Protein AF-A0A1W9R9X4-F1 (afdb_monomer_lite)

pLDDT: mean 89.32, std 13.64, range [24.25, 98.81]

Secondary structure (DSSP, 8-state):
-------------------------------------EEEEEE-SHHHHTTSEEESEEEETTEEEEPEEEEEE---EE-PPPSS--BS-EEEEETTEEEEE--B-SSSB---EEEEEEETTEE---EEEPPPSS--BS-EEEE-SSEEEEEEEEETTEEEEEEEEEEB-TTS-B---EE-S---SS--BS-EEEEETTEEEEE--BSSSSTT-----EEEEEB-BTT-PBPPPEEEPPPSS--BS-EEEEETTEEEEE--B-TTS-B---EEEEEBPTTS-BPPPEE-SPPSS--BS-EEEEETTEEEEE--EETTEE---EEEEEGGGTTS---EE-SS--SS-EESPEEEEETTEEEEE--EETTS-B---EEEEEEEEEEEEPS-EEEEPPP-TT--S-EEEEEEEEEEES--TTSEEEEEEEE-TT-BB---EE-TT-SSEEEEEEESEEEEEEEE--SS-TT-EEEEEEEEEES-EEEEEE-TT--EE-GGGPSEEEEEEEEE-SSEEEEETT-EEEE-TT--EEESSSEEEEE--SSS-EEEEESSS-TTSB--EEE-TTTTSS---EEESEEEESB--GGG-EEEEEES----EEES-EEES-SSEEEEEES---EEES-EEES-SS-SEEEES---EEES-EEES-SSEEEEE-SSS---EEESEEEESSSEEEEES-TTS------SEEEESSTEEEEEE--EEE-S-EEE---SSPEEE-S-EEE-EETB--EEEEPTT-EEEE-TT-EEEE-EEEETTEEEE-EEEEE-BTTB-EEEEETT--TTSB-EEEE-TTTTGGG---EEESEEEE-BSSEEEEE-S----EEES-EEE--SSEEEEESSGGG--EEES-B-EEEE--EEE---EEE---TT-EEEE-S-EEE-EETS--EEEE-TT-EEEE-TT-EEEESEEEETTEEEE-EEEEE--SSS-EEEEETT--TTSS-EEEE-TTTTGGG---EEEEEE---

Sequence (987 aa):
MKNYQLPRFVFKGKYLSVFTLVSVLFFGLIFSTDILSQVVFTHTTTADFIQGYTDNVAVSGNQVYLNFRGTQINNWVSATDLPQTLTGHQVTRWRSYVYLSGGYNGTNYSDAVYRATMQTTGNSTWTSYDPMPDSLCDHAMVANNEFMYIIGGRKDNYISDKIYFCKINSDGTLGEWTESAVTLPQPLWGHTAVFLNGYIYVAGGTNSSDENTANSDVCFAKIVDIDGNLSNFTAISSLPQSRNGHSMICYGNRLIVMGGYDNSGTKHNTVYYADLNLDGTCSAWSTATALPADVSNHGSTCRNGFISVIGGEDAGGVSDKVYYANIDDFPSLTWVTSPDLLNVARKDGAAYASDGQIMYSGGVNISGEPIVNTRYAALDMTYDKVLLGSYLSIPFYQLGEERDMVSLTYDLFSNPLNEYTIYYRVAGSDGQWEGWTDSGEDNPVVIGQHKQYLQYLIKYNGTGDPNIVLHDISLNISGYTQLSGTLNGIDTLKLIDSPFWATGNISFTSGTHVIEAGVEILFSANTGLEIGQANILFDGSVTDSIKLTSYTGDTGIWNGVYFNAYSDNGVTSTLNYVIIEKAGNGDRNANLYSYNSNEPQINHSVFRQADGYGIKMKNAGLSVSNCKMSDNTESGCYIEDSSPSFSGTDFLSNDYAGIYLFDLISNPNYYNCVIEGNYFGIFYPSPNFSFPVITGITSYNNTISGIAVAGGEITSDQTWPFNTLKYAVVGDITIAKQNDNPRLTIAPGNTIYFDTAVQIQVGKYIAANHHYGGELFAEGKADSLITFTSLNGLSGGWDGIYFHYDSDHAGSVSELEYCTIENGKDYNIKCEGTLQPTIANCTVTNSTGMDIYVQDPNSVPHITSSTTTVYVDGGTQSIDKIWYNFGGGDYIILNDIIVALQNSHVRLTIEPGVTIKADTSVMLQIGNYIAASHNYGGELYAAGTTDSIIHFTSLNGLSGGWDGLYFHYNSDAFGSTSLLKVKVLYY

Foldseek 3Di:
DDDDDDDDDDDDDDDDDDDDDDDDDDDDDDPPPCPFAKDKDKQFALLQQLLWFWWQWDRDPSWIAGAFAFDAWFAKDFDDWAPAFFFQWEWDDARQKIKIAWGDRQDFIFQWIWMFGQDPFGTDDIDTADGHPDRFGQWEWEDGSFKIKTAWGDDDFDTFQWMKMFTQDSVRHTDDIDTAPEGHPAGFGQWYWYDDLQKIKIAWGDRGPDRLAIFQWIWMWGQFFPRRHTDHIDTAAGHPFGFGQWYWDDDQQKIKIAWGAHSRRDIFQWIWMWGADLVGYTDHIDTADGHPFRFGQWEWEDYSQKTKTAWGAGPVGFAQWMWMFRNLCPSHTDIDIHPHTNVFGFGRWYWYDDRQKIKTAWGAGPVRGITRIIIMIGTHGDPFGDFKIKIKGDKPQQQAAWFFFFWKAWDKPDDDPPFKWKWKWFAAPVRTIDGIDTQHPDGGRGDRDGHRIMIMMMIGRGDRDSRTMTSMMMTITGNEHEDEDEPCVAAEDDPSRPPYEDPAEYEYAEEHHEYDFQHEYEYAFAYEYEYAQYEYEDPYDPVGAYEYYHRNNAAARYAAYEYELRRAVVYAYEHERYEQERHQYDPQGENYEYENEQDYAYELYEQEHHRHESYEYANYAYEYELYEQEHYQEEPYEDHVYAYEYANYEQEQHAHEPYEYEAAHYHYHAAQYEYANYQYHYEYAAPLHADDADDRYDFDHHVQRAYEYEEDENAAAYEDEDYPGAYEYEAEYEFWDFLDEHEYAYYFQHEYAYAQAYEYEAWDDDDPNGTIEYEYEDAYDPVTEYEYEHPVRAQQRYAAYEYELSHCGNNYEYEHERYEFERHEQENYEFENDADDEAELYEFDRHPHASYEYQAQNRDYNYAQYEGEYEHEADDDADADEADDHNQYAYEYEAEHEHWDWPAEHEYEYDFQYEYAYAAAYEHEAWDDDDPNTGIEYEYEYDYDPVGAYEYAHPVNDANRYPYYHYDPSNCPRNYDYDDRHDYRHD

Radius of gyration: 43.15 Å; chains: 1; bounding box: 92×66×154 Å

Structure (mmCIF, N/CA/C/O backbone):
data_AF-A0A1W9R9X4-F1
#
_entry.id   AF-A0A1W9R9X4-F1
#
loop_
_atom_site.group_PDB
_atom_site.id
_atom_site.type_symbol
_atom_site.label_atom_id
_atom_site.label_alt_id
_atom_site.label_comp_id
_atom_site.label_asym_id
_atom_site.label_entity_id
_atom_site.label_seq_id
_atom_site.pdbx_PDB_ins_code
_atom_site.Cartn_x
_atom_site.Cartn_y
_atom_site.Cartn_z
_atom_site.occupancy
_atom_site.B_iso_or_equiv
_atom_site.auth_seq_id
_atom_site.auth_comp_id
_atom_site.auth_asym_id
_atom_site.auth_atom_id
_atom_site.pdbx_PDB_model_num
ATOM 1 N N . MET A 1 1 ? -43.765 -0.990 -57.619 1.00 32.50 1 MET A N 1
ATOM 2 C CA . MET A 1 1 ? -44.106 -1.022 -59.059 1.00 32.50 1 MET A CA 1
ATOM 3 C C . MET A 1 1 ? -43.461 0.176 -59.743 1.00 32.50 1 MET A C 1
ATOM 5 O O . MET A 1 1 ? -43.689 1.283 -59.289 1.00 32.50 1 MET A O 1
ATOM 9 N N . LYS A 1 2 ? -42.736 -0.095 -60.836 1.00 29.45 2 LYS A N 1
ATOM 10 C CA . LYS A 1 2 ? -42.311 0.815 -61.919 1.00 29.45 2 LYS A CA 1
ATOM 11 C C . LYS A 1 2 ? -41.227 1.876 -61.643 1.00 29.45 2 LYS A C 1
ATOM 13 O O . LYS A 1 2 ? -41.502 2.988 -61.218 1.00 29.45 2 LYS A O 1
ATOM 18 N N . ASN A 1 3 ? -40.020 1.511 -62.088 1.00 42.53 3 ASN A N 1
ATOM 19 C CA . ASN A 1 3 ? -39.082 2.366 -62.831 1.00 42.53 3 ASN A CA 1
ATOM 20 C C . ASN A 1 3 ? -39.763 3.103 -63.997 1.00 42.53 3 ASN A C 1
ATOM 22 O O . ASN A 1 3 ? -40.687 2.536 -64.569 1.00 42.53 3 ASN A O 1
ATOM 26 N N . TYR A 1 4 ? -39.225 4.262 -64.399 1.00 30.75 4 TYR A N 1
ATOM 27 C CA . TYR A 1 4 ? -38.886 4.679 -65.784 1.00 30.75 4 TYR A CA 1
ATOM 28 C C . TYR A 1 4 ? -38.269 6.099 -65.692 1.00 30.75 4 TYR A C 1
ATOM 30 O O . TYR A 1 4 ? -38.949 7.018 -65.258 1.00 30.75 4 TYR A O 1
ATOM 38 N N . GLN A 1 5 ? -36.943 6.288 -65.774 1.00 43.03 5 GLN A N 1
ATOM 39 C CA . GLN A 1 5 ? -36.084 6.443 -66.972 1.00 43.03 5 GLN A CA 1
ATOM 40 C C . GLN A 1 5 ? -36.533 7.529 -67.960 1.00 43.03 5 GLN A C 1
ATOM 42 O O . GLN A 1 5 ? -37.654 7.454 -68.451 1.00 43.03 5 GLN A O 1
ATOM 47 N N . LEU A 1 6 ? -35.606 8.452 -68.280 1.00 27.69 6 LEU A N 1
ATOM 48 C CA . LEU A 1 6 ? -35.264 9.061 -69.591 1.00 27.69 6 LEU A CA 1
ATOM 49 C C . LEU A 1 6 ? -34.398 10.337 -69.354 1.00 27.69 6 LEU A C 1
ATOM 51 O O . LEU A 1 6 ? -34.485 10.919 -68.277 1.00 27.69 6 LEU A O 1
ATOM 55 N N . PRO A 1 7 ? -33.648 10.879 -70.338 1.00 38.41 7 PRO A N 1
ATOM 56 C CA . PRO A 1 7 ? -32.572 10.271 -71.126 1.00 38.41 7 PRO A CA 1
ATOM 57 C C . PRO A 1 7 ? -31.297 11.158 -71.215 1.00 38.41 7 PRO A C 1
ATOM 59 O O . PRO A 1 7 ? -31.287 12.342 -70.890 1.00 38.41 7 PRO A O 1
ATOM 62 N N . ARG A 1 8 ? -30.213 10.564 -71.738 1.00 34.25 8 ARG A N 1
ATOM 63 C CA . ARG A 1 8 ? -28.941 11.205 -72.137 1.00 34.25 8 ARG A CA 1
ATOM 64 C C . ARG A 1 8 ? -29.082 12.099 -73.379 1.00 34.25 8 ARG A C 1
ATOM 66 O O . ARG A 1 8 ? -29.708 11.675 -74.344 1.00 34.25 8 ARG A O 1
ATOM 73 N N . PHE A 1 9 ? -28.308 13.188 -73.429 1.00 27.52 9 PHE A N 1
ATOM 74 C CA . PHE A 1 9 ? -27.666 13.682 -74.658 1.00 27.52 9 PHE A CA 1
ATOM 75 C C . PHE A 1 9 ? -26.244 14.204 -74.378 1.00 27.52 9 PHE A C 1
ATOM 77 O O . PHE A 1 9 ? -25.916 14.634 -73.278 1.00 27.52 9 PHE A O 1
ATOM 84 N N . VAL A 1 10 ? -25.401 14.061 -75.399 1.00 30.92 10 VAL A N 1
ATOM 85 C CA . VAL A 1 10 ? -23.930 14.135 -75.452 1.00 30.92 10 VAL A CA 1
ATOM 86 C C . VAL A 1 10 ? -23.484 15.496 -76.005 1.00 30.92 10 VAL A C 1
ATOM 88 O O . VAL A 1 10 ? -24.149 15.964 -76.917 1.00 30.92 10 VAL A O 1
ATOM 91 N N . PHE A 1 11 ? -22.346 16.070 -75.569 1.00 24.25 11 PHE A N 1
ATOM 92 C CA . PHE A 1 11 ? -21.261 16.540 -76.465 1.00 24.25 11 PHE A CA 1
ATOM 93 C C . PHE A 1 11 ? -19.952 16.922 -75.737 1.00 24.25 11 PHE A C 1
ATOM 95 O O . PHE A 1 11 ? -19.941 17.378 -74.600 1.00 24.25 11 PHE A O 1
ATOM 102 N N . LYS A 1 12 ? -18.852 16.661 -76.458 1.00 28.86 12 LYS A N 1
ATOM 103 C CA . LYS A 1 12 ? -17.413 16.840 -76.182 1.00 28.86 12 LYS A CA 1
ATOM 104 C C . LYS A 1 12 ? -16.952 18.312 -76.180 1.00 28.86 12 LYS A C 1
ATOM 106 O O . LYS A 1 12 ? -17.458 19.090 -76.979 1.00 28.86 12 LYS A O 1
ATOM 111 N N . GLY A 1 13 ? -15.846 18.609 -75.480 1.00 28.09 13 GLY A N 1
ATOM 112 C CA . GLY A 1 13 ? -14.937 19.732 -75.799 1.00 28.09 13 GLY A CA 1
ATOM 113 C C . GLY A 1 13 ? -14.148 20.267 -74.595 1.00 28.09 13 GLY A C 1
ATOM 114 O O . GLY A 1 13 ? -14.752 20.590 -73.587 1.00 28.09 13 GLY A O 1
ATOM 115 N N . LYS A 1 14 ? -12.810 20.317 -74.683 1.00 31.09 14 LYS A N 1
ATOM 116 C CA . LYS A 1 14 ? -11.835 20.518 -73.584 1.00 31.09 14 LYS A CA 1
ATOM 117 C C . LYS A 1 14 ? -11.431 21.987 -73.289 1.00 31.09 14 LYS A C 1
ATOM 119 O O . LYS A 1 14 ? -11.424 22.799 -74.207 1.00 31.09 14 LYS A O 1
ATOM 124 N N . TYR A 1 15 ? -10.865 22.149 -72.074 1.00 32.03 15 TYR A N 1
ATOM 125 C CA . TYR A 1 15 ? -9.975 23.199 -71.501 1.00 32.03 15 TYR A CA 1
ATOM 126 C C . TYR A 1 15 ? -10.653 24.467 -70.941 1.00 32.03 15 TYR A C 1
ATOM 128 O O . TYR A 1 15 ? -11.544 25.000 -71.579 1.00 32.03 15 TYR A O 1
ATOM 136 N N . LEU A 1 16 ? -10.234 25.092 -69.829 1.00 28.73 16 LEU A N 1
ATOM 137 C CA . LEU A 1 16 ? -9.517 24.715 -68.599 1.00 28.73 16 LEU A CA 1
ATOM 138 C C . LEU A 1 16 ? -9.723 25.907 -67.623 1.00 28.73 16 LEU A C 1
ATOM 140 O O . LEU A 1 16 ? -9.539 27.047 -68.026 1.00 28.73 16 LEU A O 1
ATOM 144 N N . SER A 1 17 ? -10.079 25.594 -66.373 1.00 30.19 17 SER A N 1
ATOM 145 C CA . SER A 1 17 ? -9.888 26.330 -65.101 1.00 30.19 17 SER A CA 1
ATOM 146 C C . SER A 1 17 ? -10.575 27.689 -64.774 1.00 30.19 17 SER A C 1
ATOM 148 O O . SER A 1 17 ? -10.285 28.726 -65.360 1.00 30.19 17 SER A O 1
ATOM 150 N N . VAL A 1 18 ? -11.266 27.622 -63.622 1.00 29.83 18 VAL A N 1
ATOM 151 C CA . VAL A 1 18 ? -11.470 28.570 -62.494 1.00 29.83 18 VAL A CA 1
ATOM 152 C C . VAL A 1 18 ? -12.677 29.545 -62.468 1.00 29.83 18 VAL A C 1
ATOM 154 O O . VAL A 1 18 ? -12.826 30.414 -63.317 1.00 29.83 18 VAL A O 1
ATOM 157 N N . PHE A 1 19 ? -13.422 29.429 -61.348 1.00 28.78 19 PHE A N 1
ATOM 158 C CA . PHE A 1 19 ? -14.351 30.352 -60.648 1.00 28.78 19 PHE A CA 1
ATOM 159 C C . PHE A 1 19 ? -15.843 30.443 -61.032 1.00 28.78 19 PHE A C 1
ATOM 161 O O . PHE A 1 19 ? -16.200 31.026 -62.050 1.00 28.78 19 PHE A O 1
ATOM 168 N N . THR A 1 20 ? -16.722 29.980 -60.119 1.00 28.62 20 THR A N 1
ATOM 169 C CA . THR A 1 20 ? -18.101 30.465 -59.793 1.00 28.62 20 THR A CA 1
ATOM 170 C C . THR A 1 20 ? -18.736 29.506 -58.755 1.00 28.62 20 THR A C 1
ATOM 172 O O . THR A 1 20 ? -18.464 28.317 -58.819 1.00 28.62 20 THR A O 1
ATOM 175 N N . LEU A 1 21 ? -19.597 29.853 -57.790 1.00 28.66 21 LEU A N 1
ATOM 176 C CA . LEU A 1 21 ? -20.073 31.103 -57.188 1.00 28.66 21 LEU A CA 1
ATOM 177 C C . LEU A 1 21 ? -20.818 30.710 -55.882 1.00 28.66 21 LEU A C 1
ATOM 179 O O . LEU A 1 21 ? -21.510 29.696 -55.845 1.00 28.66 21 LEU A O 1
ATOM 183 N N . VAL A 1 22 ? -20.685 31.524 -54.836 1.00 27.28 22 VAL A N 1
ATOM 184 C CA . VAL A 1 22 ? -21.352 31.443 -53.521 1.00 27.28 22 VAL A CA 1
ATOM 185 C C . VAL A 1 22 ? -22.766 32.051 -53.607 1.00 27.28 22 VAL A C 1
ATOM 187 O O . VAL A 1 22 ? -22.888 33.082 -54.267 1.00 27.28 22 VAL A O 1
ATOM 190 N N . SER A 1 23 ? -23.785 31.474 -52.928 1.00 27.23 23 SER A N 1
ATOM 191 C CA . SER A 1 23 ? -24.857 32.169 -52.144 1.00 27.23 23 SER A CA 1
ATOM 192 C C . SER A 1 23 ? -26.251 31.478 -52.085 1.00 27.23 23 SER A C 1
ATOM 194 O O . SER A 1 23 ? -27.085 31.680 -52.957 1.00 27.23 23 SER A O 1
ATOM 196 N N . VAL A 1 24 ? -26.493 30.783 -50.959 1.00 30.22 24 VAL A N 1
ATOM 197 C CA . VAL A 1 24 ? -27.650 30.822 -50.012 1.00 30.22 24 VAL A CA 1
ATOM 198 C C . VAL A 1 24 ? -29.073 30.269 -50.337 1.00 30.22 24 VAL A C 1
ATOM 200 O O . VAL A 1 24 ? -29.817 30.856 -51.114 1.00 30.22 24 VAL A O 1
ATOM 203 N N . LEU A 1 25 ? -29.470 29.220 -49.574 1.00 28.66 25 LEU A N 1
ATOM 204 C CA . LEU A 1 25 ? -30.598 29.061 -48.591 1.00 28.66 25 LEU A CA 1
ATOM 205 C C . LEU A 1 25 ? -31.251 27.657 -48.721 1.00 28.66 25 LEU A C 1
ATOM 207 O O . LEU A 1 25 ? -31.837 27.367 -49.754 1.00 28.66 25 LEU A O 1
ATOM 211 N N . PHE A 1 26 ? -31.075 26.672 -47.826 1.00 28.16 26 PHE A N 1
ATOM 212 C CA . PHE A 1 26 ? -31.411 26.488 -46.388 1.00 28.16 26 PHE A CA 1
ATOM 213 C C . PHE A 1 26 ? -32.556 25.464 -46.222 1.00 28.16 26 PHE A C 1
ATOM 215 O O . PHE A 1 26 ? -33.676 25.751 -46.619 1.00 28.16 26 PHE A O 1
ATOM 222 N N . PHE A 1 27 ? -32.225 24.292 -45.661 1.00 27.50 27 PHE A N 1
ATOM 223 C CA . PHE A 1 27 ? -33.015 23.250 -44.960 1.00 27.50 27 PHE A CA 1
ATOM 224 C C . PHE A 1 27 ? -32.236 21.940 -45.186 1.00 27.50 27 PHE A C 1
ATOM 226 O O . PHE A 1 27 ? -32.065 21.528 -46.323 1.00 27.50 27 PHE A O 1
ATOM 233 N N . GLY A 1 28 ? -31.686 21.219 -44.222 1.00 27.11 28 GLY A N 1
ATOM 234 C CA . GLY A 1 28 ? -31.712 21.276 -42.773 1.00 27.11 28 GLY A CA 1
ATOM 235 C C . GLY A 1 28 ? -31.140 19.930 -42.338 1.00 27.11 28 GLY A C 1
ATOM 236 O O . GLY A 1 28 ? -31.826 18.924 -42.438 1.00 27.11 28 GLY A O 1
ATOM 237 N N . LEU A 1 29 ? -29.868 19.906 -41.958 1.00 28.00 29 LEU A N 1
ATOM 238 C CA . LEU A 1 29 ? -29.257 18.841 -41.173 1.00 28.00 29 LEU A CA 1
ATOM 239 C C . LEU A 1 29 ? -28.169 19.530 -40.365 1.00 28.00 29 LEU A C 1
ATOM 241 O O . LEU A 1 29 ? -27.178 20.034 -40.889 1.00 28.00 29 LEU A O 1
ATOM 245 N N . ILE A 1 30 ? -28.505 19.663 -39.094 1.00 29.64 30 ILE A N 1
ATOM 246 C CA . ILE A 1 30 ? -27.670 20.081 -37.989 1.00 29.64 30 ILE A CA 1
ATOM 247 C C . ILE A 1 30 ? -26.429 19.186 -38.034 1.00 29.64 30 ILE A C 1
ATOM 249 O O . ILE A 1 30 ? -26.502 18.020 -37.669 1.00 29.64 30 ILE A O 1
ATOM 253 N N . PHE A 1 31 ? -25.307 19.702 -38.528 1.00 29.91 31 PHE A N 1
ATOM 254 C CA . PHE A 1 31 ? -24.035 19.290 -37.961 1.00 29.91 31 PHE A CA 1
ATOM 255 C C . PHE A 1 31 ? -23.949 20.091 -36.671 1.00 29.91 31 PHE A C 1
ATOM 257 O O . PHE A 1 31 ? -23.603 21.274 -36.696 1.00 29.91 31 PHE A O 1
ATOM 264 N N . SER A 1 32 ? -24.369 19.484 -35.560 1.00 29.47 32 SER A N 1
ATOM 265 C CA . SER A 1 32 ? -23.785 19.877 -34.292 1.00 29.47 32 SER A CA 1
ATOM 266 C C . SER A 1 32 ? -22.288 19.720 -34.512 1.00 29.47 32 SER A C 1
ATOM 268 O O . SER A 1 32 ? -21.791 18.654 -34.876 1.00 29.47 32 SER A O 1
ATOM 270 N N . THR A 1 33 ? -21.550 20.812 -34.391 1.00 35.34 33 THR A N 1
ATOM 271 C CA . THR A 1 33 ? -20.163 20.702 -33.974 1.00 35.34 33 THR A CA 1
ATOM 272 C C . THR A 1 33 ? -20.213 20.246 -32.523 1.00 35.34 33 THR A C 1
ATOM 274 O O . THR A 1 33 ? -19.970 21.041 -31.618 1.00 35.34 33 THR A O 1
ATOM 277 N N . ASP A 1 34 ? -20.580 18.985 -32.304 1.00 35.94 34 ASP A N 1
ATOM 278 C CA . ASP A 1 34 ? -20.143 18.271 -31.122 1.00 35.94 34 ASP A CA 1
ATOM 279 C C . ASP A 1 34 ? -18.650 18.070 -31.370 1.00 35.94 34 ASP A C 1
ATOM 281 O O . ASP A 1 34 ? -18.199 17.060 -31.910 1.00 35.94 34 ASP A O 1
ATOM 285 N N . ILE A 1 35 ? -17.866 19.106 -31.060 1.00 38.75 35 ILE A N 1
ATOM 286 C CA . ILE A 1 35 ? -16.504 18.867 -30.613 1.00 38.75 35 ILE A CA 1
ATOM 287 C C . ILE A 1 35 ? -16.735 18.074 -29.333 1.00 38.75 35 ILE A C 1
ATOM 289 O O . ILE A 1 35 ? -16.956 18.662 -28.279 1.00 38.75 35 ILE A O 1
ATOM 293 N N . LEU A 1 36 ? -16.836 16.748 -29.460 1.00 45.25 36 LEU A N 1
ATOM 294 C CA . LEU A 1 36 ? -16.817 15.863 -28.311 1.00 45.25 36 LEU A CA 1
ATOM 295 C C . LEU A 1 36 ? -15.607 16.309 -27.503 1.00 45.25 36 LEU A C 1
ATOM 297 O O . LEU A 1 36 ? -14.509 16.419 -28.055 1.00 45.25 36 LEU A O 1
ATOM 301 N N . SER A 1 37 ? -15.827 16.655 -26.243 1.00 57.50 37 SER A N 1
ATOM 302 C CA . SER A 1 37 ? -14.749 16.937 -25.314 1.00 57.50 37 SER A CA 1
ATOM 303 C C . SER A 1 37 ? -13.763 15.765 -25.390 1.00 57.50 37 SER A C 1
ATOM 305 O O . SER A 1 37 ? -14.134 14.599 -25.208 1.00 57.50 37 SER A O 1
ATOM 307 N N . GLN A 1 38 ? -12.536 16.067 -25.805 1.00 65.62 38 GLN A N 1
ATOM 308 C CA . GLN A 1 38 ? -11.456 15.098 -25.907 1.00 65.62 38 GLN A CA 1
ATOM 309 C C . GLN A 1 38 ? -10.497 15.357 -24.762 1.00 65.62 38 GLN A C 1
ATOM 311 O O . GLN A 1 38 ? -10.159 16.511 -24.489 1.00 65.62 38 GLN A O 1
ATOM 316 N N . VAL A 1 39 ? -10.043 14.287 -24.117 1.00 72.81 39 VAL A N 1
ATOM 317 C CA . VAL A 1 39 ? -8.909 14.390 -23.202 1.00 72.81 39 VAL A CA 1
ATOM 318 C C . VAL A 1 39 ? -7.653 13.995 -23.954 1.00 72.81 39 VAL A C 1
ATOM 320 O O . VAL A 1 39 ? -7.651 13.048 -24.740 1.00 72.81 39 VAL A O 1
ATOM 323 N N . VAL A 1 40 ? -6.603 14.778 -23.738 1.00 77.19 40 VAL A N 1
ATOM 324 C CA . VAL A 1 40 ? -5.329 14.645 -24.430 1.00 77.19 40 VAL A CA 1
ATOM 325 C C . VAL A 1 40 ? -4.267 14.270 -23.408 1.00 77.19 40 VAL A C 1
ATOM 327 O O . VAL A 1 40 ? -4.006 15.029 -22.474 1.00 77.19 40 VAL A O 1
ATOM 330 N N . PHE A 1 41 ? -3.648 13.108 -23.585 1.00 77.94 41 PHE A N 1
ATOM 331 C CA . PHE A 1 41 ? -2.447 12.731 -22.847 1.00 77.94 41 PHE A CA 1
ATOM 332 C C . PHE A 1 41 ? -1.249 13.147 -23.652 1.00 77.94 41 PHE A C 1
ATOM 334 O O . PHE A 1 41 ? -1.111 12.677 -24.772 1.00 77.94 41 PHE A O 1
ATOM 341 N N . THR A 1 42 ? -0.361 13.950 -23.090 1.00 84.19 42 THR A N 1
ATOM 342 C CA . THR A 1 42 ? 0.814 14.402 -23.827 1.00 84.19 42 THR A CA 1
ATOM 343 C C . THR A 1 42 ? 2.074 14.021 -23.081 1.00 84.19 42 THR A C 1
ATOM 345 O O . THR A 1 42 ? 2.239 14.385 -21.921 1.00 84.19 42 THR A O 1
ATOM 348 N N . HIS A 1 43 ? 2.990 13.347 -23.767 1.00 86.94 43 HIS A N 1
ATOM 349 C CA . HIS A 1 43 ? 4.391 13.342 -23.371 1.00 86.94 43 HIS A CA 1
ATOM 350 C C . HIS A 1 43 ? 5.052 14.544 -24.039 1.00 86.94 43 HIS A C 1
ATOM 352 O O . HIS A 1 43 ? 5.183 14.576 -25.260 1.00 86.94 43 HIS A O 1
ATOM 358 N N . THR A 1 44 ? 5.411 15.556 -23.251 1.00 88.44 44 THR A N 1
ATOM 359 C CA . THR A 1 44 ? 6.048 16.791 -23.753 1.00 88.44 44 THR A CA 1
ATOM 360 C C . THR A 1 44 ? 7.278 17.168 -22.941 1.00 88.44 44 THR A C 1
ATOM 362 O O . THR A 1 44 ? 8.089 17.981 -23.369 1.00 88.44 44 THR A O 1
ATOM 365 N N . THR A 1 45 ? 7.455 16.601 -21.749 1.00 89.00 45 THR A N 1
ATOM 366 C CA . THR A 1 45 ? 8.566 16.953 -20.872 1.00 89.00 45 THR A CA 1
ATOM 367 C C . THR A 1 45 ? 9.679 15.915 -20.922 1.00 89.00 45 THR A C 1
ATOM 369 O O . THR A 1 45 ? 9.480 14.738 -21.217 1.00 89.00 45 THR A O 1
ATOM 372 N N . THR A 1 46 ? 10.884 16.342 -20.545 1.00 88.19 46 THR A N 1
ATOM 373 C CA . THR A 1 46 ? 12.020 15.433 -20.317 1.00 88.19 46 THR A CA 1
ATOM 374 C C . THR A 1 46 ? 11.653 14.322 -19.323 1.00 88.19 46 THR A C 1
ATOM 376 O O . THR A 1 46 ? 12.104 13.192 -19.488 1.00 88.19 46 THR A O 1
ATOM 379 N N . ALA A 1 47 ? 10.824 14.626 -18.316 1.00 85.75 47 ALA A N 1
ATOM 380 C CA . ALA A 1 47 ? 10.370 13.658 -17.322 1.00 85.75 47 ALA A CA 1
ATOM 381 C C . ALA A 1 47 ? 9.414 12.610 -17.913 1.00 85.75 47 ALA A C 1
ATOM 383 O O . ALA A 1 47 ? 9.474 11.453 -17.506 1.00 85.75 47 ALA A O 1
ATOM 384 N N . ASP A 1 48 ? 8.592 12.980 -18.895 1.00 85.62 48 ASP A N 1
ATOM 385 C CA . ASP A 1 48 ? 7.737 12.029 -19.612 1.00 85.62 48 ASP A CA 1
ATOM 386 C C . ASP A 1 48 ? 8.600 11.117 -20.490 1.00 85.62 48 ASP A C 1
ATOM 388 O O . ASP A 1 48 ? 8.537 9.892 -20.408 1.00 85.62 48 ASP A O 1
ATOM 392 N N . PHE A 1 49 ? 9.493 11.712 -21.285 1.00 88.25 49 PHE A N 1
ATOM 393 C CA . PHE A 1 49 ? 10.268 10.961 -22.265 1.00 88.25 49 PHE A CA 1
ATOM 394 C C . PHE A 1 49 ? 11.344 10.068 -21.658 1.00 88.25 49 PHE A C 1
ATOM 396 O O . PHE A 1 49 ? 11.564 8.964 -22.159 1.00 88.25 49 PHE A O 1
ATOM 403 N N . ILE A 1 50 ? 12.009 10.486 -20.577 1.00 87.69 50 ILE A N 1
ATOM 404 C CA . ILE A 1 50 ? 13.075 9.679 -19.962 1.00 87.69 50 ILE A CA 1
ATOM 405 C C . ILE A 1 50 ? 12.545 8.341 -19.437 1.00 87.69 50 ILE A C 1
ATOM 407 O O . ILE A 1 50 ? 13.335 7.442 -19.150 1.00 87.69 50 ILE A O 1
ATOM 411 N N . GLN A 1 51 ? 11.217 8.195 -19.334 1.00 83.94 51 GLN A N 1
ATOM 412 C CA . GLN A 1 51 ? 10.594 6.960 -18.897 1.00 83.94 51 GLN A CA 1
ATOM 413 C C . GLN A 1 51 ? 10.701 5.821 -19.922 1.00 83.94 51 GLN A C 1
ATOM 415 O O . GLN A 1 51 ? 10.733 4.652 -19.531 1.00 83.94 51 GLN A O 1
ATOM 420 N N . GLY A 1 52 ? 10.811 6.149 -21.209 1.00 85.25 52 GLY A N 1
ATOM 421 C CA . GLY A 1 52 ? 10.943 5.178 -22.293 1.00 85.25 52 GLY A CA 1
ATOM 422 C C . GLY A 1 52 ? 12.325 4.521 -22.397 1.00 85.25 52 GLY A C 1
ATOM 423 O O . GLY A 1 52 ? 13.312 4.958 -21.801 1.00 85.25 52 GLY A O 1
ATOM 424 N N . TYR A 1 53 ? 12.399 3.459 -23.198 1.00 86.75 53 TYR A N 1
ATOM 425 C CA . TYR A 1 53 ? 13.648 2.795 -23.565 1.00 86.75 53 TYR A CA 1
ATOM 426 C C . TYR A 1 53 ? 14.307 3.524 -24.744 1.00 86.75 53 TYR A C 1
ATOM 428 O O . TYR A 1 53 ? 13.639 3.886 -25.714 1.00 86.75 53 TYR A O 1
ATOM 436 N N . THR A 1 54 ? 15.625 3.730 -24.657 1.00 85.94 54 THR A N 1
ATOM 437 C CA . THR A 1 54 ? 16.420 4.485 -25.636 1.00 85.94 54 THR A CA 1
ATOM 438 C C . THR A 1 54 ? 17.512 3.618 -26.261 1.00 85.94 54 THR A C 1
ATOM 440 O O . THR A 1 54 ? 18.387 3.116 -25.554 1.00 85.94 54 THR A O 1
ATOM 443 N N . ASP A 1 55 ? 17.510 3.513 -27.590 1.00 84.44 55 ASP A N 1
ATOM 444 C CA . ASP A 1 55 ? 18.619 2.976 -28.386 1.00 84.44 55 ASP A CA 1
ATOM 445 C C . ASP A 1 55 ? 19.153 4.073 -29.311 1.00 84.44 55 ASP A C 1
ATOM 447 O O . ASP A 1 55 ? 18.444 4.559 -30.190 1.00 84.44 55 ASP A O 1
ATOM 451 N N . ASN A 1 56 ? 20.404 4.489 -29.093 1.00 84.31 56 ASN A N 1
ATOM 452 C CA . ASN A 1 56 ? 21.084 5.529 -29.877 1.00 84.31 56 ASN A CA 1
ATOM 453 C C . ASN A 1 56 ? 20.322 6.866 -30.017 1.00 84.31 56 ASN A C 1
ATOM 455 O O . ASN A 1 56 ? 20.582 7.659 -30.922 1.00 84.31 56 ASN A O 1
ATOM 459 N N . VAL A 1 57 ? 19.456 7.166 -29.051 1.00 86.44 57 VAL A N 1
ATOM 460 C CA . VAL A 1 57 ? 18.784 8.458 -28.883 1.00 86.44 57 VAL A CA 1
ATOM 461 C C . VAL A 1 57 ? 19.071 9.031 -27.494 1.00 86.44 57 VAL A C 1
ATOM 463 O O . VAL A 1 57 ? 19.274 8.288 -26.529 1.00 86.44 57 VAL A O 1
ATOM 466 N N . ALA A 1 58 ? 19.063 10.355 -27.399 1.00 87.69 58 ALA A N 1
ATOM 467 C CA . ALA A 1 58 ? 19.134 11.126 -26.170 1.00 87.69 58 ALA A CA 1
ATOM 468 C C . ALA A 1 58 ? 17.777 11.762 -25.856 1.00 87.69 58 ALA A C 1
ATOM 470 O O . ALA A 1 58 ? 17.016 12.132 -26.751 1.00 87.69 58 ALA A O 1
ATOM 471 N N . VAL A 1 59 ? 17.516 11.930 -24.559 1.00 89.50 59 VAL A N 1
ATOM 472 C CA . VAL A 1 59 ? 16.372 12.679 -24.036 1.00 89.50 59 VAL A CA 1
ATOM 473 C C . VAL A 1 59 ? 16.906 13.866 -23.246 1.00 89.50 59 VAL A C 1
ATOM 475 O O . VAL A 1 59 ? 17.599 13.688 -22.244 1.00 89.50 59 VAL A O 1
ATOM 478 N N . SER A 1 60 ? 16.628 15.084 -23.703 1.00 89.19 60 SER A N 1
ATOM 479 C CA . SER A 1 60 ? 17.047 16.312 -23.019 1.00 89.19 60 SER A CA 1
ATOM 480 C C . SER A 1 60 ? 16.262 17.509 -23.537 1.00 89.19 60 SER A C 1
ATOM 482 O O . SER A 1 60 ? 15.851 17.506 -24.688 1.00 89.19 60 SER A O 1
ATOM 484 N N . GLY A 1 61 ? 16.063 18.542 -22.714 1.00 89.44 61 GLY A N 1
ATOM 485 C CA . GLY A 1 61 ? 15.453 19.796 -23.168 1.00 89.44 61 GLY A CA 1
ATOM 486 C C . GLY A 1 61 ? 14.029 19.640 -23.705 1.00 89.44 61 GLY A C 1
ATOM 487 O O . GLY A 1 61 ? 13.649 20.390 -24.596 1.00 89.44 61 GLY A O 1
ATOM 488 N N . ASN A 1 62 ? 13.264 18.681 -23.167 1.00 89.94 62 ASN A N 1
ATOM 489 C CA . ASN A 1 62 ? 11.913 18.321 -23.620 1.00 89.94 62 ASN A CA 1
ATOM 490 C C . ASN A 1 62 ? 11.883 17.758 -25.047 1.00 89.94 62 ASN A C 1
ATOM 492 O O . ASN A 1 62 ? 10.923 17.946 -25.782 1.00 89.94 62 ASN A O 1
ATOM 496 N N . GLN A 1 63 ? 12.968 17.094 -25.441 1.00 89.75 63 GLN A N 1
ATOM 497 C CA . GLN A 1 63 ? 13.159 16.576 -26.784 1.00 89.75 63 GLN A CA 1
ATOM 498 C C . GLN A 1 63 ? 13.717 15.151 -26.755 1.00 89.75 63 GLN A C 1
ATOM 500 O O . GLN A 1 63 ? 14.546 14.822 -25.899 1.00 89.75 63 GLN A O 1
ATOM 505 N N . VAL A 1 64 ? 13.320 14.341 -27.740 1.00 89.81 64 VAL A N 1
ATOM 506 C CA . VAL A 1 64 ? 13.962 13.059 -28.079 1.00 89.81 64 VAL A CA 1
ATOM 507 C C . VAL A 1 64 ? 14.656 13.195 -29.430 1.00 89.81 64 VAL A C 1
ATOM 509 O O . VAL A 1 64 ? 14.029 13.566 -30.424 1.00 89.81 64 VAL A O 1
ATOM 512 N N . TYR A 1 65 ? 15.959 12.920 -29.474 1.00 87.44 65 TYR A N 1
ATOM 513 C CA . TYR A 1 65 ? 16.779 13.128 -30.669 1.00 87.44 65 TYR A CA 1
ATOM 514 C C . TYR A 1 65 ? 17.919 12.116 -30.778 1.00 87.44 65 TYR A C 1
ATOM 516 O O . TYR A 1 65 ? 18.346 11.538 -29.785 1.00 87.44 65 TYR A O 1
ATOM 524 N N . LEU A 1 66 ? 18.439 11.906 -31.988 1.00 87.62 66 LEU A N 1
ATOM 525 C CA . LEU A 1 66 ? 19.558 10.989 -32.230 1.00 87.62 66 LEU A CA 1
ATOM 526 C C . LEU A 1 66 ? 20.821 11.393 -31.454 1.00 87.62 66 LEU A C 1
ATOM 528 O O . LEU A 1 66 ? 21.148 12.571 -31.326 1.00 87.62 66 LEU A O 1
ATOM 532 N N . ASN A 1 67 ? 21.558 10.412 -30.944 1.00 88.00 67 ASN A N 1
ATOM 533 C CA . ASN A 1 67 ? 22.794 10.673 -30.216 1.00 88.00 67 ASN A CA 1
ATOM 534 C C . ASN A 1 67 ? 23.870 11.313 -31.104 1.00 88.00 67 ASN A C 1
ATOM 536 O O . ASN A 1 67 ? 23.999 10.987 -32.282 1.00 88.00 67 ASN A O 1
ATOM 540 N N . PHE A 1 68 ? 24.712 12.163 -30.513 1.00 87.62 68 PHE A N 1
ATOM 541 C CA . PHE A 1 68 ? 25.946 12.604 -31.166 1.00 87.62 68 PHE A CA 1
ATOM 542 C C . PHE A 1 68 ? 26.887 11.417 -31.403 1.00 87.62 68 PHE A C 1
ATOM 544 O O . PHE A 1 68 ? 26.918 10.476 -30.598 1.00 87.62 68 PHE A O 1
ATOM 551 N N . ARG A 1 69 ? 27.649 11.468 -32.500 1.00 88.00 69 ARG A N 1
ATOM 552 C CA . ARG A 1 69 ? 28.649 10.462 -32.866 1.00 88.00 69 ARG A CA 1
ATOM 553 C C . ARG A 1 69 ? 29.949 10.704 -32.129 1.00 88.00 69 ARG A C 1
ATOM 555 O O . ARG A 1 69 ? 30.418 11.843 -32.061 1.00 88.00 69 ARG A O 1
ATOM 562 N N . GLY A 1 70 ? 30.557 9.631 -31.650 1.00 89.62 70 GLY A N 1
ATOM 563 C CA . GLY A 1 70 ? 31.935 9.651 -31.201 1.00 89.62 70 GLY A CA 1
ATOM 564 C C . GLY A 1 70 ? 32.928 9.424 -32.354 1.00 89.62 70 GLY A C 1
ATOM 565 O O . GLY A 1 70 ? 32.597 8.799 -33.359 1.00 89.62 70 GLY A O 1
ATOM 566 N N . THR A 1 71 ? 34.160 9.913 -32.198 1.00 88.62 71 THR A N 1
ATOM 567 C CA . THR A 1 71 ? 35.263 9.781 -33.176 1.00 88.62 71 THR A CA 1
ATOM 568 C C . THR A 1 71 ? 36.521 9.120 -32.643 1.00 88.62 71 THR A C 1
ATOM 570 O O . THR A 1 71 ? 37.291 8.576 -33.432 1.00 88.62 71 THR A O 1
ATOM 573 N N . GLN A 1 72 ? 36.714 9.086 -31.324 1.00 89.94 72 GLN A N 1
ATOM 574 C CA . GLN A 1 72 ? 37.853 8.407 -30.716 1.00 89.94 72 GLN A CA 1
ATOM 575 C C . GLN A 1 72 ? 37.526 7.906 -29.302 1.00 89.94 72 GLN A C 1
ATOM 577 O O . GLN A 1 72 ? 36.722 8.514 -28.600 1.00 89.94 72 GLN A O 1
ATOM 582 N N . ILE A 1 73 ? 38.171 6.809 -28.887 1.00 91.62 73 ILE A N 1
ATOM 583 C CA . ILE A 1 73 ? 38.219 6.341 -27.493 1.00 91.62 73 ILE A CA 1
ATOM 584 C C . ILE A 1 73 ? 39.462 6.945 -26.826 1.00 91.62 73 ILE A C 1
ATOM 586 O O . ILE A 1 73 ? 40.568 6.792 -27.348 1.00 91.62 73 ILE A O 1
ATOM 590 N N . ASN A 1 74 ? 39.282 7.624 -25.693 1.00 91.81 74 ASN A N 1
ATOM 591 C CA . ASN A 1 74 ? 40.373 8.187 -24.896 1.00 91.81 74 ASN A CA 1
ATOM 592 C C . ASN A 1 74 ? 41.006 7.158 -23.944 1.00 91.81 74 ASN A C 1
ATOM 594 O O . ASN A 1 74 ? 40.556 6.020 -23.813 1.00 91.81 74 ASN A O 1
ATOM 598 N N . ASN A 1 75 ? 42.026 7.603 -23.210 1.00 92.81 75 ASN A N 1
ATOM 599 C CA . ASN A 1 75 ? 42.689 6.824 -22.171 1.00 92.81 75 ASN A CA 1
ATOM 600 C C . ASN A 1 75 ? 41.710 6.166 -21.186 1.00 92.81 75 ASN A C 1
ATOM 602 O O . ASN A 1 75 ? 40.834 6.823 -20.620 1.00 92.81 75 ASN A O 1
ATOM 606 N N . TRP A 1 76 ? 41.937 4.880 -20.909 1.00 94.31 76 TRP A N 1
ATOM 607 C CA . TRP A 1 76 ? 41.188 4.125 -19.908 1.00 94.31 76 TRP A CA 1
ATOM 608 C C . TRP A 1 76 ? 41.573 4.533 -18.485 1.00 94.31 76 TRP A C 1
ATOM 610 O O . TRP A 1 76 ? 42.683 4.251 -18.019 1.00 94.31 76 TRP A O 1
ATOM 620 N N . VAL A 1 77 ? 40.618 5.106 -17.760 1.00 94.62 77 VAL A N 1
ATOM 621 C CA . VAL A 1 77 ? 40.756 5.559 -16.371 1.00 94.62 77 VAL A CA 1
ATOM 622 C C . VAL A 1 77 ? 40.009 4.607 -15.436 1.00 94.62 77 VAL A C 1
ATOM 624 O O . VAL A 1 77 ? 38.999 4.010 -15.810 1.00 94.62 77 VAL A O 1
ATOM 627 N N . SER A 1 78 ? 40.511 4.433 -14.212 1.00 93.94 78 SER A N 1
ATOM 628 C CA . SER A 1 78 ? 39.801 3.673 -13.178 1.00 93.94 78 SER A CA 1
ATOM 629 C C . SER A 1 78 ? 38.477 4.351 -12.813 1.00 93.94 78 SER A C 1
ATOM 631 O O . SER A 1 78 ? 38.435 5.563 -12.605 1.00 93.94 78 SER A O 1
ATOM 633 N N . ALA A 1 79 ? 37.417 3.554 -12.718 1.00 94.12 79 ALA A N 1
ATOM 634 C CA . ALA A 1 79 ? 36.126 3.940 -12.157 1.00 94.12 79 ALA A CA 1
ATOM 635 C C . ALA A 1 79 ? 35.945 3.284 -10.779 1.00 94.12 79 ALA A C 1
ATOM 637 O O . ALA A 1 79 ? 36.872 2.675 -10.244 1.00 94.12 79 ALA A O 1
ATOM 638 N N . THR A 1 80 ? 34.747 3.386 -10.207 1.00 96.38 80 THR A N 1
ATOM 639 C CA . THR A 1 80 ? 34.430 2.684 -8.962 1.00 96.38 80 THR A CA 1
ATOM 640 C C . THR A 1 80 ? 34.424 1.170 -9.184 1.00 96.38 80 THR A C 1
ATOM 642 O O . THR A 1 80 ? 33.666 0.650 -10.010 1.00 96.38 80 THR A O 1
ATOM 645 N N . ASP A 1 81 ? 35.272 0.470 -8.436 1.00 96.44 81 ASP A N 1
ATOM 646 C CA . ASP A 1 81 ? 35.430 -0.981 -8.501 1.00 96.44 81 ASP A CA 1
ATOM 647 C C . ASP A 1 81 ? 34.151 -1.731 -8.093 1.00 96.44 81 ASP A C 1
ATOM 649 O O . ASP A 1 81 ? 33.268 -1.195 -7.414 1.00 96.44 81 ASP A O 1
ATOM 653 N N . LEU A 1 82 ? 34.049 -2.982 -8.538 1.00 97.31 82 LEU A N 1
ATOM 654 C CA . LEU A 1 82 ? 32.971 -3.892 -8.168 1.00 97.31 82 LEU A CA 1
ATOM 655 C C . LEU A 1 82 ? 32.980 -4.190 -6.655 1.00 97.31 82 LEU A C 1
ATOM 657 O O . LEU A 1 82 ? 34.050 -4.219 -6.045 1.00 97.31 82 LEU A O 1
ATOM 661 N N . PRO A 1 83 ? 31.816 -4.481 -6.040 1.00 96.94 83 PRO A N 1
ATOM 662 C CA . PRO A 1 83 ? 31.719 -4.784 -4.604 1.00 96.94 83 PRO A CA 1
ATOM 663 C C . PRO A 1 83 ? 32.477 -6.040 -4.164 1.00 96.94 83 PRO A C 1
ATOM 665 O O . PRO A 1 83 ? 32.803 -6.192 -2.989 1.00 96.94 83 PRO A O 1
ATOM 668 N N . GLN A 1 84 ? 32.725 -6.948 -5.104 1.00 96.25 84 GLN A N 1
ATOM 669 C CA . GLN A 1 84 ? 33.471 -8.187 -4.927 1.00 96.25 84 GLN A CA 1
ATOM 670 C C . GLN A 1 84 ? 34.148 -8.562 -6.249 1.00 96.25 84 GLN A C 1
ATOM 672 O O . GLN A 1 84 ? 33.802 -8.035 -7.310 1.00 96.25 84 GLN A O 1
ATOM 677 N N . THR A 1 85 ? 35.151 -9.436 -6.186 1.00 97.31 85 THR A N 1
ATOM 678 C CA . THR A 1 85 ? 35.793 -10.006 -7.374 1.00 97.31 85 THR A CA 1
ATOM 679 C C . THR A 1 85 ? 34.749 -10.775 -8.170 1.00 97.31 85 THR A C 1
ATOM 681 O O . THR A 1 85 ? 34.004 -11.539 -7.573 1.00 97.31 85 THR A O 1
ATOM 684 N N . LEU A 1 86 ? 34.645 -10.576 -9.486 1.00 97.31 86 LEU A N 1
ATOM 685 C CA . LEU A 1 86 ? 33.628 -11.264 -10.292 1.00 97.31 86 LEU A CA 1
ATOM 686 C C . LEU A 1 86 ? 34.105 -11.547 -11.714 1.00 97.31 86 LEU A C 1
ATOM 688 O O . LEU A 1 86 ? 34.612 -10.661 -12.401 1.00 97.31 86 LEU A O 1
ATOM 692 N N . THR A 1 87 ? 33.836 -12.759 -12.191 1.00 97.25 87 THR A N 1
ATOM 693 C CA . THR A 1 87 ? 33.943 -13.172 -13.598 1.00 97.25 87 THR A CA 1
ATOM 694 C C . THR A 1 87 ? 32.660 -13.855 -14.063 1.00 97.25 87 THR A C 1
ATOM 696 O O . THR A 1 87 ? 31.946 -14.427 -13.241 1.00 97.25 87 THR A O 1
ATOM 699 N N . GLY A 1 88 ? 32.318 -13.731 -15.349 1.00 96.62 88 GLY A N 1
ATOM 700 C CA . GLY A 1 88 ? 31.061 -14.265 -15.884 1.00 96.62 88 GLY A CA 1
ATOM 701 C C . GLY A 1 88 ? 29.821 -13.593 -15.281 1.00 96.62 88 GLY A C 1
ATOM 702 O O . GLY A 1 88 ? 28.735 -14.161 -15.306 1.00 96.62 88 GLY A O 1
ATOM 703 N N . HIS A 1 89 ? 29.986 -12.413 -14.675 1.00 98.19 89 HIS A N 1
ATOM 704 C CA . HIS A 1 89 ? 28.886 -11.568 -14.216 1.00 98.19 89 HIS A CA 1
ATOM 705 C C . HIS A 1 89 ? 28.324 -10.790 -15.402 1.00 98.19 89 HIS A C 1
ATOM 707 O O . HIS A 1 89 ? 29.036 -10.533 -16.375 1.00 98.19 89 HIS A O 1
ATOM 713 N N . GLN A 1 90 ? 27.074 -10.354 -15.294 1.00 97.50 90 GLN A N 1
ATOM 714 C CA . GLN A 1 90 ? 26.454 -9.522 -16.319 1.00 97.50 90 GLN A CA 1
ATOM 715 C C . GLN A 1 90 ? 26.228 -8.103 -15.830 1.00 97.50 90 GLN A C 1
ATOM 717 O O . GLN A 1 90 ? 25.995 -7.869 -14.643 1.00 97.50 90 GLN A O 1
ATOM 722 N N . VAL A 1 91 ? 26.265 -7.158 -16.770 1.00 96.56 91 VAL A N 1
ATOM 723 C CA . VAL A 1 91 ? 25.884 -5.764 -16.540 1.00 96.56 91 VAL A CA 1
ATOM 724 C C . VAL A 1 91 ? 24.888 -5.330 -17.604 1.00 96.56 91 VAL A C 1
ATOM 726 O O . VAL A 1 91 ? 25.104 -5.548 -18.791 1.00 96.56 91 VAL A O 1
ATOM 729 N N . THR A 1 92 ? 23.815 -4.670 -17.179 1.00 94.00 92 THR A N 1
ATOM 730 C CA . THR A 1 92 ? 22.838 -4.051 -18.076 1.00 94.00 92 THR A CA 1
ATOM 731 C C . THR A 1 92 ? 22.598 -2.613 -17.661 1.00 94.00 92 THR A C 1
ATOM 733 O O . THR A 1 92 ? 22.672 -2.260 -16.479 1.00 94.00 92 THR A O 1
ATOM 736 N N . ARG A 1 93 ? 22.327 -1.762 -18.646 1.00 90.44 93 ARG A N 1
ATOM 737 C CA . ARG A 1 93 ? 21.997 -0.358 -18.423 1.00 90.44 93 ARG A CA 1
ATOM 738 C C . ARG A 1 93 ? 20.493 -0.184 -18.490 1.00 90.44 93 ARG A C 1
ATOM 740 O O . ARG A 1 93 ? 19.861 -0.585 -19.462 1.00 90.44 93 ARG A O 1
ATOM 747 N N . TRP A 1 94 ? 19.965 0.558 -17.531 1.00 89.50 94 TRP A N 1
ATOM 748 C CA . TRP A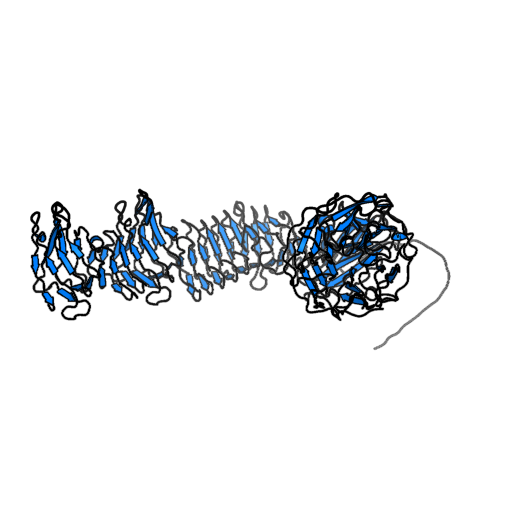 1 94 ? 18.615 1.091 -17.586 1.00 89.50 94 TRP A CA 1
ATOM 749 C C . TRP A 1 94 ? 18.659 2.578 -17.237 1.00 89.50 94 TRP A C 1
ATOM 751 O O . TRP A 1 94 ? 19.030 2.964 -16.130 1.00 89.50 94 TRP A O 1
ATOM 761 N N . ARG A 1 95 ? 18.333 3.436 -18.211 1.00 84.75 95 ARG A N 1
ATOM 762 C CA . ARG A 1 95 ? 18.444 4.902 -18.092 1.00 84.75 95 ARG A CA 1
ATOM 763 C C . ARG A 1 95 ? 19.834 5.336 -17.586 1.00 84.75 95 ARG A C 1
ATOM 765 O O . ARG A 1 95 ? 20.847 5.011 -18.202 1.00 84.75 95 ARG A O 1
ATOM 772 N N . SER A 1 96 ? 19.902 6.099 -16.498 1.00 87.31 96 SER A N 1
ATOM 773 C CA . SER A 1 96 ? 21.146 6.517 -15.843 1.00 87.31 96 SER A CA 1
ATOM 774 C C . SER A 1 96 ? 21.716 5.467 -14.889 1.00 87.31 96 SER A C 1
ATOM 776 O O . SER A 1 96 ? 22.767 5.709 -14.307 1.00 87.31 96 SER A O 1
ATOM 778 N N . TYR A 1 97 ? 21.054 4.330 -14.699 1.00 93.00 97 TYR A N 1
ATOM 779 C CA . TYR A 1 97 ? 21.500 3.273 -13.803 1.00 93.00 97 TYR A CA 1
ATOM 780 C C . TYR A 1 97 ? 22.173 2.135 -14.568 1.00 93.00 97 TYR A C 1
ATOM 782 O O . TYR A 1 97 ? 21.855 1.840 -15.723 1.00 93.00 97 TYR A O 1
ATOM 790 N N . VAL A 1 98 ? 23.110 1.484 -13.891 1.00 95.12 98 VAL A N 1
ATOM 791 C CA . VAL A 1 98 ? 23.679 0.203 -14.300 1.00 95.12 98 VAL A CA 1
ATOM 792 C C . VAL A 1 98 ? 23.418 -0.809 -13.212 1.00 95.12 98 VAL A C 1
ATOM 794 O O . VAL A 1 98 ? 23.553 -0.499 -12.026 1.00 95.12 98 VAL A O 1
ATOM 797 N N . TYR A 1 99 ? 23.054 -2.008 -13.631 1.00 97.69 99 TYR A N 1
ATOM 798 C CA . TYR A 1 99 ? 22.812 -3.128 -12.745 1.00 97.69 99 TYR A CA 1
ATOM 799 C C . TYR A 1 99 ? 23.815 -4.211 -13.048 1.00 97.69 99 TYR A C 1
ATOM 801 O O . TYR A 1 99 ? 24.091 -4.481 -14.215 1.00 97.69 99 TYR A O 1
ATOM 809 N N . LEU A 1 100 ? 24.349 -4.803 -11.994 1.00 97.81 100 LEU A N 1
ATOM 810 C CA . LEU A 1 100 ? 25.266 -5.922 -12.040 1.00 97.81 100 LEU A CA 1
ATOM 811 C C . LEU A 1 100 ? 24.608 -7.113 -11.366 1.00 97.81 100 LEU A C 1
ATOM 813 O O . LEU A 1 100 ? 24.011 -6.951 -10.302 1.00 97.81 100 LEU A O 1
ATOM 817 N N . SER A 1 101 ? 24.756 -8.294 -11.955 1.00 97.69 101 SER A N 1
ATOM 818 C CA . SER A 1 101 ? 24.209 -9.519 -11.390 1.00 97.69 101 SER A CA 1
ATOM 819 C C . SER A 1 101 ? 25.156 -10.703 -11.527 1.00 97.69 101 SER A C 1
ATOM 821 O O . SER A 1 101 ? 25.843 -10.876 -12.541 1.00 97.69 101 SER A O 1
ATOM 823 N N . GLY A 1 102 ? 25.153 -11.529 -10.484 1.00 97.56 102 GLY A N 1
ATOM 824 C CA . GLY A 1 102 ? 25.797 -12.834 -10.449 1.00 97.56 102 GLY A CA 1
ATOM 825 C C . GLY A 1 102 ? 27.306 -12.826 -10.683 1.00 97.56 102 GLY A C 1
ATOM 826 O O . GLY A 1 102 ? 28.004 -11.877 -10.328 1.00 97.56 102 GLY A O 1
ATOM 827 N N . GLY A 1 103 ? 27.803 -13.911 -11.269 1.00 97.75 103 GLY A N 1
ATOM 828 C CA . GLY A 1 103 ? 29.217 -14.175 -11.525 1.00 97.75 103 GLY A CA 1
ATOM 829 C C . GLY A 1 103 ? 29.871 -15.092 -10.490 1.00 97.75 103 GLY A C 1
ATOM 830 O O . GLY A 1 103 ? 29.272 -15.474 -9.489 1.00 97.75 103 GLY A O 1
ATOM 831 N N . TYR A 1 104 ? 31.126 -15.452 -10.739 1.00 97.38 104 TYR A N 1
ATOM 832 C CA . TYR A 1 104 ? 31.966 -16.247 -9.845 1.00 97.38 104 TYR A CA 1
ATOM 833 C C . TYR A 1 104 ? 33.057 -15.376 -9.223 1.00 97.38 104 TYR A C 1
ATOM 835 O O . TYR A 1 104 ? 33.762 -14.659 -9.936 1.00 97.38 104 TYR A O 1
ATOM 843 N N . ASN A 1 105 ? 33.222 -15.443 -7.900 1.00 96.06 105 ASN A N 1
ATOM 844 C CA . ASN A 1 105 ? 34.156 -14.571 -7.181 1.00 96.06 105 ASN A CA 1
ATOM 845 C C . ASN A 1 105 ? 35.536 -15.175 -6.897 1.00 96.06 105 ASN A C 1
ATOM 847 O O . ASN A 1 105 ? 36.359 -14.548 -6.230 1.00 96.06 105 ASN A O 1
ATOM 851 N N . GLY A 1 106 ? 35.802 -16.372 -7.417 1.00 94.25 106 GLY A N 1
ATOM 852 C CA . GLY A 1 106 ? 37.024 -17.132 -7.146 1.00 94.25 106 GLY A CA 1
ATOM 853 C C . GLY A 1 106 ? 36.815 -18.233 -6.110 1.00 94.25 106 GLY A C 1
ATOM 854 O O . GLY A 1 106 ? 37.636 -19.141 -6.023 1.00 94.25 106 GLY A O 1
ATOM 855 N N . THR A 1 107 ? 35.712 -18.189 -5.352 1.00 94.38 107 THR A N 1
ATOM 856 C CA . THR A 1 107 ? 35.336 -19.225 -4.374 1.00 94.38 107 THR A CA 1
ATOM 857 C C . THR A 1 107 ? 33.888 -19.688 -4.528 1.00 94.38 107 THR A C 1
ATOM 859 O O . THR A 1 107 ? 33.628 -20.884 -4.480 1.00 94.38 107 THR A O 1
ATOM 862 N N . ASN A 1 108 ? 32.947 -18.760 -4.717 1.00 96.56 108 ASN A N 1
ATOM 863 C CA . ASN A 1 108 ? 31.513 -19.032 -4.801 1.00 96.56 108 ASN A CA 1
ATOM 864 C C . ASN A 1 108 ? 30.896 -18.361 -6.035 1.00 96.56 108 ASN A C 1
ATOM 866 O O . ASN A 1 108 ? 31.377 -17.323 -6.501 1.00 96.56 108 ASN A O 1
ATOM 870 N N . TYR A 1 109 ? 29.796 -18.935 -6.521 1.00 97.69 109 TYR A N 1
ATOM 871 C CA . TYR A 1 109 ? 28.880 -18.255 -7.436 1.00 97.69 109 TYR A CA 1
ATOM 872 C C . TYR A 1 109 ? 28.039 -17.260 -6.635 1.00 97.69 109 TYR A C 1
ATOM 874 O O . TYR A 1 109 ? 27.607 -17.563 -5.523 1.00 97.69 109 TYR A O 1
ATOM 882 N N . SER A 1 110 ? 27.833 -16.072 -7.185 1.00 97.31 110 SER A N 1
ATOM 883 C CA . SER A 1 110 ? 27.078 -14.988 -6.568 1.00 97.31 110 SER A CA 1
ATOM 884 C C . SER A 1 110 ? 25.651 -14.974 -7.111 1.00 97.31 110 SER A C 1
ATOM 886 O O . SER A 1 110 ? 25.427 -15.179 -8.300 1.00 97.31 110 SER A O 1
ATOM 888 N N . ASP A 1 111 ? 24.682 -14.710 -6.247 1.00 97.19 111 ASP A N 1
ATOM 889 C CA . ASP A 1 111 ? 23.311 -14.304 -6.587 1.00 97.19 111 ASP A CA 1
ATOM 890 C C . ASP A 1 111 ? 23.106 -12.791 -6.416 1.00 97.19 111 ASP A C 1
ATOM 892 O O . ASP A 1 111 ? 22.076 -12.248 -6.810 1.00 97.19 111 ASP A O 1
ATOM 896 N N . ALA A 1 112 ? 24.096 -12.097 -5.848 1.00 97.75 112 ALA A N 1
ATOM 897 C CA . ALA A 1 112 ? 23.990 -10.687 -5.527 1.00 97.75 112 ALA A CA 1
ATOM 898 C C . ALA A 1 112 ? 23.679 -9.829 -6.760 1.00 97.75 112 ALA A C 1
ATOM 900 O O . ALA A 1 112 ? 24.268 -9.996 -7.837 1.00 97.75 112 ALA A O 1
ATOM 901 N N . VAL A 1 113 ? 22.787 -8.864 -6.545 1.00 98.19 113 VAL A N 1
ATOM 902 C CA . VAL A 1 113 ? 22.417 -7.831 -7.506 1.00 98.19 113 VAL A CA 1
ATOM 903 C C . VAL A 1 113 ? 22.851 -6.489 -6.945 1.00 98.19 113 VAL A C 1
ATOM 905 O O . VAL A 1 113 ? 22.599 -6.170 -5.782 1.00 98.19 113 VAL A O 1
ATOM 908 N N . TYR A 1 114 ? 23.504 -5.685 -7.775 1.00 97.94 114 TYR A N 1
ATOM 909 C CA . TYR A 1 114 ? 23.931 -4.346 -7.401 1.00 97.94 114 TYR A CA 1
ATOM 910 C C . TYR A 1 114 ? 23.467 -3.322 -8.420 1.00 97.94 114 TYR A C 1
ATOM 912 O O . TYR A 1 114 ? 23.374 -3.612 -9.608 1.00 97.94 114 TYR A O 1
ATOM 920 N N . ARG A 1 115 ? 23.261 -2.089 -7.962 1.00 97.50 115 ARG A N 1
ATOM 921 C CA . ARG A 1 115 ? 22.975 -0.930 -8.806 1.00 97.50 115 ARG A CA 1
ATOM 922 C C . ARG A 1 115 ? 23.995 0.171 -8.560 1.00 97.50 115 ARG A C 1
ATOM 924 O O . ARG A 1 115 ? 24.303 0.475 -7.411 1.00 97.50 115 ARG A O 1
ATOM 931 N N . ALA A 1 116 ? 24.445 0.831 -9.616 1.00 96.62 116 ALA A N 1
ATOM 932 C CA . ALA A 1 116 ? 25.167 2.096 -9.538 1.00 96.62 116 ALA A CA 1
ATOM 933 C C . ALA A 1 116 ? 24.545 3.127 -10.488 1.00 96.62 116 ALA A C 1
ATOM 935 O O . ALA A 1 116 ? 23.822 2.786 -11.424 1.00 96.62 116 ALA A O 1
ATOM 936 N N . THR A 1 117 ? 24.820 4.406 -10.246 1.00 95.06 117 THR A N 1
ATOM 937 C CA . THR A 1 117 ? 24.446 5.498 -11.153 1.00 95.06 117 THR A CA 1
ATOM 938 C C . THR A 1 117 ? 25.618 5.802 -12.079 1.00 95.06 117 THR A C 1
ATOM 940 O O . THR A 1 117 ? 26.760 5.899 -11.633 1.00 95.06 117 THR A O 1
ATOM 943 N N . MET A 1 118 ? 25.345 5.980 -13.365 1.00 91.12 118 MET A N 1
ATOM 944 C CA . MET A 1 118 ? 26.311 6.447 -14.352 1.00 91.12 118 MET A CA 1
ATOM 945 C C . MET A 1 118 ? 26.627 7.928 -14.138 1.00 91.12 118 MET A C 1
ATOM 947 O O . MET A 1 118 ? 25.733 8.765 -14.038 1.00 91.12 118 MET A O 1
ATOM 951 N N . GLN A 1 119 ? 27.913 8.246 -14.096 1.00 91.19 119 GLN A N 1
ATOM 952 C CA . GLN A 1 119 ? 28.479 9.585 -13.952 1.00 91.19 119 GLN A CA 1
ATOM 953 C C . GLN A 1 119 ? 29.440 9.851 -15.110 1.00 91.19 119 GLN A C 1
ATOM 955 O O . GLN A 1 119 ? 29.823 8.931 -15.818 1.00 91.19 119 GLN A O 1
ATOM 960 N N . THR A 1 120 ? 29.906 11.085 -15.288 1.00 87.38 120 THR A N 1
ATOM 961 C CA . THR A 1 120 ? 30.907 11.414 -16.325 1.00 87.38 120 THR A CA 1
ATOM 962 C C . THR A 1 120 ? 32.265 10.731 -16.115 1.00 87.38 120 THR A C 1
ATOM 964 O O . THR A 1 120 ? 33.126 10.806 -16.983 1.00 87.38 120 THR A O 1
ATOM 967 N N . THR A 1 121 ? 32.476 10.110 -14.951 1.00 88.94 121 THR A N 1
ATOM 968 C CA . THR A 1 121 ? 33.705 9.407 -14.569 1.00 88.94 121 THR A CA 1
ATOM 969 C C . THR A 1 121 ? 33.475 7.904 -14.356 1.00 88.94 121 THR A C 1
ATOM 971 O O . THR A 1 121 ? 34.011 7.320 -13.413 1.00 88.94 121 THR A O 1
ATOM 974 N N . GLY A 1 122 ? 32.632 7.278 -15.183 1.00 91.50 122 GLY A N 1
ATOM 975 C CA . GLY A 1 122 ? 32.209 5.883 -15.027 1.00 91.50 122 GLY A CA 1
ATOM 976 C C . GLY A 1 122 ? 31.015 5.719 -14.081 1.00 91.50 122 GLY A C 1
ATOM 977 O O . GLY A 1 122 ? 30.078 6.510 -14.104 1.00 91.50 122 GLY A O 1
ATOM 978 N N . ASN A 1 123 ? 30.999 4.667 -13.265 1.00 93.56 123 ASN A N 1
ATOM 979 C CA . ASN A 1 123 ? 29.920 4.396 -12.308 1.00 93.56 123 ASN A CA 1
ATOM 980 C C . ASN A 1 123 ? 30.206 4.980 -10.915 1.00 93.56 123 ASN A C 1
ATOM 982 O O . ASN A 1 123 ? 31.353 5.038 -10.459 1.00 93.56 123 ASN A O 1
ATOM 986 N N . SER A 1 124 ? 29.133 5.344 -10.213 1.00 94.88 124 SER A N 1
ATOM 987 C CA . SER A 1 124 ? 29.148 5.654 -8.784 1.00 94.88 124 SER A CA 1
ATOM 988 C C . SER A 1 124 ? 29.455 4.412 -7.937 1.00 94.88 124 SER A C 1
ATOM 990 O O . SER A 1 124 ? 29.637 3.303 -8.445 1.00 94.88 124 SER A O 1
ATOM 992 N N . THR A 1 125 ? 29.423 4.587 -6.615 1.00 95.31 125 THR A N 1
ATOM 993 C CA . THR A 1 125 ? 29.358 3.474 -5.665 1.00 95.31 125 THR A CA 1
ATOM 994 C C . THR A 1 125 ? 28.167 2.569 -5.950 1.00 95.31 125 THR A C 1
ATOM 996 O O . THR A 1 125 ? 27.080 3.051 -6.283 1.00 95.31 125 THR A O 1
ATOM 999 N N . TRP A 1 126 ? 28.398 1.270 -5.794 1.00 96.94 126 TRP A N 1
ATOM 1000 C CA . TRP A 1 126 ? 27.398 0.222 -5.935 1.00 96.94 126 TRP A CA 1
ATOM 1001 C C . TRP A 1 126 ? 26.565 0.079 -4.660 1.00 96.94 126 TRP A C 1
ATOM 1003 O O . TRP A 1 126 ? 27.092 0.099 -3.548 1.00 96.94 126 TRP A O 1
ATOM 1013 N N . THR A 1 127 ? 25.265 -0.107 -4.834 1.00 97.38 127 THR A N 1
ATOM 1014 C CA . THR A 1 127 ? 24.293 -0.395 -3.778 1.00 97.38 127 THR A CA 1
ATOM 1015 C C . THR A 1 127 ? 23.745 -1.799 -3.993 1.00 97.38 127 THR A C 1
ATOM 1017 O O . THR A 1 127 ? 23.400 -2.136 -5.122 1.00 97.38 127 THR A O 1
ATOM 1020 N N . SER A 1 128 ? 23.678 -2.610 -2.936 1.00 97.31 128 SER A N 1
ATOM 1021 C CA . SER A 1 128 ? 23.092 -3.957 -2.997 1.00 97.31 128 SER A CA 1
ATOM 1022 C C . SER A 1 128 ? 21.571 -3.890 -3.102 1.00 97.31 128 SER A C 1
ATOM 1024 O O . SER A 1 128 ? 20.955 -3.022 -2.485 1.00 97.31 128 SER A O 1
ATOM 1026 N N . TYR A 1 129 ? 20.999 -4.822 -3.853 1.00 96.62 129 TYR A N 1
ATOM 1027 C CA . TYR A 1 129 ? 19.565 -5.076 -3.980 1.00 96.62 129 TYR A CA 1
ATOM 1028 C C . TYR A 1 129 ? 19.260 -6.524 -3.606 1.00 96.62 129 TYR A C 1
ATOM 1030 O O . TYR A 1 129 ? 20.185 -7.299 -3.334 1.00 96.62 129 TYR A O 1
ATOM 1038 N N . ASP A 1 130 ? 17.973 -6.868 -3.596 1.00 94.19 130 ASP A N 1
ATOM 1039 C CA . ASP A 1 130 ? 17.530 -8.238 -3.379 1.00 94.19 130 ASP A CA 1
ATOM 1040 C C . ASP A 1 130 ? 18.198 -9.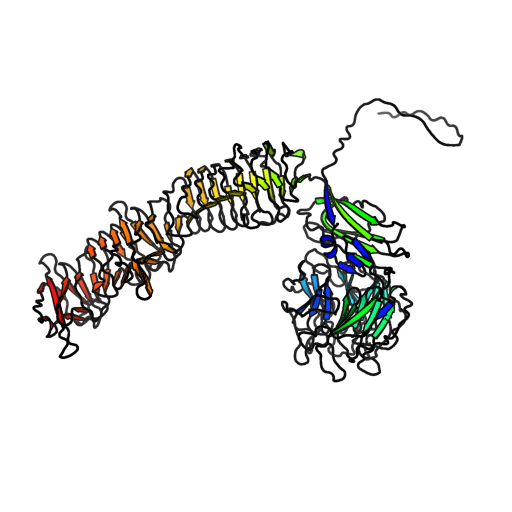185 -4.390 1.00 94.19 130 ASP A C 1
ATOM 1042 O O . ASP A 1 130 ? 18.260 -8.878 -5.592 1.00 94.19 130 ASP A O 1
ATOM 1046 N N . PRO A 1 131 ? 18.760 -10.309 -3.907 1.00 96.44 131 PRO A N 1
ATOM 1047 C CA . PRO A 1 131 ? 19.525 -11.224 -4.736 1.00 96.44 131 PRO A CA 1
ATOM 1048 C C . PRO A 1 131 ? 18.625 -11.919 -5.759 1.00 96.44 131 PRO A C 1
ATOM 1050 O O . PRO A 1 131 ? 17.424 -12.091 -5.548 1.00 96.44 131 PRO A O 1
ATOM 1053 N N . MET A 1 132 ? 19.227 -12.359 -6.863 1.00 95.25 132 MET A N 1
ATOM 1054 C CA . MET A 1 132 ? 18.555 -13.250 -7.804 1.00 95.25 132 MET A CA 1
ATOM 1055 C C . MET A 1 132 ? 18.166 -14.559 -7.095 1.00 95.25 132 MET A C 1
ATOM 1057 O O . MET A 1 132 ? 18.881 -14.993 -6.192 1.00 95.25 132 MET A O 1
ATOM 1061 N N . PRO A 1 133 ? 17.106 -15.260 -7.533 1.00 95.75 133 PRO A N 1
ATOM 1062 C CA . PRO A 1 133 ? 16.702 -16.523 -6.907 1.00 95.75 133 PRO A CA 1
ATOM 1063 C C . PRO A 1 133 ? 17.735 -17.658 -7.009 1.00 95.75 133 PRO A C 1
ATOM 1065 O O . PRO A 1 133 ? 17.644 -18.636 -6.270 1.00 95.75 133 PRO A O 1
ATOM 1068 N N . ASP A 1 134 ? 18.705 -17.543 -7.919 1.00 95.38 134 ASP A N 1
ATOM 1069 C CA . ASP A 1 134 ? 19.763 -18.524 -8.139 1.00 95.38 134 ASP A CA 1
ATOM 1070 C C . ASP A 1 134 ? 21.131 -17.840 -8.306 1.00 95.38 134 ASP A C 1
ATOM 1072 O O . ASP A 1 134 ? 21.275 -16.863 -9.044 1.00 95.38 134 ASP A O 1
ATOM 1076 N N . SER A 1 135 ? 22.166 -18.393 -7.664 1.00 96.94 135 SER A N 1
ATOM 1077 C CA . SER A 1 135 ? 23.554 -17.939 -7.822 1.00 96.94 135 SER A CA 1
ATOM 1078 C C . SER A 1 135 ? 24.154 -18.506 -9.113 1.00 96.94 135 SER A C 1
ATOM 1080 O O . SER A 1 135 ? 24.368 -19.715 -9.212 1.00 96.94 135 SER A O 1
ATOM 1082 N N . LEU A 1 136 ? 24.409 -17.656 -10.110 1.00 97.19 136 LEU A N 1
ATOM 1083 C CA . LEU A 1 136 ? 24.756 -18.063 -11.480 1.00 97.19 136 LEU A CA 1
ATOM 1084 C C . LEU A 1 136 ? 25.916 -17.226 -12.031 1.00 97.19 136 LEU A C 1
ATOM 1086 O O . LEU A 1 136 ? 26.054 -16.051 -11.697 1.00 97.19 136 LEU A O 1
ATOM 1090 N N . CYS A 1 137 ? 26.728 -17.818 -12.908 1.00 97.19 137 CYS A N 1
ATOM 1091 C CA . CYS A 1 137 ? 27.637 -17.096 -13.802 1.00 97.19 137 CYS A CA 1
ATOM 1092 C C . CYS A 1 137 ? 27.387 -17.484 -15.264 1.00 97.19 137 CYS A C 1
ATOM 1094 O O . CYS A 1 137 ? 26.713 -18.476 -15.554 1.00 97.19 137 CYS A O 1
ATOM 1096 N N . ASP A 1 138 ? 27.950 -16.706 -16.187 1.00 97.31 138 ASP A N 1
ATOM 1097 C CA . ASP A 1 138 ? 27.832 -16.891 -17.637 1.00 97.31 138 ASP A CA 1
ATOM 1098 C C . ASP A 1 138 ? 26.365 -16.946 -18.122 1.00 97.31 138 ASP A C 1
ATOM 1100 O O . ASP A 1 138 ? 26.061 -17.547 -19.158 1.00 97.31 138 ASP A O 1
ATOM 1104 N N . HIS A 1 139 ? 25.451 -16.341 -17.351 1.00 98.12 139 HIS A N 1
ATOM 1105 C CA . HIS A 1 139 ? 24.067 -16.049 -17.729 1.00 98.12 139 HIS A CA 1
ATOM 1106 C C . HIS A 1 139 ? 24.016 -14.855 -18.682 1.00 98.12 139 HIS A C 1
ATOM 1108 O O . HIS A 1 139 ? 25.011 -14.152 -18.855 1.00 98.12 139 HIS A O 1
ATOM 1114 N N . ALA A 1 140 ? 22.848 -14.587 -19.264 1.00 97.88 140 ALA A N 1
ATOM 1115 C CA . ALA A 1 140 ? 22.562 -13.321 -19.928 1.00 97.88 140 ALA A CA 1
ATOM 1116 C C . ALA A 1 140 ? 21.649 -12.446 -19.056 1.00 97.88 140 ALA A C 1
ATOM 1118 O O . ALA A 1 140 ? 20.810 -12.950 -18.308 1.00 97.88 140 ALA A O 1
ATOM 1119 N N . MET A 1 141 ? 21.803 -11.123 -19.158 1.00 97.25 141 MET A N 1
ATOM 1120 C CA . MET A 1 141 ? 20.926 -10.157 -18.497 1.00 97.25 141 MET A CA 1
ATOM 1121 C C . MET A 1 141 ? 20.478 -9.091 -19.489 1.00 97.25 141 MET A C 1
ATOM 1123 O O . MET A 1 141 ? 21.306 -8.451 -20.135 1.00 97.25 141 MET A O 1
ATOM 1127 N N . VAL A 1 142 ? 19.169 -8.868 -19.584 1.00 95.44 142 VAL A N 1
ATOM 1128 C CA . VAL A 1 142 ? 18.579 -7.844 -20.456 1.00 95.44 142 VAL A CA 1
ATOM 1129 C C . VAL A 1 142 ? 17.593 -6.991 -19.672 1.00 95.44 142 VAL A C 1
ATOM 1131 O O . VAL A 1 142 ? 16.948 -7.470 -18.745 1.00 95.44 142 VAL A O 1
ATOM 1134 N N . ALA A 1 143 ? 17.474 -5.719 -20.037 1.00 93.12 143 ALA A N 1
ATOM 1135 C CA . ALA A 1 143 ? 16.470 -4.822 -19.477 1.00 93.12 143 ALA A CA 1
ATOM 1136 C C . ALA A 1 143 ? 15.735 -4.105 -20.612 1.00 93.12 143 ALA A C 1
ATOM 1138 O O . ALA A 1 143 ? 16.362 -3.676 -21.585 1.00 93.12 143 ALA A O 1
ATOM 1139 N N . ASN A 1 144 ? 14.416 -3.978 -20.481 1.00 87.88 144 ASN A N 1
ATOM 1140 C CA . ASN A 1 144 ? 13.613 -3.054 -21.285 1.00 87.88 144 ASN A CA 1
ATOM 1141 C C . ASN A 1 144 ? 13.338 -1.777 -20.459 1.00 87.88 144 ASN A C 1
ATOM 1143 O O . ASN A 1 144 ? 14.100 -1.468 -19.554 1.00 87.88 144 ASN A O 1
ATOM 1147 N N . ASN A 1 145 ? 12.297 -0.995 -20.754 1.00 83.12 145 ASN A N 1
ATOM 1148 C CA . ASN A 1 145 ? 11.944 0.192 -19.961 1.00 83.12 145 ASN A CA 1
ATOM 1149 C C . ASN A 1 145 ? 11.338 -0.110 -18.572 1.00 83.12 145 ASN A C 1
ATOM 1151 O O . ASN A 1 145 ? 11.374 0.781 -17.727 1.00 83.12 145 ASN A O 1
ATOM 1155 N N . GLU A 1 146 ? 10.818 -1.312 -18.322 1.00 88.31 146 GLU A N 1
ATOM 1156 C CA . GLU A 1 146 ? 9.975 -1.642 -17.154 1.00 88.31 146 GLU A CA 1
ATOM 1157 C C . GLU A 1 146 ? 10.432 -2.873 -16.364 1.00 88.31 146 GLU A C 1
ATOM 1159 O O . GLU A 1 146 ? 10.079 -3.010 -15.200 1.00 88.31 146 GLU A O 1
ATOM 1164 N N . PHE A 1 147 ? 11.220 -3.761 -16.964 1.00 94.25 147 PHE A N 1
ATOM 1165 C CA . PHE A 1 147 ? 11.572 -5.072 -16.437 1.00 94.25 147 PHE A CA 1
ATOM 1166 C C . PHE A 1 147 ? 13.022 -5.433 -16.750 1.00 94.25 147 PHE A C 1
ATOM 1168 O O . PHE A 1 147 ? 13.573 -5.084 -17.803 1.00 94.25 147 PHE A O 1
ATOM 1175 N N . MET A 1 148 ? 13.615 -6.192 -15.835 1.00 96.44 148 MET A N 1
ATOM 1176 C CA . MET A 1 148 ? 14.910 -6.844 -15.990 1.00 96.44 148 MET A CA 1
ATOM 1177 C C . MET A 1 148 ? 14.719 -8.352 -16.057 1.00 96.44 148 MET A C 1
ATOM 1179 O O . MET A 1 148 ? 13.931 -8.882 -15.286 1.00 96.44 148 MET A O 1
ATOM 1183 N N . TYR A 1 149 ? 15.472 -9.031 -16.922 1.00 97.94 149 TYR A N 1
ATOM 1184 C CA . TYR A 1 149 ? 15.442 -10.482 -17.088 1.00 97.94 149 TYR A CA 1
ATOM 1185 C C . TYR A 1 149 ? 16.847 -11.069 -16.937 1.00 97.94 149 TYR A C 1
ATOM 1187 O O . TYR A 1 149 ? 17.801 -10.566 -17.536 1.00 97.94 149 TYR A O 1
ATOM 1195 N N . ILE A 1 150 ? 16.947 -12.158 -16.181 1.00 98.06 150 ILE A N 1
ATOM 1196 C CA . ILE A 1 150 ? 18.115 -13.027 -16.011 1.00 98.06 150 ILE A CA 1
ATOM 1197 C C . ILE A 1 150 ? 17.807 -14.337 -16.717 1.00 98.06 150 ILE A C 1
ATOM 1199 O O . ILE A 1 150 ? 16.774 -14.946 -16.451 1.00 98.06 150 ILE A O 1
ATOM 1203 N N . ILE A 1 151 ? 18.674 -14.750 -17.635 1.00 98.50 151 ILE A N 1
ATOM 1204 C CA . ILE A 1 151 ? 18.388 -15.818 -18.591 1.00 98.50 151 ILE A CA 1
ATOM 1205 C C . ILE A 1 151 ? 19.522 -16.846 -18.546 1.00 98.50 151 ILE A C 1
ATOM 1207 O O . ILE A 1 151 ? 20.675 -16.522 -18.838 1.00 98.50 151 ILE A O 1
ATOM 1211 N N . GLY A 1 152 ? 19.185 -18.086 -18.181 1.00 98.12 152 GLY A N 1
ATOM 1212 C CA . GLY A 1 152 ? 20.115 -19.215 -18.135 1.00 98.12 152 GLY A CA 1
ATOM 1213 C C . GLY A 1 152 ? 21.314 -18.997 -17.205 1.00 98.12 152 GLY A C 1
ATOM 1214 O O . GLY A 1 152 ? 21.198 -18.363 -16.162 1.00 98.12 152 GLY A O 1
ATOM 1215 N N . GLY A 1 153 ? 22.471 -19.545 -17.574 1.00 97.88 153 GLY A N 1
ATOM 1216 C CA . GLY A 1 153 ? 23.717 -19.502 -16.803 1.00 97.88 153 GLY A CA 1
ATOM 1217 C C . GLY A 1 153 ? 24.082 -20.851 -16.196 1.00 97.88 153 GLY A C 1
ATOM 1218 O O . GLY A 1 153 ? 23.423 -21.864 -16.433 1.00 97.88 153 GLY A O 1
ATOM 1219 N N . ARG A 1 154 ? 25.153 -20.882 -15.405 1.00 96.81 154 ARG A N 1
ATOM 1220 C CA . ARG A 1 154 ? 25.634 -22.105 -14.752 1.00 96.81 154 ARG A CA 1
ATOM 1221 C C . ARG A 1 154 ? 26.105 -21.881 -13.321 1.00 96.81 154 ARG A C 1
ATOM 1223 O O . ARG A 1 154 ? 26.478 -20.773 -12.939 1.00 96.81 154 ARG A O 1
ATOM 1230 N N . LYS A 1 155 ? 26.138 -22.979 -12.565 1.00 95.56 155 LYS A N 1
ATOM 1231 C CA . LYS A 1 155 ? 26.871 -23.127 -11.301 1.00 95.56 155 LYS A CA 1
ATOM 1232 C C . LYS A 1 155 ? 27.369 -24.564 -11.184 1.00 95.56 155 LYS A C 1
ATOM 1234 O O . LYS A 1 155 ? 26.592 -25.507 -11.319 1.00 95.56 155 LYS A O 1
ATOM 1239 N N . ASP A 1 156 ? 28.664 -24.744 -10.964 1.00 90.69 156 ASP A N 1
ATOM 1240 C CA . ASP A 1 156 ? 29.314 -26.058 -10.965 1.00 90.69 156 ASP A CA 1
ATOM 1241 C C . ASP A 1 156 ? 28.999 -26.853 -12.249 1.00 90.69 156 ASP A C 1
ATOM 1243 O O . ASP A 1 156 ? 29.275 -26.395 -13.356 1.00 90.69 156 ASP A O 1
ATOM 1247 N N . ASN A 1 157 ? 28.398 -28.039 -12.106 1.00 89.88 157 ASN A N 1
ATOM 1248 C CA . ASN A 1 157 ? 27.947 -28.884 -13.215 1.00 89.88 157 ASN A CA 1
ATOM 1249 C C . ASN A 1 157 ? 26.472 -28.651 -13.593 1.00 89.88 157 ASN A C 1
ATOM 1251 O O . ASN A 1 157 ? 25.947 -29.358 -14.452 1.00 89.88 157 ASN A O 1
ATOM 1255 N N . TYR A 1 158 ? 25.781 -27.720 -12.930 1.00 95.19 158 TYR A N 1
ATOM 1256 C CA . TYR A 1 158 ? 24.401 -27.357 -13.237 1.00 95.19 158 TYR A CA 1
ATOM 1257 C C . TYR A 1 158 ? 24.367 -26.223 -14.261 1.00 95.19 158 TYR A C 1
ATOM 1259 O O . TYR A 1 158 ? 25.025 -25.197 -14.087 1.00 95.19 158 TYR A O 1
ATOM 1267 N N . ILE A 1 159 ? 23.559 -26.401 -15.304 1.00 97.56 159 ILE A N 1
ATOM 1268 C CA . ILE A 1 159 ? 23.294 -25.399 -16.337 1.00 97.56 159 ILE A CA 1
ATOM 1269 C C . ILE A 1 159 ? 21.798 -25.118 -16.302 1.00 97.56 159 ILE A C 1
ATOM 1271 O O . ILE A 1 159 ? 20.994 -26.049 -16.344 1.00 97.56 159 ILE A O 1
ATOM 1275 N N . SER A 1 160 ? 21.444 -23.844 -16.196 1.00 97.62 160 SER A N 1
ATOM 1276 C CA . SER A 1 160 ? 20.072 -23.385 -16.046 1.00 97.62 160 SER A CA 1
ATOM 1277 C C . SER A 1 160 ? 19.435 -23.102 -17.406 1.00 97.62 160 SER A C 1
ATOM 1279 O O . SER A 1 160 ? 20.053 -22.501 -18.286 1.00 97.62 160 SER A O 1
ATOM 1281 N N . ASP A 1 161 ? 18.179 -23.501 -17.568 1.00 97.94 161 ASP A N 1
ATOM 1282 C CA . ASP A 1 161 ? 17.258 -23.036 -18.613 1.00 97.94 161 ASP A CA 1
ATOM 1283 C C . ASP A 1 161 ? 16.262 -21.991 -18.082 1.00 97.94 161 ASP A C 1
ATOM 1285 O O . ASP A 1 161 ? 15.440 -21.464 -18.837 1.00 97.94 161 ASP A O 1
ATOM 1289 N N . LYS A 1 162 ? 16.325 -21.686 -16.783 1.00 98.44 162 LYS A N 1
ATOM 1290 C CA . LYS A 1 162 ? 15.374 -20.809 -16.109 1.00 98.44 162 LYS A CA 1
ATOM 1291 C C . LYS A 1 162 ? 15.549 -19.349 -16.498 1.00 98.44 162 LYS A C 1
ATOM 1293 O O . LYS A 1 162 ? 16.641 -18.899 -16.859 1.00 98.44 162 LYS A O 1
ATOM 1298 N N . ILE A 1 163 ? 14.449 -18.613 -16.364 1.00 98.56 163 ILE A N 1
ATOM 1299 C CA . ILE A 1 163 ? 14.394 -17.168 -16.549 1.00 98.56 163 ILE A CA 1
ATOM 1300 C C . ILE A 1 163 ? 13.781 -16.547 -15.300 1.00 98.56 163 ILE A C 1
ATOM 1302 O O . ILE A 1 163 ? 12.714 -16.967 -14.854 1.00 98.56 163 ILE A O 1
ATOM 1306 N N . TYR A 1 164 ? 14.447 -15.532 -14.764 1.00 98.25 164 TYR A N 1
ATOM 1307 C CA . TYR A 1 164 ? 13.950 -14.726 -13.653 1.00 98.25 164 TYR A CA 1
ATOM 1308 C C . TYR A 1 164 ? 13.757 -13.297 -14.114 1.00 98.25 164 TYR A C 1
ATOM 1310 O O . TYR A 1 164 ? 14.579 -12.789 -14.875 1.00 98.25 164 TYR A O 1
ATOM 1318 N N . PHE A 1 165 ? 12.707 -12.636 -13.650 1.00 97.94 165 PHE A N 1
ATOM 1319 C CA . PHE A 1 165 ? 12.477 -11.239 -13.977 1.00 97.94 165 PHE A CA 1
ATOM 1320 C C . PHE A 1 165 ? 11.913 -10.458 -12.799 1.00 97.94 165 PHE A C 1
ATOM 1322 O O . PHE A 1 165 ? 11.311 -11.027 -11.893 1.00 97.94 165 PHE A O 1
ATOM 1329 N N . CYS A 1 166 ? 12.135 -9.152 -12.801 1.00 97.19 166 CYS A N 1
ATOM 1330 C CA . CYS A 1 166 ? 11.569 -8.241 -11.816 1.00 97.19 166 CYS A CA 1
ATOM 1331 C C . CYS A 1 166 ? 11.224 -6.907 -12.475 1.00 97.19 166 CYS A C 1
ATOM 1333 O O . CYS A 1 166 ? 11.802 -6.530 -13.503 1.00 97.19 166 CYS A O 1
ATOM 1335 N N . LYS A 1 167 ? 10.278 -6.184 -11.874 1.00 94.56 167 LYS A N 1
ATOM 1336 C CA . LYS A 1 167 ? 9.937 -4.821 -12.287 1.00 94.56 167 LYS A CA 1
ATOM 1337 C C . LYS A 1 167 ? 11.059 -3.860 -11.891 1.00 94.56 167 LYS A C 1
ATOM 1339 O O . LYS A 1 167 ? 11.572 -3.926 -10.776 1.00 94.56 167 LYS A O 1
ATOM 1344 N N . ILE A 1 168 ? 11.413 -2.944 -12.783 1.00 92.62 168 ILE A N 1
ATOM 1345 C CA . ILE A 1 168 ? 12.274 -1.797 -12.498 1.00 92.62 168 ILE A CA 1
ATOM 1346 C C . ILE A 1 168 ? 11.355 -0.601 -12.240 1.00 92.62 168 ILE A C 1
ATOM 1348 O O . ILE A 1 168 ? 10.682 -0.108 -13.147 1.00 92.62 168 ILE A O 1
ATOM 1352 N N . ASN A 1 169 ? 11.310 -0.135 -10.996 1.00 87.69 169 ASN A N 1
ATOM 1353 C CA . ASN A 1 169 ? 10.493 1.008 -10.604 1.00 87.69 169 ASN A CA 1
ATOM 1354 C C . ASN A 1 169 ? 11.016 2.303 -11.240 1.00 87.69 169 ASN A C 1
ATOM 1356 O O . ASN A 1 169 ? 12.166 2.397 -11.674 1.00 87.69 169 ASN A O 1
ATOM 1360 N N . SER A 1 170 ? 10.186 3.347 -11.276 1.00 77.81 170 SER A N 1
ATOM 1361 C CA . SER A 1 170 ? 10.529 4.624 -11.920 1.00 77.81 170 SER A CA 1
ATOM 1362 C C . SER A 1 170 ? 11.789 5.292 -11.354 1.00 77.81 170 SER A C 1
ATOM 1364 O O . SER A 1 170 ? 12.469 6.013 -12.085 1.00 77.81 170 SER A O 1
ATOM 1366 N N . ASP A 1 171 ? 12.111 5.035 -10.085 1.00 81.44 171 ASP A N 1
ATOM 1367 C CA . ASP A 1 171 ? 13.308 5.502 -9.371 1.00 81.44 171 ASP A CA 1
ATOM 1368 C C . ASP A 1 171 ? 14.528 4.563 -9.521 1.00 81.44 171 ASP A C 1
ATOM 1370 O O . ASP A 1 171 ? 15.574 4.759 -8.892 1.00 81.44 171 ASP A O 1
ATOM 1374 N N . GLY A 1 172 ? 14.398 3.520 -10.343 1.00 87.12 172 GLY A N 1
ATOM 1375 C CA . GLY A 1 172 ? 15.407 2.495 -10.565 1.00 87.12 172 GLY A CA 1
ATOM 1376 C C . GLY A 1 172 ? 15.571 1.513 -9.407 1.00 87.12 172 GLY A C 1
ATOM 1377 O O . GLY A 1 172 ? 16.599 0.833 -9.342 1.00 87.12 172 GLY A O 1
ATOM 1378 N N . THR A 1 173 ? 14.666 1.454 -8.435 1.00 93.00 173 THR A N 1
ATOM 1379 C CA . THR A 1 173 ? 14.642 0.318 -7.500 1.00 93.00 173 THR A CA 1
ATOM 1380 C C . THR A 1 173 ? 14.098 -0.926 -8.205 1.00 93.00 173 THR A C 1
ATOM 1382 O O . THR A 1 173 ? 13.405 -0.816 -9.217 1.00 93.00 173 THR A O 1
ATOM 1385 N N . LEU A 1 174 ? 14.465 -2.112 -7.722 1.00 94.75 174 LEU A N 1
ATOM 1386 C CA . LEU A 1 174 ? 13.951 -3.377 -8.249 1.00 94.75 174 LEU A CA 1
ATOM 1387 C C . LEU A 1 174 ? 12.796 -3.853 -7.367 1.00 94.75 174 LEU A C 1
ATOM 1389 O O . LEU A 1 174 ? 12.878 -3.736 -6.146 1.00 94.75 174 LEU A O 1
ATOM 1393 N N . GLY A 1 175 ? 11.734 -4.356 -7.990 1.00 94.19 175 GLY A N 1
ATOM 1394 C CA . GLY A 1 175 ? 10.695 -5.127 -7.313 1.00 94.19 175 GLY A CA 1
ATOM 1395 C C . GLY A 1 175 ? 11.143 -6.563 -7.035 1.00 94.19 175 GLY A C 1
ATOM 1396 O O . GLY A 1 175 ? 12.284 -6.939 -7.306 1.00 94.19 175 GLY A O 1
ATOM 1397 N N . GLU A 1 176 ? 10.220 -7.377 -6.529 1.00 94.69 176 GLU A N 1
ATOM 1398 C CA . GLU A 1 176 ? 10.493 -8.782 -6.223 1.00 94.69 176 GLU A CA 1
ATOM 1399 C C . GLU A 1 176 ? 10.824 -9.596 -7.485 1.00 94.69 176 GLU A C 1
ATOM 1401 O O . GLU A 1 176 ? 10.246 -9.402 -8.561 1.00 94.69 176 GLU A O 1
ATOM 1406 N N . TRP A 1 177 ? 11.768 -10.530 -7.347 1.00 97.19 177 TRP A N 1
ATOM 1407 C CA . TRP A 1 177 ? 12.126 -11.468 -8.406 1.00 97.19 177 TRP A CA 1
ATOM 1408 C C . TRP A 1 177 ? 11.060 -12.551 -8.573 1.00 97.19 177 TRP A C 1
ATOM 1410 O O . TRP A 1 177 ? 10.691 -13.234 -7.621 1.00 97.19 177 TRP A O 1
ATOM 1420 N N . THR A 1 178 ? 10.636 -12.762 -9.815 1.00 96.75 178 THR A N 1
ATOM 1421 C CA . THR A 1 178 ? 9.660 -13.775 -10.219 1.00 96.75 178 THR A CA 1
ATOM 1422 C C . THR A 1 178 ? 10.313 -14.781 -11.167 1.00 96.75 178 THR A C 1
ATOM 1424 O O . THR A 1 178 ? 11.033 -14.400 -12.092 1.00 96.75 178 THR A O 1
ATOM 1427 N N . GLU A 1 179 ? 10.077 -16.079 -10.953 1.00 97.75 179 GLU A N 1
ATOM 1428 C CA . GLU A 1 179 ? 10.439 -17.123 -11.922 1.00 97.75 179 GLU A CA 1
ATOM 1429 C C . GLU A 1 179 ? 9.418 -17.121 -13.068 1.00 97.75 179 GLU A C 1
ATOM 1431 O O . GLU A 1 179 ? 8.214 -17.240 -12.845 1.00 97.75 179 GLU A O 1
ATOM 1436 N N . SER A 1 180 ? 9.898 -16.966 -14.300 1.00 97.62 180 SER A N 1
ATOM 1437 C CA . SER A 1 180 ? 9.066 -16.999 -15.503 1.00 97.62 180 SER A CA 1
ATOM 1438 C C . SER A 1 180 ? 8.432 -18.379 -15.692 1.00 97.62 180 SER A C 1
ATOM 1440 O O . SER A 1 180 ? 9.094 -19.405 -15.545 1.00 97.62 180 SER A O 1
ATOM 1442 N N . ALA A 1 181 ? 7.165 -18.413 -16.115 1.00 96.12 181 ALA A N 1
ATOM 1443 C CA . ALA A 1 181 ? 6.491 -19.653 -16.516 1.00 96.12 181 ALA A CA 1
ATOM 1444 C C . ALA A 1 181 ? 7.079 -20.274 -17.802 1.00 96.12 181 ALA A C 1
ATOM 1446 O O . ALA A 1 181 ? 6.827 -21.440 -18.107 1.00 96.12 181 ALA A O 1
ATOM 1447 N N . VAL A 1 182 ? 7.849 -19.490 -18.562 1.00 97.38 182 VAL A N 1
ATOM 1448 C CA . VAL A 1 182 ? 8.567 -19.905 -19.771 1.00 97.38 182 VAL A CA 1
ATOM 1449 C C . VAL A 1 182 ? 10.055 -20.066 -19.465 1.00 97.38 182 VAL A C 1
ATOM 1451 O O . VAL A 1 182 ? 10.663 -19.177 -18.864 1.00 97.38 182 VAL A O 1
ATOM 1454 N N . THR A 1 183 ? 10.648 -21.159 -19.948 1.00 98.06 183 THR A N 1
ATOM 1455 C CA . THR A 1 183 ? 12.090 -21.440 -19.895 1.00 98.06 183 THR A CA 1
ATOM 1456 C C . THR A 1 183 ? 12.734 -21.350 -21.281 1.00 98.06 183 THR A C 1
ATOM 1458 O O . THR A 1 183 ? 12.055 -21.307 -22.314 1.00 98.06 183 THR A O 1
ATOM 1461 N N . LEU A 1 184 ? 14.067 -21.317 -21.318 1.00 98.25 184 LEU A N 1
ATOM 1462 C CA . LEU A 1 184 ? 14.822 -21.495 -22.554 1.00 98.25 184 LEU A CA 1
ATOM 1463 C C . LEU A 1 184 ? 14.528 -22.875 -23.177 1.00 98.25 184 LEU A C 1
ATOM 1465 O O . LEU A 1 184 ? 14.347 -23.850 -22.447 1.00 98.25 184 LEU A O 1
ATOM 1469 N N . PRO A 1 185 ? 14.571 -23.018 -24.519 1.00 96.88 185 PRO A N 1
ATOM 1470 C CA . PRO A 1 185 ? 14.381 -24.316 -25.181 1.00 96.88 185 PRO A CA 1
ATOM 1471 C C . PRO A 1 185 ? 15.396 -25.395 -24.769 1.00 96.88 185 PRO A C 1
ATOM 1473 O O . PRO A 1 185 ? 15.167 -26.583 -24.990 1.00 96.88 185 PRO A O 1
ATOM 1476 N N . GLN A 1 186 ? 16.536 -24.975 -24.222 1.00 95.56 186 GLN A N 1
ATOM 1477 C CA . GLN A 1 186 ? 17.575 -25.823 -23.653 1.00 95.56 186 GLN A CA 1
ATOM 1478 C C . GLN A 1 186 ? 18.348 -25.031 -22.584 1.00 95.56 186 GLN A C 1
ATOM 1480 O O . GLN A 1 186 ? 18.410 -23.803 -22.683 1.00 95.56 186 GLN A O 1
ATOM 1485 N N . PRO A 1 187 ? 18.970 -25.698 -21.598 1.00 97.12 187 PRO A N 1
ATOM 1486 C CA . PRO A 1 187 ? 19.830 -25.028 -20.626 1.00 97.12 187 PRO A CA 1
ATOM 1487 C C . PRO A 1 187 ? 21.068 -24.462 -21.323 1.00 97.12 187 PRO A C 1
ATOM 1489 O O . PRO A 1 187 ? 21.685 -25.159 -22.125 1.00 97.12 187 PRO A O 1
ATOM 1492 N N . LEU A 1 188 ? 21.430 -23.207 -21.046 1.00 97.69 188 LEU A N 1
ATOM 1493 C CA . LEU A 1 188 ? 22.524 -22.521 -21.742 1.00 97.69 188 LEU A CA 1
ATOM 1494 C C . LEU A 1 188 ? 23.400 -21.712 -20.788 1.00 97.69 188 LEU A C 1
ATOM 1496 O O . LEU A 1 188 ? 22.894 -20.966 -19.956 1.00 97.69 188 LEU A O 1
ATOM 1500 N N . TRP A 1 189 ? 24.714 -21.744 -21.003 1.00 97.56 189 TRP A N 1
ATOM 1501 C CA . TRP A 1 189 ? 25.674 -20.783 -20.446 1.00 97.56 189 TRP A CA 1
ATOM 1502 C C . TRP A 1 189 ? 26.635 -20.277 -21.531 1.00 97.56 189 TRP A C 1
ATOM 1504 O O . TRP A 1 189 ? 26.783 -20.915 -22.577 1.00 97.56 189 TRP A O 1
ATOM 1514 N N . GLY A 1 190 ? 27.210 -19.086 -21.330 1.00 96.25 190 GLY A N 1
ATOM 1515 C CA . GLY A 1 190 ? 28.080 -18.407 -22.307 1.00 96.25 190 GLY A CA 1
ATOM 1516 C C . GLY A 1 190 ? 27.370 -17.965 -23.601 1.00 96.25 190 GLY A C 1
ATOM 1517 O O . GLY A 1 190 ? 28.015 -17.592 -24.587 1.00 96.25 190 GLY A O 1
ATOM 1518 N N . HIS A 1 191 ? 26.034 -18.021 -23.595 1.00 98.00 191 HIS A N 1
ATOM 1519 C CA . HIS A 1 191 ? 25.157 -17.448 -24.611 1.00 98.00 191 HIS A CA 1
ATOM 1520 C C . HIS A 1 191 ? 25.026 -15.936 -24.406 1.00 98.00 191 HIS A C 1
ATOM 1522 O O . HIS A 1 191 ? 25.404 -15.395 -23.368 1.00 98.00 191 HIS A O 1
ATOM 1528 N N . THR A 1 192 ? 24.449 -15.249 -25.387 1.00 97.88 192 THR A N 1
ATOM 1529 C CA . THR A 1 192 ? 24.147 -13.818 -25.273 1.00 97.88 192 THR A CA 1
ATOM 1530 C C . THR A 1 192 ? 22.671 -13.560 -25.509 1.00 97.88 192 THR A C 1
ATOM 1532 O O . THR A 1 192 ? 22.015 -14.305 -26.242 1.00 97.88 192 THR A O 1
ATOM 1535 N N . ALA A 1 193 ? 22.150 -12.499 -24.890 1.00 97.69 193 ALA A N 1
ATOM 1536 C CA . ALA A 1 193 ? 20.791 -12.044 -25.122 1.00 97.69 193 ALA A CA 1
ATOM 1537 C C . ALA A 1 193 ? 20.719 -10.525 -25.296 1.00 97.69 193 ALA A C 1
ATOM 1539 O O . ALA A 1 193 ? 21.485 -9.791 -24.673 1.00 97.69 193 ALA A O 1
ATOM 1540 N N . VAL A 1 194 ? 19.788 -10.053 -26.129 1.00 95.25 194 VAL A N 1
ATOM 1541 C CA . VAL A 1 194 ? 19.498 -8.620 -26.310 1.00 95.25 194 VAL A CA 1
ATOM 1542 C C . VAL A 1 194 ? 17.994 -8.367 -26.327 1.00 95.25 194 VAL A C 1
ATOM 1544 O O . VAL A 1 194 ? 17.227 -9.177 -26.848 1.00 95.25 194 VAL A O 1
ATOM 1547 N N . PHE A 1 195 ? 17.577 -7.228 -25.776 1.00 92.12 195 PHE A N 1
ATOM 1548 C CA . PHE A 1 195 ? 16.217 -6.716 -25.925 1.00 92.12 195 PHE A CA 1
ATOM 1549 C C . PHE A 1 195 ? 16.157 -5.764 -27.120 1.00 92.12 195 PHE A C 1
ATOM 1551 O O . PHE A 1 195 ? 16.933 -4.811 -27.184 1.00 92.12 195 PHE A O 1
ATOM 1558 N N . LEU A 1 196 ? 15.226 -5.997 -28.045 1.00 86.62 196 LEU A N 1
ATOM 1559 C CA . LEU A 1 196 ? 14.971 -5.090 -29.161 1.00 86.62 196 LEU A CA 1
ATOM 1560 C C . LEU A 1 196 ? 13.502 -5.165 -29.600 1.00 86.62 196 LEU A C 1
ATOM 1562 O O . LEU A 1 196 ? 12.969 -6.243 -29.855 1.00 86.62 196 LEU A O 1
ATOM 1566 N N . ASN A 1 197 ? 12.848 -4.005 -29.720 1.00 78.81 197 ASN A N 1
ATOM 1567 C CA . ASN A 1 197 ? 11.479 -3.851 -30.242 1.00 78.81 197 ASN A CA 1
ATOM 1568 C C . ASN A 1 197 ? 10.400 -4.709 -29.540 1.00 78.81 197 ASN A C 1
ATOM 1570 O O . ASN A 1 197 ? 9.438 -5.141 -30.176 1.00 78.81 197 ASN A O 1
ATOM 1574 N N . GLY A 1 198 ? 10.534 -4.952 -28.231 1.00 84.88 198 GLY A N 1
ATOM 1575 C CA . GLY A 1 198 ? 9.566 -5.749 -27.461 1.00 84.88 198 GLY A CA 1
ATOM 1576 C C . GLY A 1 198 ? 9.842 -7.257 -27.450 1.00 84.88 198 GLY A C 1
ATOM 1577 O O . GLY A 1 198 ? 9.025 -8.015 -26.926 1.00 84.88 198 GLY A O 1
ATOM 1578 N N . TYR A 1 199 ? 10.981 -7.683 -27.999 1.00 90.69 199 TYR A N 1
ATOM 1579 C CA . TYR A 1 199 ? 11.410 -9.077 -28.027 1.00 90.69 199 TYR A CA 1
ATOM 1580 C C . TYR A 1 199 ? 12.773 -9.246 -27.354 1.00 90.69 199 TYR A C 1
ATOM 1582 O O . TYR A 1 199 ? 13.636 -8.368 -27.436 1.00 90.69 199 TYR A O 1
ATOM 1590 N N . ILE A 1 200 ? 12.965 -10.396 -26.716 1.00 95.94 200 ILE A N 1
ATOM 1591 C CA . ILE A 1 200 ? 14.252 -10.857 -26.197 1.00 95.94 200 ILE A CA 1
ATOM 1592 C C . ILE A 1 200 ? 14.790 -11.902 -27.166 1.00 95.94 200 ILE A C 1
ATOM 1594 O O . ILE A 1 200 ? 14.124 -12.906 -27.403 1.00 95.94 200 ILE A O 1
ATOM 1598 N N . TYR A 1 201 ? 15.987 -11.678 -27.700 1.00 97.50 201 TYR A N 1
ATOM 1599 C CA . TYR A 1 201 ? 16.688 -12.610 -28.586 1.00 97.50 201 TYR A CA 1
ATOM 1600 C C . TYR A 1 201 ? 17.815 -13.288 -27.829 1.00 97.50 201 TYR A C 1
ATOM 1602 O O . TYR A 1 201 ? 18.555 -12.600 -27.135 1.00 97.50 201 TYR A O 1
ATOM 1610 N N . VAL A 1 202 ? 17.972 -14.599 -28.000 1.00 98.38 202 VAL A N 1
ATOM 1611 C CA . VAL A 1 202 ? 19.017 -15.424 -27.381 1.00 98.38 202 VAL A CA 1
ATOM 1612 C C . VAL A 1 202 ? 19.774 -16.170 -28.475 1.00 98.38 202 VAL A C 1
ATOM 1614 O O . VAL A 1 202 ? 19.147 -16.775 -29.348 1.00 98.38 202 VAL A O 1
ATOM 1617 N N . ALA A 1 203 ? 21.107 -16.135 -28.431 1.00 98.06 203 ALA A N 1
ATOM 1618 C CA . ALA A 1 203 ? 21.961 -16.765 -29.435 1.00 98.06 203 ALA A CA 1
ATOM 1619 C C . ALA A 1 203 ? 23.125 -17.557 -28.816 1.00 98.06 203 ALA A C 1
ATOM 1621 O O . ALA A 1 203 ? 23.792 -17.094 -27.887 1.00 98.06 203 ALA A O 1
ATOM 1622 N N . GLY A 1 204 ? 23.392 -18.734 -29.392 1.00 97.25 204 GLY A N 1
ATOM 1623 C CA . GLY A 1 204 ? 24.567 -19.564 -29.122 1.00 97.25 204 GLY A CA 1
ATOM 1624 C C . GLY A 1 204 ? 24.690 -20.065 -27.677 1.00 97.25 204 GLY A C 1
ATOM 1625 O O . GLY A 1 204 ? 23.705 -20.452 -27.055 1.00 97.25 204 GLY A O 1
ATOM 1626 N N . GLY A 1 205 ? 25.922 -20.097 -27.165 1.00 97.00 205 GLY A N 1
ATOM 1627 C CA . GLY A 1 205 ? 26.290 -20.669 -25.866 1.00 97.00 205 GLY A CA 1
ATOM 1628 C C . GLY A 1 205 ? 26.520 -22.175 -25.924 1.00 97.00 205 GLY A C 1
ATOM 1629 O O . GLY A 1 205 ? 26.767 -22.737 -26.991 1.00 97.00 205 GLY A O 1
ATOM 1630 N N . THR A 1 206 ? 26.448 -22.837 -24.774 1.00 95.38 206 THR A N 1
ATOM 1631 C CA . THR A 1 206 ? 26.553 -24.297 -24.659 1.00 95.38 206 THR A CA 1
ATOM 1632 C C . THR A 1 206 ? 25.588 -24.844 -23.606 1.00 95.38 206 THR A C 1
ATOM 1634 O O . THR A 1 206 ? 25.286 -24.181 -22.614 1.00 95.38 206 THR A O 1
ATOM 1637 N N . ASN A 1 207 ? 25.115 -26.068 -23.832 1.00 94.31 207 ASN A N 1
ATOM 1638 C CA . ASN A 1 207 ? 24.245 -26.833 -22.939 1.00 94.31 207 ASN A CA 1
ATOM 1639 C C . ASN A 1 207 ? 24.981 -27.985 -22.225 1.00 94.31 207 ASN A C 1
ATOM 1641 O O . ASN A 1 207 ? 24.345 -28.860 -21.637 1.00 94.31 207 ASN A O 1
ATOM 1645 N N . SER A 1 208 ? 26.315 -28.003 -22.289 1.00 91.88 208 SER A N 1
ATOM 1646 C CA . SER A 1 208 ? 27.171 -29.027 -21.687 1.00 91.88 208 SER A CA 1
ATOM 1647 C C . SER A 1 208 ? 28.118 -28.420 -20.661 1.00 91.88 208 SER A C 1
ATOM 1649 O O . SER A 1 208 ? 28.458 -27.239 -20.722 1.00 91.88 208 SER A O 1
ATOM 1651 N N . SER A 1 209 ? 28.597 -29.241 -19.728 1.00 87.25 209 SER A N 1
ATOM 1652 C CA . SER A 1 209 ? 29.687 -28.855 -18.826 1.00 87.25 209 SER A CA 1
ATOM 1653 C C . SER A 1 209 ? 31.033 -28.717 -19.554 1.00 87.25 209 SER A C 1
ATOM 1655 O O . SER A 1 209 ? 31.955 -28.115 -19.012 1.00 87.25 209 SER A O 1
ATOM 1657 N N . ASP A 1 210 ? 31.165 -29.288 -20.758 1.00 88.19 210 ASP A N 1
ATOM 1658 C CA . ASP A 1 210 ? 32.330 -29.092 -21.627 1.00 88.19 210 ASP A CA 1
ATOM 1659 C C . ASP A 1 210 ? 32.205 -27.771 -22.391 1.00 88.19 210 ASP A C 1
ATOM 1661 O O . ASP A 1 210 ? 31.353 -27.626 -23.272 1.00 88.19 210 ASP A O 1
ATOM 1665 N N . GLU A 1 211 ? 33.086 -26.824 -22.073 1.00 80.50 211 GLU A N 1
ATOM 1666 C CA . GLU A 1 211 ? 33.121 -25.501 -22.693 1.00 80.50 211 GLU A CA 1
ATOM 1667 C C . GLU A 1 211 ? 33.253 -25.567 -24.223 1.00 80.50 211 GLU A C 1
ATOM 1669 O O . GLU A 1 211 ? 32.650 -24.750 -24.919 1.00 80.50 211 GLU A O 1
ATOM 1674 N N . ASN A 1 212 ? 33.908 -26.601 -24.768 1.00 85.56 212 ASN A N 1
ATOM 1675 C CA . ASN A 1 212 ? 34.146 -26.779 -26.204 1.00 85.56 212 ASN A CA 1
ATOM 1676 C C . ASN A 1 212 ? 32.947 -27.377 -26.958 1.00 85.56 212 ASN A C 1
ATOM 1678 O O . ASN A 1 212 ? 33.113 -28.018 -27.990 1.00 85.56 212 ASN A O 1
ATOM 1682 N N . THR A 1 213 ? 31.720 -27.175 -26.484 1.00 90.56 213 THR A N 1
ATOM 1683 C CA . THR A 1 213 ? 30.503 -27.666 -27.153 1.00 90.56 213 THR A CA 1
ATOM 1684 C C . THR A 1 213 ? 29.532 -26.524 -27.444 1.00 90.56 213 THR A C 1
ATOM 1686 O O . THR A 1 213 ? 28.426 -26.449 -26.915 1.00 90.56 213 THR A O 1
ATOM 1689 N N . ALA A 1 214 ? 29.968 -25.596 -28.294 1.00 94.44 214 ALA A N 1
ATOM 1690 C CA . ALA A 1 214 ? 29.175 -24.438 -28.695 1.00 94.44 214 ALA A CA 1
ATOM 1691 C C . ALA A 1 214 ? 27.946 -24.809 -29.553 1.00 94.44 214 ALA A C 1
ATOM 1693 O O . ALA A 1 214 ? 27.989 -25.744 -30.356 1.00 94.44 214 ALA A O 1
ATOM 1694 N N . ASN A 1 215 ? 26.891 -23.997 -29.460 1.00 94.38 215 ASN A N 1
ATOM 1695 C CA . ASN A 1 215 ? 25.666 -24.078 -30.254 1.00 94.38 215 ASN A CA 1
ATOM 1696 C C . ASN A 1 215 ? 25.561 -22.893 -31.248 1.00 94.38 215 ASN A C 1
ATOM 1698 O O . ASN A 1 215 ? 26.161 -21.837 -31.053 1.00 94.38 215 ASN A O 1
ATOM 1702 N N . SER A 1 216 ? 24.840 -23.081 -32.354 1.00 96.44 216 SER A N 1
ATOM 1703 C CA . SER A 1 216 ? 24.461 -22.065 -33.347 1.00 96.44 216 SER A CA 1
ATOM 1704 C C . SER A 1 216 ? 23.004 -21.596 -33.235 1.00 96.44 216 SER A C 1
ATOM 1706 O O . SER A 1 216 ? 22.589 -20.744 -34.015 1.00 96.44 216 SER A O 1
ATOM 1708 N N . ASP A 1 217 ? 22.205 -22.169 -32.340 1.00 96.81 217 ASP A N 1
ATOM 1709 C CA . ASP A 1 217 ? 20.780 -21.865 -32.225 1.00 96.81 217 ASP A CA 1
ATOM 1710 C C . ASP A 1 217 ? 20.530 -20.392 -31.890 1.00 96.81 217 ASP A C 1
ATOM 1712 O O . ASP A 1 217 ? 21.265 -19.765 -31.122 1.00 96.81 217 ASP A O 1
ATOM 1716 N N . VAL A 1 218 ? 19.463 -19.855 -32.482 1.00 97.62 218 VAL A N 1
ATOM 1717 C CA . VAL A 1 218 ? 18.955 -18.511 -32.212 1.00 97.62 218 VAL A CA 1
ATOM 1718 C C . VAL A 1 218 ? 17.458 -18.622 -31.978 1.00 97.62 218 VAL A C 1
ATOM 1720 O O . VAL A 1 218 ? 16.744 -19.264 -32.754 1.00 97.62 218 VAL A O 1
ATOM 1723 N N . CYS A 1 219 ? 16.973 -18.004 -30.910 1.00 97.50 219 CYS A N 1
ATOM 1724 C CA . CYS A 1 219 ? 15.554 -17.975 -30.587 1.00 97.50 219 CYS A CA 1
ATOM 1725 C C . CYS A 1 219 ? 15.141 -16.616 -30.027 1.00 97.50 219 CYS A C 1
ATOM 1727 O O . CYS A 1 219 ? 15.987 -15.828 -29.603 1.00 97.50 219 CYS A O 1
ATOM 1729 N N . PHE A 1 220 ? 13.842 -16.331 -30.044 1.00 97.00 220 PHE A N 1
ATOM 1730 C CA . PHE A 1 220 ? 13.299 -15.108 -29.465 1.00 97.00 220 PHE A CA 1
ATOM 1731 C C . PHE A 1 220 ? 11.997 -15.355 -28.704 1.00 97.00 220 PHE A C 1
ATOM 1733 O O . PHE A 1 220 ? 11.264 -16.294 -29.017 1.00 97.00 220 PHE A O 1
ATOM 1740 N N . ALA A 1 221 ? 11.698 -14.486 -27.743 1.00 96.69 221 ALA A N 1
ATOM 1741 C CA . ALA A 1 221 ? 10.426 -14.429 -27.030 1.00 96.69 221 ALA A CA 1
ATOM 1742 C C . ALA A 1 221 ? 9.862 -13.001 -27.059 1.00 96.69 221 ALA A C 1
ATOM 1744 O O . ALA A 1 221 ? 10.613 -12.030 -26.947 1.00 96.69 221 ALA A O 1
ATOM 1745 N N . LYS A 1 222 ? 8.542 -12.865 -27.221 1.00 93.00 222 LYS A N 1
ATOM 1746 C CA . LYS A 1 222 ? 7.810 -11.592 -27.127 1.00 93.00 222 LYS A CA 1
ATOM 1747 C C . LYS A 1 222 ? 7.475 -11.314 -25.665 1.00 93.00 222 LYS A C 1
ATOM 1749 O O . LYS A 1 222 ? 7.085 -12.237 -24.961 1.00 93.00 222 LYS A O 1
ATOM 1754 N N . ILE A 1 223 ? 7.523 -10.054 -25.243 1.00 91.81 223 ILE A N 1
ATOM 1755 C CA . ILE A 1 223 ? 6.849 -9.620 -24.012 1.00 91.81 223 ILE A CA 1
ATOM 1756 C C . ILE A 1 223 ? 5.356 -9.473 -24.322 1.00 91.81 223 ILE A C 1
ATOM 1758 O O . ILE A 1 223 ? 4.967 -8.601 -25.113 1.00 91.81 223 ILE A O 1
ATOM 1762 N N . VAL A 1 224 ? 4.545 -10.388 -23.788 1.00 90.00 224 VAL A N 1
ATOM 1763 C CA . VAL A 1 224 ? 3.145 -10.573 -24.201 1.00 90.00 224 VAL A CA 1
ATOM 1764 C C . VAL A 1 224 ? 2.182 -9.646 -23.486 1.00 90.00 224 VAL A C 1
ATOM 1766 O O . VAL A 1 224 ? 1.178 -9.284 -24.090 1.00 90.00 224 VAL A O 1
ATOM 1769 N N . ASP A 1 225 ? 2.512 -9.191 -22.280 1.00 89.62 225 ASP A N 1
ATOM 1770 C CA . ASP A 1 225 ? 1.631 -8.342 -21.486 1.00 89.62 225 ASP A CA 1
ATOM 1771 C C . ASP A 1 225 ? 2.349 -7.212 -20.744 1.00 89.62 225 ASP A C 1
ATOM 1773 O O . ASP A 1 225 ? 3.558 -7.002 -20.887 1.00 89.62 225 ASP A O 1
ATOM 1777 N N . ILE A 1 226 ? 1.557 -6.419 -20.024 1.00 86.25 226 ILE A N 1
ATOM 1778 C CA . ILE A 1 226 ? 2.011 -5.293 -19.204 1.00 86.25 226 ILE A CA 1
ATOM 1779 C C . ILE A 1 226 ? 2.798 -5.728 -17.959 1.00 86.25 226 ILE A C 1
ATOM 1781 O O . ILE A 1 226 ? 3.581 -4.943 -17.427 1.00 86.25 226 ILE A O 1
ATOM 1785 N N . ASP A 1 227 ? 2.646 -6.982 -17.534 1.00 88.81 227 ASP A N 1
ATOM 1786 C CA . ASP A 1 227 ? 3.308 -7.537 -16.352 1.00 88.81 227 ASP A CA 1
ATOM 1787 C C . ASP A 1 227 ? 4.682 -8.143 -16.669 1.00 88.81 227 ASP A C 1
ATOM 1789 O O . ASP A 1 227 ? 5.370 -8.625 -15.772 1.00 88.81 227 ASP A O 1
ATOM 1793 N N . GLY A 1 228 ? 5.116 -8.088 -17.931 1.00 91.44 228 GLY A N 1
ATOM 1794 C CA . GLY A 1 228 ? 6.438 -8.553 -18.346 1.00 91.44 228 GLY A CA 1
ATOM 1795 C C . GLY A 1 228 ? 6.503 -10.050 -18.652 1.00 91.44 228 GLY A C 1
ATOM 1796 O O . GLY A 1 228 ? 7.597 -10.599 -18.792 1.00 91.44 228 GLY A O 1
ATOM 1797 N N . ASN A 1 229 ? 5.370 -10.741 -18.796 1.00 95.00 229 ASN A N 1
ATOM 1798 C CA . ASN A 1 229 ? 5.406 -12.160 -19.137 1.00 95.00 229 ASN A CA 1
ATOM 1799 C C . ASN A 1 229 ? 5.929 -12.376 -20.562 1.00 95.00 229 ASN A C 1
ATOM 1801 O O . ASN A 1 229 ? 5.717 -11.569 -21.475 1.00 95.00 229 ASN A O 1
ATOM 1805 N N . LEU A 1 230 ? 6.611 -13.504 -20.763 1.00 96.19 230 LEU A N 1
ATOM 1806 C CA . LEU A 1 230 ? 7.196 -13.885 -22.045 1.00 96.19 230 LEU A CA 1
ATOM 1807 C C . LEU A 1 230 ? 6.313 -14.888 -22.794 1.00 96.19 230 LEU A C 1
ATOM 1809 O O . LEU A 1 230 ? 5.704 -15.775 -22.200 1.00 96.19 230 LEU A O 1
ATOM 1813 N N . SER A 1 231 ? 6.298 -14.800 -24.124 1.00 95.75 231 SER A N 1
ATOM 1814 C CA . SER A 1 231 ? 5.849 -15.901 -24.977 1.00 95.75 231 SER A CA 1
ATOM 1815 C C . SER A 1 231 ? 6.853 -17.054 -24.928 1.00 95.75 231 SER A C 1
ATOM 1817 O O . SER A 1 231 ? 8.029 -16.850 -24.634 1.00 95.75 231 SER A O 1
ATOM 1819 N N . ASN A 1 232 ? 6.437 -18.252 -25.347 1.00 97.06 232 ASN A N 1
ATOM 1820 C CA . ASN A 1 232 ? 7.386 -19.336 -25.610 1.00 97.06 232 ASN A CA 1
ATOM 1821 C C . ASN A 1 232 ? 8.470 -18.898 -26.608 1.00 97.06 232 ASN A C 1
ATOM 1823 O O . ASN A 1 232 ? 8.179 -18.186 -27.578 1.00 97.06 232 ASN A O 1
ATOM 1827 N N . PHE A 1 233 ? 9.701 -19.361 -26.385 1.00 97.69 233 PHE A N 1
ATOM 1828 C CA . PHE A 1 233 ? 10.810 -19.102 -27.295 1.00 97.69 233 PHE A CA 1
ATOM 1829 C C . PHE A 1 233 ? 10.579 -19.778 -28.645 1.00 97.69 233 PHE A C 1
ATOM 1831 O O . PHE A 1 233 ? 10.341 -20.984 -28.730 1.00 97.69 233 PHE A O 1
ATOM 1838 N N . THR A 1 234 ? 10.687 -18.991 -29.711 1.00 97.25 234 THR A N 1
ATOM 1839 C CA . THR A 1 234 ? 10.556 -19.451 -31.094 1.00 97.25 234 THR A CA 1
ATOM 1840 C C . THR A 1 234 ? 11.927 -19.477 -31.753 1.00 97.25 234 THR A C 1
ATOM 1842 O O . THR A 1 234 ? 12.644 -18.477 -31.742 1.00 97.25 234 THR A O 1
ATOM 1845 N N . ALA A 1 235 ? 12.301 -20.622 -32.326 1.00 96.50 235 ALA A N 1
ATOM 1846 C CA . ALA A 1 235 ? 13.543 -20.761 -33.078 1.00 96.50 235 ALA A CA 1
ATOM 1847 C C . ALA A 1 235 ? 13.478 -19.975 -34.397 1.00 96.50 235 ALA A C 1
ATOM 1849 O O . ALA A 1 235 ? 12.476 -20.024 -35.114 1.00 96.50 235 ALA A O 1
ATOM 1850 N N . ILE A 1 236 ? 14.565 -19.282 -34.723 1.00 94.94 236 ILE A N 1
ATOM 1851 C CA . ILE A 1 236 ? 14.760 -18.565 -35.990 1.00 94.94 236 ILE A CA 1
ATOM 1852 C C . ILE A 1 236 ? 16.029 -19.072 -36.677 1.00 94.94 236 ILE A C 1
ATOM 1854 O O . ILE A 1 236 ? 16.626 -20.054 -36.237 1.00 94.94 236 ILE A O 1
ATOM 1858 N N . SER A 1 237 ? 16.423 -18.447 -37.789 1.00 92.69 237 SER A N 1
ATOM 1859 C CA . SER A 1 237 ? 17.630 -18.821 -38.533 1.00 92.69 237 SER A CA 1
ATOM 1860 C C . SER A 1 237 ? 18.834 -18.967 -37.593 1.00 92.69 237 SER A C 1
ATOM 1862 O O . SER A 1 237 ? 19.219 -17.999 -36.938 1.00 92.69 237 SER A O 1
ATOM 1864 N N . SER A 1 238 ? 19.432 -20.160 -37.533 1.00 95.50 238 SER A N 1
ATOM 1865 C CA . SER A 1 238 ? 20.639 -20.421 -36.739 1.00 95.50 238 SER A CA 1
ATOM 1866 C C . SER A 1 238 ? 21.841 -19.639 -37.276 1.00 95.50 238 SER A C 1
ATOM 1868 O O . SER A 1 238 ? 21.926 -19.347 -38.474 1.00 95.50 238 SER A O 1
ATOM 1870 N N . LEU A 1 239 ? 22.797 -19.338 -36.397 1.00 97.38 239 LEU A N 1
ATOM 1871 C CA . LEU A 1 239 ? 24.079 -18.741 -36.760 1.00 97.38 239 LEU A CA 1
ATOM 1872 C C . LEU A 1 239 ? 24.809 -19.603 -37.807 1.00 97.38 239 LEU A C 1
ATOM 1874 O O . LEU A 1 239 ? 24.757 -20.833 -37.725 1.00 97.38 239 LEU A O 1
ATOM 1878 N N . PRO A 1 240 ? 25.566 -19.001 -38.747 1.00 97.31 240 PRO A N 1
ATOM 1879 C CA . PRO A 1 240 ? 26.319 -19.761 -39.750 1.00 97.31 240 PRO A CA 1
ATOM 1880 C C . PRO A 1 240 ? 27.372 -20.713 -39.164 1.00 97.31 240 PRO A C 1
ATOM 1882 O O . PRO A 1 240 ? 27.796 -21.653 -39.834 1.00 97.31 240 PRO A O 1
ATOM 1885 N N . GLN A 1 241 ? 27.804 -20.471 -37.926 1.00 96.00 241 GLN A N 1
ATOM 1886 C CA . GLN A 1 241 ? 28.703 -21.335 -37.172 1.00 96.00 241 GLN A CA 1
ATOM 1887 C C . GLN A 1 241 ? 28.354 -21.262 -35.681 1.00 96.00 241 GLN A C 1
ATOM 1889 O O . GLN A 1 241 ? 27.900 -20.224 -35.202 1.00 96.00 241 GLN A O 1
ATOM 1894 N N . SER A 1 242 ? 28.584 -22.349 -34.941 1.00 96.62 242 SER A N 1
ATOM 1895 C CA . SER A 1 242 ? 28.387 -22.399 -33.489 1.00 96.62 242 SER A CA 1
ATOM 1896 C C . SER A 1 242 ? 29.271 -21.390 -32.754 1.00 96.62 242 SER A C 1
ATOM 1898 O O . SER A 1 242 ? 30.453 -21.248 -33.100 1.00 96.62 242 SER A O 1
ATOM 1900 N N . ARG A 1 243 ? 28.725 -20.731 -31.726 1.00 97.00 243 ARG A N 1
ATOM 1901 C CA . ARG A 1 243 ? 29.415 -19.699 -30.945 1.00 97.00 243 ARG A CA 1
ATOM 1902 C C . ARG A 1 243 ? 29.143 -19.825 -29.451 1.00 97.00 243 ARG A C 1
ATOM 1904 O O . ARG A 1 243 ? 27.999 -19.737 -29.025 1.00 97.00 243 ARG A O 1
ATOM 1911 N N . ASN A 1 244 ? 30.205 -19.921 -28.659 1.00 96.62 244 ASN A N 1
ATOM 1912 C CA . ASN A 1 244 ? 30.205 -19.729 -27.209 1.00 96.62 244 ASN A CA 1
ATOM 1913 C C . ASN A 1 244 ? 31.150 -18.569 -26.841 1.00 96.62 244 ASN A C 1
ATOM 1915 O O . ASN A 1 244 ? 32.078 -18.273 -27.602 1.00 96.62 244 ASN A O 1
ATOM 1919 N N . GLY A 1 245 ? 30.889 -17.867 -25.735 1.00 95.75 245 GLY A N 1
ATOM 1920 C CA . GLY A 1 245 ? 31.710 -16.730 -25.291 1.00 95.75 245 GLY A CA 1
ATOM 1921 C C . GLY A 1 245 ? 31.834 -15.616 -26.340 1.00 95.75 245 GLY A C 1
ATOM 1922 O O . GLY A 1 245 ? 32.885 -14.985 -26.466 1.00 95.75 245 GLY A O 1
ATOM 1923 N N . HIS A 1 246 ? 30.804 -15.442 -27.166 1.00 97.81 246 HIS A N 1
ATOM 1924 C CA . HIS A 1 246 ? 30.697 -14.356 -28.140 1.00 97.81 246 HIS A CA 1
ATOM 1925 C C . HIS A 1 246 ? 29.994 -13.156 -27.497 1.00 97.81 246 HIS A C 1
ATOM 1927 O O . HIS A 1 246 ? 29.487 -13.257 -26.383 1.00 97.81 246 HIS A O 1
ATOM 1933 N N . SER A 1 247 ? 29.923 -12.037 -28.210 1.00 97.19 247 SER A N 1
ATOM 1934 C CA . SER A 1 247 ? 29.056 -10.916 -27.847 1.00 97.19 247 SER A CA 1
ATOM 1935 C C . SER A 1 247 ? 27.946 -10.736 -28.888 1.00 97.19 247 SER A C 1
ATOM 1937 O O . SER A 1 247 ? 28.132 -11.049 -30.069 1.00 97.19 247 SER A O 1
ATOM 1939 N N . MET A 1 248 ? 26.786 -10.238 -28.457 1.00 96.88 248 MET A N 1
ATOM 1940 C CA . MET A 1 248 ? 25.693 -9.828 -29.339 1.00 96.88 248 MET A CA 1
ATOM 1941 C C . MET A 1 248 ? 25.215 -8.433 -28.946 1.00 96.88 248 MET A C 1
ATOM 1943 O O . MET A 1 248 ? 25.050 -8.136 -27.766 1.00 96.88 248 MET A O 1
ATOM 1947 N N . ILE A 1 249 ? 24.994 -7.583 -29.943 1.00 94.38 249 ILE A N 1
ATOM 1948 C CA . ILE A 1 249 ? 24.472 -6.223 -29.778 1.00 94.38 249 ILE A CA 1
ATOM 1949 C C . ILE A 1 249 ? 23.363 -5.958 -30.800 1.00 94.38 249 ILE A C 1
ATOM 1951 O O . ILE A 1 249 ? 23.227 -6.671 -31.800 1.00 94.38 249 ILE A O 1
ATOM 1955 N N . CYS A 1 250 ? 22.613 -4.886 -30.575 1.00 90.12 250 CYS A N 1
ATOM 1956 C CA . CYS A 1 250 ? 21.655 -4.343 -31.525 1.00 90.12 250 CYS A CA 1
ATOM 1957 C C . CYS A 1 250 ? 22.112 -2.988 -32.077 1.00 90.12 250 CYS A C 1
ATOM 1959 O O . CYS A 1 250 ? 22.718 -2.186 -31.365 1.00 90.12 250 CYS A O 1
ATOM 1961 N N . TYR A 1 251 ? 21.782 -2.727 -33.342 1.00 85.69 251 TYR A N 1
ATOM 1962 C CA . TYR A 1 251 ? 21.848 -1.386 -33.922 1.00 85.69 251 TYR A CA 1
ATOM 1963 C C . TYR A 1 251 ? 20.679 -1.170 -34.881 1.00 85.69 251 TYR A C 1
ATOM 1965 O O . TYR A 1 251 ? 20.550 -1.882 -35.883 1.00 85.69 251 TYR A O 1
ATOM 1973 N N . GLY A 1 252 ? 19.805 -0.212 -34.562 1.00 80.50 252 GLY A N 1
ATOM 1974 C CA . GLY A 1 252 ? 18.599 0.065 -35.339 1.00 80.50 252 GLY A CA 1
ATOM 1975 C C . GLY A 1 252 ? 17.632 -1.121 -35.311 1.00 80.50 252 GLY A C 1
ATOM 1976 O O . GLY A 1 252 ? 16.882 -1.308 -34.361 1.00 80.50 252 GLY A O 1
ATOM 1977 N N . ASN A 1 253 ? 17.640 -1.940 -36.363 1.00 83.06 253 ASN A N 1
ATOM 1978 C CA . ASN A 1 253 ? 16.760 -3.105 -36.492 1.00 83.06 253 ASN A CA 1
ATOM 1979 C C . ASN A 1 253 ? 17.534 -4.396 -36.799 1.00 83.06 253 ASN A C 1
ATOM 1981 O O . ASN A 1 253 ? 17.030 -5.283 -37.483 1.00 83.06 253 ASN A O 1
ATOM 1985 N N . ARG A 1 254 ? 18.784 -4.473 -36.341 1.00 89.81 254 ARG A N 1
ATOM 1986 C CA . ARG A 1 254 ? 19.724 -5.538 -36.689 1.00 89.81 254 ARG A CA 1
ATOM 1987 C C . ARG A 1 254 ? 20.326 -6.170 -35.445 1.00 89.81 254 ARG A C 1
ATOM 1989 O O . ARG A 1 254 ? 20.746 -5.455 -34.537 1.00 89.81 254 ARG A O 1
ATOM 1996 N N . LEU A 1 255 ? 20.421 -7.497 -35.454 1.00 94.44 255 LEU A N 1
ATOM 1997 C CA . LEU A 1 255 ? 21.246 -8.266 -34.523 1.00 94.44 255 LEU A CA 1
ATOM 1998 C C . LEU A 1 255 ? 22.654 -8.395 -35.100 1.00 94.44 255 LEU A C 1
ATOM 2000 O O . LEU A 1 255 ? 22.796 -8.706 -36.284 1.00 94.44 255 LEU A O 1
ATOM 2004 N N . ILE A 1 256 ? 23.682 -8.177 -34.282 1.00 96.69 256 ILE A N 1
ATOM 2005 C CA . ILE A 1 256 ? 25.089 -8.322 -34.674 1.00 96.69 256 ILE A CA 1
ATOM 2006 C C . ILE A 1 256 ? 25.784 -9.222 -33.652 1.00 96.69 256 ILE A C 1
ATOM 2008 O O . ILE A 1 256 ? 25.813 -8.893 -32.470 1.00 96.69 256 ILE A O 1
ATOM 2012 N N . VAL A 1 257 ? 26.352 -10.335 -34.116 1.00 98.06 257 VAL A N 1
ATOM 2013 C CA . VAL A 1 257 ? 27.067 -11.336 -33.311 1.00 98.06 257 VAL A CA 1
ATOM 2014 C C . VAL A 1 257 ? 28.548 -11.308 -33.668 1.00 98.06 257 VAL A C 1
ATOM 2016 O O . VAL A 1 257 ? 28.903 -11.393 -34.845 1.00 98.06 257 VAL A O 1
ATOM 2019 N N . MET A 1 258 ? 29.416 -11.191 -32.664 1.00 98.06 258 MET A N 1
ATOM 2020 C CA . MET A 1 258 ? 30.848 -10.960 -32.853 1.00 98.06 258 MET A CA 1
ATOM 2021 C C . MET A 1 258 ? 31.711 -11.953 -32.081 1.00 98.06 258 MET A C 1
ATOM 2023 O O . MET A 1 258 ? 31.495 -12.208 -30.896 1.00 98.06 258 MET A O 1
ATOM 2027 N N . GLY A 1 259 ? 32.735 -12.461 -32.767 1.00 97.62 259 GLY A N 1
ATOM 2028 C CA . GLY A 1 259 ? 33.775 -13.307 -32.191 1.00 97.62 259 GLY A CA 1
ATOM 2029 C C . GLY A 1 259 ? 33.239 -14.589 -31.554 1.00 97.62 259 GLY A C 1
ATOM 2030 O O . GLY A 1 259 ? 32.324 -15.208 -32.092 1.00 97.62 259 GLY A O 1
ATOM 2031 N N . GLY A 1 260 ? 33.820 -14.984 -30.423 1.00 96.88 260 GLY A N 1
ATOM 2032 C CA . GLY A 1 260 ? 33.534 -16.228 -29.712 1.00 96.88 260 GLY A CA 1
ATOM 2033 C C . GLY A 1 260 ? 34.358 -17.404 -30.223 1.00 96.88 260 GLY A C 1
ATOM 2034 O O . GLY A 1 260 ? 35.255 -17.251 -31.053 1.00 96.88 260 GLY A O 1
ATOM 2035 N N . TYR A 1 261 ? 34.050 -18.594 -29.720 1.00 95.44 261 TYR A N 1
ATOM 2036 C CA . TYR A 1 261 ? 34.689 -19.836 -30.139 1.00 95.44 261 TYR A CA 1
ATOM 2037 C C . TYR A 1 261 ? 33.669 -20.907 -30.523 1.00 95.44 261 TYR A C 1
ATOM 2039 O O . TYR A 1 261 ? 32.506 -20.860 -30.118 1.00 95.44 261 TYR A O 1
ATOM 2047 N N . ASP A 1 262 ? 34.094 -21.834 -31.376 1.00 94.44 262 ASP A N 1
ATOM 2048 C CA . ASP A 1 262 ? 33.263 -22.934 -31.863 1.00 94.44 262 ASP A CA 1
ATOM 2049 C C . ASP A 1 262 ? 33.397 -24.212 -31.015 1.00 94.44 262 ASP A C 1
ATOM 2051 O O . ASP A 1 262 ? 34.068 -24.247 -29.986 1.00 94.44 262 ASP A O 1
ATOM 2055 N N . ASN A 1 263 ? 32.758 -25.290 -31.468 1.00 89.69 263 ASN A N 1
ATOM 2056 C CA . ASN A 1 263 ? 32.783 -26.608 -30.831 1.00 89.69 263 ASN A CA 1
ATOM 2057 C C . ASN A 1 263 ? 34.149 -27.335 -30.870 1.00 89.69 263 ASN A C 1
ATOM 2059 O O . ASN A 1 263 ? 34.243 -28.502 -30.502 1.00 89.69 263 ASN A O 1
ATOM 2063 N N . SER A 1 264 ? 35.201 -26.686 -31.364 1.00 88.50 264 SER A N 1
ATOM 2064 C CA . SER A 1 264 ? 36.581 -27.172 -31.280 1.00 88.50 264 SER A CA 1
ATOM 2065 C C . SER A 1 264 ? 37.443 -26.328 -30.339 1.00 88.50 264 SER A C 1
ATOM 2067 O O . SER A 1 264 ? 38.644 -26.573 -30.230 1.00 88.50 264 SER A O 1
ATOM 2069 N N . GLY A 1 265 ? 36.854 -25.315 -29.692 1.00 88.81 265 GLY A N 1
ATOM 2070 C CA . GLY A 1 265 ? 37.590 -24.302 -28.935 1.00 88.81 265 GLY A CA 1
ATOM 2071 C C . GLY A 1 265 ? 38.305 -23.282 -29.829 1.00 88.81 265 GLY A C 1
ATOM 2072 O O . GLY A 1 265 ? 39.056 -22.440 -29.331 1.00 88.81 265 GLY A O 1
ATOM 2073 N N . THR A 1 266 ? 38.094 -23.332 -31.152 1.00 93.44 266 THR A N 1
ATOM 2074 C CA . THR A 1 266 ? 38.721 -22.394 -32.088 1.00 93.44 266 THR A CA 1
ATOM 2075 C C . THR A 1 266 ? 38.033 -21.046 -31.967 1.00 93.44 266 THR A C 1
ATOM 2077 O O . THR A 1 266 ? 36.825 -20.940 -32.175 1.00 93.44 266 THR A O 1
ATOM 2080 N N . LYS A 1 267 ? 38.813 -20.019 -31.626 1.00 95.50 267 LYS A N 1
ATOM 2081 C CA . LYS A 1 267 ? 38.374 -18.623 -31.559 1.00 95.50 267 LYS A CA 1
ATOM 2082 C C . LYS A 1 267 ? 38.182 -18.067 -32.970 1.00 95.50 267 LYS A C 1
ATOM 2084 O O . LYS A 1 267 ? 38.934 -18.424 -33.873 1.00 95.50 267 LYS A O 1
ATOM 2089 N N . HIS A 1 268 ? 37.212 -17.175 -33.140 1.00 96.69 268 HIS A N 1
ATOM 2090 C CA . HIS A 1 268 ? 36.874 -16.571 -34.430 1.00 96.69 268 HIS A CA 1
ATOM 2091 C C . HIS A 1 268 ? 36.853 -15.048 -34.347 1.00 96.69 268 HIS A C 1
ATOM 2093 O O . HIS A 1 268 ? 36.559 -14.471 -33.303 1.00 96.69 268 HIS A O 1
ATOM 2099 N N . ASN A 1 269 ? 37.120 -14.394 -35.473 1.00 97.25 269 ASN A N 1
ATOM 2100 C CA . ASN A 1 269 ? 36.992 -12.947 -35.659 1.00 97.25 269 ASN A CA 1
ATOM 2101 C C . ASN A 1 269 ? 35.760 -12.557 -36.493 1.00 97.25 269 ASN A C 1
ATOM 2103 O O . ASN A 1 269 ? 35.568 -11.391 -36.832 1.00 97.25 269 ASN A O 1
ATOM 2107 N N . THR A 1 270 ? 34.931 -13.524 -36.880 1.00 97.94 270 THR A N 1
ATOM 2108 C CA . THR A 1 270 ? 33.778 -13.291 -37.753 1.00 97.94 270 THR A CA 1
ATOM 2109 C C . THR A 1 270 ? 32.736 -12.397 -37.087 1.00 97.94 270 THR A C 1
ATOM 2111 O O . THR A 1 270 ? 32.431 -12.577 -35.906 1.00 97.94 270 THR A O 1
ATOM 2114 N N . VAL A 1 271 ? 32.130 -11.510 -37.878 1.00 98.19 271 VAL A N 1
ATOM 2115 C CA . VAL A 1 271 ? 30.979 -10.693 -37.481 1.00 98.19 271 VAL A CA 1
ATOM 2116 C C . VAL A 1 271 ? 29.776 -11.116 -38.318 1.00 98.19 271 VAL A C 1
ATOM 2118 O O . VAL A 1 271 ? 29.798 -10.981 -39.545 1.00 98.19 271 VAL A O 1
ATOM 2121 N N . TYR A 1 272 ? 28.739 -11.639 -37.669 1.00 98.06 272 TYR A N 1
ATOM 2122 C CA . TYR A 1 272 ? 27.480 -12.015 -38.308 1.00 98.06 272 TYR A CA 1
ATOM 2123 C C . TYR A 1 272 ? 26.395 -10.990 -38.020 1.00 98.06 272 TYR A C 1
ATOM 2125 O O . TYR A 1 272 ? 26.375 -10.395 -36.946 1.00 98.06 272 TYR A O 1
ATOM 2133 N N . TYR A 1 273 ? 25.470 -10.809 -38.957 1.00 97.00 273 TYR A N 1
ATOM 2134 C CA . TYR A 1 273 ? 24.291 -9.988 -38.726 1.00 97.00 273 TYR A CA 1
ATOM 2135 C C . TYR A 1 273 ? 23.040 -10.494 -39.428 1.00 97.00 273 TYR A C 1
ATOM 2137 O O . TYR A 1 273 ? 23.126 -11.152 -40.466 1.00 97.00 273 TYR A O 1
ATOM 2145 N N . ALA A 1 274 ? 21.889 -10.135 -38.869 1.00 95.88 274 ALA A N 1
ATOM 2146 C CA . ALA A 1 274 ? 20.579 -10.361 -39.458 1.00 95.88 274 ALA A CA 1
ATOM 2147 C C . ALA A 1 274 ? 19.659 -9.171 -39.154 1.00 95.88 274 ALA A C 1
ATOM 2149 O O . ALA A 1 274 ? 19.585 -8.702 -38.017 1.00 95.88 274 ALA A O 1
ATOM 2150 N N . ASP A 1 275 ? 18.961 -8.686 -40.179 1.00 91.00 275 ASP A N 1
ATOM 2151 C CA . ASP A 1 275 ? 17.892 -7.694 -40.034 1.00 91.00 275 ASP A CA 1
ATOM 2152 C C . ASP A 1 275 ? 16.629 -8.349 -39.469 1.00 91.00 275 ASP A C 1
ATOM 2154 O O . ASP A 1 275 ? 16.295 -9.472 -39.859 1.00 91.00 275 ASP A O 1
ATOM 2158 N N . LEU A 1 276 ? 15.946 -7.651 -38.564 1.00 87.75 276 LEU A N 1
ATOM 2159 C CA . LEU A 1 276 ? 14.728 -8.104 -37.900 1.00 87.75 276 LEU A CA 1
ATOM 2160 C C . LEU A 1 276 ? 13.465 -7.701 -38.660 1.00 87.75 276 LEU A C 1
ATOM 2162 O O . LEU A 1 276 ? 13.380 -6.631 -39.259 1.00 87.75 276 LEU A O 1
ATOM 2166 N N . ASN A 1 277 ? 12.438 -8.525 -38.546 1.00 84.44 277 ASN A N 1
ATOM 2167 C CA . ASN A 1 277 ? 11.083 -8.219 -38.974 1.00 84.44 277 ASN A CA 1
ATOM 2168 C C . ASN A 1 277 ? 10.241 -7.770 -37.763 1.00 84.44 277 ASN A C 1
ATOM 2170 O O . ASN A 1 277 ? 10.606 -7.991 -36.608 1.00 84.44 277 ASN A O 1
ATOM 2174 N N . LEU A 1 278 ? 9.095 -7.128 -38.014 1.00 77.38 278 LEU A N 1
ATOM 2175 C CA . LEU A 1 278 ? 8.202 -6.624 -36.953 1.00 77.38 278 LEU A CA 1
ATOM 2176 C C . LEU A 1 278 ? 7.576 -7.736 -36.092 1.00 77.38 278 LEU A C 1
ATOM 2178 O O . LEU A 1 278 ? 7.212 -7.506 -34.937 1.00 77.38 278 LEU A O 1
ATOM 2182 N N . ASP A 1 279 ? 7.468 -8.940 -36.647 1.00 83.44 279 ASP A N 1
ATOM 2183 C CA . ASP A 1 279 ? 6.954 -10.135 -35.973 1.00 83.44 279 ASP A CA 1
ATOM 2184 C C . ASP A 1 279 ? 7.999 -10.843 -35.090 1.00 83.44 279 ASP A C 1
ATOM 2186 O O . ASP A 1 279 ? 7.719 -11.897 -34.522 1.00 83.44 279 ASP A O 1
ATOM 2190 N N . GLY A 1 280 ? 9.200 -10.270 -34.978 1.00 86.44 280 GLY A N 1
ATOM 2191 C CA . GLY A 1 280 ? 10.304 -10.821 -34.202 1.00 86.44 280 GLY A CA 1
ATOM 2192 C C . GLY A 1 280 ? 11.158 -11.843 -34.958 1.00 86.44 280 GLY A C 1
ATOM 2193 O O . GLY A 1 280 ? 12.175 -12.295 -34.441 1.00 86.44 280 GLY A O 1
ATOM 2194 N N . THR A 1 281 ? 10.808 -12.210 -36.194 1.00 91.06 281 THR A N 1
ATOM 2195 C CA . THR A 1 281 ? 11.677 -13.071 -37.011 1.00 91.06 281 THR A CA 1
ATOM 2196 C C . THR A 1 281 ? 12.889 -12.299 -37.541 1.00 91.06 281 THR A C 1
ATOM 2198 O O . THR A 1 281 ? 12.923 -11.069 -37.515 1.00 91.06 281 THR A O 1
ATOM 2201 N N . CYS A 1 282 ? 13.905 -13.004 -38.045 1.00 91.44 282 CYS A N 1
ATOM 2202 C CA . CYS A 1 282 ? 15.073 -12.385 -38.671 1.00 91.44 282 CYS A CA 1
ATOM 2203 C C . CYS A 1 282 ? 15.300 -12.893 -40.100 1.00 91.44 282 CYS A C 1
ATOM 2205 O O . CYS A 1 282 ? 14.903 -13.999 -40.477 1.00 91.44 282 CYS A O 1
ATOM 2207 N N . SER A 1 283 ? 15.964 -12.065 -40.900 1.00 92.94 283 SER A N 1
ATOM 2208 C CA . SER A 1 283 ? 16.525 -12.449 -42.196 1.00 92.94 283 SER A CA 1
ATOM 2209 C C . SER A 1 283 ? 17.635 -13.503 -42.050 1.00 92.94 283 SER A C 1
ATOM 2211 O O . SER A 1 283 ? 18.087 -13.830 -40.953 1.00 92.94 283 SER A O 1
ATOM 2213 N N . ALA A 1 284 ? 18.081 -14.071 -43.172 1.00 93.31 284 ALA A N 1
ATOM 2214 C CA . ALA A 1 284 ? 19.219 -14.984 -43.162 1.00 93.31 284 ALA A CA 1
ATOM 2215 C C . ALA A 1 284 ? 20.503 -14.262 -42.716 1.00 93.31 284 ALA A C 1
ATOM 2217 O O . ALA A 1 284 ? 20.790 -13.150 -43.166 1.00 93.31 284 ALA A O 1
ATOM 2218 N N . TRP A 1 285 ? 21.301 -14.927 -41.878 1.00 97.00 285 TRP A N 1
ATOM 2219 C CA . TRP A 1 285 ? 22.559 -14.377 -41.382 1.00 97.00 285 TRP A CA 1
ATOM 2220 C C . TRP A 1 285 ? 23.554 -14.105 -42.512 1.00 97.00 285 TRP A C 1
ATOM 2222 O O . TRP A 1 285 ? 23.827 -14.963 -43.353 1.00 97.00 285 TRP A O 1
ATOM 2232 N N . SER A 1 286 ? 24.131 -12.908 -42.486 1.00 97.12 286 SER A N 1
ATOM 2233 C CA . SER A 1 286 ? 25.167 -12.433 -43.403 1.00 97.12 286 SER A CA 1
ATOM 2234 C C . SER A 1 286 ? 26.453 -12.108 -42.643 1.00 97.12 286 SER A C 1
ATOM 2236 O O . SER A 1 286 ? 26.441 -11.955 -41.422 1.00 97.12 286 SER A O 1
ATOM 2238 N N . THR A 1 287 ? 27.579 -12.013 -43.350 1.00 97.25 287 THR A N 1
ATOM 2239 C CA . THR A 1 287 ? 28.890 -11.696 -42.759 1.00 97.25 287 THR A CA 1
ATOM 2240 C C . THR A 1 287 ? 29.276 -10.249 -43.060 1.00 97.25 287 THR A C 1
ATOM 2242 O O . THR A 1 287 ? 29.221 -9.821 -44.211 1.00 97.25 287 THR A O 1
ATOM 2245 N N . ALA A 1 288 ? 29.665 -9.504 -42.026 1.00 96.75 288 ALA A N 1
ATOM 2246 C CA . ALA A 1 288 ? 30.222 -8.153 -42.120 1.00 96.75 288 ALA A CA 1
ATOM 2247 C C . ALA A 1 288 ? 31.763 -8.187 -42.115 1.00 96.75 288 ALA A C 1
ATOM 2249 O O . ALA A 1 288 ? 32.367 -9.263 -42.055 1.00 96.75 288 ALA A O 1
ATOM 2250 N N . THR A 1 289 ? 32.423 -7.025 -42.167 1.00 97.62 289 THR A N 1
ATOM 2251 C CA . THR A 1 289 ? 33.886 -6.963 -42.004 1.00 97.62 289 THR A CA 1
ATOM 2252 C C . THR A 1 289 ? 34.313 -7.613 -40.682 1.00 97.62 289 THR A C 1
ATOM 2254 O O . THR A 1 289 ? 33.852 -7.219 -39.610 1.00 97.62 289 THR A O 1
ATOM 2257 N N . ALA A 1 290 ? 35.214 -8.595 -40.764 1.00 97.50 290 ALA A N 1
ATOM 2258 C CA . ALA A 1 290 ? 35.721 -9.331 -39.609 1.00 97.50 290 ALA A CA 1
ATOM 2259 C C . ALA A 1 290 ? 36.508 -8.438 -38.633 1.00 97.50 290 ALA A C 1
ATOM 2261 O O . ALA A 1 290 ? 37.111 -7.438 -39.033 1.00 97.50 290 ALA A O 1
ATOM 2262 N N . LEU A 1 291 ? 36.526 -8.834 -37.359 1.00 97.19 291 LEU A N 1
ATOM 2263 C CA . LEU A 1 291 ? 37.336 -8.212 -36.316 1.00 97.19 291 LEU A CA 1
ATOM 2264 C C . LEU A 1 291 ? 38.838 -8.311 -36.656 1.00 97.19 291 LEU A C 1
ATOM 2266 O O . LEU A 1 291 ? 39.261 -9.257 -37.333 1.00 97.19 291 LEU A O 1
ATOM 2270 N N . PRO A 1 292 ? 39.683 -7.399 -36.140 1.00 95.31 292 PRO A N 1
ATOM 2271 C CA . PRO A 1 292 ? 41.123 -7.427 -36.413 1.00 95.31 292 PRO A CA 1
ATOM 2272 C C . PRO A 1 292 ? 41.868 -8.667 -35.896 1.00 95.31 292 PRO A C 1
ATOM 2274 O O . PRO A 1 292 ? 42.987 -8.923 -36.338 1.00 95.31 292 PRO A O 1
ATOM 2277 N N . ALA A 1 293 ? 41.285 -9.416 -34.956 1.00 94.75 293 ALA A N 1
ATOM 2278 C CA . ALA A 1 293 ? 41.851 -10.638 -34.393 1.00 94.75 293 ALA A CA 1
ATOM 2279 C C . ALA A 1 293 ? 40.745 -11.612 -33.963 1.00 94.75 293 ALA A C 1
ATOM 2281 O O . ALA A 1 293 ? 39.631 -11.186 -33.654 1.00 94.75 293 ALA A O 1
ATOM 2282 N N . ASP A 1 294 ? 41.070 -12.907 -33.925 1.00 96.94 294 ASP A N 1
ATOM 2283 C CA . ASP A 1 294 ? 40.205 -13.929 -33.331 1.00 96.94 294 ASP A CA 1
ATOM 2284 C C . ASP A 1 294 ? 40.100 -13.696 -31.825 1.00 96.94 294 ASP A C 1
ATOM 2286 O O . ASP A 1 294 ? 41.126 -13.573 -31.151 1.00 96.94 294 ASP A O 1
ATOM 2290 N N . VAL A 1 295 ? 38.877 -13.622 -31.296 1.00 97.44 295 VAL A N 1
ATOM 2291 C CA . VAL A 1 295 ? 38.655 -13.232 -29.900 1.00 97.44 295 VAL A CA 1
ATOM 2292 C C . VAL A 1 295 ? 37.404 -13.880 -29.315 1.00 97.44 295 VAL A C 1
ATOM 2294 O O . VAL A 1 295 ? 36.347 -13.899 -29.939 1.00 97.44 295 VAL A O 1
ATOM 2297 N N . SER A 1 296 ? 37.498 -14.364 -28.080 1.00 96.88 296 SER A N 1
ATOM 2298 C CA . SER A 1 296 ? 36.370 -14.860 -27.282 1.00 96.88 296 SER A CA 1
ATOM 2299 C C . SER A 1 296 ? 36.346 -14.231 -25.894 1.00 96.88 296 SER A C 1
ATOM 2301 O O . SER A 1 296 ? 37.303 -13.568 -25.499 1.00 96.88 296 SER A O 1
ATOM 2303 N N . ASN A 1 297 ? 35.256 -14.434 -25.152 1.00 96.81 297 ASN A N 1
ATOM 2304 C CA . ASN A 1 297 ? 35.086 -13.987 -23.767 1.00 96.81 297 ASN A CA 1
ATOM 2305 C C . ASN A 1 297 ? 35.333 -12.474 -23.598 1.00 96.81 297 ASN A C 1
ATOM 2307 O O . ASN A 1 297 ? 35.838 -12.016 -22.571 1.00 96.81 297 ASN A O 1
ATOM 2311 N N . HIS A 1 298 ? 35.044 -11.711 -24.652 1.00 97.38 298 HIS A N 1
ATOM 2312 C CA . HIS A 1 298 ? 35.206 -10.265 -24.723 1.00 97.38 298 HIS A CA 1
ATOM 2313 C C . HIS A 1 298 ? 33.871 -9.584 -24.433 1.00 97.38 298 HIS A C 1
ATOM 2315 O O . HIS A 1 298 ? 32.806 -10.157 -24.661 1.00 97.38 298 HIS A O 1
ATOM 2321 N N . GLY A 1 299 ? 33.924 -8.327 -24.005 1.00 96.56 299 GLY A N 1
ATOM 2322 C CA . GLY A 1 299 ? 32.736 -7.484 -23.956 1.00 96.56 299 GLY A CA 1
ATOM 2323 C C . GLY A 1 299 ? 32.581 -6.665 -25.234 1.00 96.56 299 GLY A C 1
ATOM 2324 O O . GLY A 1 299 ? 33.555 -6.389 -25.940 1.00 96.56 299 GLY A O 1
ATOM 2325 N N . SER A 1 300 ? 31.357 -6.250 -25.550 1.00 96.56 300 SER A N 1
ATOM 2326 C CA . SER A 1 300 ? 31.101 -5.310 -26.643 1.00 96.56 300 SER A CA 1
ATOM 2327 C C . SER A 1 300 ? 30.046 -4.282 -26.286 1.00 96.56 300 SER A C 1
ATOM 2329 O O . SER A 1 300 ? 29.158 -4.548 -25.483 1.00 96.56 300 SER A O 1
ATOM 2331 N N . THR A 1 301 ? 30.152 -3.095 -26.879 1.00 94.69 301 THR A N 1
ATOM 2332 C CA . THR A 1 301 ? 29.166 -2.022 -26.696 1.00 94.69 301 THR A CA 1
ATOM 2333 C C . THR A 1 301 ? 28.815 -1.387 -28.029 1.00 94.69 301 THR A C 1
ATOM 2335 O O . THR A 1 301 ? 29.640 -1.372 -28.944 1.00 94.69 301 THR A O 1
ATOM 2338 N N . CYS A 1 302 ? 27.590 -0.866 -28.125 1.00 91.69 302 CYS A N 1
ATOM 2339 C CA . CYS A 1 302 ? 27.127 -0.079 -29.258 1.00 91.69 302 CYS A CA 1
ATOM 2340 C C . CYS A 1 302 ? 26.444 1.195 -28.765 1.00 91.69 302 CYS A C 1
ATOM 2342 O O . CYS A 1 302 ? 25.338 1.129 -28.225 1.00 91.69 302 CYS A O 1
ATOM 2344 N N . ARG A 1 303 ? 27.104 2.348 -28.890 1.00 88.94 303 ARG A N 1
ATOM 2345 C CA . ARG A 1 303 ? 26.537 3.633 -28.460 1.00 88.94 303 ARG A CA 1
ATOM 2346 C C . ARG A 1 303 ? 27.238 4.814 -29.109 1.00 88.94 303 ARG A C 1
ATOM 2348 O O . ARG A 1 303 ? 28.426 4.736 -29.387 1.00 88.94 303 ARG A O 1
ATOM 2355 N N . ASN A 1 304 ? 26.522 5.923 -29.311 1.00 87.94 304 ASN A N 1
ATOM 2356 C CA . ASN A 1 304 ? 27.077 7.151 -29.894 1.00 87.94 304 ASN A CA 1
ATOM 2357 C C . ASN A 1 304 ? 27.752 6.892 -31.248 1.00 87.94 304 ASN A C 1
ATOM 2359 O O . ASN A 1 304 ? 28.795 7.461 -31.548 1.00 87.94 304 ASN A O 1
ATOM 2363 N N . GLY A 1 305 ? 27.198 5.983 -32.052 1.00 85.56 305 GLY A N 1
ATOM 2364 C CA . GLY A 1 305 ? 27.773 5.651 -33.354 1.00 85.56 305 GLY A CA 1
ATOM 2365 C C . GLY A 1 305 ? 29.007 4.747 -33.277 1.00 85.56 305 GLY A C 1
ATOM 2366 O O . GLY A 1 305 ? 29.612 4.460 -34.304 1.00 85.56 305 GLY A O 1
ATOM 2367 N N . PHE A 1 306 ? 29.384 4.275 -32.087 1.00 89.88 306 PHE A N 1
ATOM 2368 C CA . PHE A 1 306 ? 30.509 3.373 -31.902 1.00 89.88 306 PHE A CA 1
ATOM 2369 C C . PHE A 1 306 ? 30.077 1.956 -31.615 1.00 89.88 306 PHE A C 1
ATOM 2371 O O . PHE A 1 306 ? 29.355 1.720 -30.652 1.00 89.88 306 PHE A O 1
ATOM 2378 N N . ILE A 1 307 ? 30.636 1.023 -32.379 1.00 93.69 307 ILE A N 1
ATOM 2379 C CA . ILE A 1 307 ? 30.728 -0.382 -32.003 1.00 93.69 307 ILE A CA 1
ATOM 2380 C C . ILE A 1 307 ? 32.133 -0.651 -31.469 1.00 93.69 307 ILE A C 1
ATOM 2382 O O . ILE A 1 307 ? 33.118 -0.238 -32.082 1.00 93.69 307 ILE A O 1
ATOM 2386 N N . SER A 1 308 ? 32.238 -1.317 -30.321 1.00 95.00 308 SER A N 1
ATOM 2387 C CA . SER A 1 308 ? 33.525 -1.648 -29.702 1.00 95.00 308 SER A CA 1
ATOM 2388 C C . SER A 1 308 ? 33.580 -3.082 -29.194 1.00 95.00 308 SER A C 1
ATOM 2390 O O . SER A 1 308 ? 32.564 -3.628 -28.774 1.00 95.00 308 SER A O 1
ATOM 2392 N N . VAL A 1 309 ? 34.783 -3.656 -29.215 1.00 96.88 309 VAL A N 1
ATOM 2393 C CA . VAL A 1 309 ? 35.154 -4.974 -28.688 1.00 96.88 309 VAL A CA 1
ATOM 2394 C C . VAL A 1 309 ? 36.297 -4.770 -27.696 1.00 96.88 309 VAL A C 1
ATOM 2396 O O . VAL A 1 309 ? 37.321 -4.181 -28.049 1.00 96.88 309 VAL A O 1
ATOM 2399 N N . ILE A 1 310 ? 36.115 -5.209 -26.450 1.00 96.75 310 ILE A N 1
ATOM 2400 C CA . ILE A 1 310 ? 36.986 -4.867 -25.319 1.00 96.75 310 ILE A CA 1
ATOM 2401 C C . ILE A 1 310 ? 37.477 -6.141 -24.626 1.00 96.75 310 ILE A C 1
ATOM 2403 O O . ILE A 1 310 ? 36.672 -6.943 -24.146 1.00 96.75 310 ILE A O 1
ATOM 2407 N N . GLY A 1 311 ? 38.802 -6.284 -24.520 1.00 95.75 311 GLY A N 1
ATOM 2408 C CA . GLY A 1 311 ? 39.451 -7.373 -23.792 1.00 95.75 311 GLY A CA 1
ATOM 2409 C C . GLY A 1 311 ? 39.194 -8.746 -24.416 1.00 95.75 311 GLY A C 1
ATOM 2410 O O . GLY A 1 311 ? 39.166 -8.896 -25.637 1.00 95.75 311 GLY A O 1
ATOM 2411 N N . GLY A 1 312 ? 39.016 -9.749 -23.560 1.00 96.00 312 GLY A N 1
ATOM 2412 C CA . GLY A 1 312 ? 38.783 -11.133 -23.960 1.00 96.00 312 GLY A CA 1
ATOM 2413 C C . GLY A 1 312 ? 40.065 -11.946 -24.061 1.00 96.00 312 GLY A C 1
ATOM 2414 O O . GLY A 1 312 ? 41.083 -11.627 -23.445 1.00 96.00 312 GLY A O 1
ATOM 2415 N N . GLU A 1 313 ? 40.001 -13.034 -24.812 1.00 95.12 313 GLU A N 1
ATOM 2416 C CA . GLU A 1 313 ? 41.115 -13.945 -25.042 1.00 95.12 313 GLU A CA 1
ATOM 2417 C C . GLU A 1 313 ? 41.341 -14.113 -26.544 1.00 95.12 313 GLU A C 1
ATOM 2419 O O . GLU A 1 313 ? 40.410 -14.454 -27.272 1.00 95.12 313 GLU A O 1
ATOM 2424 N N . ASP A 1 314 ? 42.576 -13.895 -26.994 1.00 92.69 314 ASP A N 1
ATOM 2425 C CA . ASP A 1 314 ? 43.018 -14.093 -28.376 1.00 92.69 314 ASP A CA 1
ATOM 2426 C C . ASP A 1 314 ? 44.077 -15.216 -28.457 1.00 92.69 314 ASP A C 1
ATOM 2428 O O . ASP A 1 314 ? 44.329 -15.939 -27.487 1.00 92.69 314 ASP A O 1
ATOM 2432 N N . ALA A 1 315 ? 44.692 -15.425 -29.626 1.00 86.25 315 ALA A N 1
ATOM 2433 C CA . ALA A 1 315 ? 45.739 -16.441 -29.803 1.00 86.25 315 ALA A CA 1
ATOM 2434 C C . ALA A 1 315 ? 46.991 -16.209 -28.924 1.00 86.25 315 ALA A C 1
ATOM 2436 O O . ALA A 1 315 ? 47.765 -17.139 -28.697 1.00 86.25 315 ALA A O 1
ATOM 2437 N N . GLY A 1 316 ? 47.202 -14.981 -28.441 1.00 84.31 316 GLY A N 1
ATOM 2438 C CA . GLY A 1 316 ? 48.254 -14.604 -27.497 1.00 84.31 316 GLY A CA 1
ATOM 2439 C C . GLY A 1 316 ? 47.860 -14.761 -26.024 1.00 84.31 316 GLY A C 1
ATOM 2440 O O . GLY A 1 316 ? 48.692 -14.488 -25.159 1.00 84.31 316 GLY A O 1
ATOM 2441 N N . GLY A 1 317 ? 46.636 -15.216 -25.735 1.00 91.56 317 GLY A N 1
ATOM 2442 C CA . GLY A 1 317 ? 46.086 -15.367 -24.390 1.00 91.56 317 GLY A CA 1
ATOM 2443 C C . GLY A 1 317 ? 45.131 -14.234 -24.016 1.00 91.56 317 GLY A C 1
ATOM 2444 O O . GLY A 1 317 ? 44.493 -13.618 -24.868 1.00 91.56 317 GLY A O 1
ATOM 2445 N N . VAL A 1 318 ? 44.999 -13.982 -22.715 1.00 95.12 318 VAL A N 1
ATOM 2446 C CA . VAL A 1 318 ? 44.143 -12.913 -22.184 1.00 95.12 318 VAL A CA 1
ATOM 2447 C C . VAL A 1 318 ? 44.640 -11.549 -22.692 1.00 95.12 318 VAL A C 1
ATOM 2449 O O . VAL A 1 318 ? 45.831 -11.253 -22.603 1.00 95.12 318 VAL A O 1
ATOM 2452 N N . SER A 1 319 ? 43.731 -10.722 -23.215 1.00 94.12 319 SER A N 1
ATOM 2453 C CA . SER A 1 319 ? 44.032 -9.508 -23.985 1.00 94.12 319 SER A CA 1
ATOM 2454 C C . SER A 1 319 ? 43.597 -8.228 -23.260 1.00 94.12 319 SER A C 1
ATOM 2456 O O . SER A 1 319 ? 42.610 -8.209 -22.523 1.00 94.12 319 SER A O 1
ATOM 2458 N N . ASP A 1 320 ? 44.337 -7.138 -23.464 1.00 93.94 320 ASP A N 1
ATOM 2459 C CA . ASP A 1 320 ? 43.996 -5.767 -23.046 1.00 93.94 320 ASP A CA 1
ATOM 2460 C C . ASP A 1 320 ? 43.618 -4.863 -24.232 1.00 93.94 320 ASP A C 1
ATOM 2462 O O . ASP A 1 320 ? 43.422 -3.653 -24.064 1.00 93.94 320 ASP A O 1
ATOM 2466 N N . LYS A 1 321 ? 43.531 -5.441 -25.435 1.00 94.94 321 LYS A N 1
ATOM 2467 C CA . LYS A 1 321 ? 43.238 -4.709 -26.663 1.00 94.94 321 LYS A CA 1
ATOM 2468 C C . LYS A 1 321 ? 41.786 -4.258 -26.700 1.00 94.94 321 LYS A C 1
ATOM 2470 O O . LYS A 1 321 ? 40.880 -4.914 -26.184 1.00 94.94 321 LYS A O 1
ATOM 2475 N N . VAL A 1 322 ? 41.586 -3.131 -27.371 1.00 95.50 322 VAL A N 1
ATOM 2476 C CA . VAL A 1 322 ? 40.269 -2.567 -27.651 1.00 95.50 322 VAL A CA 1
ATOM 2477 C C . VAL A 1 322 ? 40.194 -2.259 -29.136 1.00 95.50 322 VAL A C 1
ATOM 2479 O O . VAL A 1 322 ? 41.059 -1.561 -29.671 1.00 95.50 322 VAL A O 1
ATOM 2482 N N . TYR A 1 323 ? 39.166 -2.781 -29.793 1.00 95.25 323 TYR A N 1
ATOM 2483 C CA . TYR A 1 323 ? 38.863 -2.505 -31.192 1.00 95.25 323 TYR A CA 1
ATOM 2484 C C . TYR A 1 323 ? 37.565 -1.723 -31.280 1.00 95.25 323 TYR A C 1
ATOM 2486 O O . TYR A 1 323 ? 36.630 -2.001 -30.532 1.00 95.25 323 TYR A O 1
ATOM 2494 N N . TYR A 1 324 ? 37.485 -0.764 -32.192 1.00 95.06 324 TYR A N 1
ATOM 2495 C CA . TYR A 1 324 ? 36.260 -0.009 -32.412 1.00 95.06 324 TYR A CA 1
ATOM 2496 C C . TYR A 1 324 ? 36.087 0.393 -33.873 1.00 95.06 324 TYR A C 1
ATOM 2498 O O . TYR A 1 324 ? 37.055 0.445 -34.630 1.00 95.06 324 TYR A O 1
ATOM 2506 N N . ALA A 1 325 ? 34.850 0.664 -34.272 1.00 94.75 325 ALA A N 1
ATOM 2507 C CA . ALA A 1 325 ? 34.506 1.166 -35.596 1.00 94.75 325 ALA A CA 1
ATOM 2508 C C . ALA A 1 325 ? 33.288 2.094 -35.517 1.00 94.75 325 ALA A C 1
ATOM 2510 O O . ALA A 1 325 ? 32.513 2.045 -34.559 1.00 94.75 325 ALA A O 1
ATOM 2511 N N . ASN A 1 326 ? 33.110 2.919 -36.546 1.00 91.38 326 ASN A N 1
ATOM 2512 C CA . ASN A 1 326 ? 31.884 3.680 -36.744 1.00 91.38 326 ASN A CA 1
ATOM 2513 C C . ASN A 1 326 ? 30.774 2.733 -37.233 1.00 91.38 326 ASN A C 1
ATOM 2515 O O . ASN A 1 326 ? 30.897 2.131 -38.301 1.00 91.38 326 ASN A O 1
ATOM 2519 N N . ILE A 1 327 ? 29.700 2.583 -36.455 1.00 90.06 327 ILE A N 1
ATOM 2520 C CA . ILE A 1 327 ? 28.606 1.654 -36.774 1.00 90.06 327 ILE A CA 1
ATOM 2521 C C . ILE A 1 327 ? 27.775 2.116 -37.981 1.00 90.06 327 ILE A C 1
ATOM 2523 O O . ILE A 1 327 ? 27.128 1.296 -38.627 1.00 90.06 327 ILE A O 1
ATOM 2527 N N . ASP A 1 328 ? 27.838 3.398 -38.345 1.00 86.56 328 ASP A N 1
ATOM 2528 C CA . ASP A 1 328 ? 27.160 3.904 -39.543 1.00 86.56 328 ASP A CA 1
ATOM 2529 C C . ASP A 1 328 ? 27.769 3.364 -40.851 1.00 86.56 328 ASP A C 1
ATOM 2531 O O . ASP A 1 328 ? 27.098 3.367 -41.880 1.00 86.56 328 ASP A O 1
ATOM 2535 N N . ASP A 1 329 ? 28.999 2.833 -40.816 1.00 89.81 329 ASP A N 1
ATOM 2536 C CA . ASP A 1 329 ? 29.660 2.223 -41.982 1.00 89.81 329 ASP A CA 1
ATOM 2537 C C . ASP A 1 329 ? 29.266 0.740 -42.183 1.00 89.81 329 ASP A C 1
ATOM 2539 O O . ASP A 1 329 ? 29.773 0.048 -43.073 1.00 89.81 329 ASP A O 1
ATOM 2543 N N . PHE A 1 330 ? 28.370 0.207 -41.348 1.00 90.00 330 PHE A N 1
ATOM 2544 C CA . PHE A 1 330 ? 27.962 -1.197 -41.376 1.00 90.00 330 PHE A CA 1
ATOM 2545 C C . PHE A 1 330 ? 27.248 -1.575 -42.696 1.00 90.00 330 PHE A C 1
ATOM 2547 O O . PHE A 1 330 ? 26.378 -0.834 -43.153 1.00 90.00 330 PHE A O 1
ATOM 2554 N N . PRO A 1 331 ? 27.524 -2.750 -43.310 1.00 92.38 331 PRO A N 1
ATOM 2555 C CA . PRO A 1 331 ? 28.350 -3.866 -42.821 1.00 92.38 331 PRO A CA 1
ATOM 2556 C C . PRO A 1 331 ? 29.846 -3.749 -43.138 1.00 92.38 331 PRO A C 1
ATOM 2558 O O . PRO A 1 331 ? 30.624 -4.620 -42.748 1.00 92.38 331 PRO A O 1
ATOM 2561 N N . SER A 1 332 ? 30.266 -2.693 -43.836 1.00 94.69 332 SER A N 1
ATOM 2562 C CA . SER A 1 332 ? 31.648 -2.490 -44.289 1.00 94.69 332 SER A CA 1
ATOM 2563 C C . SER A 1 332 ? 32.473 -1.718 -43.255 1.00 94.69 332 SER A C 1
ATOM 2565 O O . SER A 1 332 ? 33.092 -0.702 -43.564 1.00 94.69 332 SER A O 1
ATOM 2567 N N . LEU A 1 333 ? 32.483 -2.210 -42.013 1.00 94.31 333 LEU A N 1
ATOM 2568 C CA . LEU A 1 333 ? 33.169 -1.560 -40.896 1.00 94.31 333 LEU A CA 1
ATOM 2569 C C . LEU A 1 333 ? 34.672 -1.410 -41.164 1.00 94.31 333 LEU A C 1
ATOM 2571 O O . LEU A 1 333 ? 35.323 -2.344 -41.636 1.00 94.31 333 LEU A O 1
ATOM 2575 N N . THR A 1 334 ? 35.231 -0.259 -40.787 1.00 95.25 334 THR A N 1
ATOM 2576 C CA . THR A 1 334 ? 36.682 -0.041 -40.725 1.00 95.25 334 THR A CA 1
ATOM 2577 C C . THR A 1 334 ? 37.129 -0.110 -39.270 1.00 95.25 334 THR A C 1
ATOM 2579 O O . THR A 1 334 ? 36.996 0.858 -38.525 1.00 95.25 334 THR A O 1
ATOM 2582 N N . TRP A 1 335 ? 37.632 -1.272 -38.852 1.00 95.00 335 TRP A N 1
ATOM 2583 C CA . TRP A 1 335 ? 38.086 -1.489 -37.480 1.00 95.00 335 TRP A CA 1
ATOM 2584 C C . TRP A 1 335 ? 39.395 -0.758 -37.181 1.00 95.00 335 TRP A C 1
ATOM 2586 O O . TRP A 1 335 ? 40.382 -0.878 -37.909 1.00 95.00 335 TRP A O 1
ATOM 2596 N N . VAL A 1 336 ? 39.409 -0.056 -36.054 1.00 93.38 336 VAL A N 1
ATOM 2597 C CA . VAL A 1 336 ? 40.556 0.656 -35.501 1.00 93.38 336 VAL A CA 1
ATOM 2598 C C . VAL A 1 336 ? 40.971 -0.018 -34.199 1.00 93.38 336 VAL A C 1
ATOM 2600 O O . VAL A 1 336 ? 40.140 -0.297 -33.336 1.00 93.38 336 VAL A O 1
ATOM 2603 N N . THR A 1 337 ? 42.269 -0.270 -34.040 1.00 92.75 337 THR A N 1
ATOM 2604 C CA . THR A 1 337 ? 42.842 -0.649 -32.744 1.00 92.75 337 THR A CA 1
ATOM 2605 C C . THR A 1 337 ? 43.043 0.614 -31.918 1.00 92.75 337 THR A C 1
ATOM 2607 O O . THR A 1 337 ? 43.740 1.529 -32.361 1.00 92.75 337 THR A O 1
ATOM 2610 N N . SER A 1 338 ? 42.455 0.666 -30.724 1.00 90.31 338 SER A N 1
ATOM 2611 C CA . SER A 1 338 ? 42.680 1.762 -29.782 1.00 90.31 338 SER A CA 1
ATOM 2612 C C . SER A 1 338 ? 44.173 1.894 -29.466 1.00 90.31 338 SER A C 1
ATOM 2614 O O . SER A 1 338 ? 44.793 0.889 -29.109 1.00 90.31 338 SER A O 1
ATOM 2616 N N . PRO A 1 339 ? 44.768 3.100 -29.582 1.00 82.19 339 PRO A N 1
ATOM 2617 C CA . PRO A 1 339 ? 46.139 3.324 -29.129 1.00 82.19 339 PRO A CA 1
ATOM 2618 C C . PRO A 1 339 ? 46.253 3.176 -27.605 1.00 82.19 339 PRO A C 1
ATOM 2620 O O . PRO A 1 339 ? 47.307 2.785 -27.104 1.00 82.19 339 PRO A O 1
ATOM 2623 N N . ASP A 1 340 ? 45.153 3.429 -26.892 1.00 81.38 340 ASP A N 1
ATOM 2624 C CA . ASP A 1 340 ? 45.057 3.320 -25.446 1.00 81.38 340 ASP A CA 1
ATOM 2625 C C . ASP A 1 340 ? 44.452 1.959 -25.080 1.00 81.38 340 ASP A C 1
ATOM 2627 O O . ASP A 1 340 ? 43.266 1.691 -25.315 1.00 81.38 340 ASP A O 1
ATOM 2631 N N . LEU A 1 341 ? 45.293 1.083 -24.529 1.00 84.44 341 LEU A N 1
ATOM 2632 C CA . LEU A 1 341 ? 44.908 -0.250 -24.068 1.00 84.44 341 LEU A CA 1
ATOM 2633 C C . LEU A 1 341 ? 44.133 -0.165 -22.746 1.00 84.44 341 LEU A C 1
ATOM 2635 O O . LEU A 1 341 ? 44.220 0.815 -22.001 1.00 84.44 341 LEU A O 1
ATOM 2639 N N . LEU A 1 342 ? 43.431 -1.244 -22.395 1.00 84.44 342 LEU A N 1
ATOM 2640 C CA . LEU A 1 342 ? 42.704 -1.382 -21.127 1.00 84.44 342 LEU A CA 1
ATOM 2641 C C . LEU A 1 342 ? 43.625 -1.280 -19.890 1.00 84.44 342 LEU A C 1
ATOM 2643 O O . LEU A 1 342 ? 43.141 -1.166 -18.763 1.00 84.44 342 LEU A O 1
ATOM 2647 N N . ASN A 1 343 ? 44.950 -1.312 -20.101 1.00 80.50 343 ASN A N 1
ATOM 2648 C CA . ASN A 1 343 ? 46.059 -1.316 -19.135 1.00 80.50 343 ASN A CA 1
ATOM 2649 C C . ASN A 1 343 ? 46.147 -2.562 -18.239 1.00 80.50 343 ASN A C 1
ATOM 2651 O O . ASN A 1 343 ? 47.155 -2.758 -17.562 1.00 80.50 343 ASN A O 1
ATOM 2655 N N . VAL A 1 344 ? 45.112 -3.400 -18.216 1.00 85.69 344 VAL A N 1
ATOM 2656 C CA . VAL A 1 344 ? 45.107 -4.713 -17.567 1.00 85.69 344 VAL A CA 1
ATOM 2657 C C . VAL A 1 344 ? 44.433 -5.680 -18.528 1.00 85.69 344 VAL A C 1
ATOM 2659 O O . VAL A 1 344 ? 43.286 -5.452 -18.906 1.00 85.69 344 VAL A O 1
ATOM 2662 N N . ALA A 1 345 ? 45.138 -6.738 -18.922 1.00 92.69 345 ALA A N 1
ATOM 2663 C CA . ALA A 1 345 ? 44.589 -7.781 -19.778 1.00 92.69 345 ALA A CA 1
ATOM 2664 C C . ALA A 1 345 ? 43.602 -8.646 -18.991 1.00 92.69 345 ALA A C 1
ATOM 2666 O O . ALA A 1 345 ? 43.931 -9.122 -17.897 1.00 92.69 345 ALA A O 1
ATOM 2667 N N . ARG A 1 346 ? 42.391 -8.820 -19.536 1.00 94.88 346 ARG A N 1
ATOM 2668 C CA . ARG A 1 346 ? 41.310 -9.568 -18.876 1.00 94.88 346 ARG A CA 1
ATOM 2669 C C . ARG A 1 346 ? 40.222 -10.058 -19.829 1.00 94.88 346 ARG A C 1
ATOM 2671 O O . ARG A 1 346 ? 39.878 -9.379 -20.795 1.00 94.88 346 ARG A O 1
ATOM 2678 N N . LYS A 1 347 ? 39.620 -11.196 -19.480 1.00 96.25 347 LYS A N 1
ATOM 2679 C CA . LYS A 1 347 ? 38.471 -11.813 -20.164 1.00 96.25 347 LYS A CA 1
ATOM 2680 C C . LYS A 1 347 ? 37.291 -12.014 -19.211 1.00 96.25 347 LYS A C 1
ATOM 2682 O O . LYS A 1 347 ? 37.460 -11.837 -18.005 1.00 96.25 347 LYS A O 1
ATOM 2687 N N . ASP A 1 348 ? 36.123 -12.371 -19.740 1.00 96.50 348 ASP A N 1
ATOM 2688 C CA . ASP A 1 348 ? 34.916 -12.696 -18.959 1.00 96.50 348 ASP A CA 1
ATOM 2689 C C . ASP A 1 348 ? 34.459 -11.543 -18.038 1.00 96.50 348 ASP A C 1
ATOM 2691 O O . ASP A 1 348 ? 33.958 -11.761 -16.928 1.00 96.50 348 ASP A O 1
ATOM 2695 N N . GLY A 1 349 ? 34.710 -10.305 -18.479 1.00 95.56 349 GLY A N 1
ATOM 2696 C CA . GLY A 1 349 ? 34.220 -9.074 -17.864 1.00 95.56 349 GLY A CA 1
ATOM 2697 C C . GLY A 1 349 ? 33.040 -8.500 -18.646 1.00 95.56 349 GLY A C 1
ATOM 2698 O O . GLY A 1 349 ? 32.801 -8.871 -19.795 1.00 95.56 349 GLY A O 1
ATOM 2699 N N . ALA A 1 350 ? 32.315 -7.568 -18.036 1.00 96.56 350 ALA A N 1
ATOM 2700 C CA . ALA A 1 350 ? 31.125 -6.984 -18.644 1.00 96.56 350 ALA A CA 1
ATOM 2701 C C . ALA A 1 350 ? 31.437 -5.622 -19.276 1.00 96.56 350 ALA A C 1
ATOM 2703 O O . ALA A 1 350 ? 31.964 -4.727 -18.610 1.00 96.56 350 ALA A O 1
ATOM 2704 N N . ALA A 1 351 ? 31.094 -5.454 -20.557 1.00 95.94 351 ALA A N 1
ATOM 2705 C CA . ALA A 1 351 ? 31.156 -4.164 -21.239 1.00 95.94 351 ALA A CA 1
ATOM 2706 C C . ALA A 1 351 ? 29.787 -3.487 -21.262 1.00 95.94 351 ALA A C 1
ATOM 2708 O O . ALA A 1 351 ? 28.772 -4.123 -21.527 1.00 95.94 351 ALA A O 1
ATOM 2709 N N . TYR A 1 352 ? 29.766 -2.181 -21.023 1.00 94.94 352 TYR A N 1
ATOM 2710 C CA . TYR A 1 352 ? 28.557 -1.362 -21.066 1.00 94.94 352 TYR A CA 1
ATOM 2711 C C . TYR A 1 352 ? 28.928 0.066 -21.482 1.00 94.94 352 TYR A C 1
ATOM 2713 O O . TYR A 1 352 ? 30.096 0.447 -21.431 1.00 94.94 352 TYR A O 1
ATOM 2721 N N . ALA A 1 353 ? 27.960 0.865 -21.932 1.00 92.25 353 ALA A N 1
ATOM 2722 C CA . ALA A 1 353 ? 28.207 2.227 -22.412 1.00 92.25 353 ALA A CA 1
ATOM 2723 C C . ALA A 1 353 ? 27.096 3.196 -21.989 1.00 92.25 353 ALA A C 1
ATOM 2725 O O . ALA A 1 353 ? 25.928 2.817 -21.866 1.00 92.25 353 ALA A O 1
ATOM 2726 N N . SER A 1 354 ? 27.458 4.464 -21.809 1.00 89.44 354 SER A N 1
ATOM 2727 C CA . SER A 1 354 ? 26.524 5.585 -21.659 1.00 89.44 354 SER A CA 1
ATOM 2728 C C . SER A 1 354 ? 26.938 6.722 -22.586 1.00 89.44 354 SER A C 1
ATOM 2730 O O . SER A 1 354 ? 27.981 6.640 -23.225 1.00 89.44 354 SER A O 1
ATOM 2732 N N . ASP A 1 355 ? 26.133 7.781 -22.679 1.00 86.44 355 ASP A N 1
ATOM 2733 C CA . ASP A 1 355 ? 26.432 8.842 -23.639 1.00 86.44 355 ASP A CA 1
ATOM 2734 C C . ASP A 1 355 ? 27.815 9.448 -23.370 1.00 86.44 355 ASP A C 1
ATOM 2736 O O . ASP A 1 355 ? 28.100 9.894 -22.259 1.00 86.44 355 ASP A O 1
ATOM 2740 N N . GLY A 1 356 ? 28.686 9.380 -24.380 1.00 90.62 356 GLY A N 1
ATOM 2741 C CA . GLY A 1 356 ? 30.054 9.892 -24.328 1.00 90.62 356 GLY A CA 1
ATOM 2742 C C . GLY A 1 356 ? 31.084 9.018 -23.605 1.00 90.62 356 GLY A C 1
ATOM 2743 O O . GLY A 1 356 ? 32.198 9.489 -23.397 1.00 90.62 356 GLY A O 1
ATOM 2744 N N . GLN A 1 357 ? 30.775 7.777 -23.210 1.00 92.88 357 GLN A N 1
ATOM 2745 C CA . GLN A 1 357 ? 31.763 6.887 -22.574 1.00 92.88 357 GLN A CA 1
ATOM 2746 C C . GLN A 1 357 ? 31.446 5.391 -22.720 1.00 92.88 357 GLN A C 1
ATOM 2748 O O . GLN A 1 357 ? 30.288 4.975 -22.792 1.00 92.88 357 GLN A O 1
ATOM 2753 N N . ILE A 1 358 ? 32.499 4.575 -22.685 1.00 94.56 358 ILE A N 1
ATOM 2754 C CA . ILE A 1 358 ? 32.434 3.108 -22.633 1.00 94.56 358 ILE A CA 1
ATOM 2755 C C . ILE A 1 358 ? 33.113 2.587 -21.366 1.00 94.56 358 ILE A C 1
ATOM 2757 O O . ILE A 1 358 ? 34.046 3.207 -20.854 1.00 94.56 358 ILE A O 1
ATOM 2761 N N . MET A 1 359 ? 32.654 1.444 -20.861 1.00 95.44 359 MET A N 1
ATOM 2762 C CA . MET A 1 359 ? 33.104 0.862 -19.600 1.00 95.44 359 MET A CA 1
ATOM 2763 C C . MET A 1 359 ? 33.355 -0.636 -19.728 1.00 95.44 359 MET A C 1
ATOM 2765 O O . MET A 1 359 ? 32.747 -1.316 -20.555 1.00 95.44 359 MET A O 1
ATOM 2769 N N . TYR A 1 360 ? 34.235 -1.144 -18.866 1.00 96.25 360 TYR A N 1
ATOM 2770 C CA . TYR A 1 360 ? 34.501 -2.570 -18.724 1.00 96.25 360 TYR A CA 1
ATOM 2771 C C . TYR A 1 360 ? 34.831 -2.929 -17.268 1.00 96.25 360 TYR A C 1
ATOM 2773 O O . TYR A 1 360 ? 35.771 -2.367 -16.679 1.00 96.25 360 TYR A O 1
ATOM 2781 N N . SER A 1 361 ? 34.071 -3.856 -16.683 1.00 96.00 361 SER A N 1
ATOM 2782 C CA . SER A 1 361 ? 34.142 -4.222 -15.261 1.00 96.00 361 SER A CA 1
ATOM 2783 C C . SER A 1 361 ? 34.499 -5.689 -15.022 1.00 96.00 361 SER A C 1
ATOM 2785 O O . SER A 1 361 ? 34.120 -6.573 -15.788 1.00 96.00 361 SER A O 1
ATOM 2787 N N . GLY A 1 362 ? 35.226 -5.933 -13.927 1.00 96.31 362 GLY A N 1
ATOM 2788 C CA . GLY A 1 362 ? 35.593 -7.263 -13.435 1.00 96.31 362 GLY A CA 1
ATOM 2789 C C . GLY A 1 362 ? 36.360 -8.109 -14.453 1.00 96.31 362 GLY A C 1
ATOM 2790 O O . GLY A 1 362 ? 37.219 -7.591 -15.176 1.00 96.31 362 GLY A O 1
ATOM 2791 N N . GLY A 1 363 ? 36.055 -9.405 -14.475 1.00 96.69 363 GLY A N 1
ATOM 2792 C CA . GLY A 1 363 ? 36.683 -10.417 -15.319 1.00 96.69 363 GLY A CA 1
ATOM 2793 C C . GLY A 1 363 ? 37.816 -11.168 -14.623 1.00 96.69 363 GLY A C 1
ATOM 2794 O O . GLY A 1 363 ? 38.053 -11.004 -13.427 1.00 96.69 363 GLY A O 1
ATOM 2795 N N . VAL A 1 364 ? 38.522 -11.993 -15.393 1.00 96.00 364 VAL A N 1
ATOM 2796 C CA . VAL A 1 364 ? 39.710 -12.746 -14.970 1.00 96.00 364 VAL A CA 1
ATOM 2797 C C . VAL A 1 364 ? 40.958 -12.126 -15.579 1.00 96.00 364 VAL A C 1
ATOM 2799 O O . VAL A 1 364 ? 40.995 -11.865 -16.782 1.00 96.00 364 VAL A O 1
ATOM 2802 N N . ASN A 1 365 ? 41.984 -11.899 -14.757 1.00 93.62 365 ASN A N 1
ATOM 2803 C CA . ASN A 1 365 ? 43.283 -11.396 -15.210 1.00 93.62 365 ASN A CA 1
ATOM 2804 C C . ASN A 1 365 ? 44.183 -12.516 -15.782 1.00 93.62 365 ASN A C 1
ATOM 2806 O O . ASN A 1 365 ? 43.837 -13.694 -15.770 1.00 93.62 365 ASN A O 1
ATOM 2810 N N . ILE A 1 366 ? 45.386 -12.160 -16.245 1.00 93.38 366 ILE A N 1
ATOM 2811 C CA . ILE A 1 366 ? 46.372 -13.116 -16.793 1.00 93.38 366 ILE A CA 1
ATOM 2812 C C . ILE A 1 366 ? 46.781 -14.251 -15.834 1.00 93.38 366 ILE A C 1
ATOM 2814 O O . ILE A 1 366 ? 47.303 -15.265 -16.291 1.00 93.38 366 ILE A O 1
ATOM 2818 N N . SER A 1 367 ? 46.571 -14.090 -14.525 1.00 90.69 367 SER A N 1
ATOM 2819 C CA . SER A 1 367 ? 46.891 -15.097 -13.507 1.00 90.69 367 SER A CA 1
ATOM 2820 C C . SER A 1 367 ? 45.751 -16.090 -13.268 1.00 90.69 367 SER A C 1
ATOM 2822 O O . SER A 1 367 ? 45.939 -17.026 -12.499 1.00 90.69 367 SER A O 1
ATOM 2824 N N . GLY A 1 368 ? 44.586 -15.901 -13.896 1.00 89.56 368 GLY A N 1
ATOM 2825 C CA . GLY A 1 368 ? 43.407 -16.740 -13.670 1.00 89.56 368 GLY A CA 1
ATOM 2826 C C . GLY A 1 368 ? 42.517 -16.283 -12.508 1.00 89.56 368 GLY A C 1
ATOM 2827 O O . GLY A 1 368 ? 41.507 -16.923 -12.238 1.00 89.56 368 GLY A O 1
ATOM 2828 N N . GLU A 1 369 ? 42.845 -15.165 -11.855 1.00 92.38 369 GLU A N 1
ATOM 2829 C CA . GLU A 1 369 ? 42.106 -14.671 -10.689 1.00 92.38 369 GLU A CA 1
ATOM 2830 C C . GLU A 1 369 ? 41.005 -13.674 -11.093 1.00 92.38 369 GLU A C 1
ATOM 2832 O O . GLU A 1 369 ? 41.293 -12.727 -11.844 1.00 92.38 369 GLU A O 1
ATOM 2837 N N . PRO A 1 370 ? 39.766 -13.831 -10.584 1.00 96.75 370 PRO A N 1
ATOM 2838 C CA . PRO A 1 370 ? 38.719 -12.823 -10.708 1.00 96.75 370 PRO A CA 1
ATOM 2839 C C . PRO A 1 370 ? 39.118 -11.503 -10.035 1.00 96.75 370 PRO A C 1
ATOM 2841 O O . PRO A 1 370 ? 39.731 -11.494 -8.967 1.00 96.75 370 PRO A O 1
ATOM 2844 N N . ILE A 1 371 ? 38.757 -10.370 -10.639 1.00 96.06 371 ILE A N 1
ATOM 2845 C CA . ILE A 1 371 ? 39.142 -9.035 -10.151 1.00 96.06 371 ILE A CA 1
ATOM 2846 C C . ILE A 1 371 ? 37.935 -8.122 -9.926 1.00 96.06 371 ILE A C 1
ATOM 2848 O O . ILE A 1 371 ? 36.849 -8.354 -10.451 1.00 96.06 371 ILE A O 1
ATOM 2852 N N . VAL A 1 372 ? 38.145 -7.052 -9.156 1.00 96.56 372 VAL A N 1
ATOM 2853 C CA . VAL A 1 372 ? 37.136 -6.006 -8.894 1.00 96.56 372 VAL A CA 1
ATOM 2854 C C . VAL A 1 372 ? 37.189 -4.850 -9.892 1.00 96.56 372 VAL A C 1
ATOM 2856 O O . VAL A 1 372 ? 36.308 -4.000 -9.892 1.00 96.56 372 VAL A O 1
ATOM 2859 N N . ASN A 1 373 ? 38.240 -4.767 -10.712 1.00 94.94 373 ASN A N 1
ATOM 2860 C CA . ASN A 1 373 ? 38.569 -3.523 -11.396 1.00 94.94 373 ASN A CA 1
ATOM 2861 C C . ASN A 1 373 ? 37.473 -3.058 -12.357 1.00 94.94 373 ASN A C 1
ATOM 2863 O O . ASN A 1 373 ? 37.058 -3.809 -13.242 1.00 94.94 373 ASN A O 1
ATOM 2867 N N . THR A 1 374 ? 37.107 -1.783 -12.277 1.00 95.19 374 THR A N 1
ATOM 2868 C CA . THR A 1 374 ? 36.260 -1.138 -13.288 1.00 95.19 374 THR A CA 1
ATOM 2869 C C . THR A 1 374 ? 37.020 -0.015 -13.966 1.00 95.19 374 THR A C 1
ATOM 2871 O O . THR A 1 374 ? 37.725 0.764 -13.324 1.00 95.19 374 THR A O 1
ATOM 2874 N N . ARG A 1 375 ? 36.908 0.068 -15.292 1.00 95.25 375 ARG A N 1
ATOM 2875 C CA . ARG A 1 375 ? 37.518 1.146 -16.071 1.00 95.25 375 ARG A CA 1
ATOM 2876 C C . ARG A 1 375 ? 36.515 1.744 -17.035 1.00 95.25 375 ARG A C 1
ATOM 2878 O O . ARG A 1 375 ? 35.659 1.027 -17.547 1.00 95.25 375 ARG A O 1
ATOM 2885 N N . TYR A 1 376 ? 36.668 3.035 -17.288 1.00 95.50 376 TYR A N 1
ATOM 2886 C CA . TYR A 1 376 ? 35.926 3.757 -18.310 1.00 95.50 376 TYR A CA 1
ATOM 2887 C C . TYR A 1 376 ? 36.883 4.511 -19.232 1.00 95.50 376 TYR A C 1
ATOM 2889 O O . TYR A 1 376 ? 37.996 4.863 -18.836 1.00 95.50 376 TYR A O 1
ATOM 2897 N N . ALA A 1 377 ? 36.434 4.759 -20.453 1.00 94.75 377 ALA A N 1
ATOM 2898 C CA . ALA A 1 377 ? 37.088 5.636 -21.406 1.00 94.75 377 ALA A CA 1
ATOM 2899 C C . ALA A 1 377 ? 36.055 6.620 -21.959 1.00 94.75 377 ALA A C 1
ATOM 2901 O O . ALA A 1 377 ? 34.985 6.216 -22.423 1.00 94.75 377 ALA A O 1
ATOM 2902 N N . ALA A 1 378 ? 36.376 7.911 -21.895 1.00 94.19 378 ALA A N 1
ATOM 2903 C CA . ALA A 1 378 ? 35.564 8.947 -22.518 1.00 94.19 378 ALA A CA 1
ATOM 2904 C C . ALA A 1 378 ? 35.693 8.874 -24.045 1.00 94.19 378 ALA A C 1
ATOM 2906 O O . ALA A 1 378 ? 36.760 8.564 -24.578 1.00 94.19 378 ALA A O 1
ATOM 2907 N N . LEU A 1 379 ? 34.616 9.199 -24.743 1.00 92.44 379 LEU A N 1
ATOM 2908 C CA . LEU A 1 379 ? 34.580 9.300 -26.192 1.00 92.44 379 LEU A CA 1
ATOM 2909 C C . LEU A 1 379 ? 34.754 10.763 -26.597 1.00 92.44 379 LEU A C 1
ATOM 2911 O O . LEU A 1 379 ? 34.090 11.643 -26.048 1.00 92.44 379 LEU A O 1
ATOM 2915 N N . ASP A 1 380 ? 35.611 11.021 -27.578 1.00 91.62 380 ASP A N 1
ATOM 2916 C CA . ASP A 1 380 ? 35.606 12.316 -28.255 1.00 91.62 380 ASP A CA 1
ATOM 2917 C C . ASP A 1 380 ? 34.351 12.401 -29.114 1.00 91.62 380 ASP A C 1
ATOM 2919 O O . ASP A 1 380 ? 34.117 11.525 -29.944 1.00 91.62 380 ASP A O 1
ATOM 2923 N N . MET A 1 381 ? 33.546 13.437 -28.899 1.00 89.88 381 MET A N 1
ATOM 2924 C CA . MET A 1 381 ? 32.243 13.610 -29.538 1.00 89.88 381 MET A CA 1
ATOM 2925 C C . MET A 1 381 ? 32.303 14.648 -30.659 1.00 89.88 381 MET A C 1
ATOM 2927 O O . MET A 1 381 ? 33.017 15.647 -30.566 1.00 89.88 381 MET A O 1
ATOM 2931 N N . THR A 1 382 ? 31.497 14.442 -31.696 1.00 87.75 382 THR A N 1
ATOM 2932 C CA . THR A 1 382 ? 31.291 15.390 -32.801 1.00 87.75 382 THR A CA 1
ATOM 2933 C C . THR A 1 382 ? 29.930 16.072 -32.700 1.00 87.75 382 THR A C 1
ATOM 2935 O O . THR A 1 382 ? 29.093 15.701 -31.881 1.00 87.75 382 THR A O 1
ATOM 2938 N N . TYR A 1 383 ? 29.695 17.067 -33.559 1.00 84.19 383 TYR A N 1
ATOM 2939 C CA . TYR A 1 383 ? 28.361 17.644 -33.748 1.00 84.19 383 TYR A CA 1
ATOM 2940 C C . TYR A 1 383 ? 27.476 16.812 -34.688 1.00 84.19 383 TYR A C 1
ATOM 2942 O O . TYR A 1 383 ? 26.276 17.075 -34.771 1.00 84.19 383 TYR A O 1
ATOM 2950 N N . ASP A 1 384 ? 28.039 15.811 -35.370 1.00 83.56 384 ASP A N 1
ATOM 2951 C CA . ASP A 1 384 ? 27.280 14.914 -36.235 1.00 83.56 384 ASP A CA 1
ATOM 2952 C C . ASP A 1 384 ? 26.499 13.913 -35.376 1.00 83.56 384 ASP A C 1
ATOM 2954 O O . ASP A 1 384 ? 27.007 13.403 -34.376 1.00 83.56 384 ASP A O 1
ATOM 2958 N N . LYS A 1 385 ? 25.253 13.615 -35.754 1.00 84.38 385 LYS A N 1
ATOM 2959 C CA . LYS A 1 385 ? 24.411 12.617 -35.075 1.00 84.38 385 LYS A CA 1
ATOM 2960 C C . LYS A 1 385 ? 24.440 11.280 -35.794 1.00 84.38 385 LYS A C 1
ATOM 2962 O O . LYS A 1 385 ? 24.600 11.247 -37.014 1.00 84.38 385 LYS A O 1
ATOM 2967 N N . VAL A 1 386 ? 24.297 10.188 -35.049 1.00 85.69 386 VAL A N 1
ATOM 2968 C CA . VAL A 1 386 ? 24.152 8.817 -35.583 1.00 85.69 386 VAL A CA 1
ATOM 2969 C C . VAL A 1 386 ? 23.016 8.734 -36.606 1.00 85.69 386 VAL A C 1
ATOM 2971 O O . VAL A 1 386 ? 22.106 9.559 -36.562 1.00 85.69 386 VAL A O 1
ATOM 2974 N N . LEU A 1 387 ? 23.062 7.775 -37.537 1.00 84.19 387 LEU A N 1
ATOM 2975 C CA . LEU A 1 387 ? 22.022 7.665 -38.575 1.00 84.19 387 LEU A CA 1
ATOM 2976 C C . LEU A 1 387 ? 20.756 6.953 -38.101 1.00 84.19 387 LEU A C 1
ATOM 2978 O O . LEU A 1 387 ? 19.673 7.271 -38.588 1.00 84.19 387 LEU A O 1
ATOM 2982 N N . LEU A 1 388 ? 20.894 5.990 -37.188 1.00 86.31 388 LEU A N 1
ATOM 2983 C CA . LEU A 1 388 ? 19.801 5.135 -36.736 1.00 86.31 388 LEU A CA 1
ATOM 2984 C C . LEU A 1 388 ? 19.642 5.203 -35.219 1.00 86.31 388 LEU A C 1
ATOM 2986 O O . LEU A 1 388 ? 20.611 5.349 -34.472 1.00 86.31 388 LEU A O 1
ATOM 2990 N N . GLY A 1 389 ? 18.404 5.044 -34.769 1.00 85.06 389 GLY A N 1
ATOM 2991 C CA . GLY A 1 389 ? 18.059 4.971 -33.357 1.00 85.06 389 GLY A CA 1
ATOM 2992 C C . GLY A 1 389 ? 16.595 4.606 -33.167 1.00 85.06 389 GLY A C 1
ATOM 2993 O O . GLY A 1 389 ? 15.808 4.606 -34.119 1.00 85.06 389 GLY A O 1
ATOM 2994 N N . SER A 1 390 ? 16.215 4.291 -31.934 1.00 86.81 390 SER A N 1
ATOM 2995 C CA . SER A 1 390 ? 14.819 4.056 -31.590 1.00 86.81 390 SER A CA 1
ATOM 2996 C C . SER A 1 390 ? 14.468 4.511 -30.177 1.00 86.81 390 SER A C 1
ATOM 2998 O O . SER A 1 390 ? 15.295 4.501 -29.261 1.00 86.81 390 SER A O 1
ATOM 3000 N N . TYR A 1 391 ? 13.213 4.923 -30.022 1.00 88.94 391 TYR A N 1
ATOM 3001 C CA . TYR A 1 391 ? 12.606 5.292 -28.752 1.00 88.94 391 TYR A CA 1
ATOM 3002 C C . TYR A 1 391 ? 11.318 4.494 -28.555 1.00 88.94 391 TYR A C 1
ATOM 3004 O O . TYR A 1 391 ? 10.381 4.641 -29.337 1.00 88.94 391 TYR A O 1
ATOM 3012 N N . LEU A 1 392 ? 11.264 3.668 -27.513 1.00 89.00 392 LEU A N 1
ATOM 3013 C CA . LEU A 1 392 ? 10.067 2.927 -27.114 1.00 89.00 392 LEU A CA 1
ATOM 3014 C C . LEU A 1 392 ? 9.464 3.596 -25.878 1.00 89.00 392 LEU A C 1
ATOM 3016 O O . LEU A 1 392 ? 10.122 3.672 -24.839 1.00 89.00 392 LEU A O 1
ATOM 3020 N N . SER A 1 393 ? 8.227 4.076 -25.982 1.00 88.94 393 SER A N 1
ATOM 3021 C CA . SER A 1 393 ? 7.539 4.748 -24.880 1.00 88.94 393 SER A CA 1
ATOM 3022 C C . SER A 1 393 ? 7.197 3.784 -23.750 1.00 88.94 393 SER A C 1
ATOM 3024 O O . SER A 1 393 ? 7.136 2.576 -23.947 1.00 88.94 393 SER A O 1
ATOM 3026 N N . ILE A 1 394 ? 6.894 4.311 -22.570 1.00 85.25 394 ILE A N 1
ATOM 3027 C CA . ILE A 1 394 ? 6.000 3.606 -21.646 1.00 85.25 394 ILE A CA 1
ATOM 3028 C C . ILE A 1 394 ? 4.558 3.640 -22.179 1.00 85.25 394 ILE A C 1
ATOM 3030 O O . ILE A 1 394 ? 4.236 4.522 -22.987 1.00 85.25 394 ILE A O 1
ATOM 3034 N N . PRO A 1 395 ? 3.684 2.713 -21.762 1.00 83.88 395 PRO A N 1
ATOM 3035 C CA . PRO A 1 395 ? 2.259 2.846 -22.003 1.00 83.88 395 PRO A CA 1
ATOM 3036 C C . PRO A 1 395 ? 1.727 4.176 -21.464 1.00 83.88 395 PRO A C 1
ATOM 3038 O O . PRO A 1 395 ? 2.218 4.677 -20.451 1.00 83.88 395 PRO A O 1
ATOM 3041 N N . PHE A 1 396 ? 0.699 4.740 -22.095 1.00 77.69 396 PHE A N 1
ATOM 3042 C CA . PHE A 1 396 ? -0.085 5.814 -21.484 1.00 77.69 396 PHE A CA 1
ATOM 3043 C C . PHE A 1 396 ? -0.847 5.226 -20.282 1.00 77.69 396 PHE A C 1
ATOM 3045 O O . PHE A 1 396 ? -1.990 4.802 -20.397 1.00 77.69 396 PHE A O 1
ATOM 3052 N N . TYR A 1 397 ? -0.177 5.146 -19.128 1.00 58.31 397 TYR A N 1
ATOM 3053 C CA . TYR A 1 397 ? -0.639 4.490 -17.894 1.00 58.31 397 TYR A CA 1
ATOM 3054 C C . TYR A 1 397 ? -1.933 5.068 -17.305 1.00 58.31 397 TYR A C 1
ATOM 3056 O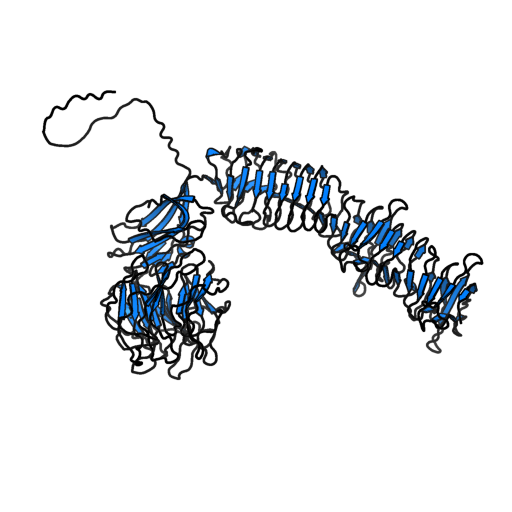 O . TYR A 1 397 ? -2.522 4.496 -16.395 1.00 58.31 397 TYR A O 1
ATOM 3064 N N . GLN A 1 398 ? -2.383 6.210 -17.808 1.00 57.16 398 GLN A N 1
ATOM 3065 C CA . GLN A 1 398 ? -3.517 6.950 -17.286 1.00 57.16 398 GLN A CA 1
ATOM 3066 C C . GLN A 1 398 ? -4.784 6.739 -18.119 1.00 57.16 398 GLN A C 1
ATOM 3068 O O . GLN A 1 398 ? -5.566 7.668 -18.212 1.00 57.16 398 GLN A O 1
ATOM 3073 N N . LEU A 1 399 ? -5.017 5.562 -18.709 1.00 58.62 399 LEU A N 1
ATOM 3074 C CA . LEU A 1 399 ? -6.244 5.293 -19.481 1.00 58.62 399 LEU A CA 1
ATOM 3075 C C . LEU A 1 399 ? -7.382 4.602 -18.700 1.00 58.62 399 LEU A C 1
ATOM 3077 O O . LEU A 1 399 ? -8.522 4.607 -19.163 1.00 58.62 399 LEU A O 1
ATOM 3081 N N . GLY A 1 400 ? -7.120 4.127 -17.478 1.00 65.19 400 GLY A N 1
ATOM 3082 C CA . GLY A 1 400 ? -8.176 3.693 -16.560 1.00 65.19 400 GLY A CA 1
ATOM 3083 C C . GLY A 1 400 ? -8.772 2.385 -17.048 1.00 65.19 400 GLY A C 1
ATOM 3084 O O . GLY A 1 400 ? -8.013 1.470 -17.291 1.00 65.19 400 GLY A O 1
ATOM 3085 N N . GLU A 1 401 ? -10.089 2.285 -17.191 1.00 71.12 401 GLU A N 1
ATOM 3086 C CA . GLU A 1 401 ? -10.776 1.174 -17.885 1.00 71.12 401 GLU A CA 1
ATOM 3087 C C . GLU A 1 401 ? -10.562 1.236 -19.419 1.00 71.12 401 GLU A C 1
ATOM 3089 O O . GLU A 1 401 ? -9.955 2.174 -19.920 1.00 71.12 401 GLU A O 1
ATOM 3094 N N . GLU A 1 402 ? -11.068 0.282 -20.211 1.00 81.75 402 GLU A N 1
ATOM 3095 C CA . GLU A 1 402 ? -10.977 0.384 -21.683 1.00 81.75 402 GLU A CA 1
ATOM 3096 C C . GLU A 1 402 ? -11.703 1.632 -22.235 1.00 81.75 402 GLU A C 1
ATOM 3098 O O . GLU A 1 402 ? -12.765 2.036 -21.743 1.00 81.75 402 GLU A O 1
ATOM 3103 N N . ARG A 1 403 ? -11.112 2.276 -23.254 1.00 77.75 403 ARG A N 1
ATOM 3104 C CA . ARG A 1 403 ? -11.578 3.550 -23.831 1.00 77.75 403 ARG A CA 1
ATOM 3105 C C . ARG A 1 403 ? -11.380 3.628 -25.335 1.00 77.75 403 ARG A C 1
ATOM 3107 O O . ARG A 1 403 ? -10.456 3.037 -25.886 1.00 77.75 403 ARG A O 1
ATOM 3114 N N . ASP A 1 404 ? -12.199 4.463 -25.973 1.00 85.94 404 ASP A N 1
ATOM 3115 C CA . ASP A 1 404 ? -12.052 4.817 -27.384 1.00 85.94 404 ASP A CA 1
ATOM 3116 C C . ASP A 1 404 ? -10.840 5.740 -27.589 1.00 85.94 404 ASP A C 1
ATOM 3118 O O . ASP A 1 404 ? -10.894 6.958 -27.378 1.00 85.94 404 ASP A O 1
ATOM 3122 N N . MET A 1 405 ? -9.728 5.143 -28.016 1.00 88.25 405 MET A N 1
ATOM 3123 C CA . MET A 1 405 ? -8.527 5.846 -28.451 1.00 88.25 405 MET A CA 1
ATOM 3124 C C . MET A 1 405 ? -8.748 6.383 -29.864 1.00 88.25 405 MET A C 1
ATOM 3126 O O . MET A 1 405 ? -8.867 5.621 -30.827 1.00 88.25 405 MET A O 1
ATOM 3130 N N . VAL A 1 406 ? -8.798 7.706 -30.002 1.00 89.00 406 VAL A N 1
ATOM 3131 C CA . VAL A 1 406 ? -9.124 8.361 -31.272 1.00 89.00 406 VAL A CA 1
ATOM 3132 C C . VAL A 1 406 ? -7.890 8.425 -32.159 1.00 89.00 406 VAL A C 1
ATOM 3134 O O . VAL A 1 406 ? -7.893 7.896 -33.274 1.00 89.00 406 VAL A O 1
ATOM 3137 N N . SER A 1 407 ? -6.828 9.069 -31.676 1.00 90.00 407 SER A N 1
ATOM 3138 C CA . SER A 1 407 ? -5.646 9.334 -32.491 1.00 90.00 407 SER A CA 1
ATOM 3139 C C . SER A 1 407 ? -4.394 9.637 -31.675 1.00 90.00 407 SER A C 1
ATOM 3141 O O . SER A 1 407 ? -4.497 10.150 -30.563 1.00 90.00 407 SER A O 1
ATOM 3143 N N . LEU A 1 408 ? -3.225 9.423 -32.279 1.00 90.56 408 LEU A N 1
ATOM 3144 C CA . LEU A 1 408 ? -1.952 9.991 -31.831 1.00 90.56 408 LEU A CA 1
ATOM 3145 C C . LEU A 1 408 ? -1.581 11.192 -32.701 1.00 90.56 408 LEU A C 1
ATOM 3147 O O . LEU A 1 408 ? -1.518 11.075 -33.921 1.00 90.56 408 LEU A O 1
ATOM 3151 N N . THR A 1 409 ? -1.293 12.324 -32.080 1.00 89.56 409 THR A N 1
ATOM 3152 C CA . THR A 1 409 ? -0.731 13.515 -32.729 1.00 89.56 409 THR A CA 1
ATOM 3153 C C . THR A 1 409 ? 0.692 13.709 -32.228 1.00 89.56 409 THR A C 1
ATOM 3155 O O . THR A 1 409 ? 0.964 13.403 -31.075 1.00 89.56 409 THR A O 1
ATOM 3158 N N . TYR A 1 410 ? 1.607 14.204 -33.051 1.00 87.75 410 TYR A N 1
ATOM 3159 C CA . TYR A 1 410 ? 2.986 14.457 -32.618 1.00 87.75 410 TYR A CA 1
ATOM 3160 C C . TYR A 1 410 ? 3.600 15.664 -33.329 1.00 87.75 410 TYR A C 1
ATOM 3162 O O . TYR A 1 410 ? 3.170 16.015 -34.429 1.00 87.75 410 TYR A O 1
ATOM 3170 N N . ASP A 1 411 ? 4.630 16.265 -32.732 1.00 85.75 411 ASP A N 1
ATOM 3171 C CA . ASP A 1 411 ? 5.423 17.340 -33.343 1.00 85.75 411 ASP A CA 1
ATOM 3172 C C . ASP A 1 411 ? 6.887 16.915 -33.563 1.00 85.75 411 ASP A C 1
ATOM 3174 O O . ASP A 1 411 ? 7.580 16.475 -32.637 1.00 85.75 411 ASP A O 1
ATOM 3178 N N . LEU A 1 412 ? 7.354 17.053 -34.811 1.00 76.62 412 LEU A N 1
ATOM 3179 C CA . LEU A 1 412 ? 8.711 16.730 -35.267 1.00 76.62 412 LEU A CA 1
ATOM 3180 C C . LEU A 1 412 ? 9.301 17.914 -36.049 1.00 76.62 412 LEU A C 1
ATOM 3182 O O . LEU A 1 412 ? 8.739 18.354 -37.055 1.00 76.62 412 LEU A O 1
ATOM 3186 N N . PHE A 1 413 ? 10.470 18.404 -35.627 1.00 67.62 413 PHE A N 1
ATOM 3187 C CA . PHE A 1 413 ? 11.200 19.452 -36.351 1.00 67.62 413 PHE A CA 1
ATOM 3188 C C . PHE A 1 413 ? 11.998 18.854 -37.532 1.00 67.62 413 PHE A C 1
ATOM 3190 O O . PHE A 1 413 ? 12.670 17.846 -37.350 1.00 67.62 413 PHE A O 1
ATOM 3197 N N . SER A 1 414 ? 11.900 19.506 -38.705 1.00 56.25 414 SER A N 1
ATOM 3198 C CA . SER A 1 414 ? 12.339 19.104 -40.065 1.00 56.25 414 SER A CA 1
ATOM 3199 C C . SER A 1 414 ? 11.737 17.791 -40.600 1.00 56.25 414 SER A C 1
ATOM 3201 O O . SER A 1 414 ? 12.031 16.694 -40.150 1.00 56.25 414 SER A O 1
ATOM 3203 N N . ASN A 1 415 ? 10.870 17.910 -41.615 1.00 55.66 415 ASN A N 1
ATOM 3204 C CA . ASN A 1 415 ? 10.135 16.787 -42.202 1.00 55.66 415 ASN A CA 1
ATOM 3205 C C . ASN A 1 415 ? 10.518 16.560 -43.682 1.00 55.66 415 ASN A C 1
ATOM 3207 O O . ASN A 1 415 ? 9.738 16.914 -44.575 1.00 55.66 415 ASN A O 1
ATOM 3211 N N . PRO A 1 416 ? 11.708 16.021 -44.007 1.00 53.03 416 PRO A N 1
ATOM 3212 C CA . PRO A 1 416 ? 11.869 15.289 -45.252 1.00 53.03 416 PRO A CA 1
ATOM 3213 C C . PRO A 1 416 ? 11.156 13.934 -45.125 1.00 53.03 416 PRO A C 1
ATOM 3215 O O . PRO A 1 416 ? 11.341 13.200 -44.158 1.00 53.03 416 PRO A O 1
ATOM 3218 N N . LEU A 1 417 ? 10.345 13.598 -46.127 1.00 52.88 417 LEU A N 1
ATOM 3219 C CA . LEU A 1 417 ? 9.678 12.298 -46.256 1.00 52.88 417 LEU A CA 1
ATOM 3220 C C . LEU A 1 417 ? 10.699 11.143 -46.104 1.00 52.88 417 LEU A C 1
ATOM 3222 O O . LEU A 1 417 ? 11.746 11.179 -46.757 1.00 52.88 417 LEU A O 1
ATOM 3226 N N . ASN A 1 418 ? 10.347 10.093 -45.347 1.00 60.94 418 ASN A N 1
ATOM 3227 C CA . ASN A 1 418 ? 11.085 8.826 -45.125 1.00 60.94 418 ASN A CA 1
ATOM 3228 C C . ASN A 1 418 ? 12.216 8.762 -44.066 1.00 60.94 418 ASN A C 1
ATOM 3230 O O . ASN A 1 418 ? 12.942 7.767 -44.042 1.00 60.94 418 ASN A O 1
ATOM 3234 N N . GLU A 1 419 ? 12.391 9.738 -43.169 1.00 75.12 419 GLU A N 1
ATOM 3235 C CA . GLU A 1 419 ? 13.491 9.670 -42.180 1.00 75.12 419 GLU A CA 1
ATOM 3236 C C . GLU A 1 419 ? 13.145 9.022 -40.826 1.00 75.12 419 GLU A C 1
ATOM 3238 O O . GLU A 1 419 ? 14.049 8.696 -40.052 1.00 75.12 419 GLU A O 1
ATOM 3243 N N . TYR A 1 420 ? 11.865 8.783 -40.540 1.00 81.06 420 TYR A N 1
ATOM 3244 C CA . TYR A 1 420 ? 11.404 8.089 -39.336 1.00 81.06 420 TYR A CA 1
ATOM 3245 C C . TYR A 1 420 ? 10.166 7.231 -39.625 1.00 81.06 420 TYR A C 1
ATOM 3247 O O . TYR A 1 420 ? 9.520 7.372 -40.662 1.00 81.06 420 TYR A O 1
ATOM 3255 N N . THR A 1 421 ? 9.833 6.340 -38.695 1.00 84.38 421 THR A N 1
ATOM 3256 C CA . THR A 1 421 ? 8.578 5.582 -38.684 1.00 84.38 421 THR A CA 1
ATOM 3257 C C . THR A 1 421 ? 8.056 5.508 -37.259 1.00 84.38 421 THR A C 1
ATOM 3259 O O . THR A 1 421 ? 8.817 5.196 -36.340 1.00 84.38 421 THR A O 1
ATOM 3262 N N . ILE A 1 422 ? 6.766 5.781 -37.071 1.00 87.38 422 ILE A N 1
ATOM 3263 C CA . ILE A 1 422 ? 6.088 5.602 -35.786 1.00 87.38 422 ILE A CA 1
ATOM 3264 C C . ILE A 1 422 ? 5.268 4.324 -35.857 1.00 87.38 422 ILE A C 1
ATOM 3266 O O . ILE A 1 422 ? 4.557 4.082 -36.824 1.00 87.38 422 ILE A O 1
ATOM 3270 N N . TYR A 1 423 ? 5.366 3.524 -34.809 1.00 90.19 423 TYR A N 1
ATOM 3271 C CA . TYR A 1 423 ? 4.539 2.356 -34.588 1.00 90.19 423 TYR A CA 1
ATOM 3272 C C . TYR A 1 423 ? 3.747 2.554 -33.307 1.00 90.19 423 TYR A C 1
ATOM 3274 O O . TYR A 1 423 ? 4.235 3.182 -32.365 1.00 90.19 423 TYR A O 1
ATOM 3282 N N . TYR A 1 424 ? 2.563 1.963 -33.232 1.00 92.19 424 TYR A N 1
ATOM 3283 C CA . TYR A 1 424 ? 1.827 1.835 -31.981 1.00 92.19 424 TYR A CA 1
ATOM 3284 C C . TYR A 1 424 ? 1.363 0.400 -31.771 1.00 92.19 424 TYR A C 1
ATOM 3286 O O . TYR A 1 424 ? 1.242 -0.387 -32.711 1.00 92.19 424 TYR A O 1
ATOM 3294 N N . ARG A 1 425 ? 1.114 0.052 -30.517 1.00 91.00 425 ARG A N 1
ATOM 3295 C CA . ARG A 1 425 ? 0.406 -1.166 -30.136 1.00 91.00 425 ARG A CA 1
ATOM 3296 C C . ARG A 1 425 ? -0.518 -0.860 -28.976 1.00 91.00 425 ARG A C 1
ATOM 3298 O O . ARG A 1 425 ? -0.273 0.074 -28.212 1.00 91.00 425 ARG A O 1
ATOM 3305 N N . VAL A 1 426 ? -1.549 -1.675 -28.842 1.00 92.62 426 VAL A N 1
ATOM 3306 C CA . VAL A 1 426 ? -2.567 -1.533 -27.807 1.00 92.62 426 VAL A CA 1
ATOM 3307 C C . VAL A 1 426 ? -2.727 -2.824 -27.015 1.00 92.62 426 VAL A C 1
ATOM 3309 O O . VAL A 1 426 ? -2.384 -3.900 -27.512 1.00 92.62 426 VAL A O 1
ATOM 3312 N N . ALA A 1 427 ? -3.261 -2.720 -25.804 1.00 91.00 427 ALA A N 1
ATOM 3313 C CA . ALA A 1 427 ? -3.725 -3.858 -25.018 1.00 91.00 427 ALA A CA 1
ATOM 3314 C C . ALA A 1 427 ? -5.085 -3.544 -24.384 1.00 91.00 427 ALA A C 1
ATOM 3316 O O . ALA A 1 427 ? -5.409 -2.379 -24.126 1.00 91.00 427 ALA A O 1
ATOM 3317 N N . GLY A 1 428 ? -5.905 -4.580 -24.213 1.00 89.00 428 GLY A N 1
ATOM 3318 C CA . GLY A 1 428 ? -7.184 -4.477 -23.516 1.00 89.00 428 GLY A CA 1
ATOM 3319 C C . GLY A 1 428 ? -7.014 -4.594 -22.004 1.00 89.00 428 GLY A C 1
ATOM 3320 O O . GLY A 1 428 ? -5.894 -4.538 -21.493 1.00 89.00 428 GLY A O 1
ATOM 3321 N N . SER A 1 429 ? -8.121 -4.822 -21.302 1.00 86.12 429 SER A N 1
ATOM 3322 C CA . SER A 1 429 ? -8.132 -5.032 -19.848 1.00 86.12 429 SER A CA 1
ATOM 3323 C C . SER A 1 429 ? -7.420 -6.298 -19.374 1.00 86.12 429 SER A C 1
ATOM 3325 O O . SER A 1 429 ? -7.158 -6.467 -18.188 1.00 86.12 429 SER A O 1
ATOM 3327 N N . ASP A 1 430 ? -7.125 -7.213 -20.293 1.00 88.12 430 ASP A N 1
ATOM 3328 C CA . ASP A 1 430 ? -6.335 -8.420 -20.051 1.00 88.12 430 ASP A CA 1
ATOM 3329 C C . ASP A 1 430 ? -4.819 -8.160 -20.043 1.00 88.12 430 ASP A C 1
ATOM 3331 O O . ASP A 1 430 ? -4.034 -9.088 -19.836 1.00 88.12 430 ASP A O 1
ATOM 3335 N N . GLY A 1 431 ? -4.404 -6.918 -20.315 1.00 87.06 431 GLY A N 1
ATOM 3336 C CA . GLY A 1 431 ? -3.006 -6.515 -20.387 1.00 87.06 431 GLY A CA 1
ATOM 3337 C C . GLY A 1 431 ? -2.244 -7.104 -21.575 1.00 87.06 431 GLY A C 1
ATOM 3338 O O . GLY A 1 431 ? -1.050 -6.839 -21.689 1.00 87.06 431 GLY A O 1
ATOM 3339 N N . GLN A 1 432 ? -2.884 -7.869 -22.470 1.00 90.75 432 GLN A N 1
ATOM 3340 C CA . GLN A 1 432 ? -2.212 -8.571 -23.567 1.00 90.75 432 GLN A CA 1
ATOM 3341 C C . GLN A 1 432 ? -1.966 -7.639 -24.760 1.00 90.75 432 GLN A C 1
ATOM 3343 O O . GLN A 1 432 ? -2.892 -7.106 -25.375 1.00 90.75 432 GLN A O 1
ATOM 3348 N N . TRP A 1 433 ? -0.697 -7.473 -25.135 1.00 89.38 433 TRP A N 1
ATOM 3349 C CA . TRP A 1 433 ? -0.289 -6.620 -26.247 1.00 89.38 433 TRP A CA 1
ATOM 3350 C C . TRP A 1 433 ? -0.624 -7.231 -27.606 1.00 89.38 433 TRP A C 1
ATOM 3352 O O . TRP A 1 433 ? -0.117 -8.300 -27.978 1.00 89.38 433 TRP A O 1
ATOM 3362 N N . GLU A 1 434 ? -1.337 -6.462 -28.427 1.00 90.50 434 GLU A N 1
ATOM 3363 C CA . GLU A 1 434 ? -1.493 -6.735 -29.854 1.00 90.50 434 GLU A CA 1
ATOM 3364 C C . GLU A 1 434 ? -0.148 -6.621 -30.614 1.00 90.50 434 GLU A C 1
ATOM 3366 O O . GLU A 1 434 ? 0.939 -6.434 -30.043 1.00 90.50 434 GLU A O 1
ATOM 3371 N N . GLY A 1 435 ? -0.187 -6.842 -31.930 1.00 84.94 435 GLY A N 1
ATOM 3372 C CA . GLY A 1 435 ? 0.964 -6.615 -32.804 1.00 84.94 435 GLY A CA 1
ATOM 3373 C C . GLY A 1 435 ? 1.288 -5.125 -32.947 1.00 84.94 435 GLY A C 1
ATOM 3374 O O . GLY A 1 435 ? 0.425 -4.270 -32.765 1.00 84.94 435 GLY A O 1
ATOM 3375 N N . TRP A 1 436 ? 2.536 -4.815 -33.302 1.00 87.50 436 TRP A N 1
ATOM 3376 C CA . TRP A 1 436 ? 2.913 -3.456 -33.690 1.00 87.50 436 TRP A CA 1
ATOM 3377 C C . TRP A 1 436 ? 2.243 -3.074 -35.014 1.00 87.50 436 TRP A C 1
ATOM 3379 O O . TRP A 1 436 ? 2.353 -3.806 -35.999 1.00 87.50 436 TRP A O 1
ATOM 3389 N N . THR A 1 437 ? 1.590 -1.916 -35.034 1.00 90.62 437 THR A N 1
ATOM 3390 C CA . THR A 1 437 ? 0.980 -1.307 -36.220 1.00 90.62 437 THR A CA 1
ATOM 3391 C C . THR A 1 437 ? 1.859 -0.159 -36.698 1.00 90.62 437 THR A C 1
ATOM 3393 O O . THR A 1 437 ? 2.218 0.700 -35.898 1.00 90.62 437 THR A O 1
ATOM 3396 N N . ASP A 1 438 ? 2.225 -0.160 -37.980 1.00 89.06 438 ASP A N 1
ATOM 3397 C CA . ASP A 1 438 ? 2.926 0.950 -38.635 1.00 89.06 438 ASP A CA 1
ATOM 3398 C C . ASP A 1 438 ? 1.936 2.090 -38.901 1.00 89.06 438 ASP A C 1
ATOM 3400 O O . ASP A 1 438 ? 0.907 1.888 -39.550 1.00 89.06 438 ASP A O 1
ATOM 3404 N N . SER A 1 439 ? 2.241 3.273 -38.376 1.00 84.69 439 SER A N 1
ATOM 3405 C CA . SER A 1 439 ? 1.417 4.472 -38.523 1.00 84.69 439 SER A CA 1
ATOM 3406 C C . SER A 1 439 ? 1.559 5.145 -39.894 1.00 84.69 439 SER A C 1
ATOM 3408 O O . SER A 1 439 ? 0.804 6.068 -40.198 1.00 84.69 439 SER A O 1
ATOM 3410 N N . GLY A 1 440 ? 2.524 4.729 -40.719 1.00 78.31 440 GLY A N 1
ATOM 3411 C CA . GLY A 1 440 ? 2.845 5.387 -41.983 1.00 78.31 440 GLY A CA 1
ATOM 3412 C C . GLY A 1 440 ? 3.372 6.813 -41.784 1.00 78.31 440 GLY A C 1
ATOM 3413 O O . GLY A 1 440 ? 4.134 7.086 -40.858 1.00 78.31 440 GLY A O 1
ATOM 3414 N N . GLU A 1 441 ? 2.971 7.725 -42.676 1.00 70.69 441 GLU A N 1
ATOM 3415 C CA . GLU A 1 441 ? 3.327 9.157 -42.634 1.00 70.69 441 GLU A CA 1
ATOM 3416 C C . GLU A 1 441 ? 2.177 10.043 -42.101 1.00 70.69 441 GLU A C 1
ATOM 3418 O O . GLU A 1 441 ? 2.236 11.271 -42.201 1.00 70.69 441 GLU A O 1
ATOM 3423 N N . ASP A 1 442 ? 1.113 9.437 -41.561 1.00 76.69 442 ASP A N 1
ATOM 3424 C CA . ASP A 1 442 ? -0.088 10.151 -41.125 1.00 76.69 442 ASP A CA 1
ATOM 3425 C C . ASP A 1 442 ? 0.142 10.887 -39.791 1.00 76.69 442 ASP A C 1
ATOM 3427 O O . ASP A 1 442 ? 0.605 10.312 -38.809 1.00 76.69 442 ASP A O 1
ATOM 3431 N N . ASN A 1 443 ? -0.236 12.166 -39.728 1.00 84.69 443 ASN A N 1
ATOM 3432 C CA . ASN A 1 443 ? -0.279 12.949 -38.491 1.00 84.69 443 ASN A CA 1
ATOM 3433 C C . ASN A 1 443 ? -1.511 13.877 -38.519 1.00 84.69 443 ASN A C 1
ATOM 3435 O O . ASN A 1 443 ? -1.535 14.825 -39.313 1.00 84.69 443 ASN A O 1
ATOM 3439 N N . PRO A 1 444 ? -2.552 13.620 -37.707 1.00 88.75 444 PRO A N 1
ATOM 3440 C CA . PRO A 1 444 ? -2.612 12.609 -36.649 1.00 88.75 444 PRO A CA 1
ATOM 3441 C C . PRO A 1 444 ? -2.763 11.168 -37.175 1.00 88.75 444 PRO A C 1
ATOM 3443 O O . PRO A 1 444 ? -3.444 10.931 -38.172 1.00 88.75 444 PRO A O 1
ATOM 3446 N N . VAL A 1 445 ? -2.189 10.203 -36.454 1.00 89.25 445 VAL A N 1
ATOM 3447 C CA . VAL A 1 445 ? -2.378 8.757 -36.658 1.00 89.25 445 VAL A CA 1
ATOM 3448 C C . VAL A 1 445 ? -3.735 8.360 -36.096 1.00 89.25 445 VAL A C 1
ATOM 3450 O O . VAL A 1 445 ? -3.969 8.499 -34.896 1.00 89.25 445 VAL A O 1
ATOM 3453 N N . VAL A 1 446 ? -4.630 7.836 -36.928 1.00 90.69 446 VAL A N 1
ATOM 3454 C CA . VAL A 1 446 ? -5.932 7.332 -36.467 1.00 90.69 446 VAL A CA 1
ATOM 3455 C C . VAL A 1 446 ? -5.756 5.951 -35.835 1.00 90.69 446 VAL A C 1
ATOM 3457 O O . VAL A 1 446 ? -5.264 5.034 -36.489 1.00 90.69 446 VAL A O 1
ATOM 3460 N N . ILE A 1 447 ? -6.188 5.799 -34.580 1.00 91.31 447 ILE A N 1
ATOM 3461 C CA . ILE A 1 447 ? -6.194 4.507 -33.876 1.00 91.31 447 ILE A CA 1
ATOM 3462 C C . ILE A 1 447 ? -7.580 3.878 -34.012 1.00 91.31 447 ILE A C 1
ATOM 3464 O O . ILE A 1 447 ? -7.727 2.826 -34.627 1.00 91.31 447 ILE A O 1
ATOM 3468 N N . GLY A 1 448 ? -8.613 4.550 -33.493 1.00 88.81 448 GLY A N 1
ATOM 3469 C CA . GLY A 1 448 ? -10.004 4.109 -33.598 1.00 88.81 448 GLY A CA 1
ATOM 3470 C C . GLY A 1 448 ? -10.285 2.767 -32.915 1.00 88.81 448 GLY A C 1
ATOM 3471 O O . GLY A 1 448 ? -11.056 1.969 -33.447 1.00 88.81 448 GLY A O 1
ATOM 3472 N N . GLN A 1 449 ? -9.644 2.496 -31.774 1.00 90.50 449 GLN A N 1
ATOM 3473 C CA . GLN A 1 449 ? -9.757 1.230 -31.039 1.00 90.50 449 GLN A CA 1
ATOM 3474 C C . GLN A 1 449 ? -10.206 1.461 -29.592 1.00 90.50 449 GLN A C 1
ATOM 3476 O O . GLN A 1 449 ? -9.805 2.441 -28.969 1.00 90.50 449 GLN A O 1
ATOM 3481 N N . HIS A 1 450 ? -11.015 0.536 -29.064 1.00 89.25 450 HIS A N 1
ATOM 3482 C CA . HIS A 1 450 ? -11.481 0.536 -27.676 1.00 89.25 450 HIS A CA 1
ATOM 3483 C C . HIS A 1 450 ? -10.551 -0.321 -26.810 1.00 89.25 450 HIS A C 1
ATOM 3485 O O . HIS A 1 450 ? -10.597 -1.549 -26.909 1.00 89.25 450 HIS A O 1
ATOM 3491 N N . LYS A 1 451 ? -9.632 0.308 -26.071 1.00 90.25 451 LYS A N 1
ATOM 3492 C CA . LYS A 1 451 ? -8.503 -0.360 -25.399 1.00 90.25 451 LYS A CA 1
ATOM 3493 C C . LYS A 1 451 ? -8.090 0.356 -24.117 1.00 90.25 451 LYS A C 1
ATOM 3495 O O . LYS A 1 451 ? -8.425 1.520 -23.926 1.00 90.25 451 LYS A O 1
ATOM 3500 N N . GLN A 1 452 ? -7.359 -0.341 -23.248 1.00 85.75 452 GLN A N 1
ATOM 3501 C CA . GLN A 1 452 ? -6.901 0.189 -21.961 1.00 85.75 452 GLN A CA 1
ATOM 3502 C C . GLN A 1 452 ? -5.474 0.727 -22.032 1.00 85.75 452 GLN A C 1
ATOM 3504 O O . GLN A 1 452 ? -5.151 1.697 -21.369 1.00 85.75 452 GLN A O 1
ATOM 3509 N N . TYR A 1 453 ? -4.605 0.133 -22.844 1.00 87.75 453 TYR A N 1
ATOM 3510 C CA . TYR A 1 453 ? -3.203 0.534 -22.904 1.00 87.75 453 TYR A CA 1
ATOM 3511 C C . TYR A 1 453 ? -2.803 0.867 -24.327 1.00 87.75 453 TYR A C 1
ATOM 3513 O O . TYR A 1 453 ? -3.208 0.187 -25.268 1.00 87.75 453 TYR A O 1
ATOM 3521 N N . LEU A 1 454 ? -1.955 1.881 -24.473 1.00 91.81 454 LEU A N 1
ATOM 3522 C CA . LEU A 1 454 ? -1.289 2.193 -25.727 1.00 91.81 454 LEU A CA 1
ATOM 3523 C C . LEU A 1 454 ? 0.176 2.490 -25.477 1.00 91.81 454 LEU A C 1
ATOM 3525 O O . LEU A 1 454 ? 0.501 3.277 -24.593 1.00 91.81 454 LEU A O 1
ATOM 3529 N N . GLN A 1 455 ? 1.039 1.922 -26.311 1.00 90.44 455 GLN A N 1
ATOM 3530 C CA . GLN A 1 455 ? 2.466 2.209 -26.353 1.00 90.44 455 GLN A CA 1
ATOM 3531 C C . GLN A 1 455 ? 2.864 2.586 -27.780 1.00 90.44 455 GLN A C 1
ATOM 3533 O O . GLN A 1 455 ? 2.322 2.033 -28.739 1.00 90.44 455 GLN A O 1
ATOM 3538 N N . TYR A 1 456 ? 3.828 3.493 -27.928 1.00 91.31 456 TYR A N 1
ATOM 3539 C CA . TYR A 1 456 ? 4.369 3.888 -29.225 1.00 91.31 456 TYR A CA 1
ATOM 3540 C C . TYR A 1 456 ? 5.879 3.640 -29.309 1.00 91.31 456 TYR A C 1
ATOM 3542 O O . TYR A 1 456 ? 6.606 3.684 -28.317 1.00 91.31 456 TYR A O 1
ATOM 3550 N N . LEU A 1 457 ? 6.354 3.372 -30.520 1.00 88.88 457 LEU A N 1
ATOM 3551 C CA . LEU A 1 457 ? 7.755 3.164 -30.862 1.00 88.88 457 LEU A CA 1
ATOM 3552 C C . LEU A 1 457 ? 8.105 4.079 -32.028 1.00 88.88 457 LEU A C 1
ATOM 3554 O O . LEU A 1 457 ? 7.458 4.036 -33.067 1.00 88.88 457 LEU A O 1
ATOM 3558 N N . ILE A 1 458 ? 9.158 4.869 -31.880 1.00 88.12 458 ILE A N 1
ATOM 3559 C CA . ILE A 1 458 ? 9.693 5.712 -32.946 1.00 88.12 458 ILE A CA 1
ATOM 3560 C C . ILE A 1 458 ? 11.001 5.092 -33.411 1.00 88.12 458 ILE A C 1
ATOM 3562 O O . ILE A 1 458 ? 11.904 4.872 -32.603 1.00 88.12 458 ILE A O 1
ATOM 3566 N N . LYS A 1 459 ? 11.106 4.814 -34.708 1.00 86.88 459 LYS A N 1
ATOM 3567 C CA . LYS A 1 459 ? 12.346 4.398 -35.367 1.00 86.88 459 LYS A CA 1
ATOM 3568 C C . LYS A 1 459 ? 12.853 5.529 -36.242 1.00 86.88 459 LYS A C 1
ATOM 3570 O O . LYS A 1 459 ? 12.102 6.063 -37.050 1.00 86.88 459 LYS A O 1
ATOM 3575 N N . TYR A 1 460 ? 14.125 5.862 -36.100 1.00 84.19 460 TYR A N 1
ATOM 3576 C CA . TYR A 1 460 ? 14.820 6.814 -36.955 1.00 84.19 460 TYR A CA 1
ATOM 3577 C C . TYR A 1 460 ? 15.577 6.020 -38.029 1.00 84.19 460 TYR A C 1
ATOM 3579 O O . TYR A 1 460 ? 16.386 5.152 -37.693 1.00 84.19 460 TYR A O 1
ATOM 3587 N N . ASN A 1 461 ? 15.282 6.288 -39.303 1.00 79.31 461 ASN A N 1
ATOM 3588 C CA . ASN A 1 461 ? 15.737 5.496 -40.455 1.00 79.31 461 ASN A CA 1
ATOM 3589 C C . ASN A 1 461 ? 16.840 6.182 -41.286 1.00 79.31 461 ASN A C 1
ATOM 3591 O O . ASN A 1 461 ? 17.499 5.505 -42.069 1.00 79.31 461 ASN A O 1
ATOM 3595 N N . GLY A 1 462 ? 17.053 7.490 -41.091 1.00 67.69 462 GLY A N 1
ATOM 3596 C CA . GLY A 1 462 ? 18.188 8.272 -41.598 1.00 67.69 462 GLY A CA 1
ATOM 3597 C C . GLY A 1 462 ? 18.227 8.541 -43.115 1.00 67.69 462 GLY A C 1
ATOM 3598 O O . GLY A 1 462 ? 18.249 7.619 -43.924 1.00 67.69 462 GLY A O 1
ATOM 3599 N N . THR A 1 463 ? 18.367 9.815 -43.523 1.00 57.50 463 THR A N 1
ATOM 3600 C CA . THR A 1 463 ? 18.928 10.194 -44.846 1.00 57.50 463 THR A CA 1
ATOM 3601 C C . THR A 1 463 ? 20.067 11.221 -44.774 1.00 57.50 463 THR A C 1
ATOM 3603 O O . THR A 1 463 ? 20.683 11.529 -45.796 1.00 57.50 463 THR A O 1
ATOM 3606 N N . GLY A 1 464 ? 20.411 11.696 -43.569 1.00 54.94 464 GLY A N 1
ATOM 3607 C CA . GLY A 1 464 ? 21.520 12.623 -43.329 1.00 54.94 464 GLY A CA 1
ATOM 3608 C C . GLY A 1 464 ? 21.132 13.975 -42.721 1.00 54.94 464 GLY A C 1
ATOM 3609 O O . GLY A 1 464 ? 22.026 14.812 -42.609 1.00 54.94 464 GLY A O 1
ATOM 3610 N N . ASP A 1 465 ? 19.872 14.214 -42.317 1.00 62.00 465 ASP A N 1
ATOM 3611 C CA . ASP A 1 465 ? 19.517 15.396 -41.510 1.00 62.00 465 ASP A CA 1
ATOM 3612 C C . ASP A 1 465 ? 19.726 15.122 -40.004 1.00 62.00 465 ASP A C 1
ATOM 3614 O O . ASP A 1 465 ? 18.980 14.355 -39.389 1.00 62.00 465 ASP A O 1
ATOM 3618 N N . PRO A 1 466 ? 20.722 15.750 -39.354 1.00 58.84 466 PRO A N 1
ATOM 3619 C CA . PRO A 1 466 ? 20.941 15.610 -37.919 1.00 58.84 466 PRO A CA 1
ATOM 3620 C C . PRO A 1 466 ? 19.910 16.382 -37.067 1.00 58.84 466 PRO A C 1
ATOM 3622 O O . PRO A 1 466 ? 20.104 16.502 -35.859 1.00 58.84 466 PRO A O 1
ATOM 3625 N N . ASN A 1 467 ? 18.827 16.941 -37.616 1.00 67.62 467 ASN A N 1
ATOM 3626 C CA . ASN A 1 467 ? 17.888 17.787 -36.859 1.00 67.62 467 ASN A CA 1
ATOM 3627 C C . ASN A 1 467 ? 16.504 17.183 -36.597 1.00 67.62 467 ASN A C 1
ATOM 3629 O O . ASN A 1 467 ? 15.663 17.893 -36.054 1.00 67.62 467 ASN A O 1
ATOM 3633 N N . ILE A 1 468 ? 16.288 15.892 -36.870 1.00 78.25 468 ILE A N 1
ATOM 3634 C CA . ILE A 1 468 ? 15.028 15.224 -36.510 1.00 78.25 468 ILE A CA 1
ATOM 3635 C C . ILE A 1 468 ? 14.915 15.144 -34.986 1.00 78.25 468 ILE A C 1
ATOM 3637 O O . ILE A 1 468 ? 15.745 14.519 -34.309 1.00 78.25 468 ILE A O 1
ATOM 3641 N N . VAL A 1 469 ? 13.885 15.788 -34.444 1.00 84.06 469 VAL A N 1
ATOM 3642 C CA . VAL A 1 469 ? 13.650 15.893 -33.003 1.00 84.06 469 VAL A CA 1
ATOM 3643 C C . VAL A 1 469 ? 12.162 15.762 -32.707 1.00 84.06 469 VAL A C 1
ATOM 3645 O O . VAL A 1 469 ? 11.376 16.527 -33.258 1.00 84.06 469 VAL A O 1
ATOM 3648 N N . LEU A 1 470 ? 11.794 14.839 -31.811 1.00 88.12 470 LEU A N 1
ATOM 3649 C CA . LEU A 1 470 ? 10.441 14.746 -31.252 1.00 88.12 470 LEU A CA 1
ATOM 3650 C C . LEU A 1 470 ? 10.302 15.729 -30.093 1.00 88.12 470 LEU A C 1
ATOM 3652 O O . LEU A 1 470 ? 11.076 15.646 -29.137 1.00 88.12 470 LEU A O 1
ATOM 3656 N N . HIS A 1 471 ? 9.316 16.618 -30.180 1.00 88.38 471 HIS A N 1
ATOM 3657 C CA . HIS A 1 471 ? 8.991 17.601 -29.145 1.00 88.38 471 HIS A CA 1
ATOM 3658 C C . HIS A 1 471 ? 7.855 17.141 -28.235 1.00 88.38 471 HIS A C 1
ATOM 3660 O O . HIS A 1 471 ? 7.955 17.219 -27.011 1.00 88.38 471 HIS A O 1
ATOM 3666 N N . ASP A 1 472 ? 6.782 16.643 -28.833 1.00 88.88 472 ASP A N 1
ATOM 3667 C CA . ASP A 1 472 ? 5.631 16.136 -28.111 1.00 88.88 472 ASP A CA 1
ATOM 3668 C C . ASP A 1 472 ? 4.938 15.022 -28.887 1.00 88.88 472 ASP A C 1
ATOM 3670 O O . ASP A 1 472 ? 5.071 14.888 -30.107 1.00 88.88 472 ASP A O 1
ATOM 3674 N N . ILE A 1 473 ? 4.227 14.189 -28.136 1.00 90.75 473 ILE A N 1
ATOM 3675 C CA . ILE A 1 473 ? 3.292 13.210 -28.669 1.00 90.75 473 ILE A CA 1
ATOM 3676 C C . ILE A 1 473 ? 2.088 13.114 -27.744 1.00 90.75 473 ILE A C 1
ATOM 3678 O O . ILE A 1 473 ? 2.221 12.974 -26.526 1.00 90.75 473 ILE A O 1
ATOM 3682 N N . SER A 1 474 ? 0.916 13.203 -28.353 1.00 89.62 474 SER A N 1
ATOM 3683 C CA . SER A 1 474 ? -0.375 13.340 -27.710 1.00 89.62 474 SER A CA 1
ATOM 3684 C C . SER A 1 474 ? -1.320 12.215 -28.113 1.00 89.62 474 SER A C 1
ATOM 3686 O O . SER A 1 474 ? -1.593 12.043 -29.297 1.00 89.62 474 SER A O 1
ATOM 3688 N N . LEU A 1 475 ? -1.872 11.486 -27.148 1.00 89.00 475 LEU A N 1
ATOM 3689 C CA . LEU A 1 475 ? -2.987 10.563 -27.345 1.00 89.00 475 LEU A CA 1
ATOM 3690 C C . LEU A 1 475 ? -4.308 11.285 -27.065 1.00 89.00 475 LEU A C 1
ATOM 3692 O O . LEU A 1 475 ? -4.533 11.750 -25.950 1.00 89.00 475 LEU A O 1
ATOM 3696 N N . ASN A 1 476 ? -5.198 11.322 -28.054 1.00 85.88 476 ASN A N 1
ATOM 3697 C CA . ASN A 1 476 ? -6.555 11.843 -27.907 1.00 85.88 476 ASN A CA 1
ATOM 3698 C C . ASN A 1 476 ? -7.530 10.703 -27.591 1.00 85.88 476 ASN A C 1
ATOM 3700 O O . ASN A 1 476 ? -7.619 9.736 -28.356 1.00 85.88 476 ASN A O 1
ATOM 3704 N N . ILE A 1 477 ? -8.310 10.854 -26.521 1.00 82.94 477 ILE A N 1
ATOM 3705 C CA . ILE A 1 477 ? -9.455 9.992 -26.197 1.00 82.94 477 ILE A CA 1
ATOM 3706 C C . ILE A 1 477 ? -10.763 10.775 -26.326 1.00 82.94 477 ILE A C 1
ATOM 3708 O O . ILE A 1 477 ? -10.825 11.955 -25.977 1.00 82.94 477 ILE A O 1
ATOM 3712 N N . SER A 1 478 ? -11.815 10.144 -26.846 1.00 76.88 478 SER A N 1
ATOM 3713 C CA . SER A 1 478 ? -13.134 10.776 -26.999 1.00 76.88 478 SER A CA 1
ATOM 3714 C C . SER A 1 478 ? -14.042 10.537 -25.796 1.00 76.88 478 SER A C 1
ATOM 3716 O O . SER A 1 478 ? -13.977 9.479 -25.178 1.00 76.88 478 SER A O 1
ATOM 3718 N N . GLY A 1 479 ? -14.952 11.484 -25.538 1.00 69.19 479 GLY A N 1
ATOM 3719 C CA . GLY A 1 479 ? -16.118 11.268 -24.673 1.00 69.19 479 GLY A CA 1
ATOM 3720 C C . GLY A 1 479 ? -15.973 11.749 -23.229 1.00 69.19 479 GLY A C 1
ATOM 3721 O O . GLY A 1 479 ? -16.773 11.341 -22.397 1.00 69.19 479 GLY A O 1
ATOM 3722 N N . TYR A 1 480 ? -14.981 12.593 -22.925 1.00 72.00 480 TYR A N 1
ATOM 3723 C CA . TYR A 1 480 ? -14.713 13.046 -21.555 1.00 72.00 480 TYR A CA 1
ATOM 3724 C C . TYR A 1 480 ? -14.384 14.531 -21.499 1.00 72.00 480 TYR A C 1
ATOM 3726 O O . TYR A 1 480 ? -13.627 15.041 -22.328 1.00 72.00 480 TYR A O 1
ATOM 3734 N N . THR A 1 481 ? -14.916 15.219 -20.490 1.00 82.06 481 THR A N 1
ATOM 3735 C CA . THR A 1 481 ? -14.593 16.625 -20.222 1.00 82.06 481 THR A CA 1
ATOM 3736 C C . THR A 1 481 ? -13.551 16.726 -19.115 1.00 82.06 481 THR A C 1
ATOM 3738 O O . THR A 1 481 ? -13.765 16.257 -17.997 1.00 82.06 481 THR A O 1
ATOM 3741 N N . GLN A 1 482 ? -12.413 17.355 -19.410 1.00 84.94 482 GLN A N 1
ATOM 3742 C CA . GLN A 1 482 ? -11.339 17.558 -18.439 1.00 84.94 482 GLN A CA 1
ATOM 3743 C C . GLN A 1 482 ? -11.711 18.629 -17.401 1.00 84.94 482 GLN A C 1
ATOM 3745 O O . GLN A 1 482 ? -12.168 19.716 -17.755 1.00 84.94 482 GLN A O 1
ATOM 3750 N N . LEU A 1 483 ? -11.436 18.352 -16.126 1.00 87.38 483 LEU A N 1
ATOM 3751 C CA . LEU A 1 483 ? -11.551 19.287 -15.009 1.00 87.38 483 LEU A CA 1
ATOM 3752 C C . LEU A 1 483 ? -10.195 19.442 -14.308 1.00 87.38 483 LEU A C 1
ATOM 3754 O O . LEU A 1 483 ? -9.525 18.462 -13.987 1.00 87.38 483 LEU A O 1
ATOM 3758 N N . SER A 1 484 ? -9.777 20.680 -14.049 1.00 90.94 484 SER A N 1
ATOM 3759 C CA . SER A 1 484 ? -8.628 20.980 -13.186 1.00 90.94 484 SER A CA 1
ATOM 3760 C C . SER A 1 484 ? -8.618 22.456 -12.777 1.00 90.94 484 SER A C 1
ATOM 3762 O O . SER A 1 484 ? -9.157 23.309 -13.481 1.00 90.94 484 SER A O 1
ATOM 3764 N N . GLY A 1 485 ? -7.983 22.768 -11.647 1.00 91.56 485 GLY A N 1
ATOM 3765 C CA . GLY A 1 485 ? -7.811 24.137 -11.163 1.00 91.56 485 GLY A CA 1
ATOM 3766 C C . GLY A 1 485 ? -9.033 24.693 -10.427 1.00 91.56 485 GLY A C 1
ATOM 3767 O O . GLY A 1 485 ? -9.852 23.957 -9.878 1.00 91.56 485 GLY A O 1
ATOM 3768 N N . THR A 1 486 ? -9.129 26.021 -10.356 1.00 94.56 486 THR A N 1
ATOM 3769 C CA . THR A 1 486 ? -10.241 26.718 -9.694 1.00 94.56 486 THR A CA 1
ATOM 3770 C C . THR A 1 486 ? -11.386 26.954 -10.674 1.00 94.56 486 THR A C 1
ATOM 3772 O O . THR A 1 486 ? -11.217 27.662 -11.665 1.00 94.56 486 THR A O 1
ATOM 3775 N N . LEU A 1 487 ? -12.561 26.392 -10.383 1.00 91.62 487 LEU A N 1
ATOM 3776 C CA . LEU A 1 487 ? -13.687 26.298 -11.321 1.00 91.62 487 LEU A CA 1
ATOM 3777 C C . LEU A 1 487 ? -14.836 27.278 -11.027 1.00 91.62 487 LEU A C 1
ATOM 3779 O O . LEU A 1 487 ? -15.975 27.037 -11.413 1.00 91.62 487 LEU A O 1
ATOM 3783 N N . ASN A 1 488 ? -14.550 28.425 -10.407 1.00 89.12 488 ASN A N 1
ATOM 3784 C CA . ASN A 1 488 ? -15.575 29.402 -9.997 1.00 89.12 488 ASN A CA 1
ATOM 3785 C C . ASN A 1 488 ? -16.416 29.980 -11.156 1.00 89.12 488 ASN A C 1
ATOM 3787 O O . ASN A 1 488 ? -17.444 30.600 -10.911 1.00 89.12 488 ASN A O 1
ATOM 3791 N N . GLY A 1 489 ? -15.972 29.833 -12.409 1.00 85.06 489 GLY A N 1
ATOM 3792 C CA . GLY A 1 489 ? -16.725 30.263 -13.592 1.00 85.06 489 GLY A CA 1
ATOM 3793 C C . GLY A 1 489 ? -17.727 29.234 -14.127 1.00 85.06 489 GLY A C 1
ATOM 3794 O O . GLY A 1 489 ? -18.417 29.532 -15.099 1.00 85.06 489 GLY A O 1
ATOM 3795 N N . ILE A 1 490 ? -17.775 28.026 -13.557 1.00 86.19 490 ILE A N 1
ATOM 3796 C CA . ILE A 1 490 ? -18.652 26.940 -14.006 1.00 86.19 490 ILE A CA 1
ATOM 3797 C C . ILE A 1 490 ? -19.865 26.858 -13.087 1.00 86.19 490 ILE A C 1
ATOM 3799 O O . ILE A 1 490 ? -19.755 26.347 -11.983 1.00 86.19 490 ILE A O 1
ATOM 3803 N N . ASP A 1 491 ? -21.037 27.288 -13.544 1.00 90.44 491 ASP A N 1
ATOM 3804 C CA . ASP A 1 491 ? -22.253 27.230 -12.719 1.00 90.44 491 ASP A CA 1
ATOM 3805 C C . ASP A 1 491 ? -22.841 25.809 -12.612 1.00 90.44 491 ASP A C 1
ATOM 3807 O O . ASP A 1 491 ? -23.510 25.474 -11.635 1.00 90.44 491 ASP A O 1
ATOM 3811 N N . THR A 1 492 ? -22.641 24.951 -13.620 1.00 94.69 492 THR A N 1
ATOM 3812 C CA . THR A 1 492 ? -23.235 23.603 -13.648 1.00 94.69 492 THR A CA 1
ATOM 3813 C C . THR A 1 492 ? -22.343 22.599 -14.369 1.00 94.69 492 THR A C 1
ATOM 3815 O O . THR A 1 492 ? -21.949 22.840 -15.510 1.00 94.69 492 THR A O 1
ATOM 3818 N N . LEU A 1 493 ? -22.081 21.457 -13.728 1.00 94.50 493 LEU A N 1
ATOM 3819 C CA . LEU A 1 493 ? -21.549 20.251 -14.365 1.00 94.50 493 LEU A CA 1
ATOM 3820 C C . LEU A 1 493 ? -22.722 19.391 -14.834 1.00 94.50 493 LEU A C 1
ATOM 3822 O O . LEU A 1 493 ? -23.509 18.909 -14.017 1.00 94.50 493 LEU A O 1
ATOM 3826 N N . LYS A 1 494 ? -22.858 19.249 -16.154 1.00 92.94 494 LYS A N 1
ATOM 3827 C CA . LYS A 1 494 ? -24.020 18.620 -16.782 1.00 92.94 494 LYS A CA 1
ATOM 3828 C C . LYS A 1 494 ? -23.801 17.144 -17.067 1.00 92.94 494 LYS A C 1
ATOM 3830 O O . LYS A 1 494 ? -22.697 16.739 -17.424 1.00 92.94 494 LYS A O 1
ATOM 3835 N N . LEU A 1 495 ? -24.879 16.364 -17.020 1.00 91.56 495 LEU A N 1
ATOM 3836 C CA . LEU A 1 495 ? -24.841 14.933 -17.337 1.00 91.56 495 LEU A CA 1
ATOM 3837 C C . LEU A 1 495 ? -24.380 14.661 -18.777 1.00 91.56 495 LEU A C 1
ATOM 3839 O O . LEU A 1 495 ? -23.700 13.674 -19.025 1.00 91.56 495 LEU A O 1
ATOM 3843 N N . ILE A 1 496 ? -24.712 15.542 -19.727 1.00 85.81 496 ILE A N 1
ATOM 3844 C CA . ILE A 1 496 ? -24.334 15.374 -21.142 1.00 85.81 496 ILE A CA 1
ATOM 3845 C C . ILE A 1 496 ? -22.816 15.426 -21.376 1.00 85.81 496 ILE A C 1
ATOM 3847 O O . ILE A 1 496 ? -22.335 14.868 -22.357 1.00 85.81 496 ILE A O 1
ATOM 3851 N N . ASP A 1 497 ? -22.084 16.076 -20.471 1.00 83.94 497 ASP A N 1
ATOM 3852 C CA . ASP A 1 497 ? -20.629 16.232 -20.524 1.00 83.94 497 ASP A CA 1
ATOM 3853 C C . ASP A 1 497 ? -19.910 15.187 -19.642 1.00 83.94 497 ASP A C 1
ATOM 3855 O O . ASP A 1 497 ? -18.679 15.185 -19.552 1.00 83.94 497 ASP A O 1
ATOM 3859 N N . SER A 1 498 ? -20.688 14.320 -18.979 1.00 85.25 498 SER A N 1
ATOM 3860 C CA . SER A 1 498 ? -20.227 13.243 -18.110 1.00 85.25 498 SER A CA 1
ATOM 3861 C C . SER A 1 498 ? -19.835 11.996 -18.930 1.00 85.25 498 SER A C 1
ATOM 3863 O O . SER A 1 498 ? -20.524 11.675 -19.899 1.00 85.25 498 SER A O 1
ATOM 3865 N N . PRO A 1 499 ? -18.773 11.260 -18.544 1.00 88.88 499 PRO A N 1
ATOM 3866 C CA . PRO A 1 499 ? -17.982 11.446 -17.331 1.00 88.88 499 PRO A CA 1
ATOM 3867 C C . PRO A 1 499 ? -17.017 12.628 -17.428 1.00 88.88 499 PRO A C 1
ATOM 3869 O O . PRO A 1 499 ? -16.382 12.873 -18.455 1.00 88.88 499 PRO A O 1
ATOM 3872 N N . PHE A 1 500 ? -16.865 13.339 -16.315 1.00 89.38 500 PHE A N 1
ATOM 3873 C CA . PHE A 1 500 ? -15.796 14.316 -16.166 1.00 89.38 500 PHE A CA 1
ATOM 3874 C C . PHE A 1 500 ? -14.534 13.630 -15.671 1.00 89.38 500 PHE A C 1
ATOM 3876 O O . PHE A 1 500 ? -14.591 12.661 -14.911 1.00 89.38 500 PHE A O 1
ATOM 3883 N N . TRP A 1 501 ? -13.384 14.178 -16.042 1.00 86.31 501 TRP A N 1
ATOM 3884 C CA . TRP A 1 501 ? -12.106 13.654 -15.597 1.00 86.31 501 TRP A CA 1
ATOM 3885 C C . TRP A 1 501 ? -11.255 14.734 -14.934 1.00 86.31 501 TRP A C 1
ATOM 3887 O O . TRP A 1 501 ? -10.796 15.682 -15.571 1.00 86.31 501 TRP A O 1
ATOM 3897 N N . ALA A 1 502 ? -11.045 14.577 -13.629 1.00 90.31 502 ALA A N 1
ATOM 3898 C CA . ALA A 1 502 ? -10.184 15.420 -12.822 1.00 90.31 502 ALA A CA 1
ATOM 3899 C C . ALA A 1 502 ? -8.711 15.022 -13.009 1.00 90.31 502 ALA A C 1
ATOM 3901 O O . ALA A 1 502 ? -8.201 14.113 -12.353 1.00 90.31 502 ALA A O 1
ATOM 3902 N N . THR A 1 503 ? -8.011 15.715 -13.907 1.00 84.81 503 THR A N 1
ATOM 3903 C CA . THR A 1 503 ? -6.576 15.487 -14.178 1.00 84.81 503 THR A CA 1
ATOM 3904 C C . THR A 1 503 ? -5.661 16.290 -13.251 1.00 84.81 503 THR A C 1
ATOM 3906 O O . THR A 1 503 ? -4.442 16.168 -13.308 1.00 84.81 503 THR A O 1
ATOM 3909 N N . GLY A 1 504 ? -6.241 17.156 -12.423 1.00 85.75 504 GLY A N 1
ATOM 3910 C CA . GLY A 1 504 ? -5.565 17.943 -11.400 1.00 85.75 504 GLY A CA 1
ATOM 3911 C C . GLY A 1 504 ? -6.538 18.278 -10.274 1.00 85.75 504 GLY A C 1
ATOM 3912 O O . GLY A 1 504 ? -7.738 18.038 -10.400 1.00 85.75 504 GLY A O 1
ATOM 3913 N N . ASN A 1 505 ? -6.035 18.848 -9.177 1.00 91.31 505 ASN A N 1
ATOM 3914 C CA . ASN A 1 505 ? -6.892 19.287 -8.074 1.00 91.31 505 ASN A CA 1
ATOM 3915 C C . ASN A 1 505 ? -7.953 20.277 -8.565 1.00 91.31 505 ASN A C 1
ATOM 3917 O O . ASN A 1 505 ? -7.637 21.228 -9.283 1.00 91.31 505 ASN A O 1
ATOM 3921 N N . ILE A 1 506 ? -9.194 20.052 -8.145 1.00 95.75 506 ILE A N 1
ATOM 3922 C CA . ILE A 1 506 ? -10.336 20.919 -8.417 1.00 95.75 506 ILE A CA 1
ATOM 3923 C C . ILE A 1 506 ? -10.618 21.731 -7.160 1.00 95.75 506 ILE A C 1
ATOM 3925 O O . ILE A 1 506 ? -10.626 21.186 -6.058 1.00 95.75 506 ILE A O 1
ATOM 3929 N N . SER A 1 507 ? -10.872 23.028 -7.321 1.00 96.38 507 SER A N 1
ATOM 3930 C CA . SER A 1 507 ? -11.305 23.885 -6.217 1.00 96.38 507 SER A CA 1
ATOM 3931 C C . SER A 1 507 ? -12.494 24.764 -6.591 1.00 96.38 507 SER A C 1
ATOM 3933 O O . SER A 1 507 ? -12.523 25.356 -7.673 1.00 96.38 507 SER A O 1
ATOM 3935 N N . PHE A 1 508 ? -13.441 24.893 -5.665 1.00 95.50 508 PHE A N 1
ATOM 3936 C CA . PHE A 1 508 ? -14.508 25.892 -5.710 1.00 95.50 508 PHE A CA 1
ATOM 3937 C C . PHE A 1 508 ? -14.324 26.850 -4.536 1.00 95.50 508 PHE A C 1
ATOM 3939 O O . PHE A 1 508 ? -14.398 26.448 -3.378 1.00 95.50 508 PHE A O 1
ATOM 3946 N N . THR A 1 509 ? -14.037 28.116 -4.826 1.00 95.25 509 THR A N 1
ATOM 3947 C CA . THR A 1 509 ? -13.726 29.134 -3.806 1.00 95.25 509 THR A CA 1
ATOM 3948 C C . THR A 1 509 ? -14.693 30.312 -3.803 1.00 95.25 509 THR A C 1
ATOM 3950 O O . THR A 1 509 ? -14.642 31.122 -2.881 1.00 95.25 509 THR A O 1
ATOM 3953 N N . SER A 1 510 ? -15.570 30.416 -4.803 1.00 94.56 510 SER A N 1
ATOM 3954 C CA . SER A 1 510 ? -16.701 31.344 -4.827 1.00 94.56 510 SER A CA 1
ATOM 3955 C C . SER A 1 510 ? -17.739 30.913 -5.857 1.00 94.56 510 SER A C 1
ATOM 3957 O O . SER A 1 510 ? -17.381 30.328 -6.872 1.00 94.56 510 SER A O 1
ATOM 3959 N N . GLY A 1 511 ? -19.004 31.281 -5.635 1.00 94.12 511 GLY A N 1
ATOM 3960 C CA . GLY A 1 511 ? -20.093 31.032 -6.582 1.00 94.12 511 GLY A CA 1
ATOM 3961 C C . GLY A 1 511 ? -21.139 30.047 -6.064 1.00 94.12 511 GLY A C 1
ATOM 3962 O O . GLY A 1 511 ? -21.189 29.719 -4.876 1.00 94.12 511 GLY A O 1
ATOM 3963 N N . THR A 1 512 ? -22.037 29.644 -6.960 1.00 95.31 512 THR A N 1
ATOM 3964 C CA . THR A 1 512 ? -23.000 28.561 -6.736 1.00 95.31 512 THR A CA 1
ATOM 3965 C C . THR A 1 512 ? -22.869 27.587 -7.886 1.00 95.31 512 THR A C 1
ATOM 3967 O O . THR A 1 512 ? -23.005 27.984 -9.040 1.00 95.31 512 THR A O 1
ATOM 3970 N N . HIS A 1 513 ? -22.604 26.332 -7.557 1.00 96.31 513 HIS A N 1
ATOM 3971 C CA . HIS A 1 513 ? -22.266 25.290 -8.510 1.00 96.31 513 HIS A CA 1
ATOM 3972 C C . HIS A 1 513 ? -23.222 24.122 -8.327 1.00 96.31 513 HIS A C 1
ATOM 3974 O O . HIS A 1 513 ? -23.449 23.675 -7.203 1.00 96.31 513 HIS A O 1
ATOM 3980 N N . VAL A 1 514 ? -23.777 23.629 -9.427 1.00 97.56 514 VAL A N 1
ATOM 3981 C CA . VAL A 1 514 ? -24.675 22.471 -9.440 1.00 97.56 514 VAL A CA 1
ATOM 3982 C C . VAL A 1 514 ? -23.988 21.309 -10.141 1.00 97.56 514 VAL A C 1
ATOM 3984 O O . VAL A 1 514 ? -23.376 21.486 -11.192 1.00 97.56 514 VAL A O 1
ATOM 3987 N N . ILE A 1 515 ? -24.105 20.114 -9.577 1.00 97.81 515 ILE A N 1
ATOM 3988 C CA . ILE A 1 515 ? -23.729 18.868 -10.241 1.00 97.81 515 ILE A CA 1
ATOM 3989 C C . ILE A 1 515 ? -25.028 18.109 -10.493 1.00 97.81 515 ILE A C 1
ATOM 3991 O O . ILE A 1 515 ? -25.747 17.800 -9.542 1.00 97.81 515 ILE A O 1
ATOM 3995 N N . GLU A 1 516 ? -25.360 17.894 -11.768 1.00 97.88 516 GLU A N 1
ATOM 3996 C CA . GLU A 1 516 ? -26.612 17.245 -12.173 1.00 97.88 516 GLU A CA 1
ATOM 3997 C C . GLU A 1 516 ? -26.646 15.759 -11.780 1.00 97.88 516 GLU A C 1
ATOM 3999 O O . GLU A 1 516 ? -25.612 15.094 -11.691 1.00 97.88 516 GLU A O 1
ATOM 4004 N N . ALA A 1 517 ? -27.854 15.223 -11.588 1.00 98.06 517 ALA A N 1
ATOM 4005 C CA . ALA A 1 517 ? -28.076 13.804 -11.329 1.00 98.06 517 ALA A CA 1
ATOM 4006 C C . ALA A 1 517 ? -27.389 12.903 -12.373 1.00 98.06 517 ALA A C 1
ATOM 4008 O O . ALA A 1 517 ? -27.404 13.190 -13.570 1.00 98.06 517 ALA A O 1
ATOM 4009 N N . GLY A 1 518 ? -26.805 11.797 -11.908 1.00 96.31 518 GLY A N 1
ATOM 4010 C CA . GLY A 1 518 ? -26.112 10.810 -12.740 1.00 96.31 518 GLY A CA 1
ATOM 4011 C C . GLY A 1 518 ? -24.703 11.202 -13.191 1.00 96.31 518 GLY A C 1
ATOM 4012 O O . GLY A 1 518 ? -24.038 10.383 -13.820 1.00 96.31 518 GLY A O 1
ATOM 4013 N N . VAL A 1 519 ? -24.229 12.419 -12.892 1.00 97.12 519 VAL A N 1
ATOM 4014 C CA . VAL A 1 519 ? -22.865 12.828 -13.248 1.00 97.12 519 VAL A CA 1
ATOM 4015 C C . VAL A 1 519 ? -21.842 11.931 -12.548 1.00 97.12 519 VAL A C 1
ATOM 4017 O O . VAL A 1 519 ? -21.857 11.770 -11.330 1.00 97.12 519 VAL A O 1
ATOM 4020 N N . GLU A 1 520 ? -20.905 11.395 -13.320 1.00 95.94 520 GLU A N 1
ATOM 4021 C CA . GLU A 1 520 ? -19.689 10.752 -12.834 1.00 95.94 520 GLU A CA 1
ATOM 4022 C C . GLU A 1 520 ? -18.478 11.685 -12.999 1.00 95.94 520 GLU A C 1
ATOM 4024 O O . GLU A 1 520 ? -18.298 12.310 -14.051 1.00 95.94 520 GLU A O 1
ATOM 4029 N N . ILE A 1 521 ? -17.650 11.777 -11.953 1.00 95.25 521 ILE A N 1
ATOM 4030 C CA . ILE A 1 521 ? -16.342 12.439 -11.971 1.00 95.25 521 ILE A CA 1
ATOM 4031 C C . ILE A 1 521 ? -15.279 11.423 -11.553 1.00 95.25 521 ILE A C 1
ATOM 4033 O O . ILE A 1 521 ? -15.309 10.883 -10.445 1.00 95.25 521 ILE A O 1
ATOM 4037 N N . LEU A 1 522 ? -14.324 11.197 -12.449 1.00 92.31 522 LEU A N 1
ATOM 4038 C CA . LEU A 1 522 ? -13.199 10.294 -12.251 1.00 92.31 522 LEU A CA 1
ATOM 4039 C C . LEU A 1 522 ? -11.968 11.097 -11.823 1.00 92.31 522 LEU A C 1
ATOM 4041 O O . LEU A 1 522 ? -11.637 12.089 -12.470 1.00 92.31 522 LEU A O 1
ATOM 4045 N N . PHE A 1 523 ? -11.277 10.687 -10.761 1.00 92.81 523 PHE A N 1
ATOM 4046 C CA . PHE A 1 523 ? -10.103 11.392 -10.232 1.00 92.81 523 PHE A CA 1
ATOM 4047 C C . PHE A 1 523 ? -8.800 10.650 -10.532 1.00 92.81 523 PHE A C 1
ATOM 4049 O O . PHE A 1 523 ? -8.643 9.481 -10.175 1.00 92.81 523 PHE A O 1
ATOM 4056 N N . SER A 1 524 ? -7.845 11.340 -11.166 1.00 87.38 524 SER A N 1
ATOM 4057 C CA . SER A 1 524 ? -6.477 10.837 -11.338 1.00 87.38 524 SER A CA 1
ATOM 4058 C C . SER A 1 524 ? -5.745 10.730 -9.997 1.00 87.38 524 SER A C 1
ATOM 4060 O O . SER A 1 524 ? -6.117 11.373 -9.010 1.00 87.38 524 SER A O 1
ATOM 4062 N N . ALA A 1 525 ? -4.657 9.959 -9.970 1.00 87.06 525 ALA A N 1
ATOM 4063 C CA . ALA A 1 525 ? -3.842 9.810 -8.772 1.00 87.06 525 ALA A CA 1
ATOM 4064 C C . ALA A 1 525 ? -3.382 11.171 -8.205 1.00 87.06 525 ALA A C 1
ATOM 4066 O O . ALA A 1 525 ? -3.004 12.070 -8.959 1.00 87.06 525 ALA A O 1
ATOM 4067 N N . ASN A 1 526 ? -3.393 11.315 -6.879 1.00 88.69 526 ASN A N 1
ATOM 4068 C CA . ASN A 1 526 ? -3.039 12.531 -6.132 1.00 88.69 526 ASN A CA 1
ATOM 4069 C C . ASN A 1 526 ? -3.903 13.774 -6.424 1.00 88.69 526 ASN A C 1
ATOM 4071 O O . ASN A 1 526 ? -3.520 14.887 -6.051 1.00 88.69 526 ASN A O 1
ATOM 4075 N N . THR A 1 527 ? -5.067 13.614 -7.057 1.00 93.19 527 THR A N 1
ATOM 4076 C CA . THR A 1 527 ? -6.031 14.708 -7.261 1.00 93.19 527 THR A CA 1
ATOM 4077 C C . THR A 1 527 ? -7.142 14.679 -6.213 1.00 93.19 527 THR A C 1
ATOM 4079 O O . THR A 1 527 ? -7.349 13.674 -5.541 1.00 93.19 527 THR A O 1
ATOM 4082 N N . GLY A 1 528 ? -7.863 15.782 -6.037 1.00 95.31 528 GLY A N 1
ATOM 4083 C CA . GLY A 1 528 ? -9.008 15.851 -5.133 1.00 95.31 528 GLY A CA 1
ATOM 4084 C C . GLY A 1 528 ? -9.919 17.030 -5.433 1.00 95.31 528 GLY A C 1
ATOM 4085 O O . GLY A 1 528 ? -9.605 17.879 -6.272 1.00 95.31 528 GLY A O 1
ATOM 4086 N N . LEU A 1 529 ? -11.042 17.074 -4.723 1.00 96.88 529 LEU A N 1
ATOM 4087 C CA . LEU A 1 529 ? -12.026 18.147 -4.805 1.00 96.88 529 LEU A CA 1
ATOM 4088 C C . LEU A 1 529 ? -12.009 18.947 -3.504 1.00 96.88 529 LEU A C 1
ATOM 4090 O O . LEU A 1 529 ? -12.325 18.412 -2.447 1.00 96.88 529 LEU A O 1
ATOM 4094 N N . GLU A 1 530 ? -11.638 20.219 -3.578 1.00 96.75 530 GLU A N 1
ATOM 4095 C CA . GLU A 1 530 ? -11.641 21.133 -2.439 1.00 96.75 530 GLU A CA 1
ATOM 4096 C C . GLU A 1 530 ? -12.752 22.176 -2.556 1.00 96.75 530 GLU A C 1
ATOM 4098 O O . GLU A 1 530 ? -12.894 22.870 -3.565 1.00 96.75 530 GLU A O 1
ATOM 4103 N N . ILE A 1 531 ? -13.520 22.308 -1.485 1.00 96.94 531 ILE A N 1
ATOM 4104 C CA . ILE A 1 531 ? -14.568 23.298 -1.330 1.00 96.94 531 ILE A CA 1
ATOM 4105 C C . ILE A 1 531 ? -14.069 24.308 -0.297 1.00 96.94 531 ILE A C 1
ATOM 4107 O O . ILE A 1 531 ? -13.644 23.941 0.798 1.00 96.94 531 ILE A O 1
ATOM 4111 N N . GLY A 1 532 ? -14.038 25.576 -0.706 1.00 95.50 532 GLY A N 1
ATOM 4112 C CA . GLY A 1 532 ? -13.872 26.739 0.159 1.00 95.50 532 GLY A CA 1
ATOM 4113 C C . GLY A 1 532 ? -15.177 27.524 0.219 1.00 95.50 532 GLY A C 1
ATOM 4114 O O . GLY A 1 532 ? -16.242 26.934 0.290 1.00 95.50 532 GLY A O 1
ATOM 4115 N N . GLN A 1 533 ? -15.124 28.854 0.136 1.00 95.56 533 GLN A N 1
ATOM 4116 C CA . GLN A 1 533 ? -16.305 29.723 0.257 1.00 95.56 533 GLN A CA 1
ATOM 4117 C C . GLN A 1 533 ? -17.238 29.692 -0.981 1.00 95.56 533 GLN A C 1
ATOM 4119 O O . GLN A 1 533 ? -17.466 30.710 -1.634 1.00 95.56 533 GLN A O 1
ATOM 4124 N N . ALA A 1 534 ? -17.783 28.529 -1.330 1.00 95.06 534 ALA A N 1
ATOM 4125 C CA . ALA A 1 534 ? -18.674 28.324 -2.468 1.00 95.06 534 ALA A CA 1
ATOM 4126 C C . ALA A 1 534 ? -19.871 27.446 -2.083 1.00 95.06 534 ALA A C 1
ATOM 4128 O O . ALA A 1 534 ? -19.750 26.568 -1.239 1.00 95.06 534 ALA A O 1
ATOM 4129 N N . ASN A 1 535 ? -21.018 27.649 -2.739 1.00 93.81 535 ASN A N 1
ATOM 4130 C CA . ASN A 1 535 ? -22.147 26.727 -2.613 1.00 93.81 535 ASN A CA 1
ATOM 4131 C C . ASN A 1 535 ? -21.973 25.614 -3.645 1.00 93.81 535 ASN A C 1
ATOM 4133 O O . ASN A 1 535 ? -21.988 25.906 -4.844 1.00 93.81 535 ASN A O 1
ATOM 4137 N N . ILE A 1 536 ? -21.844 24.361 -3.211 1.00 96.12 536 ILE A N 1
ATOM 4138 C CA . ILE A 1 536 ? -21.903 23.210 -4.118 1.00 96.12 536 ILE A CA 1
ATOM 4139 C C . ILE A 1 536 ? -23.156 22.372 -3.845 1.00 96.12 536 ILE A C 1
ATOM 4141 O O . ILE A 1 536 ? -23.423 21.945 -2.721 1.00 96.12 536 ILE A O 1
ATOM 4145 N N . LEU A 1 537 ? -23.960 22.178 -4.884 1.00 97.38 537 LEU A N 1
ATOM 4146 C CA . LEU A 1 537 ? -25.232 21.469 -4.846 1.00 97.38 537 LEU A CA 1
ATOM 4147 C C . LEU A 1 537 ? -25.098 20.197 -5.681 1.00 97.38 537 LEU A C 1
ATOM 4149 O O . LEU A 1 537 ? -25.173 20.241 -6.908 1.00 97.38 537 LEU A O 1
ATOM 4153 N N . PHE A 1 538 ? -24.884 19.067 -5.016 1.00 97.88 538 PHE A N 1
ATOM 4154 C CA . PHE A 1 538 ? -24.969 17.762 -5.660 1.00 97.88 538 PHE A CA 1
ATOM 4155 C C . PHE A 1 538 ? -26.439 17.331 -5.677 1.00 97.88 538 PHE A C 1
ATOM 4157 O O . PHE A 1 538 ? -26.991 16.947 -4.641 1.00 97.88 538 PHE A O 1
ATOM 4164 N N . ASP A 1 539 ? -27.071 17.428 -6.845 1.00 96.38 539 ASP A N 1
ATOM 4165 C CA . ASP A 1 539 ? -28.506 17.195 -7.039 1.00 96.38 539 ASP A CA 1
ATOM 4166 C C . ASP A 1 539 ? -28.765 15.805 -7.637 1.00 96.38 539 ASP A C 1
ATOM 4168 O O . ASP A 1 539 ? -29.324 15.659 -8.723 1.00 96.38 539 ASP A O 1
ATOM 4172 N N . GLY A 1 540 ? -28.279 14.766 -6.953 1.00 97.00 540 GLY A N 1
ATOM 4173 C CA . GLY A 1 540 ? -28.485 13.378 -7.352 1.00 97.00 540 GLY A CA 1
ATOM 4174 C C . GLY A 1 540 ? -29.916 12.900 -7.104 1.00 97.00 540 GLY A C 1
ATOM 4175 O O . GLY A 1 540 ? -30.680 13.487 -6.334 1.00 97.00 540 GLY A O 1
ATOM 4176 N N . SER A 1 541 ? -30.268 11.762 -7.705 1.00 96.75 541 SER A N 1
ATOM 4177 C CA . SER A 1 541 ? -31.550 11.094 -7.467 1.00 96.75 541 SER A CA 1
ATOM 4178 C C . SER A 1 541 ? -31.380 9.615 -7.102 1.00 96.75 541 SER A C 1
ATOM 4180 O O . SER A 1 541 ? -30.300 9.035 -7.223 1.00 96.75 541 SER A O 1
ATOM 4182 N N . VAL A 1 542 ? -32.475 8.979 -6.674 1.00 94.06 542 VAL A N 1
ATOM 4183 C CA . VAL A 1 542 ? -32.502 7.543 -6.349 1.00 94.06 542 VAL A CA 1
ATOM 4184 C C . VAL A 1 542 ? -32.182 6.645 -7.550 1.00 94.06 542 VAL A C 1
ATOM 4186 O O . VAL A 1 542 ? -31.673 5.544 -7.363 1.00 94.06 542 VAL A O 1
ATOM 4189 N N . THR A 1 543 ? -32.490 7.088 -8.774 1.00 94.62 543 THR A N 1
ATOM 4190 C CA . THR A 1 543 ? -32.175 6.351 -10.009 1.00 94.62 543 THR A CA 1
ATOM 4191 C C . THR A 1 543 ? -30.834 6.757 -10.600 1.00 94.62 543 THR A C 1
ATOM 4193 O O . THR A 1 543 ? -30.176 5.926 -11.215 1.00 94.62 543 THR A O 1
ATOM 4196 N N . ASP A 1 544 ? -30.428 8.007 -10.377 1.00 96.25 544 ASP A N 1
ATOM 4197 C CA . ASP A 1 544 ? -29.288 8.644 -11.029 1.00 96.25 544 ASP A CA 1
ATOM 4198 C C . ASP A 1 544 ? -28.432 9.340 -9.964 1.00 96.25 544 ASP A C 1
ATOM 4200 O O . ASP A 1 544 ? -28.428 10.566 -9.812 1.00 96.25 544 ASP A O 1
ATOM 4204 N N . SER A 1 545 ? -27.747 8.533 -9.155 1.00 97.88 545 SER A N 1
ATOM 4205 C CA . SER A 1 545 ? -26.820 9.044 -8.143 1.00 97.88 545 SER A CA 1
ATOM 4206 C C . SER A 1 545 ? -25.587 9.662 -8.801 1.00 97.88 545 SER A C 1
ATOM 4208 O O . SER A 1 545 ? -25.096 9.159 -9.810 1.00 97.88 545 SER A O 1
ATOM 4210 N N . ILE A 1 546 ? -25.073 10.742 -8.217 1.00 98.81 546 ILE A N 1
ATOM 4211 C CA . ILE A 1 546 ? -23.796 11.336 -8.637 1.00 98.81 546 ILE A CA 1
ATOM 4212 C C . ILE A 1 546 ? -22.668 10.459 -8.105 1.00 98.81 546 ILE A C 1
ATOM 4214 O O . ILE A 1 546 ? -22.728 10.029 -6.954 1.00 98.81 546 ILE A O 1
ATOM 4218 N N . LYS A 1 547 ? -21.632 10.204 -8.905 1.00 98.38 547 LYS A N 1
ATOM 4219 C CA . LYS A 1 547 ? -20.523 9.326 -8.517 1.00 98.38 547 LYS A CA 1
ATOM 4220 C C . LYS A 1 547 ? -19.177 10.039 -8.609 1.00 98.38 547 LYS A C 1
ATOM 4222 O O . LYS A 1 547 ? -18.798 10.526 -9.668 1.00 98.38 547 LYS A O 1
ATOM 4227 N N . LEU A 1 548 ? -18.442 10.066 -7.501 1.00 98.50 548 LEU A N 1
ATOM 4228 C CA . LEU A 1 548 ? -17.057 10.530 -7.420 1.00 98.50 548 LEU A CA 1
ATOM 4229 C C . LEU A 1 548 ? -16.173 9.329 -7.084 1.00 98.50 548 LEU A C 1
ATOM 4231 O O . LEU A 1 548 ? -16.338 8.723 -6.024 1.00 98.50 548 LEU A O 1
ATOM 4235 N N . THR A 1 549 ? -15.271 8.955 -7.988 1.00 96.81 549 THR A N 1
ATOM 4236 C CA . THR A 1 549 ? -14.473 7.730 -7.831 1.00 96.81 549 THR A CA 1
ATOM 4237 C C . THR A 1 549 ? -13.082 7.865 -8.438 1.00 96.81 549 THR A C 1
ATOM 4239 O O . THR A 1 549 ? -12.781 8.819 -9.164 1.00 96.81 549 THR A O 1
ATOM 4242 N N . SER A 1 550 ? -12.221 6.901 -8.129 1.00 90.00 550 SER A N 1
ATOM 4243 C CA . SER A 1 550 ? -10.885 6.818 -8.695 1.00 90.00 550 SER A CA 1
ATOM 4244 C C . SER A 1 550 ? -10.934 6.469 -10.179 1.00 90.00 550 SER A C 1
ATOM 4246 O O . SER A 1 550 ? -11.761 5.686 -10.647 1.00 90.00 550 SER A O 1
ATOM 4248 N N . TYR A 1 551 ? -10.020 7.059 -10.938 1.00 81.81 551 TYR A N 1
ATOM 4249 C CA . TYR A 1 551 ? -9.966 6.868 -12.378 1.00 81.81 551 TYR A CA 1
ATOM 4250 C C . TYR A 1 551 ? -9.535 5.452 -12.798 1.00 81.81 551 TYR A C 1
ATOM 4252 O O . TYR A 1 551 ? -10.041 4.923 -13.787 1.00 81.81 551 TYR A O 1
ATOM 4260 N N . THR A 1 552 ? -8.614 4.834 -12.054 1.00 76.44 552 THR A N 1
ATOM 4261 C CA . THR A 1 552 ? -8.115 3.475 -12.332 1.00 76.44 552 THR A CA 1
ATOM 4262 C C . THR A 1 552 ? -8.979 2.383 -11.708 1.00 76.44 552 THR A C 1
ATOM 4264 O O . THR A 1 552 ? -8.765 1.210 -11.979 1.00 76.44 552 THR A O 1
ATOM 4267 N N . GLY A 1 553 ? -9.945 2.751 -10.860 1.00 81.38 553 GLY A N 1
ATOM 4268 C CA . GLY A 1 553 ? -10.697 1.799 -10.053 1.00 81.38 553 GLY A CA 1
ATOM 4269 C C . GLY A 1 553 ? -9.947 1.303 -8.812 1.00 81.38 553 GLY A C 1
ATOM 4270 O O . GLY A 1 553 ? -10.540 0.549 -8.039 1.00 81.38 553 GLY A O 1
ATOM 4271 N N . ASP A 1 554 ? -8.715 1.751 -8.571 1.00 84.12 554 ASP A N 1
ATOM 4272 C CA . ASP A 1 554 ? -7.959 1.421 -7.361 1.00 84.12 554 ASP A CA 1
ATOM 4273 C C . ASP A 1 554 ? -8.419 2.268 -6.171 1.00 84.12 554 ASP A C 1
ATOM 4275 O O . ASP A 1 554 ? -8.766 3.444 -6.320 1.00 84.12 554 ASP A O 1
ATOM 4279 N N . THR A 1 555 ? -8.413 1.677 -4.981 1.00 91.50 555 THR A N 1
ATOM 4280 C CA . THR A 1 555 ? -8.681 2.377 -3.720 1.00 91.50 555 THR A CA 1
ATOM 4281 C C . THR A 1 555 ? -7.476 3.221 -3.303 1.00 91.50 555 THR A C 1
ATOM 4283 O O . THR A 1 555 ? -6.334 2.814 -3.488 1.00 91.50 555 THR A O 1
ATOM 4286 N N . GLY A 1 556 ? -7.726 4.411 -2.750 1.00 90.94 556 GLY A N 1
ATOM 4287 C CA . GLY A 1 556 ? -6.696 5.222 -2.098 1.00 90.94 556 GLY A CA 1
ATOM 4288 C C . GLY A 1 556 ? -5.812 6.035 -3.039 1.00 90.94 556 GLY A C 1
ATOM 4289 O O . GLY A 1 556 ? -4.895 6.698 -2.572 1.00 90.94 556 GLY A O 1
ATOM 4290 N N . ILE A 1 557 ? -6.070 6.053 -4.353 1.00 86.88 557 ILE A N 1
ATOM 4291 C CA . ILE A 1 557 ? -5.207 6.800 -5.286 1.00 86.88 557 ILE A CA 1
ATOM 4292 C C . ILE A 1 557 ? -5.517 8.301 -5.348 1.00 86.88 557 ILE A C 1
ATOM 4294 O O . ILE A 1 557 ? -4.667 9.080 -5.773 1.00 86.88 557 ILE A O 1
ATOM 4298 N N . TRP A 1 558 ? -6.709 8.737 -4.927 1.00 95.06 558 TRP A N 1
ATOM 4299 C CA . TRP A 1 558 ? -7.128 10.145 -4.953 1.00 95.06 558 TRP A CA 1
ATOM 4300 C C . TRP A 1 558 ? -7.507 10.659 -3.555 1.00 95.06 558 TRP A C 1
ATOM 4302 O O . TRP A 1 558 ? -7.857 9.894 -2.658 1.00 95.06 558 TRP A O 1
ATOM 4312 N N . ASN A 1 559 ? -7.408 11.973 -3.352 1.00 95.50 559 ASN A N 1
ATOM 4313 C CA . ASN A 1 559 ? -7.382 12.619 -2.032 1.00 95.50 559 ASN A CA 1
ATOM 4314 C C . ASN A 1 559 ? -8.767 12.774 -1.372 1.00 95.50 559 ASN A C 1
ATOM 4316 O O . ASN A 1 559 ? -8.850 13.289 -0.256 1.00 95.50 559 ASN A O 1
ATOM 4320 N N . GLY A 1 560 ? -9.851 12.423 -2.068 1.00 97.44 560 GLY A N 1
ATOM 4321 C CA . GLY A 1 560 ? -11.220 12.606 -1.583 1.00 97.44 560 GLY A CA 1
ATOM 4322 C C . GLY A 1 560 ? -11.766 14.024 -1.745 1.00 97.44 560 GLY A C 1
ATOM 4323 O O . GLY A 1 560 ? -11.166 14.904 -2.380 1.00 97.44 560 GLY A O 1
ATOM 4324 N N . VAL A 1 561 ? -12.945 14.231 -1.161 1.00 98.19 561 VAL A N 1
ATOM 4325 C CA . VAL A 1 561 ? -13.634 15.524 -1.102 1.00 98.19 561 VAL A CA 1
ATOM 4326 C C . VAL A 1 561 ? -13.301 16.221 0.211 1.00 98.19 561 VAL A C 1
ATOM 4328 O O . VAL A 1 561 ? -13.441 15.642 1.285 1.00 98.19 561 VAL A O 1
ATOM 4331 N N . TYR A 1 562 ? -12.872 17.475 0.135 1.00 97.75 562 TYR A N 1
ATOM 4332 C CA . TYR A 1 562 ? -12.429 18.249 1.285 1.00 97.75 562 TYR A CA 1
ATOM 4333 C C . TYR A 1 562 ? -13.208 19.550 1.425 1.00 97.75 562 TYR A C 1
ATOM 4335 O O . TYR A 1 562 ? -13.136 20.412 0.553 1.00 97.75 562 TYR A O 1
ATOM 4343 N N . PHE A 1 563 ? -13.898 19.697 2.551 1.00 97.62 563 PHE A N 1
ATOM 4344 C CA . PHE A 1 563 ? -14.508 20.947 2.990 1.00 97.62 563 PHE A CA 1
ATOM 4345 C C . PHE A 1 563 ? -13.556 21.622 3.977 1.00 97.62 563 PHE A C 1
ATOM 4347 O O . PHE A 1 563 ? -13.322 21.125 5.082 1.00 97.62 563 PHE A O 1
ATOM 4354 N N . ASN A 1 564 ? -12.957 22.734 3.550 1.00 95.94 564 ASN A N 1
ATOM 4355 C CA . ASN A 1 564 ? -12.001 23.483 4.360 1.00 95.94 564 ASN A CA 1
ATOM 4356 C C . ASN A 1 564 ? -12.696 24.474 5.317 1.00 95.94 564 ASN A C 1
ATOM 4358 O O . ASN A 1 564 ? -13.910 24.666 5.265 1.00 95.94 564 ASN A O 1
ATOM 4362 N N . ALA A 1 565 ? -11.904 25.169 6.138 1.00 96.50 565 ALA A N 1
ATOM 4363 C CA . ALA A 1 565 ? -12.374 26.096 7.175 1.00 96.50 565 ALA A CA 1
ATOM 4364 C C . ALA A 1 565 ? -13.154 27.333 6.672 1.00 96.50 565 ALA A C 1
ATOM 4366 O O . ALA A 1 565 ? -13.627 28.131 7.476 1.00 96.50 565 ALA A O 1
ATOM 4367 N N . TYR A 1 566 ? -13.233 27.550 5.358 1.00 95.75 566 TYR A N 1
ATOM 4368 C CA . TYR A 1 566 ? -14.007 28.634 4.749 1.00 95.75 566 TYR A CA 1
ATOM 4369 C C . TYR A 1 566 ? -15.312 28.142 4.125 1.00 95.75 566 TYR A C 1
ATOM 4371 O O . TYR A 1 566 ? -16.053 28.959 3.571 1.00 95.75 566 TYR A O 1
ATOM 4379 N N . SER A 1 567 ? -15.584 26.836 4.200 1.00 94.81 567 SER A N 1
ATOM 4380 C CA . SER A 1 567 ? -16.707 26.227 3.494 1.00 94.81 567 SER A CA 1
ATOM 4381 C C . SER A 1 567 ? -18.060 26.616 4.035 1.00 94.81 567 SER A C 1
ATOM 4383 O O . SER A 1 567 ? -19.003 26.486 3.290 1.00 94.81 567 SER A O 1
ATOM 4385 N N . ASP A 1 568 ? -18.162 27.133 5.260 1.00 90.56 568 ASP A N 1
ATOM 4386 C CA . ASP A 1 568 ? -19.412 27.605 5.869 1.00 90.56 568 ASP A CA 1
ATOM 4387 C C . ASP A 1 568 ? -19.443 29.131 6.078 1.00 90.56 568 ASP A C 1
ATOM 4389 O O . ASP A 1 568 ? -20.279 29.675 6.808 1.00 90.56 568 ASP A O 1
ATOM 4393 N N . ASN A 1 569 ? -18.556 29.872 5.401 1.00 90.94 569 ASN A N 1
ATOM 4394 C CA . ASN A 1 569 ? -18.494 31.330 5.498 1.00 90.94 569 ASN A CA 1
ATOM 4395 C C . ASN A 1 569 ? -19.577 32.011 4.637 1.00 90.94 569 ASN A C 1
ATOM 4397 O O . ASN A 1 569 ? -19.300 32.587 3.579 1.00 90.94 569 ASN A O 1
ATOM 4401 N N . GLY A 1 570 ? -20.824 31.955 5.107 1.00 86.94 570 GLY A N 1
ATOM 4402 C CA . GLY A 1 570 ? -21.978 32.592 4.459 1.00 86.94 570 GLY A CA 1
ATOM 4403 C C . GLY A 1 570 ? -22.472 31.877 3.197 1.00 86.94 570 GLY A C 1
ATOM 4404 O O . GLY A 1 570 ? -23.166 32.491 2.387 1.00 86.94 570 GLY A O 1
ATOM 4405 N N . VAL A 1 571 ? -22.107 30.606 3.034 1.00 90.75 571 VAL A N 1
ATOM 4406 C CA . VAL A 1 571 ? -22.531 29.697 1.958 1.00 90.75 571 VAL A CA 1
ATOM 4407 C C . VAL A 1 571 ? -23.160 28.436 2.578 1.00 90.75 571 VAL A C 1
ATOM 4409 O O . VAL A 1 571 ? -23.246 28.346 3.803 1.00 90.75 571 VAL A O 1
ATOM 4412 N N . THR A 1 572 ? -23.739 27.548 1.762 1.00 90.88 572 THR A N 1
ATOM 4413 C CA . THR A 1 572 ? -24.272 26.240 2.185 1.00 90.88 572 THR A CA 1
ATOM 4414 C C . THR A 1 572 ? -24.229 25.226 1.046 1.00 90.88 572 THR A C 1
ATOM 4416 O O . THR A 1 572 ? -24.889 25.396 0.019 1.00 90.88 572 THR A O 1
ATOM 4419 N N . SER A 1 573 ? -23.506 24.131 1.260 1.00 96.06 573 SER A N 1
ATOM 4420 C CA . SER A 1 573 ? -23.371 23.012 0.328 1.00 96.06 573 SER A CA 1
ATOM 4421 C C . SER A 1 573 ? -24.217 21.804 0.729 1.00 96.06 573 SER A C 1
ATOM 4423 O O . SER A 1 573 ? -24.436 21.531 1.915 1.00 96.06 573 SER A O 1
ATOM 4425 N N . THR A 1 574 ? -24.679 21.043 -0.266 1.00 96.81 574 THR A N 1
ATOM 4426 C CA . THR A 1 574 ? -25.523 19.855 -0.056 1.00 96.81 574 THR A CA 1
ATOM 4427 C C . THR A 1 574 ? -25.070 18.672 -0.903 1.00 96.81 574 THR A C 1
ATOM 4429 O O . THR A 1 574 ? -24.739 18.836 -2.078 1.00 96.81 574 THR A O 1
ATOM 4432 N N . LEU A 1 575 ? -25.078 17.481 -0.300 1.00 98.31 575 LEU A N 1
ATOM 4433 C CA . LEU A 1 575 ? -24.840 16.194 -0.951 1.00 98.31 575 LEU A CA 1
ATOM 4434 C C . LEU A 1 575 ? -26.125 15.368 -0.907 1.00 98.31 575 LEU A C 1
ATOM 4436 O O . LEU A 1 575 ? -26.451 14.820 0.143 1.00 98.31 575 LEU A O 1
ATOM 4440 N N . ASN A 1 576 ? -26.855 15.277 -2.022 1.00 98.31 576 ASN A N 1
ATOM 4441 C CA . ASN A 1 576 ? -28.042 14.427 -2.137 1.00 98.31 576 ASN A CA 1
ATOM 4442 C C . ASN A 1 576 ? -27.782 13.302 -3.144 1.00 98.31 576 ASN A C 1
ATOM 4444 O O . ASN A 1 576 ? -27.430 13.582 -4.288 1.00 98.31 576 ASN A O 1
ATOM 4448 N N . TYR A 1 577 ? -27.967 12.044 -2.726 1.00 98.50 577 TYR A N 1
ATOM 4449 C CA . TYR A 1 577 ? -27.749 10.856 -3.569 1.00 98.50 577 TYR A CA 1
ATOM 4450 C C . TYR A 1 577 ? -26.374 10.851 -4.259 1.00 98.50 577 TYR A C 1
ATOM 4452 O O . TYR A 1 577 ? -26.267 10.747 -5.484 1.00 98.50 577 TYR A O 1
ATOM 4460 N N . VAL A 1 578 ? -25.313 10.990 -3.460 1.00 98.75 578 VAL A N 1
ATOM 4461 C CA . VAL A 1 578 ? -23.923 10.978 -3.933 1.00 98.75 578 VAL A CA 1
ATOM 4462 C C . VAL A 1 578 ? -23.230 9.702 -3.477 1.00 98.75 578 VAL A C 1
ATOM 4464 O O . VAL A 1 578 ? -23.339 9.314 -2.318 1.00 98.75 578 VAL A O 1
ATOM 4467 N N . ILE A 1 579 ? -22.489 9.063 -4.373 1.00 98.75 579 ILE A N 1
ATOM 4468 C CA . ILE A 1 579 ? -21.561 7.980 -4.066 1.00 98.75 579 ILE A CA 1
ATOM 4469 C C . ILE A 1 579 ? -20.152 8.562 -4.136 1.00 98.75 579 ILE A C 1
ATOM 4471 O O . ILE A 1 579 ? -19.715 8.988 -5.203 1.00 98.75 579 ILE A O 1
ATOM 4475 N N . ILE A 1 580 ? -19.446 8.577 -3.009 1.00 98.69 580 ILE A N 1
ATOM 4476 C CA . ILE A 1 580 ? -18.018 8.892 -2.952 1.00 98.69 580 ILE A CA 1
ATOM 4477 C C . ILE A 1 580 ? -17.293 7.612 -2.567 1.00 98.69 580 ILE A C 1
ATOM 4479 O O . ILE A 1 580 ? -17.577 7.025 -1.521 1.00 98.69 580 ILE A O 1
ATOM 4483 N N . GLU A 1 581 ? -16.396 7.148 -3.429 1.00 98.19 581 GLU A N 1
ATOM 4484 C CA . GLU A 1 581 ? -15.720 5.875 -3.212 1.00 98.19 581 GLU A CA 1
ATOM 4485 C C . GLU A 1 581 ? -14.244 5.897 -3.607 1.00 98.19 581 GLU A C 1
ATOM 4487 O O . GLU A 1 581 ? -13.808 6.702 -4.437 1.00 98.19 581 GLU A O 1
ATOM 4492 N N . LYS A 1 582 ? -13.481 4.957 -3.033 1.00 96.31 582 LYS A N 1
ATOM 4493 C CA . LYS A 1 582 ? -12.094 4.670 -3.431 1.00 96.31 582 LYS A CA 1
ATOM 4494 C C . LYS A 1 582 ? -11.123 5.840 -3.267 1.00 96.31 582 LYS A C 1
ATOM 4496 O O . LYS A 1 582 ? -10.049 5.835 -3.869 1.00 96.31 582 LYS A O 1
ATOM 4501 N N . ALA A 1 583 ? -11.482 6.842 -2.470 1.00 96.75 583 ALA A N 1
ATOM 4502 C CA . ALA A 1 583 ? -10.568 7.909 -2.084 1.00 96.75 583 ALA A CA 1
ATOM 4503 C C . ALA A 1 583 ? -9.698 7.477 -0.898 1.00 96.75 583 ALA A C 1
ATOM 4505 O O . ALA A 1 583 ? -9.740 6.316 -0.499 1.00 96.75 583 ALA A O 1
ATOM 4506 N N . GLY A 1 584 ? -8.908 8.398 -0.344 1.00 91.44 584 GLY A N 1
ATOM 4507 C CA . GLY A 1 584 ? -8.111 8.117 0.851 1.00 91.44 584 GLY A CA 1
ATOM 4508 C C . GLY A 1 584 ? -6.651 8.536 0.800 1.00 91.44 584 GLY A C 1
ATOM 4509 O O . GLY A 1 584 ? -5.936 8.369 1.773 1.00 91.44 584 GLY A O 1
ATOM 4510 N N . ASN A 1 585 ? -6.182 9.107 -0.307 1.00 88.31 585 ASN A N 1
ATOM 4511 C CA . ASN A 1 585 ? -4.761 9.399 -0.443 1.00 88.31 585 ASN A CA 1
ATOM 4512 C C . ASN A 1 585 ? -4.281 10.529 0.494 1.00 88.31 585 ASN A C 1
ATOM 4514 O O . ASN A 1 585 ? -4.924 11.580 0.616 1.00 88.31 585 ASN A O 1
ATOM 4518 N N . GLY A 1 586 ? -3.090 10.353 1.070 1.00 84.94 586 GLY A N 1
ATOM 4519 C CA . GLY A 1 586 ? -2.405 11.354 1.893 1.00 84.94 586 GLY A CA 1
ATOM 4520 C C . GLY A 1 586 ? -3.086 11.650 3.236 1.00 84.94 586 GLY A C 1
ATOM 4521 O O . GLY A 1 586 ? -3.906 10.888 3.735 1.00 84.94 586 GLY A O 1
ATOM 4522 N N . ASP A 1 587 ? -2.767 12.802 3.833 1.00 79.50 587 ASP A N 1
ATOM 4523 C CA . ASP A 1 587 ? -3.144 13.136 5.223 1.00 79.50 587 ASP A CA 1
ATOM 4524 C C . ASP A 1 587 ? -4.662 13.269 5.475 1.00 79.50 587 ASP A C 1
ATOM 4526 O O . ASP A 1 587 ? -5.128 13.273 6.624 1.00 79.50 587 ASP A O 1
ATOM 4530 N N . ARG A 1 588 ? -5.456 13.414 4.405 1.00 84.50 588 ARG A N 1
ATOM 4531 C CA . ARG A 1 588 ? -6.921 13.483 4.500 1.00 84.50 588 ARG A CA 1
ATOM 4532 C C . ARG A 1 588 ? -7.494 12.118 4.886 1.00 84.50 588 ARG A C 1
ATOM 4534 O O . ARG A 1 588 ? -8.343 12.084 5.776 1.00 84.50 588 ARG A O 1
ATOM 4541 N N . ASN A 1 589 ? -6.973 11.037 4.292 1.00 93.12 589 ASN A N 1
ATOM 4542 C CA . ASN A 1 589 ? -7.290 9.639 4.607 1.00 93.12 589 ASN A CA 1
ATOM 4543 C C . ASN A 1 589 ? -8.804 9.348 4.700 1.00 93.12 589 ASN A C 1
ATOM 4545 O O . ASN A 1 589 ? -9.272 8.761 5.675 1.00 93.12 589 ASN A O 1
ATOM 4549 N N . ALA A 1 590 ? -9.608 9.882 3.767 1.00 97.94 590 ALA A N 1
ATOM 4550 C CA . ALA A 1 590 ? -11.059 9.691 3.762 1.00 97.94 590 ALA A CA 1
ATOM 4551 C C . ALA A 1 590 ? -11.711 9.927 2.389 1.00 97.94 590 ALA A C 1
ATOM 4553 O O . ALA A 1 590 ? -11.189 10.686 1.570 1.00 97.94 590 ALA A O 1
ATOM 4554 N N . ASN A 1 591 ? -12.910 9.369 2.181 1.00 98.62 591 ASN A N 1
ATOM 4555 C CA . ASN A 1 591 ? -13.790 9.750 1.064 1.00 98.62 591 ASN A CA 1
ATOM 4556 C C . ASN A 1 591 ? -14.241 11.215 1.181 1.00 98.62 591 ASN A C 1
ATOM 4558 O O . ASN A 1 591 ? -14.169 11.970 0.208 1.00 98.62 591 ASN A O 1
ATOM 4562 N N . LEU A 1 592 ? -14.665 11.634 2.378 1.00 98.50 592 LEU A N 1
ATOM 4563 C CA . LEU A 1 592 ? -14.986 13.027 2.685 1.00 98.50 592 LEU A CA 1
ATOM 4564 C C . LEU A 1 592 ? -14.304 13.465 3.979 1.00 98.50 592 LEU A C 1
ATOM 4566 O O . LEU A 1 592 ? -14.448 12.812 5.010 1.00 98.50 592 LEU A O 1
ATOM 4570 N N . TYR A 1 593 ? -13.617 14.603 3.940 1.00 98.25 593 TYR A N 1
ATOM 4571 C CA . TYR A 1 593 ? -13.039 15.246 5.115 1.00 98.25 593 TYR A CA 1
ATOM 4572 C C . TYR A 1 593 ? -13.610 16.656 5.291 1.00 98.25 593 TYR A C 1
ATOM 4574 O O . TYR A 1 593 ? -13.508 17.482 4.384 1.00 98.25 593 TYR A O 1
ATOM 4582 N N . SER A 1 594 ? -14.184 16.939 6.461 1.00 97.69 594 SER A N 1
ATOM 4583 C CA . SER A 1 594 ? -14.599 18.288 6.856 1.00 97.69 594 SER A CA 1
ATOM 4584 C C . SER A 1 594 ? -13.762 18.786 8.034 1.00 97.69 594 SER A C 1
ATOM 4586 O O . SER A 1 594 ? -13.639 18.106 9.059 1.00 97.69 594 SER A O 1
ATOM 4588 N N . TYR A 1 595 ? -13.153 19.961 7.865 1.00 96.88 595 TYR A N 1
ATOM 4589 C CA . TYR A 1 595 ? -12.229 20.562 8.825 1.00 96.88 595 TYR A CA 1
ATOM 4590 C C . TYR A 1 595 ? -12.640 21.992 9.166 1.00 96.88 595 TYR A C 1
ATOM 4592 O O . TYR A 1 595 ? -12.632 22.858 8.288 1.00 96.88 595 TYR A O 1
ATOM 4600 N N . ASN A 1 596 ? -12.924 22.256 10.447 1.00 96.56 596 ASN A N 1
ATOM 4601 C CA . ASN A 1 596 ? -13.409 23.558 10.928 1.00 96.56 596 ASN A CA 1
ATOM 4602 C C . ASN A 1 596 ? -14.618 24.067 10.126 1.00 96.56 596 ASN A C 1
ATOM 4604 O O . ASN A 1 596 ? -14.683 25.250 9.795 1.00 96.56 596 ASN A O 1
ATOM 4608 N N . SER A 1 597 ? -15.537 23.172 9.763 1.00 94.69 597 SER A N 1
ATOM 4609 C CA . SER A 1 597 ? -16.710 23.515 8.969 1.00 94.69 597 SER A CA 1
ATOM 4610 C C . SER A 1 597 ? -17.905 22.654 9.352 1.00 94.69 597 SER A C 1
ATOM 4612 O O . SER A 1 597 ? -17.773 21.456 9.585 1.00 94.69 597 SER A O 1
ATOM 4614 N N . ASN A 1 598 ? -19.095 23.251 9.395 1.00 94.19 598 ASN A N 1
ATOM 4615 C CA . ASN A 1 598 ? -20.352 22.510 9.581 1.00 94.19 598 ASN A CA 1
ATOM 4616 C C . ASN A 1 598 ? -20.989 22.074 8.250 1.00 94.19 598 ASN A C 1
ATOM 4618 O O . ASN A 1 598 ? -22.165 21.702 8.202 1.00 94.19 598 ASN A O 1
ATOM 4622 N N . GLU A 1 599 ? -20.213 22.125 7.169 1.00 92.25 599 GLU A N 1
ATOM 4623 C CA . GLU A 1 599 ? -20.607 21.691 5.838 1.00 92.25 599 GLU A CA 1
ATOM 4624 C C . GLU A 1 599 ? -19.919 20.396 5.404 1.00 92.25 599 GLU A C 1
ATOM 4626 O O . GLU A 1 599 ? -18.782 20.121 5.804 1.00 92.25 599 GLU A O 1
ATOM 4631 N N . PRO A 1 600 ? -20.584 19.609 4.541 1.00 96.12 600 PRO A N 1
ATOM 4632 C CA . PRO A 1 600 ? -21.893 19.864 3.921 1.00 96.12 600 PRO A CA 1
ATOM 4633 C C . PRO A 1 600 ? -23.074 19.253 4.698 1.00 96.12 600 PRO A C 1
ATOM 4635 O O . PRO A 1 600 ? -22.898 18.475 5.634 1.00 96.12 600 PRO A O 1
ATOM 4638 N N . GLN A 1 601 ? -24.301 19.563 4.265 1.00 96.44 601 GLN A N 1
ATOM 4639 C CA . GLN A 1 601 ? -25.490 18.776 4.627 1.00 96.44 601 GLN A CA 1
ATOM 4640 C C . GLN A 1 601 ? -25.570 17.536 3.726 1.00 96.44 601 GLN A C 1
ATOM 4642 O O . GLN A 1 601 ? -25.541 17.673 2.501 1.00 96.44 601 GLN A O 1
ATOM 4647 N N . ILE A 1 602 ? -25.678 16.338 4.301 1.00 98.38 602 ILE A N 1
ATOM 4648 C CA . ILE A 1 602 ? -25.541 15.073 3.563 1.00 98.38 602 ILE A CA 1
ATOM 4649 C C . ILE A 1 602 ? -26.815 14.240 3.699 1.00 98.38 602 ILE A C 1
ATOM 4651 O O . ILE A 1 602 ? -27.239 13.925 4.809 1.00 98.38 602 ILE A O 1
ATOM 4655 N N . ASN A 1 603 ? -27.407 13.844 2.572 1.00 98.06 603 ASN A N 1
ATOM 4656 C CA . ASN A 1 603 ? -28.622 13.039 2.522 1.00 98.06 603 ASN A CA 1
ATOM 4657 C C . ASN A 1 603 ? -28.511 11.915 1.479 1.00 98.06 603 ASN A C 1
ATOM 4659 O O . ASN A 1 603 ? -28.014 12.129 0.371 1.00 98.06 603 ASN A O 1
ATOM 4663 N N . HIS A 1 604 ? -29.017 10.721 1.802 1.00 98.38 604 HIS A N 1
ATOM 4664 C CA . HIS A 1 604 ? -29.135 9.589 0.863 1.00 98.38 604 HIS A CA 1
ATOM 4665 C C . HIS A 1 604 ? -27.829 9.193 0.148 1.00 98.38 604 HIS A C 1
ATOM 4667 O O . HIS A 1 604 ? -27.861 8.705 -0.978 1.00 98.38 604 HIS A O 1
ATOM 4673 N N . SER A 1 605 ? -26.677 9.435 0.773 1.00 98.75 605 SER A N 1
ATOM 4674 C CA . SER A 1 605 ? -25.361 9.305 0.139 1.00 98.75 605 SER A CA 1
ATOM 4675 C C . SER A 1 605 ? -24.578 8.098 0.668 1.00 98.75 605 SER A C 1
ATOM 4677 O O . SER A 1 605 ? -24.834 7.604 1.768 1.00 98.75 605 SER A O 1
ATOM 4679 N N . VAL A 1 606 ? -23.625 7.608 -0.124 1.00 98.81 606 VAL A N 1
ATOM 4680 C CA . VAL A 1 606 ? -22.812 6.420 0.165 1.00 98.81 606 VAL A CA 1
ATOM 4681 C C . VAL A 1 606 ? -21.330 6.786 0.163 1.00 98.81 606 VAL A C 1
ATOM 4683 O O . VAL A 1 606 ? -20.842 7.381 -0.793 1.00 98.81 606 VAL A O 1
ATOM 4686 N N . PHE A 1 607 ? -20.614 6.378 1.210 1.00 98.75 607 PHE A N 1
ATOM 4687 C CA . PHE A 1 607 ? -19.173 6.565 1.374 1.00 98.75 607 PHE A CA 1
ATOM 4688 C C . PHE A 1 607 ? -18.529 5.194 1.550 1.00 98.75 607 PHE A C 1
ATOM 4690 O O . PHE A 1 607 ? -18.705 4.565 2.595 1.00 98.75 607 PHE A O 1
ATOM 4697 N N . ARG A 1 608 ? -17.831 4.689 0.530 1.00 98.44 608 ARG A N 1
ATOM 4698 C CA . ARG A 1 608 ? -17.328 3.309 0.574 1.00 98.44 608 ARG A CA 1
ATOM 4699 C C . ARG A 1 608 ? -15.933 3.102 0.024 1.00 98.44 608 ARG A C 1
ATOM 4701 O O . ARG A 1 608 ? -15.473 3.897 -0.791 1.00 98.44 608 ARG A O 1
ATOM 4708 N N . GLN A 1 609 ? -15.293 2.003 0.410 1.00 97.75 609 GLN A N 1
ATOM 4709 C CA . GLN A 1 609 ? -14.004 1.592 -0.155 1.00 97.75 609 GLN A CA 1
ATOM 4710 C C . GLN A 1 609 ? -12.911 2.659 -0.038 1.00 97.75 609 GLN A C 1
ATOM 4712 O O . GLN A 1 609 ? -12.042 2.707 -0.902 1.00 97.75 609 GLN A O 1
ATOM 4717 N N . ALA A 1 610 ? -12.965 3.537 0.969 1.00 97.81 610 ALA A N 1
ATOM 4718 C CA . ALA A 1 610 ? -11.860 4.446 1.246 1.00 97.81 610 ALA A CA 1
ATOM 4719 C C . ALA A 1 610 ? -10.642 3.658 1.731 1.00 97.81 610 ALA A C 1
ATOM 4721 O O . ALA A 1 610 ? -10.795 2.723 2.521 1.00 97.81 610 ALA A O 1
ATOM 4722 N N . ASP A 1 611 ? -9.456 4.098 1.319 1.00 96.31 611 ASP A N 1
ATOM 4723 C CA . ASP A 1 611 ? -8.260 3.882 2.122 1.00 96.31 611 ASP A CA 1
ATOM 4724 C C . ASP A 1 611 ? -8.334 4.881 3.288 1.00 96.31 611 ASP A C 1
ATOM 4726 O O . ASP A 1 611 ? -8.273 6.089 3.071 1.00 96.31 611 ASP A O 1
ATOM 4730 N N . GLY A 1 612 ? -8.671 4.417 4.489 1.00 96.81 612 GLY A N 1
ATOM 4731 C CA . GLY A 1 612 ? -9.020 5.260 5.630 1.00 96.81 612 GLY A CA 1
ATOM 4732 C C . GLY A 1 612 ? -10.519 5.295 5.922 1.00 96.81 612 GLY A C 1
ATOM 4733 O O . GLY A 1 612 ? -11.168 4.257 6.067 1.00 96.81 612 GLY A O 1
ATOM 4734 N N . TYR A 1 613 ? -11.078 6.498 6.080 1.00 98.31 613 TYR A N 1
ATOM 4735 C CA . TYR A 1 613 ? -12.430 6.696 6.614 1.00 98.31 613 TYR A CA 1
ATOM 4736 C C . TYR A 1 613 ? -13.500 6.958 5.547 1.00 98.31 613 TYR A C 1
ATOM 4738 O O . TYR A 1 613 ? -13.266 7.640 4.547 1.00 98.31 613 TYR A O 1
ATOM 4746 N N . GLY A 1 614 ? -14.737 6.530 5.810 1.00 98.44 614 GLY A N 1
ATOM 4747 C CA . GLY A 1 614 ? -15.890 6.970 5.017 1.00 98.44 614 GLY A CA 1
ATOM 4748 C C . GLY A 1 614 ? -16.092 8.488 5.123 1.00 98.44 614 GLY A C 1
ATOM 4749 O O . GLY A 1 614 ? -16.028 9.211 4.128 1.00 98.44 614 GLY A O 1
ATOM 4750 N N . ILE A 1 615 ? -16.272 8.992 6.345 1.00 98.44 615 ILE A N 1
ATOM 4751 C CA . ILE A 1 615 ? -16.275 10.432 6.635 1.00 98.44 615 ILE A CA 1
ATOM 4752 C C . ILE A 1 615 ? -15.319 10.735 7.787 1.00 98.44 615 ILE A C 1
ATOM 4754 O O . ILE A 1 615 ? -15.371 10.092 8.831 1.00 98.44 615 ILE A O 1
ATOM 4758 N N . LYS A 1 616 ? -14.484 11.760 7.625 1.00 97.88 616 LYS A N 1
ATOM 4759 C CA . LYS A 1 616 ? -13.628 12.312 8.676 1.00 97.88 616 LYS A CA 1
ATOM 4760 C C . LYS A 1 616 ? -14.115 13.707 9.059 1.00 97.88 616 LYS A C 1
ATOM 4762 O O . LYS A 1 616 ? -14.351 14.547 8.189 1.00 97.88 616 LYS A O 1
ATOM 4767 N N . MET A 1 617 ? -14.252 13.962 10.355 1.00 96.88 617 MET A N 1
ATOM 4768 C CA . MET A 1 617 ? -14.690 15.246 10.905 1.00 96.88 617 MET A CA 1
ATOM 4769 C C . MET A 1 617 ? -13.707 15.715 11.971 1.00 96.88 617 MET A C 1
ATOM 4771 O O . MET A 1 617 ? -13.399 14.968 12.899 1.00 96.88 617 MET A O 1
ATOM 4775 N N . LYS A 1 618 ? -13.232 16.956 11.838 1.00 95.94 618 LYS A N 1
ATOM 4776 C CA . LYS A 1 618 ? -12.395 17.609 12.846 1.00 95.94 618 LYS A CA 1
ATOM 4777 C C . LYS A 1 618 ? -12.874 19.034 13.092 1.00 95.94 618 LYS A C 1
ATOM 4779 O O . LYS A 1 618 ? -12.812 19.865 12.183 1.00 95.94 618 LYS A O 1
ATOM 4784 N N . ASN A 1 619 ? -13.334 19.305 14.315 1.00 95.56 619 ASN A N 1
ATOM 4785 C CA . ASN A 1 619 ? -14.043 20.535 14.677 1.00 95.56 619 ASN A CA 1
ATOM 4786 C C . ASN A 1 619 ? -15.182 20.872 13.685 1.00 95.56 619 ASN A C 1
ATOM 4788 O O . ASN A 1 619 ? -15.240 21.967 13.124 1.00 95.56 619 ASN A O 1
ATOM 4792 N N . ALA A 1 620 ? -16.040 19.886 13.408 1.00 94.81 620 ALA A N 1
ATOM 4793 C CA . ALA A 1 620 ? -17.066 19.924 12.366 1.00 94.81 620 ALA A CA 1
ATOM 4794 C C . ALA A 1 620 ? -18.392 19.292 12.842 1.00 94.81 620 ALA A C 1
ATOM 4796 O O . ALA A 1 620 ? -18.428 18.160 13.317 1.00 94.81 620 ALA A O 1
ATOM 4797 N N . GLY A 1 621 ? -19.512 20.008 12.716 1.00 91.62 621 GLY A N 1
ATOM 4798 C CA . GLY A 1 621 ? -20.846 19.555 13.130 1.00 91.62 621 GLY A CA 1
ATOM 4799 C C . GLY A 1 621 ? -21.753 19.213 11.950 1.00 91.62 621 GLY A C 1
ATOM 4800 O O . GLY A 1 621 ? -22.692 19.954 11.661 1.00 91.62 621 GLY A O 1
ATOM 4801 N N . LEU A 1 622 ? -21.485 18.102 11.256 1.00 96.56 622 LEU A N 1
ATOM 4802 C CA . LEU A 1 622 ? -22.246 17.730 10.055 1.00 96.56 622 LEU A CA 1
ATOM 4803 C C . LEU A 1 622 ? -23.638 17.165 10.375 1.00 96.56 622 LEU A C 1
ATOM 4805 O O . LEU A 1 622 ? -23.860 16.520 11.402 1.00 96.56 622 LEU A O 1
ATOM 4809 N N . SER A 1 623 ? -24.573 17.363 9.445 1.00 96.31 623 SER A N 1
ATOM 4810 C CA . SER A 1 623 ? -25.889 16.716 9.441 1.00 96.31 623 SER A CA 1
ATOM 4811 C C . SER A 1 623 ? -25.909 15.640 8.363 1.00 96.31 623 SER A C 1
ATOM 4813 O O . SER A 1 623 ? -25.756 15.949 7.178 1.00 96.31 623 SER A O 1
ATOM 4815 N N . VAL A 1 624 ? -26.059 14.382 8.776 1.00 98.50 624 VAL A N 1
ATOM 4816 C CA . VAL A 1 624 ? -25.952 13.210 7.904 1.00 98.50 624 VAL A CA 1
ATOM 4817 C C . VAL A 1 624 ? -27.207 12.356 8.040 1.00 98.50 624 VAL A C 1
ATOM 4819 O O . VAL A 1 624 ? -27.457 11.768 9.093 1.00 98.50 624 VAL A O 1
ATOM 4822 N N . SER A 1 625 ? -28.002 12.261 6.975 1.00 98.38 625 SER A N 1
ATOM 4823 C CA . SER A 1 625 ? -29.266 11.526 7.000 1.00 98.38 625 SER A CA 1
ATOM 4824 C C . SER A 1 625 ? -29.392 10.478 5.894 1.00 98.38 625 SER A C 1
ATOM 4826 O O . SER A 1 625 ? -29.031 10.712 4.743 1.00 98.38 625 SER A O 1
ATOM 4828 N N . ASN A 1 626 ? -29.937 9.308 6.226 1.00 98.44 626 ASN A N 1
ATOM 4829 C CA . ASN A 1 626 ? -30.208 8.211 5.294 1.00 98.44 626 ASN A CA 1
ATOM 4830 C C . ASN A 1 626 ? -28.968 7.770 4.495 1.00 98.44 626 ASN A C 1
ATOM 4832 O O . ASN A 1 626 ? -29.077 7.459 3.311 1.00 98.44 626 ASN A O 1
ATOM 4836 N N . CYS A 1 627 ? -27.784 7.829 5.106 1.00 98.75 627 CYS A N 1
ATOM 4837 C CA . CYS A 1 627 ? -26.515 7.551 4.434 1.00 98.75 627 CYS A CA 1
ATOM 4838 C C . CYS A 1 627 ? -25.976 6.160 4.770 1.00 98.75 627 CYS A C 1
ATOM 4840 O O . CYS A 1 627 ? -26.393 5.532 5.739 1.00 98.75 627 CYS A O 1
ATOM 4842 N N . LYS A 1 628 ? -24.999 5.700 3.990 1.00 98.69 628 LYS A N 1
ATOM 4843 C CA . LYS A 1 628 ? -24.271 4.456 4.251 1.00 98.69 628 LYS A CA 1
ATOM 4844 C C . LYS A 1 628 ? -22.766 4.696 4.197 1.00 98.69 628 LYS A C 1
ATOM 4846 O O . LYS A 1 628 ? -22.276 5.232 3.206 1.00 98.69 628 LYS A O 1
ATOM 4851 N N . MET A 1 629 ? -22.035 4.252 5.214 1.00 98.56 629 MET A N 1
ATOM 4852 C CA . MET A 1 629 ? -20.573 4.179 5.205 1.00 98.56 629 MET A CA 1
ATOM 4853 C C . MET A 1 629 ? -20.141 2.718 5.257 1.00 98.56 629 MET A C 1
ATOM 4855 O O . MET A 1 629 ? -20.421 2.049 6.254 1.00 98.56 629 MET A O 1
ATOM 4859 N N . SER A 1 630 ? -19.506 2.201 4.200 1.00 98.44 630 SER A N 1
ATOM 4860 C CA . SER A 1 630 ? -19.173 0.774 4.155 1.00 98.44 630 SER A CA 1
ATOM 4861 C C . SER A 1 630 ? -17.858 0.395 3.504 1.00 98.44 630 SER A C 1
ATOM 4863 O O . SER A 1 630 ? -17.369 1.101 2.633 1.00 98.44 630 SER A O 1
ATOM 4865 N N . ASP A 1 631 ? -17.324 -0.766 3.881 1.00 98.25 631 ASP A N 1
ATOM 4866 C CA . ASP A 1 631 ? -16.181 -1.392 3.208 1.00 98.25 631 ASP A CA 1
ATOM 4867 C C . ASP A 1 631 ? -14.929 -0.491 3.169 1.00 98.25 631 ASP A C 1
ATOM 4869 O O . ASP A 1 631 ? -14.190 -0.512 2.190 1.00 98.25 631 ASP A O 1
ATOM 4873 N N . ASN A 1 632 ? -14.726 0.367 4.177 1.00 98.31 632 ASN A N 1
ATOM 4874 C CA . ASN A 1 632 ? -13.547 1.236 4.285 1.00 98.31 632 ASN A CA 1
ATOM 4875 C C . ASN A 1 632 ? -12.434 0.536 5.091 1.00 98.31 632 ASN A C 1
ATOM 4877 O O . ASN A 1 632 ? -12.747 -0.198 6.033 1.00 98.31 632 ASN A O 1
ATOM 4881 N N . THR A 1 633 ? -11.160 0.791 4.756 1.00 97.31 633 THR A N 1
ATOM 4882 C CA . THR A 1 633 ? -10.004 0.113 5.389 1.00 97.31 633 THR A CA 1
ATOM 4883 C C . THR A 1 633 ? -9.759 0.539 6.839 1.00 97.31 633 THR A C 1
ATOM 4885 O O . THR A 1 633 ? -9.072 -0.157 7.583 1.00 97.31 633 THR A O 1
ATOM 4888 N N . GLU A 1 634 ? -10.346 1.657 7.279 1.00 96.50 634 GLU A N 1
ATOM 4889 C CA . GLU A 1 634 ? -10.438 2.004 8.696 1.00 96.50 634 GLU A CA 1
ATOM 4890 C C . GLU A 1 634 ? -11.890 1.989 9.186 1.00 96.50 634 GLU A C 1
ATOM 4892 O O . GLU A 1 634 ? -12.461 0.931 9.439 1.00 96.50 634 GLU A O 1
ATOM 4897 N N . SER A 1 635 ? -12.489 3.162 9.401 1.00 98.19 635 SER A N 1
ATOM 4898 C CA . SER A 1 635 ? -13.792 3.280 10.057 1.00 98.19 635 SER A CA 1
ATOM 4899 C C . SER A 1 635 ? -14.823 3.961 9.173 1.00 98.19 635 SER A C 1
ATOM 4901 O O . SER A 1 635 ? -14.492 4.814 8.348 1.00 98.19 635 SER A O 1
ATOM 4903 N N . GLY A 1 636 ? -16.100 3.642 9.385 1.00 98.31 636 GLY A N 1
ATOM 4904 C CA . GLY A 1 636 ? -17.189 4.313 8.675 1.00 98.31 636 GLY A CA 1
ATOM 4905 C C . GLY A 1 636 ? -17.159 5.828 8.905 1.00 98.31 636 GLY A C 1
ATOM 4906 O O . GLY A 1 636 ? -17.280 6.609 7.958 1.00 98.31 636 GLY A O 1
ATOM 4907 N N . CYS A 1 637 ? -16.912 6.248 10.148 1.00 97.75 637 CYS A N 1
ATOM 4908 C CA . CYS A 1 637 ? -16.719 7.651 10.499 1.00 97.75 637 CYS A CA 1
ATOM 4909 C C . CYS A 1 637 ? -15.604 7.851 11.533 1.00 97.75 637 CYS A C 1
ATOM 4911 O O . CYS A 1 637 ? -15.535 7.110 12.510 1.00 97.75 637 CYS A O 1
ATOM 4913 N N . TYR A 1 638 ? -14.799 8.898 11.350 1.00 97.81 638 TYR A N 1
ATOM 4914 C CA . TYR A 1 638 ? -13.862 9.438 12.339 1.00 97.81 638 TYR A CA 1
ATOM 4915 C C . TYR A 1 638 ? -14.365 10.793 12.838 1.00 97.81 638 TYR A C 1
ATOM 4917 O O . TYR A 1 638 ? -14.690 11.670 12.032 1.00 97.81 638 TYR A O 1
ATOM 4925 N N . ILE A 1 639 ? -14.420 10.968 14.156 1.00 96.56 639 ILE A N 1
ATOM 4926 C CA . ILE A 1 639 ? -14.953 12.159 14.822 1.00 96.56 639 ILE A CA 1
ATOM 4927 C C . ILE A 1 639 ? -13.926 12.655 15.847 1.00 96.56 639 ILE A C 1
ATOM 4929 O O . ILE A 1 639 ? -13.556 11.913 16.753 1.00 96.56 639 ILE A O 1
ATOM 4933 N N . GLU A 1 640 ? -13.500 13.910 15.701 1.00 95.50 640 GLU A N 1
ATOM 4934 C CA . GLU A 1 640 ? -12.603 14.617 16.627 1.00 95.50 640 GLU A CA 1
ATOM 4935 C C . GLU A 1 640 ? -13.110 16.049 16.854 1.00 95.50 640 GLU A C 1
ATOM 4937 O O . GLU A 1 640 ? -13.347 16.797 15.900 1.00 95.50 640 GLU A O 1
ATOM 4942 N N . ASP A 1 641 ? -13.297 16.438 18.112 1.00 94.38 641 ASP A N 1
ATOM 4943 C CA . ASP A 1 641 ? -13.811 17.741 18.557 1.00 94.38 641 ASP A CA 1
ATOM 4944 C C . ASP A 1 641 ? -15.103 18.168 17.824 1.00 94.38 641 ASP A C 1
ATOM 4946 O O . ASP A 1 641 ? -15.323 19.335 17.510 1.00 94.38 641 ASP A O 1
ATOM 4950 N N . SER A 1 642 ? -15.961 17.206 17.492 1.00 94.81 642 SER A N 1
ATOM 4951 C CA . SER A 1 642 ? -17.047 17.317 16.519 1.00 94.81 642 SER A CA 1
ATOM 4952 C C . SER A 1 642 ? -18.353 16.742 17.074 1.00 94.81 642 SER A C 1
ATOM 4954 O O . SER A 1 642 ? -18.405 15.625 17.574 1.00 94.81 642 SER A O 1
ATOM 4956 N N . SER A 1 643 ? -19.461 17.477 16.953 1.00 93.94 643 SER A N 1
ATOM 4957 C CA . SER A 1 643 ? -20.782 17.022 17.434 1.00 93.94 643 SER A CA 1
ATOM 4958 C C . SER A 1 643 ? -21.796 16.887 16.290 1.00 93.94 643 SER A C 1
ATOM 4960 O O . SER A 1 643 ? -22.739 17.677 16.212 1.00 93.94 643 SER A O 1
ATOM 4962 N N . PRO A 1 644 ? -21.602 15.924 15.367 1.00 96.19 644 PRO A N 1
ATOM 4963 C CA . PRO A 1 644 ? -22.505 15.714 14.241 1.00 96.19 644 PRO A CA 1
ATOM 4964 C C . PRO A 1 644 ? -23.860 15.132 14.666 1.00 96.19 644 PRO A C 1
ATOM 4966 O O . PRO A 1 644 ? -24.054 14.649 15.786 1.00 96.19 644 PRO A O 1
ATOM 4969 N N . SER A 1 645 ? -24.807 15.136 13.731 1.00 97.19 645 SER A N 1
ATOM 4970 C CA . SER A 1 645 ? -26.080 14.426 13.861 1.00 97.19 645 SER A CA 1
ATOM 4971 C C . SER A 1 645 ? -26.237 13.392 12.750 1.00 97.19 645 SER A C 1
ATOM 4973 O O . SER A 1 645 ? -26.071 13.706 11.572 1.00 97.19 645 SER A O 1
ATOM 4975 N N . PHE A 1 646 ? -26.573 12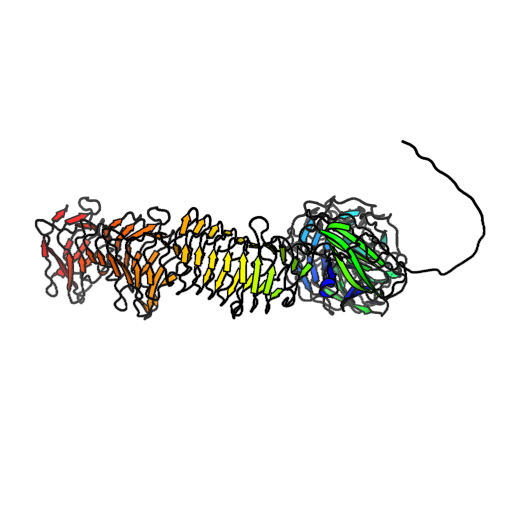.164 13.138 1.00 98.25 646 PHE A N 1
ATOM 4976 C CA . PHE A 1 646 ? -26.840 11.048 12.240 1.00 98.25 646 PHE A CA 1
ATOM 4977 C C . PHE A 1 646 ? -28.300 10.606 12.368 1.00 98.25 646 PHE A C 1
ATOM 4979 O O . PHE A 1 646 ? -28.806 10.426 13.478 1.00 98.25 646 PHE A O 1
ATOM 4986 N N . SER A 1 647 ? -28.984 10.408 11.242 1.00 98.38 647 SER A N 1
ATOM 4987 C CA . SER A 1 647 ? -30.379 9.952 11.213 1.00 98.38 647 SER A CA 1
ATOM 4988 C C . SER A 1 647 ? -30.595 8.921 10.111 1.00 98.38 647 SER A C 1
ATOM 4990 O O . SER A 1 647 ? -30.452 9.255 8.942 1.00 98.38 647 SER A O 1
ATOM 4992 N N . GLY A 1 648 ? -30.936 7.676 10.447 1.00 98.06 648 GLY A N 1
ATOM 4993 C CA . GLY A 1 648 ? -31.098 6.606 9.454 1.00 98.06 648 GLY A CA 1
ATOM 4994 C C . GLY A 1 648 ? -29.799 6.250 8.726 1.00 98.06 648 GLY A C 1
ATOM 4995 O O . GLY A 1 648 ? -29.842 5.920 7.547 1.00 98.06 648 GLY A O 1
ATOM 4996 N N . THR A 1 649 ? -28.652 6.409 9.390 1.00 98.50 649 THR A N 1
ATOM 4997 C CA . THR A 1 649 ? -27.327 6.188 8.795 1.00 98.50 649 THR A CA 1
ATOM 4998 C C . THR A 1 649 ? -26.747 4.844 9.225 1.00 98.50 649 THR A C 1
ATOM 5000 O O . THR A 1 649 ? -26.738 4.538 10.422 1.00 98.50 649 THR A O 1
ATOM 5003 N N . ASP A 1 650 ? -26.223 4.096 8.256 1.00 98.62 650 ASP A N 1
ATOM 5004 C CA . ASP A 1 650 ? -25.676 2.752 8.439 1.00 98.62 650 ASP A CA 1
ATOM 5005 C C . ASP A 1 650 ? -24.141 2.745 8.325 1.00 98.62 650 ASP A C 1
ATOM 5007 O O . ASP A 1 650 ? -23.582 3.266 7.359 1.00 98.62 650 ASP A O 1
ATOM 5011 N N . PHE A 1 651 ? -23.461 2.093 9.271 1.00 98.56 651 PHE A N 1
ATOM 5012 C CA . PHE A 1 651 ? -22.005 1.908 9.300 1.00 98.56 651 PHE A CA 1
ATOM 5013 C C . PHE A 1 651 ? -21.679 0.412 9.177 1.00 98.56 651 PHE A C 1
ATOM 5015 O O . PHE A 1 651 ? -21.801 -0.344 10.146 1.00 98.56 651 PHE A O 1
ATOM 5022 N N . LEU A 1 652 ? -21.329 -0.032 7.969 1.00 98.38 652 LEU A N 1
ATOM 5023 C CA . LEU A 1 652 ? -21.391 -1.444 7.581 1.00 98.38 652 LEU A CA 1
ATOM 5024 C C . LEU A 1 652 ? -20.038 -1.989 7.116 1.00 98.38 652 LEU A C 1
ATOM 5026 O O . LEU A 1 652 ? -19.462 -1.446 6.184 1.00 98.38 652 LEU A O 1
ATOM 5030 N N . SER A 1 653 ? -19.581 -3.107 7.675 1.00 98.19 653 SER A N 1
ATOM 5031 C CA . SER A 1 653 ? -18.443 -3.871 7.132 1.00 98.19 653 SER A CA 1
ATOM 5032 C C . SER A 1 653 ? -17.163 -3.051 6.917 1.00 98.19 653 SER A C 1
ATOM 5034 O O . SER A 1 653 ? -16.480 -3.230 5.918 1.00 98.19 653 SER A O 1
ATOM 5036 N N . ASN A 1 654 ? -16.852 -2.120 7.821 1.00 98.44 654 ASN A N 1
ATOM 5037 C CA . ASN A 1 654 ? -15.563 -1.427 7.829 1.00 98.44 654 ASN A CA 1
ATOM 5038 C C . ASN A 1 654 ? -14.539 -2.265 8.604 1.00 98.44 654 ASN A C 1
ATOM 5040 O O . ASN A 1 654 ? -14.889 -2.893 9.610 1.00 98.44 654 ASN A O 1
ATOM 5044 N N . ASP A 1 655 ? -13.284 -2.249 8.162 1.00 98.19 655 ASP A N 1
ATOM 5045 C CA . ASP A 1 655 ? -12.241 -3.136 8.693 1.00 98.19 655 ASP A CA 1
ATOM 5046 C C . ASP A 1 655 ? -11.932 -2.865 10.175 1.00 98.19 655 ASP A C 1
ATOM 5048 O O . ASP A 1 655 ? -11.561 -3.784 10.908 1.00 98.19 655 ASP A O 1
ATOM 5052 N N . TYR A 1 656 ? -12.131 -1.626 10.643 1.00 98.06 656 TYR A N 1
ATOM 5053 C CA . TYR A 1 656 ? -11.870 -1.221 12.022 1.00 98.06 656 TYR A CA 1
ATOM 5054 C C . TYR A 1 656 ? -13.142 -0.929 12.823 1.00 98.06 656 TYR A C 1
ATOM 5056 O O . TYR A 1 656 ? -13.590 -1.780 13.585 1.00 98.06 656 TYR A O 1
ATOM 5064 N N . ALA A 1 657 ? -13.751 0.251 12.703 1.00 98.25 657 ALA A N 1
ATOM 5065 C CA . ALA A 1 657 ? -14.922 0.602 13.507 1.00 98.25 657 ALA A CA 1
ATOM 5066 C C . ALA A 1 657 ? -16.086 1.116 12.659 1.00 98.25 657 ALA A C 1
ATOM 5068 O O . ALA A 1 657 ? -15.898 1.727 11.610 1.00 98.25 657 ALA A O 1
ATOM 5069 N N . GLY A 1 658 ? -17.316 0.953 13.145 1.00 98.38 658 GLY A N 1
ATOM 5070 C CA . GLY A 1 658 ? -18.425 1.737 12.605 1.00 98.38 658 GLY A CA 1
ATOM 5071 C C . GLY A 1 658 ? -18.172 3.229 12.831 1.00 98.38 658 GLY A C 1
ATOM 5072 O O . GLY A 1 658 ? -18.196 4.031 11.895 1.00 98.38 658 GLY A O 1
ATOM 5073 N N . ILE A 1 659 ? -17.860 3.578 14.082 1.00 98.00 659 ILE A N 1
ATOM 5074 C CA . ILE A 1 659 ? -17.579 4.947 14.520 1.00 98.00 659 ILE A CA 1
ATOM 5075 C C . ILE A 1 659 ? -16.312 4.967 15.379 1.00 98.00 659 ILE A C 1
ATOM 5077 O O . ILE A 1 659 ? -16.230 4.274 16.392 1.00 98.00 659 ILE A O 1
ATOM 5081 N N . TYR A 1 660 ? -15.356 5.809 14.998 1.00 97.81 660 TYR A N 1
ATOM 5082 C CA . TYR A 1 660 ? -14.132 6.100 15.736 1.00 97.81 660 TYR A CA 1
ATOM 5083 C C . TYR A 1 660 ? -14.231 7.496 16.366 1.00 97.81 660 TYR A C 1
ATOM 5085 O O . TYR A 1 660 ? -14.381 8.489 15.650 1.00 97.81 660 TYR A O 1
ATOM 5093 N N . LEU A 1 661 ? -14.163 7.577 17.697 1.00 95.50 661 LEU A N 1
ATOM 5094 C CA . LEU A 1 661 ? -14.300 8.821 18.466 1.00 95.50 661 LEU A CA 1
ATOM 5095 C C . LEU A 1 661 ? -12.983 9.171 19.165 1.00 95.50 661 LEU A C 1
ATOM 5097 O O . LEU A 1 661 ? -12.533 8.452 20.055 1.00 95.50 661 LEU A O 1
ATOM 5101 N N . PHE A 1 662 ? -12.373 10.285 18.764 1.00 93.50 662 PHE A N 1
ATOM 5102 C CA . PHE A 1 662 ? -11.058 10.736 19.218 1.00 93.50 662 PHE A CA 1
ATOM 5103 C C . PHE A 1 662 ? -11.142 12.100 19.908 1.00 93.50 662 PHE A C 1
ATOM 5105 O O . PHE A 1 662 ? -10.726 13.074 19.304 1.00 93.50 662 PHE A O 1
ATOM 5112 N N . ASP A 1 663 ? -11.659 12.231 21.135 1.00 80.75 663 ASP A N 1
ATOM 5113 C CA . ASP A 1 663 ? -11.526 13.491 21.901 1.00 80.75 663 ASP A CA 1
ATOM 5114 C C . ASP A 1 663 ? -12.167 13.436 23.307 1.00 80.75 663 ASP A C 1
ATOM 5116 O O . ASP A 1 663 ? -12.619 12.403 23.799 1.00 80.75 663 ASP A O 1
ATOM 5120 N N . LEU A 1 664 ? -12.181 14.610 23.950 1.00 77.25 664 LEU A N 1
ATOM 5121 C CA . LEU A 1 664 ? -12.697 14.918 25.279 1.00 77.25 664 LEU A CA 1
ATOM 5122 C C . LEU A 1 664 ? -14.075 15.615 25.279 1.00 77.25 664 LEU A C 1
ATOM 5124 O O . LEU A 1 664 ? -14.607 15.844 26.370 1.00 77.25 664 LEU A O 1
ATOM 5128 N N . ILE A 1 665 ? -14.628 16.022 24.127 1.00 86.00 665 ILE A N 1
ATOM 5129 C CA . ILE A 1 665 ? -15.744 16.995 24.071 1.00 86.00 665 ILE A CA 1
ATOM 5130 C C . ILE A 1 665 ? -16.871 16.678 23.073 1.00 86.00 665 ILE A C 1
ATOM 5132 O O . ILE A 1 665 ? -17.926 17.313 23.144 1.00 86.00 665 ILE A O 1
ATOM 5136 N N . SER A 1 666 ? -16.687 15.741 22.149 1.00 92.12 666 SER A N 1
ATOM 5137 C CA . SER A 1 666 ? -17.668 15.388 21.124 1.00 92.12 666 SER A CA 1
ATOM 5138 C C . SER A 1 666 ? -18.928 14.783 21.724 1.00 92.12 666 SER A C 1
ATOM 5140 O O . SER A 1 666 ? -18.877 13.876 22.554 1.00 92.12 666 SER A O 1
ATOM 5142 N N . ASN A 1 667 ? -20.084 15.251 21.251 1.00 90.81 667 ASN A N 1
ATOM 5143 C CA . ASN A 1 667 ? -21.387 14.731 21.652 1.00 90.81 667 ASN A CA 1
ATOM 5144 C C . ASN A 1 667 ? -22.283 14.488 20.423 1.00 90.81 667 ASN A C 1
ATOM 5146 O O . ASN A 1 667 ? -23.219 15.258 20.169 1.00 90.81 667 ASN A O 1
ATOM 5150 N N . PRO A 1 668 ? -21.972 13.461 19.612 1.00 94.06 668 PRO A N 1
ATOM 5151 C CA . PRO A 1 668 ? -22.756 13.122 18.431 1.00 94.06 668 PRO A CA 1
ATOM 5152 C C . PRO A 1 668 ? -24.169 12.652 18.802 1.00 94.06 668 PRO A C 1
ATOM 5154 O O . PRO A 1 668 ? -24.372 11.937 19.783 1.00 94.06 668 PRO A O 1
ATOM 5157 N N . ASN A 1 669 ? -25.151 13.022 17.979 1.00 95.25 669 ASN A N 1
ATOM 5158 C CA . ASN A 1 669 ? -26.541 12.593 18.140 1.00 95.25 669 ASN A CA 1
ATOM 5159 C C . ASN A 1 669 ? -26.900 11.526 17.107 1.00 95.25 669 ASN A C 1
ATOM 5161 O O . ASN A 1 669 ? -26.605 11.697 15.925 1.00 95.25 669 ASN A O 1
ATOM 5165 N N . TYR A 1 670 ? -27.611 10.481 17.529 1.00 96.50 670 TYR A N 1
ATOM 5166 C CA . TYR A 1 670 ? -28.005 9.378 16.653 1.00 96.50 670 TYR A CA 1
ATOM 5167 C C . TYR A 1 670 ? -29.508 9.129 16.708 1.00 96.50 670 TYR A C 1
ATOM 5169 O O . TYR A 1 670 ? -30.117 9.104 17.779 1.00 96.50 670 TYR A O 1
ATOM 5177 N N . TYR A 1 671 ? -30.103 8.895 15.543 1.00 97.50 671 TYR A N 1
ATOM 5178 C CA . TYR A 1 671 ? -31.515 8.568 15.398 1.00 97.50 671 TYR A CA 1
ATOM 5179 C C . TYR A 1 671 ? -31.668 7.412 14.412 1.00 97.50 671 TYR A C 1
ATOM 5181 O O . TYR A 1 671 ? -31.502 7.593 13.212 1.00 97.50 671 TYR A O 1
ATOM 5189 N N . ASN A 1 672 ? -32.028 6.225 14.908 1.00 97.12 672 ASN A N 1
ATOM 5190 C CA . ASN A 1 672 ? -32.262 5.037 14.079 1.00 97.12 672 ASN A CA 1
ATOM 5191 C C . ASN A 1 672 ? -31.050 4.659 13.199 1.00 97.12 672 ASN A C 1
ATOM 5193 O O . ASN A 1 672 ? -31.197 4.428 12.003 1.00 97.12 672 ASN A O 1
ATOM 5197 N N . CYS A 1 673 ? -29.856 4.646 13.788 1.00 98.00 673 CYS A N 1
ATOM 5198 C CA . CYS A 1 673 ? -28.615 4.256 13.118 1.00 98.00 673 CYS A CA 1
ATOM 5199 C C . CYS A 1 673 ? -28.301 2.771 13.335 1.00 98.00 673 CYS A C 1
ATOM 5201 O O . CYS A 1 673 ? -28.633 2.210 14.387 1.00 98.00 673 CYS A O 1
ATOM 5203 N N . VAL A 1 674 ? -27.612 2.158 12.373 1.00 98.31 674 VAL A N 1
ATOM 5204 C CA . VAL A 1 674 ? -27.163 0.759 12.445 1.00 98.31 674 VAL A CA 1
ATOM 5205 C C . VAL A 1 674 ? -25.644 0.679 12.337 1.00 98.31 674 VAL A C 1
ATOM 5207 O O . VAL A 1 674 ? -25.046 1.342 11.496 1.00 98.31 674 VAL A O 1
ATOM 5210 N N . ILE A 1 675 ? -25.019 -0.150 13.175 1.00 98.44 675 ILE A N 1
ATOM 5211 C CA . ILE A 1 675 ? -23.600 -0.505 13.070 1.00 98.44 675 ILE A CA 1
ATOM 5212 C C . ILE A 1 675 ? -23.483 -2.027 12.971 1.00 98.44 675 ILE A C 1
ATOM 5214 O O . ILE A 1 675 ? -23.795 -2.737 13.931 1.00 98.44 675 ILE A O 1
ATOM 5218 N N . GLU A 1 676 ? -23.036 -2.534 11.824 1.00 98.44 676 GLU A N 1
ATOM 5219 C CA . GLU A 1 676 ? -23.008 -3.974 11.548 1.00 98.44 676 GLU A CA 1
ATOM 5220 C C . GLU A 1 676 ? -21.743 -4.426 10.811 1.00 98.44 676 GLU A C 1
ATOM 5222 O O . GLU A 1 676 ? -21.291 -3.782 9.870 1.00 98.44 676 GLU A O 1
ATOM 5227 N N . GLY A 1 677 ? -21.208 -5.589 11.197 1.00 97.88 677 GLY A N 1
ATOM 5228 C CA . GLY A 1 677 ? -20.160 -6.285 10.446 1.00 97.88 677 GLY A CA 1
ATOM 5229 C C . GLY A 1 677 ? -18.769 -5.652 10.516 1.00 97.88 677 GLY A C 1
ATOM 5230 O O . GLY A 1 677 ? -17.915 -6.028 9.723 1.00 97.88 677 GLY A O 1
ATOM 5231 N N . ASN A 1 678 ? -18.541 -4.704 11.426 1.00 98.44 678 ASN A N 1
ATOM 5232 C CA . ASN A 1 678 ? -17.242 -4.070 11.665 1.00 98.44 678 ASN A CA 1
ATOM 5233 C C . ASN A 1 678 ? -16.443 -4.850 12.726 1.00 98.44 678 ASN A C 1
ATOM 5235 O O . ASN A 1 678 ? -16.997 -5.702 13.431 1.00 98.44 678 ASN A O 1
ATOM 5239 N N . TYR A 1 679 ? -15.161 -4.528 12.925 1.00 97.25 679 TYR A N 1
ATOM 5240 C CA . TYR A 1 679 ? -14.424 -5.078 14.068 1.00 97.25 679 TYR A CA 1
ATOM 5241 C C . TYR A 1 679 ? -14.961 -4.499 15.392 1.00 97.25 679 TYR A C 1
ATOM 5243 O O . TYR A 1 679 ? -15.419 -5.239 16.265 1.00 97.25 679 TYR A O 1
ATOM 5251 N N . PHE A 1 680 ? -15.036 -3.175 15.515 1.00 98.19 680 PHE A N 1
ATOM 5252 C CA . PHE A 1 680 ? -15.656 -2.475 16.640 1.00 98.19 680 PHE A CA 1
ATOM 5253 C C . PHE A 1 680 ? -16.959 -1.780 16.225 1.00 98.19 680 PHE A C 1
ATOM 5255 O O . PHE A 1 680 ? -17.061 -1.198 15.149 1.00 98.19 680 PHE A O 1
ATOM 5262 N N . GLY A 1 681 ? -17.960 -1.779 17.106 1.00 97.25 681 GLY A N 1
ATOM 5263 C CA . GLY A 1 681 ? -19.154 -0.954 16.939 1.00 97.25 681 GLY A CA 1
ATOM 5264 C C . GLY A 1 681 ? -18.794 0.533 17.025 1.00 97.25 681 GLY A C 1
ATOM 5265 O O . GLY A 1 681 ? -18.718 1.238 16.017 1.00 97.25 681 GLY A O 1
ATOM 5266 N N . ILE A 1 682 ? -18.524 0.988 18.248 1.00 97.06 682 ILE A N 1
ATOM 5267 C CA . ILE A 1 682 ? -17.985 2.323 18.537 1.00 97.06 682 ILE A CA 1
ATOM 5268 C C . ILE A 1 682 ? -16.647 2.139 19.237 1.00 97.06 682 ILE A C 1
ATOM 5270 O O . ILE A 1 682 ? -16.577 1.364 20.187 1.00 97.06 682 ILE A O 1
ATOM 5274 N N . PHE A 1 683 ? -15.606 2.841 18.800 1.00 97.75 683 PHE A N 1
ATOM 5275 C CA . PHE A 1 683 ? -14.268 2.721 19.369 1.00 97.75 683 PHE A CA 1
ATOM 5276 C C . PHE A 1 683 ? -13.765 4.042 19.953 1.00 97.75 683 PHE A C 1
ATOM 5278 O O . PHE A 1 683 ? -13.805 5.081 19.291 1.00 97.75 683 PHE A O 1
ATOM 5285 N N . TYR A 1 684 ? -13.250 3.963 21.180 1.00 97.00 684 TYR A N 1
ATOM 5286 C CA . TYR A 1 684 ? -12.525 5.023 21.871 1.00 97.00 684 TYR A CA 1
ATOM 5287 C C . TYR A 1 684 ? -11.063 4.595 22.078 1.00 97.00 684 TYR A C 1
ATOM 5289 O O . TYR A 1 684 ? -10.814 3.587 22.746 1.00 97.00 684 TYR A O 1
ATOM 5297 N N . PRO A 1 685 ? -10.079 5.362 21.580 1.00 96.75 685 PRO A N 1
ATOM 5298 C CA . PRO A 1 685 ? -8.664 5.005 21.670 1.00 96.75 685 PRO A CA 1
ATOM 5299 C C . PRO A 1 685 ? -8.023 5.345 23.020 1.00 96.75 685 PRO A C 1
ATOM 5301 O O . PRO A 1 685 ? -6.823 5.149 23.186 1.00 96.75 685 PRO A O 1
ATOM 5304 N N . SER A 1 686 ? -8.781 5.879 23.981 1.00 95.81 686 SER A N 1
ATOM 5305 C CA . SER A 1 686 ? -8.284 6.176 25.322 1.00 95.81 686 SER A CA 1
ATOM 5306 C C . SER A 1 686 ? -9.403 6.078 26.360 1.00 95.81 686 SER A C 1
ATOM 5308 O O . SER A 1 686 ? -10.502 6.583 26.113 1.00 95.81 686 SER A O 1
ATOM 5310 N N . PRO A 1 687 ? -9.136 5.506 27.548 1.00 95.69 687 PRO A N 1
ATOM 5311 C CA . PRO A 1 687 ? -10.092 5.484 28.650 1.00 95.69 687 PRO A CA 1
ATOM 5312 C C . PRO A 1 687 ? -10.194 6.840 29.373 1.00 95.69 687 PRO A C 1
ATOM 5314 O O . PRO A 1 687 ? -11.100 7.034 30.178 1.00 95.69 687 PRO A O 1
ATOM 5317 N N . ASN A 1 688 ? -9.284 7.784 29.093 1.00 94.56 688 ASN A N 1
ATOM 5318 C CA . ASN A 1 688 ? -9.266 9.138 29.667 1.00 94.56 688 ASN A CA 1
ATOM 5319 C C . ASN A 1 688 ? -10.127 10.138 28.869 1.00 94.56 688 ASN A C 1
ATOM 5321 O O . ASN A 1 688 ? -9.964 11.348 29.016 1.00 94.56 688 ASN A O 1
ATOM 5325 N N . PHE A 1 689 ? -10.966 9.635 27.965 1.00 93.62 689 PHE A N 1
ATOM 5326 C CA . PHE A 1 689 ? -11.890 10.418 27.152 1.00 93.62 689 PHE A CA 1
ATOM 5327 C C . PHE A 1 689 ? -13.282 10.480 27.777 1.00 93.62 689 PHE A C 1
ATOM 5329 O O . PHE A 1 689 ? -13.664 9.625 28.572 1.00 93.62 689 PHE A O 1
ATOM 5336 N N . SER A 1 690 ? -14.047 11.500 27.387 1.00 86.94 690 SER A N 1
ATOM 5337 C CA . SER A 1 690 ? -15.415 11.693 27.864 1.00 86.94 690 SER A CA 1
ATOM 5338 C C . SER A 1 690 ? -16.375 10.766 27.119 1.00 86.94 690 SER A C 1
ATOM 5340 O O . SER A 1 690 ? -16.481 10.819 25.894 1.00 86.94 690 SER A O 1
ATOM 5342 N N . PHE A 1 691 ? -17.135 9.962 27.861 1.00 90.12 691 PHE A N 1
ATOM 5343 C CA . PHE A 1 691 ? -18.152 9.074 27.298 1.00 90.12 691 PHE A CA 1
ATOM 5344 C C . PHE A 1 691 ? -19.545 9.713 27.422 1.00 90.12 691 PHE A C 1
ATOM 5346 O O . PHE A 1 691 ? -20.030 9.899 28.541 1.00 90.12 691 PHE A O 1
ATOM 5353 N N . PRO A 1 692 ? -20.225 10.054 26.313 1.00 89.31 692 PRO A N 1
ATOM 5354 C CA . PRO A 1 692 ? -21.605 10.510 26.356 1.00 89.31 692 PRO A CA 1
ATOM 5355 C C . PRO A 1 692 ? -22.577 9.337 26.575 1.00 89.31 692 PRO A C 1
ATOM 5357 O O . PRO A 1 692 ? -22.236 8.158 26.443 1.00 89.31 692 PRO A O 1
ATOM 5360 N N . VAL A 1 693 ? -23.832 9.667 26.888 1.00 90.50 693 VAL A N 1
ATOM 5361 C CA . VAL A 1 693 ? -24.932 8.694 26.839 1.00 90.50 693 VAL A CA 1
ATOM 5362 C C . VAL A 1 693 ? -25.316 8.485 25.378 1.00 90.50 693 VAL A C 1
ATOM 5364 O O . VAL A 1 693 ? -25.819 9.394 24.718 1.00 90.50 693 VAL A O 1
ATOM 5367 N N . ILE A 1 694 ? -25.102 7.275 24.881 1.00 90.25 694 ILE A N 1
ATOM 5368 C CA . ILE A 1 694 ? -25.338 6.878 23.500 1.00 90.25 694 ILE A CA 1
ATOM 5369 C C . ILE A 1 694 ? -26.707 6.205 23.404 1.00 90.25 694 ILE A C 1
ATOM 5371 O O . ILE A 1 694 ? -26.988 5.178 24.025 1.00 90.25 694 ILE A O 1
ATOM 5375 N N . THR A 1 695 ? -27.579 6.796 22.592 1.00 92.31 695 THR A N 1
ATOM 5376 C CA . THR A 1 695 ? -28.916 6.274 22.284 1.00 92.31 695 THR A CA 1
ATOM 5377 C C . THR A 1 695 ? -29.167 6.356 20.784 1.00 92.31 695 THR A C 1
ATOM 5379 O O . THR A 1 695 ? -28.450 7.059 20.084 1.00 92.31 695 THR A O 1
ATOM 5382 N N . GLY A 1 696 ? -30.161 5.622 20.278 1.00 95.00 696 GLY A N 1
ATOM 5383 C CA . GLY A 1 696 ? -30.545 5.686 18.862 1.00 95.00 696 GLY A CA 1
ATOM 5384 C C . GLY A 1 696 ? -29.669 4.872 17.902 1.00 95.00 696 GLY A C 1
ATOM 5385 O O . GLY A 1 696 ? -29.861 4.988 16.693 1.00 95.00 696 GLY A O 1
ATOM 5386 N N . ILE A 1 697 ? -28.764 4.033 18.420 1.00 96.00 697 ILE A N 1
ATOM 5387 C CA . ILE A 1 697 ? -27.939 3.088 17.653 1.00 96.00 697 ILE A CA 1
ATOM 5388 C C . ILE A 1 697 ? -28.383 1.652 17.938 1.00 96.00 697 ILE A C 1
ATOM 5390 O O . ILE A 1 697 ? -28.572 1.273 19.094 1.00 96.00 697 ILE A O 1
ATOM 5394 N N . THR A 1 698 ? -28.473 0.839 16.886 1.00 96.44 698 THR A N 1
ATOM 5395 C CA . THR A 1 698 ? -28.519 -0.625 16.978 1.00 96.44 698 THR A CA 1
ATOM 5396 C C . THR A 1 698 ? -27.192 -1.183 16.470 1.00 96.44 698 THR A C 1
ATOM 5398 O O . THR A 1 698 ? -26.845 -0.971 15.313 1.00 96.44 698 THR A O 1
ATOM 5401 N N . SER A 1 699 ? -26.442 -1.882 17.323 1.00 96.75 699 SER A N 1
ATOM 5402 C CA . SER A 1 699 ? -25.122 -2.429 16.983 1.00 96.75 699 SER A CA 1
ATOM 5403 C C . SER A 1 699 ? -25.102 -3.944 17.180 1.00 96.75 699 SER A C 1
ATOM 5405 O O . SER A 1 699 ? -25.416 -4.427 18.272 1.00 96.75 699 SER A O 1
ATOM 5407 N N . TYR A 1 700 ? -24.790 -4.698 16.124 1.00 96.50 700 TYR A N 1
ATOM 5408 C CA . TYR A 1 700 ? -24.832 -6.167 16.114 1.00 96.50 700 TYR A CA 1
ATOM 5409 C C . TYR A 1 700 ? -23.918 -6.758 15.030 1.00 96.50 700 TYR A C 1
ATOM 5411 O O . TYR A 1 700 ? -23.507 -6.058 14.113 1.00 96.50 700 TYR A O 1
ATOM 5419 N N . ASN A 1 701 ? -23.589 -8.052 15.127 1.00 96.56 701 ASN A N 1
ATOM 5420 C CA . ASN A 1 701 ? -22.694 -8.767 14.196 1.00 96.56 701 ASN A CA 1
ATOM 5421 C C . ASN A 1 701 ? -21.301 -8.127 13.998 1.00 96.56 701 ASN A C 1
ATOM 5423 O O . ASN A 1 701 ? -20.598 -8.481 13.058 1.00 96.56 701 ASN A O 1
ATOM 5427 N N . ASN A 1 702 ? -20.885 -7.204 14.867 1.00 97.12 702 ASN A N 1
ATOM 5428 C CA . ASN A 1 702 ? -19.500 -6.737 14.933 1.00 97.12 702 ASN A CA 1
ATOM 5429 C C . ASN A 1 702 ? -18.692 -7.688 15.828 1.00 97.12 702 ASN A C 1
ATOM 5431 O O . ASN A 1 702 ? -19.281 -8.260 16.756 1.00 97.12 702 ASN A O 1
ATOM 5435 N N . THR A 1 703 ? -17.371 -7.796 15.632 1.00 95.56 703 THR A N 1
ATOM 5436 C CA . THR A 1 703 ? -16.496 -8.572 16.543 1.00 95.56 703 THR A CA 1
ATOM 5437 C C . THR A 1 703 ? -16.710 -8.127 17.990 1.00 95.56 703 THR A C 1
ATOM 5439 O O . THR A 1 703 ? -16.901 -8.952 18.882 1.00 95.56 703 THR A O 1
ATOM 5442 N N . ILE A 1 704 ? -16.810 -6.812 18.203 1.00 95.62 704 ILE A N 1
ATOM 5443 C CA . ILE A 1 704 ? -17.291 -6.201 19.439 1.00 95.62 704 ILE A CA 1
ATOM 5444 C C . ILE A 1 704 ? -18.404 -5.214 19.097 1.00 95.62 704 ILE A C 1
ATOM 5446 O O . ILE A 1 704 ? -18.162 -4.107 18.629 1.00 95.62 704 ILE A O 1
ATOM 5450 N N . SER A 1 705 ? -19.652 -5.595 19.370 1.00 93.94 705 SER A N 1
ATOM 5451 C CA . SER A 1 705 ? -20.830 -4.763 19.064 1.00 93.94 705 SER A CA 1
ATOM 5452 C C . SER A 1 705 ? -21.105 -3.649 20.089 1.00 93.94 705 SER A C 1
ATOM 5454 O O . SER A 1 705 ? -22.049 -2.882 19.928 1.00 93.94 705 SER A O 1
ATOM 5456 N N . GLY A 1 706 ? -20.312 -3.549 21.151 1.00 92.94 706 GLY A N 1
ATOM 5457 C CA . GLY A 1 706 ? -20.454 -2.525 22.184 1.00 92.94 706 GLY A CA 1
ATOM 5458 C C . GLY A 1 706 ? -19.667 -1.239 21.916 1.00 92.94 706 GLY A C 1
ATOM 5459 O O . GLY A 1 706 ? -19.278 -0.935 20.787 1.00 92.94 706 GLY A O 1
ATOM 5460 N N . ILE A 1 707 ? -19.423 -0.509 23.002 1.00 96.12 707 ILE A N 1
ATOM 5461 C CA . ILE A 1 707 ? -18.448 0.578 23.084 1.00 96.12 707 ILE A CA 1
ATOM 5462 C C . ILE A 1 707 ? -17.103 -0.061 23.433 1.00 96.12 707 ILE A C 1
ATOM 5464 O O . ILE A 1 707 ? -16.892 -0.489 24.566 1.00 96.12 707 ILE A O 1
ATOM 5468 N N . ALA A 1 708 ? -16.211 -0.163 22.457 1.00 97.31 708 ALA A N 1
ATOM 5469 C CA . ALA A 1 708 ? -14.853 -0.634 22.654 1.00 97.31 708 ALA A CA 1
ATOM 5470 C C . ALA A 1 708 ? -13.965 0.502 23.185 1.00 97.31 708 ALA A C 1
ATOM 5472 O O . ALA A 1 708 ? -13.979 1.611 22.650 1.00 97.31 708 ALA A O 1
ATOM 5473 N N . VAL A 1 709 ? -13.196 0.221 24.234 1.00 97.81 709 VAL A N 1
ATOM 5474 C CA . VAL A 1 709 ? -12.294 1.175 24.889 1.00 97.81 709 VAL A CA 1
ATOM 5475 C C . VAL A 1 709 ? -10.892 0.582 24.900 1.00 97.81 709 VAL A C 1
ATOM 5477 O O . VAL A 1 709 ? -10.674 -0.498 25.454 1.00 97.81 709 VAL A O 1
ATOM 5480 N N . ALA A 1 710 ? -9.944 1.268 24.269 1.00 97.38 710 ALA A N 1
ATOM 5481 C CA . ALA A 1 710 ? -8.542 0.875 24.305 1.00 97.38 710 ALA A CA 1
ATOM 5482 C C . ALA A 1 710 ? -7.938 1.040 25.709 1.00 97.38 710 ALA A C 1
ATOM 5484 O O . ALA A 1 710 ? -8.459 1.777 26.548 1.00 97.38 710 ALA A O 1
ATOM 5485 N N . GLY A 1 711 ? -6.809 0.372 25.944 1.00 96.00 711 GLY A N 1
ATOM 5486 C CA . GLY A 1 711 ? -6.023 0.563 27.160 1.00 96.00 711 GLY A CA 1
ATOM 5487 C C . GLY A 1 711 ? -5.390 1.953 27.249 1.00 96.00 711 GLY A C 1
ATOM 5488 O O . GLY A 1 711 ? -5.242 2.661 26.252 1.00 96.00 711 GLY A O 1
ATOM 5489 N N . GLY A 1 712 ? -4.997 2.347 28.454 1.00 97.44 712 GLY A N 1
ATOM 5490 C CA . GLY A 1 712 ? -4.362 3.633 28.718 1.00 97.44 712 GLY A CA 1
ATOM 5491 C C . GLY A 1 712 ? -4.499 4.089 30.167 1.00 97.44 712 GLY A C 1
ATOM 5492 O O . GLY A 1 712 ? -5.008 3.375 31.032 1.00 97.44 712 GLY A O 1
ATOM 5493 N N . GLU A 1 713 ? -4.038 5.311 30.431 1.00 97.00 713 GLU A N 1
ATOM 5494 C CA . GLU A 1 713 ? -4.039 5.890 31.775 1.00 97.00 713 GLU A CA 1
ATOM 5495 C C . GLU A 1 713 ? -5.171 6.899 31.957 1.00 97.00 713 GLU A C 1
ATOM 5497 O O . GLU A 1 713 ? -5.259 7.885 31.223 1.00 97.00 713 GLU A O 1
ATOM 5502 N N . ILE A 1 714 ? -5.993 6.696 32.983 1.00 97.56 714 ILE A N 1
ATOM 5503 C CA . ILE A 1 714 ? -6.959 7.682 33.464 1.00 97.56 714 ILE A CA 1
ATOM 5504 C C . ILE A 1 714 ? -6.225 8.615 34.428 1.00 97.56 714 ILE A C 1
ATOM 5506 O O . ILE A 1 714 ? -5.788 8.212 35.507 1.00 97.56 714 ILE A O 1
ATOM 5510 N N . THR A 1 715 ? -6.076 9.874 34.015 1.00 96.38 715 THR A N 1
ATOM 5511 C CA . THR A 1 715 ? -5.294 10.909 34.725 1.00 96.38 715 THR A CA 1
ATOM 5512 C C . THR A 1 715 ? -6.153 12.098 35.166 1.00 96.38 715 THR A C 1
ATOM 5514 O O . THR A 1 715 ? -5.661 13.088 35.712 1.00 96.38 715 THR A O 1
ATOM 5517 N N . SER A 1 716 ? -7.455 12.019 34.931 1.00 95.44 716 SER A N 1
ATOM 5518 C CA . SER A 1 716 ? -8.454 13.005 35.332 1.00 95.44 716 SER A CA 1
ATOM 5519 C C . SER A 1 716 ? -9.751 12.285 35.673 1.00 95.44 716 SER A C 1
ATOM 5521 O O . SER A 1 716 ? -9.898 11.118 35.318 1.00 95.44 716 SER A O 1
ATOM 5523 N N . ASP A 1 717 ? -10.670 12.962 36.355 1.00 95.75 717 ASP A N 1
ATOM 5524 C CA . ASP A 1 717 ? -11.954 12.362 36.699 1.00 95.75 717 ASP A CA 1
ATOM 5525 C C . ASP A 1 717 ? -12.735 12.000 35.439 1.00 95.75 717 ASP A C 1
ATOM 5527 O O . ASP A 1 717 ? -13.010 12.849 34.591 1.00 95.75 717 ASP A O 1
ATOM 5531 N N . GLN A 1 718 ? -13.107 10.731 35.343 1.00 95.31 718 GLN A N 1
ATOM 5532 C CA . GLN A 1 718 ? -13.904 10.175 34.267 1.00 95.31 718 GLN A CA 1
ATOM 5533 C C . GLN A 1 718 ? -15.154 9.520 34.832 1.00 95.31 718 GLN A C 1
ATOM 5535 O O . GLN A 1 718 ? -15.162 8.930 35.914 1.00 95.31 718 GLN A O 1
ATOM 5540 N N . THR A 1 719 ? -16.240 9.619 34.075 1.00 94.88 719 THR A N 1
ATOM 5541 C CA . THR A 1 719 ? -17.491 8.924 34.374 1.00 94.88 719 THR A CA 1
ATOM 5542 C C . THR A 1 719 ? -17.883 8.097 33.167 1.00 94.88 719 THR A C 1
ATOM 5544 O O . THR A 1 719 ? -17.987 8.626 32.064 1.00 94.88 719 THR A O 1
ATOM 5547 N N . TRP A 1 720 ? -18.120 6.807 33.376 1.00 95.44 720 TRP A N 1
ATOM 5548 C CA . TRP A 1 720 ? -18.704 5.923 32.375 1.00 95.44 720 TRP A CA 1
ATOM 5549 C C . TRP A 1 720 ? -20.206 5.852 32.644 1.00 95.44 720 TRP A C 1
ATOM 5551 O O . TRP A 1 720 ? -20.641 5.143 33.564 1.00 95.44 720 TRP A O 1
ATOM 5561 N N . PRO A 1 721 ? -21.025 6.625 31.906 1.00 94.88 721 PRO A N 1
ATOM 5562 C CA . PRO A 1 721 ? -22.458 6.643 32.130 1.00 94.88 721 PRO A CA 1
ATOM 5563 C C . PRO A 1 721 ? -23.078 5.300 31.748 1.00 94.88 721 PRO A C 1
ATOM 5565 O O . PRO A 1 721 ? -22.475 4.484 31.046 1.00 94.88 721 PRO A O 1
ATOM 5568 N N . PHE A 1 722 ? -24.306 5.070 32.208 1.00 94.69 722 PHE A N 1
ATOM 5569 C CA . PHE A 1 722 ? -25.069 3.908 31.778 1.00 94.69 722 PHE A CA 1
ATOM 5570 C C . PHE A 1 722 ? -25.348 3.994 30.278 1.00 94.69 722 PHE A C 1
ATOM 5572 O O . PHE A 1 722 ? -25.977 4.946 29.810 1.00 94.69 722 PHE A O 1
ATOM 5579 N N . ASN A 1 723 ? -24.905 2.972 29.552 1.00 91.75 723 ASN A N 1
ATOM 5580 C CA . ASN A 1 723 ? -25.175 2.806 28.136 1.00 91.75 723 ASN A CA 1
ATOM 5581 C C . ASN A 1 723 ? -25.870 1.466 27.889 1.00 91.75 723 ASN A C 1
ATOM 5583 O O . ASN A 1 723 ? -25.534 0.440 28.475 1.00 91.75 723 ASN A O 1
ATOM 5587 N N . THR A 1 724 ? -26.864 1.476 26.997 1.00 89.69 724 THR A N 1
ATOM 5588 C CA . THR A 1 724 ? -27.513 0.229 26.551 1.00 89.69 724 THR A CA 1
ATOM 5589 C C . THR A 1 724 ? -26.561 -0.623 25.711 1.00 89.69 724 THR A C 1
ATOM 5591 O O . THR A 1 724 ? -26.636 -1.852 25.736 1.00 89.69 724 THR A O 1
ATOM 5594 N N . LEU A 1 725 ? -25.628 0.034 25.013 1.00 91.56 725 LEU A N 1
ATOM 5595 C CA . LEU A 1 725 ? -24.436 -0.588 24.459 1.00 91.56 725 LEU A CA 1
ATOM 5596 C C . LEU A 1 725 ? -23.453 -0.873 25.598 1.00 91.56 725 LEU A C 1
ATOM 5598 O O . LEU A 1 725 ? -23.080 0.020 26.353 1.00 91.56 725 LEU A O 1
ATOM 5602 N N . LYS A 1 726 ? -23.038 -2.130 25.710 1.00 92.06 726 LYS A N 1
ATOM 5603 C CA . LYS A 1 726 ? -22.094 -2.594 26.732 1.00 92.06 726 LYS A CA 1
ATOM 5604 C C . LYS A 1 726 ? -20.690 -2.059 26.451 1.00 92.06 726 LYS A C 1
ATOM 5606 O O . LYS A 1 726 ? -20.325 -1.918 25.285 1.00 92.06 726 LYS A O 1
ATOM 5611 N N . TYR A 1 727 ? -19.897 -1.825 27.493 1.00 96.75 727 TYR A N 1
ATOM 5612 C CA . TYR A 1 727 ? -18.484 -1.472 27.334 1.00 96.75 727 TYR A CA 1
ATOM 5613 C C . TYR A 1 727 ? -17.640 -2.736 27.176 1.00 96.75 727 TYR A C 1
ATOM 5615 O O . TYR A 1 727 ? -17.877 -3.730 27.864 1.00 96.75 727 TYR A O 1
ATOM 5623 N N . ALA A 1 728 ? -16.647 -2.688 26.297 1.00 97.56 728 ALA A N 1
ATOM 5624 C CA . ALA A 1 728 ? -15.655 -3.733 26.107 1.00 97.56 728 ALA A CA 1
ATOM 5625 C C . ALA A 1 728 ? -14.258 -3.109 26.140 1.00 97.56 728 ALA A C 1
ATOM 5627 O O . ALA A 1 728 ? -13.896 -2.317 25.276 1.00 97.56 728 ALA A O 1
ATOM 5628 N N . VAL A 1 729 ? -13.482 -3.448 27.155 1.00 98.25 729 VAL A N 1
ATOM 5629 C CA . VAL A 1 729 ? -12.124 -2.963 27.359 1.00 98.25 729 VAL A CA 1
ATOM 5630 C C . VAL A 1 729 ? -11.159 -3.931 26.685 1.00 98.25 729 VAL A C 1
ATOM 5632 O O . VAL A 1 729 ? -11.145 -5.120 27.004 1.00 98.25 729 VAL A O 1
ATOM 5635 N N . VAL A 1 730 ? -10.371 -3.418 25.742 1.00 97.69 730 VAL A N 1
ATOM 5636 C CA . VAL A 1 730 ? -9.492 -4.221 24.868 1.00 97.69 730 VAL A CA 1
ATOM 5637 C C . VAL A 1 730 ? -8.001 -3.988 25.127 1.00 97.69 730 VAL A C 1
ATOM 5639 O O . VAL A 1 730 ? -7.152 -4.404 24.346 1.00 97.69 730 VAL A O 1
ATOM 5642 N N . GLY A 1 731 ? -7.667 -3.304 26.220 1.00 97.69 731 GLY A N 1
ATOM 5643 C CA . GLY A 1 731 ? -6.301 -3.126 26.703 1.00 97.69 731 GLY A CA 1
ATOM 5644 C C . GLY A 1 731 ? -6.293 -2.622 28.143 1.00 97.69 731 GLY A C 1
ATOM 5645 O O . GLY A 1 731 ? -7.307 -2.119 28.624 1.00 97.69 731 GLY A O 1
ATOM 5646 N N . ASP A 1 732 ? -5.159 -2.755 28.828 1.00 98.12 732 ASP A N 1
ATOM 5647 C CA . ASP A 1 732 ? -5.059 -2.442 30.256 1.00 98.12 732 ASP A CA 1
ATOM 5648 C C . ASP A 1 732 ? -5.436 -0.999 30.581 1.00 98.12 732 ASP A C 1
ATOM 5650 O O . ASP A 1 732 ? -4.951 -0.048 29.961 1.00 98.12 732 ASP A O 1
ATOM 5654 N N . ILE A 1 733 ? -6.261 -0.832 31.611 1.00 98.50 733 ILE A N 1
ATOM 5655 C CA . ILE A 1 733 ? -6.604 0.479 32.157 1.00 98.50 733 ILE A CA 1
ATOM 5656 C C . ILE A 1 733 ? -5.809 0.689 33.435 1.00 98.50 733 ILE A C 1
ATOM 5658 O O . ILE A 1 733 ? -5.844 -0.142 34.336 1.00 98.50 733 ILE A O 1
ATOM 5662 N N . THR A 1 734 ? -5.141 1.834 33.549 1.00 98.38 734 THR A N 1
ATOM 5663 C CA . THR A 1 734 ? -4.506 2.263 34.799 1.00 98.38 734 THR A CA 1
ATOM 5664 C C . THR A 1 734 ? -5.116 3.574 35.279 1.00 98.38 734 THR A C 1
ATOM 5666 O O . THR A 1 734 ? -5.025 4.591 34.598 1.00 98.38 734 THR A O 1
ATOM 5669 N N . ILE A 1 735 ? -5.719 3.580 36.464 1.00 98.31 735 ILE A N 1
ATOM 5670 C CA . ILE A 1 735 ? -6.229 4.789 37.119 1.00 98.31 735 ILE A CA 1
ATOM 5671 C C . ILE A 1 735 ? -5.124 5.305 38.031 1.00 98.31 735 ILE A C 1
ATOM 5673 O O . ILE A 1 735 ? -4.903 4.751 39.111 1.00 98.31 735 ILE A O 1
ATOM 5677 N N . ALA A 1 736 ? -4.370 6.303 37.570 1.00 97.00 736 ALA A N 1
ATOM 5678 C CA . ALA A 1 736 ? -3.204 6.767 38.308 1.00 97.00 736 ALA A CA 1
ATOM 5679 C C . ALA A 1 736 ? -2.725 8.164 37.892 1.00 97.00 736 ALA A C 1
ATOM 5681 O O . ALA A 1 736 ? -2.506 8.432 36.710 1.00 97.00 736 ALA A O 1
ATOM 5682 N N . LYS A 1 737 ? -2.426 9.028 38.868 1.00 95.56 737 LYS A N 1
ATOM 5683 C CA . LYS A 1 737 ? -1.703 10.292 38.638 1.00 95.56 737 LYS A CA 1
ATOM 5684 C C . LYS A 1 737 ? -0.793 10.642 39.810 1.00 95.56 737 LYS A C 1
ATOM 5686 O O . LYS A 1 737 ? -1.093 10.365 40.966 1.00 95.56 737 LYS A O 1
ATOM 5691 N N . GLN A 1 738 ? 0.357 11.237 39.500 1.00 94.69 738 GLN A N 1
ATOM 5692 C CA . GLN A 1 738 ? 1.382 11.516 40.500 1.00 94.69 738 GLN A CA 1
ATOM 5693 C C . GLN A 1 738 ? 0.867 12.514 41.542 1.00 94.69 738 GLN A C 1
ATOM 5695 O O . GLN A 1 738 ? 0.508 13.635 41.183 1.00 94.69 738 GLN A O 1
ATOM 5700 N N . ASN A 1 739 ? 0.923 12.134 42.824 1.00 91.38 739 ASN A N 1
ATOM 5701 C CA . ASN A 1 739 ? 0.489 12.966 43.957 1.00 91.38 739 ASN A CA 1
ATOM 5702 C C . ASN A 1 739 ? -0.944 13.524 43.830 1.00 91.38 739 ASN A C 1
ATOM 5704 O O . ASN A 1 739 ? -1.224 14.602 44.352 1.00 91.38 739 ASN A O 1
ATOM 5708 N N . ASP A 1 740 ? -1.818 12.812 43.126 1.00 95.25 740 ASP A N 1
ATOM 5709 C CA . 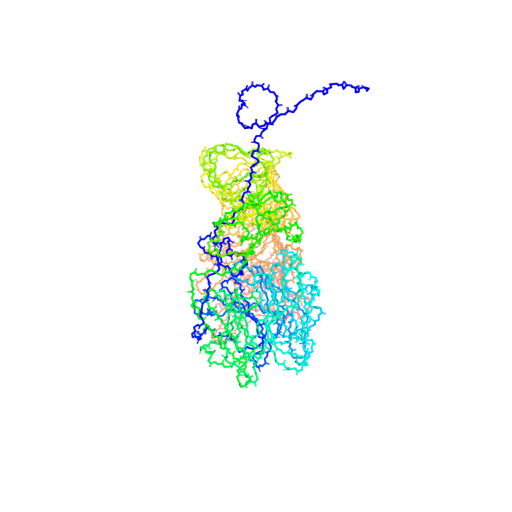ASP A 1 740 ? -3.204 13.194 42.859 1.00 95.25 740 ASP A CA 1
ATOM 5710 C C . ASP A 1 740 ? -4.084 11.931 42.863 1.00 95.25 740 ASP A C 1
ATOM 5712 O O . ASP A 1 740 ? -3.552 10.816 42.896 1.00 95.25 740 ASP A O 1
ATOM 5716 N N . ASN A 1 741 ? -5.405 12.096 42.833 1.00 95.06 741 ASN A N 1
ATOM 5717 C CA . ASN A 1 741 ? -6.377 11.009 42.994 1.00 95.06 741 ASN A CA 1
ATOM 5718 C C . ASN A 1 741 ? -7.457 11.010 41.887 1.00 95.06 741 ASN A C 1
ATOM 5720 O O . ASN A 1 741 ? -8.631 11.232 42.174 1.00 95.06 741 ASN A O 1
ATOM 5724 N N . PRO A 1 742 ? -7.091 10.779 40.607 1.00 97.44 742 PRO A N 1
ATOM 5725 C CA . PRO A 1 742 ? -8.058 10.750 39.515 1.00 97.44 742 PRO A CA 1
ATOM 5726 C C . PRO A 1 742 ? -9.066 9.626 39.733 1.00 97.44 742 PRO A C 1
ATOM 5728 O O . PRO A 1 742 ? -8.685 8.502 40.078 1.00 97.44 742 PRO A O 1
ATOM 5731 N N . ARG A 1 743 ? -10.342 9.921 39.488 1.00 97.50 743 ARG A N 1
ATOM 5732 C CA . ARG A 1 743 ? -11.433 8.974 39.712 1.00 97.50 743 ARG A CA 1
ATOM 5733 C C . ARG A 1 743 ? -12.016 8.419 38.425 1.00 97.50 743 ARG A C 1
ATOM 5735 O O . ARG A 1 743 ? -12.461 9.178 37.572 1.00 97.50 743 ARG A O 1
ATOM 5742 N N . LEU A 1 744 ? -12.146 7.098 38.337 1.00 98.00 744 LEU A N 1
ATOM 5743 C CA . LEU A 1 744 ? -13.072 6.450 37.410 1.00 98.00 744 LEU A CA 1
ATOM 5744 C C . LEU A 1 744 ? -14.378 6.115 38.138 1.00 98.00 744 LEU A C 1
ATOM 5746 O O . LEU A 1 744 ? -14.394 5.273 39.033 1.00 98.00 744 LEU A O 1
ATOM 5750 N N . THR A 1 745 ? -15.474 6.752 37.727 1.00 97.81 745 THR A N 1
ATOM 5751 C CA . THR A 1 745 ? -16.826 6.466 38.228 1.00 97.81 745 THR A CA 1
ATOM 5752 C C . THR A 1 745 ? -17.603 5.632 37.213 1.00 97.81 745 THR A C 1
ATOM 5754 O O . THR A 1 745 ? -17.816 6.073 36.084 1.00 97.81 745 THR A O 1
ATOM 5757 N N . ILE A 1 746 ? -18.074 4.449 37.603 1.00 97.88 746 ILE A N 1
ATOM 5758 C CA . ILE A 1 746 ? -18.932 3.587 36.784 1.00 97.88 746 ILE A CA 1
ATOM 5759 C C . ILE A 1 746 ? -20.375 3.727 37.263 1.00 97.88 746 ILE A C 1
ATOM 5761 O O . ILE A 1 746 ? -20.689 3.438 38.417 1.00 97.88 746 ILE A O 1
ATOM 5765 N N . ALA A 1 747 ? -21.269 4.159 36.372 1.00 96.69 747 ALA A N 1
ATOM 5766 C CA . ALA A 1 747 ? -22.677 4.328 36.716 1.00 96.69 747 ALA A CA 1
ATOM 5767 C C . ALA A 1 747 ? -23.404 2.971 36.902 1.00 96.69 747 ALA A C 1
ATOM 5769 O O . ALA A 1 747 ? -23.055 1.997 36.224 1.00 96.69 747 ALA A O 1
ATOM 5770 N N . PRO A 1 748 ? -24.451 2.910 37.754 1.00 97.44 748 PRO A N 1
ATOM 5771 C CA . PRO A 1 748 ? -25.232 1.696 37.987 1.00 97.44 748 PRO A CA 1
ATOM 5772 C C . PRO A 1 748 ? -25.801 1.059 36.709 1.00 97.44 748 PRO A C 1
ATOM 5774 O O . PRO A 1 748 ? -26.211 1.758 35.782 1.00 97.44 748 PRO A O 1
ATOM 5777 N N . GLY A 1 749 ? -25.892 -0.276 36.691 1.00 95.50 749 GLY A N 1
ATOM 5778 C CA . GLY A 1 749 ? -26.483 -1.059 35.596 1.00 95.50 749 GLY A CA 1
ATOM 5779 C C . GLY A 1 749 ? -25.537 -1.389 34.436 1.00 95.50 749 GLY A C 1
ATOM 5780 O O . GLY A 1 749 ? -25.924 -2.128 33.532 1.00 95.50 749 GLY A O 1
ATOM 5781 N N . ASN A 1 750 ? -24.313 -0.858 34.437 1.00 95.56 750 ASN A N 1
ATOM 5782 C CA . ASN A 1 750 ? -23.334 -1.148 33.393 1.00 95.56 750 ASN A CA 1
ATOM 5783 C C . ASN A 1 750 ? -22.779 -2.575 33.491 1.00 95.56 750 ASN A C 1
ATOM 5785 O O . ASN A 1 750 ? -22.478 -3.074 34.575 1.00 95.56 750 ASN A O 1
ATOM 5789 N N . THR A 1 751 ? -22.553 -3.199 32.336 1.00 95.00 751 THR A N 1
ATOM 5790 C CA . THR A 1 751 ? -21.696 -4.385 32.215 1.00 95.00 751 THR A CA 1
ATOM 5791 C C . THR A 1 751 ? -20.442 -4.008 31.442 1.00 95.00 751 THR A C 1
ATOM 5793 O O . THR A 1 751 ? -20.537 -3.520 30.312 1.00 95.00 751 THR A O 1
ATOM 5796 N N . ILE A 1 752 ? -19.290 -4.243 32.059 1.00 97.62 752 ILE A N 1
ATOM 5797 C CA . ILE A 1 752 ? -17.963 -3.999 31.511 1.00 97.62 752 ILE A CA 1
ATOM 5798 C C . ILE A 1 752 ? -17.324 -5.349 31.197 1.00 97.62 752 ILE A C 1
ATOM 5800 O O . ILE A 1 752 ? -17.114 -6.173 32.091 1.00 97.62 752 ILE A O 1
ATOM 5804 N N . TYR A 1 753 ? -17.050 -5.573 29.918 1.00 98.00 753 TYR A N 1
ATOM 5805 C CA . TYR A 1 753 ? -16.368 -6.761 29.425 1.00 98.00 753 TYR A CA 1
ATOM 5806 C C . TYR A 1 753 ? -14.880 -6.483 29.253 1.00 98.00 753 TYR A C 1
ATOM 5808 O O . TYR A 1 753 ? -14.524 -5.416 28.767 1.00 98.00 753 TYR A O 1
ATOM 5816 N N . PHE A 1 754 ? -14.027 -7.444 29.585 1.00 98.25 754 PHE A N 1
ATOM 5817 C CA . PHE A 1 754 ? -12.576 -7.340 29.411 1.00 98.25 754 PHE A CA 1
ATOM 5818 C C . PHE A 1 754 ? -12.078 -8.416 28.458 1.00 98.25 754 PHE A C 1
ATOM 5820 O O . PHE A 1 754 ? -12.472 -9.577 28.581 1.00 98.25 754 PHE A O 1
ATOM 5827 N N . ASP A 1 755 ? -11.243 -8.033 27.496 1.0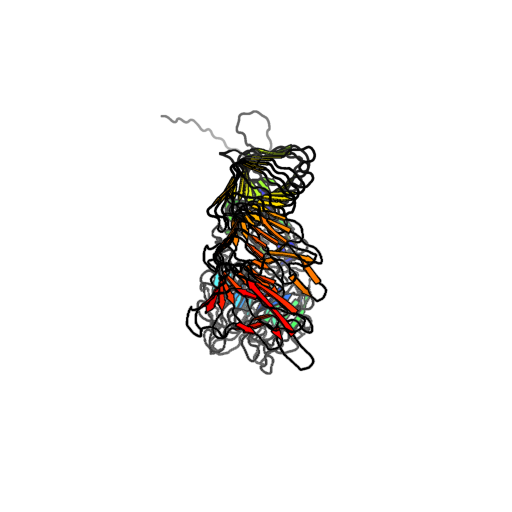0 97.12 755 ASP A N 1
ATOM 5828 C CA . ASP A 1 755 ? -10.569 -8.998 26.633 1.00 97.12 755 ASP A CA 1
ATOM 5829 C C . ASP A 1 755 ? -9.535 -9.832 27.419 1.00 97.12 755 ASP A C 1
ATOM 5831 O O . ASP A 1 755 ? -9.216 -9.569 28.583 1.00 97.12 755 ASP A O 1
ATOM 5835 N N . THR A 1 756 ? -9.022 -10.879 26.783 1.00 95.94 756 THR A N 1
ATOM 5836 C CA . THR A 1 756 ? -8.045 -11.787 27.385 1.00 95.94 756 THR A CA 1
ATOM 5837 C C . THR A 1 756 ? -6.772 -11.033 27.759 1.00 95.94 756 THR A C 1
ATOM 5839 O O . THR A 1 756 ? -6.245 -10.277 26.949 1.00 95.94 756 THR A O 1
ATOM 5842 N N . ALA A 1 757 ? -6.248 -11.295 28.962 1.00 95.19 757 ALA A N 1
ATOM 5843 C CA . ALA A 1 757 ? -5.058 -10.637 29.511 1.00 95.19 757 ALA A CA 1
ATOM 5844 C C . ALA A 1 757 ? -5.192 -9.110 29.682 1.00 95.19 757 ALA A C 1
ATOM 5846 O O . ALA A 1 757 ? -4.202 -8.391 29.606 1.00 95.19 757 ALA A O 1
ATOM 5847 N N . VAL A 1 758 ? -6.422 -8.623 29.887 1.00 98.06 758 VAL A N 1
ATOM 5848 C CA . VAL A 1 758 ? -6.701 -7.224 30.227 1.00 98.06 758 VAL A CA 1
ATOM 5849 C C . VAL A 1 758 ? -7.053 -7.101 31.707 1.00 98.06 758 VAL A C 1
ATOM 5851 O O . VAL A 1 758 ? -7.878 -7.867 32.217 1.00 98.06 758 VAL A O 1
ATOM 5854 N N . GLN A 1 759 ? -6.485 -6.099 32.379 1.00 97.38 759 GLN A N 1
ATOM 5855 C CA . GLN A 1 759 ? -6.805 -5.735 33.763 1.00 97.38 759 GLN A CA 1
ATOM 5856 C C . GLN A 1 759 ? -7.253 -4.274 33.922 1.00 97.38 759 GLN A C 1
ATOM 5858 O O . GLN A 1 759 ? -7.001 -3.407 33.078 1.00 97.38 759 GLN A O 1
ATOM 5863 N N . ILE A 1 760 ? -7.867 -3.984 35.072 1.00 98.31 760 ILE A N 1
ATOM 5864 C CA . ILE A 1 760 ? -7.923 -2.625 35.628 1.00 98.31 760 ILE A CA 1
ATOM 5865 C C . ILE A 1 760 ? -6.921 -2.544 36.769 1.00 98.31 760 ILE A C 1
ATOM 5867 O O . ILE A 1 760 ? -7.031 -3.292 37.733 1.00 98.31 760 ILE A O 1
ATOM 5871 N N . GLN A 1 761 ? -6.002 -1.589 36.709 1.00 98.19 761 GLN A N 1
ATOM 5872 C CA . GLN A 1 761 ? -5.082 -1.272 37.791 1.00 98.19 761 GLN A CA 1
ATOM 5873 C C . GLN A 1 761 ? -5.425 0.076 38.429 1.00 98.19 761 GLN A C 1
ATOM 5875 O O . GLN A 1 761 ? -5.596 1.081 37.740 1.00 98.19 761 GLN A O 1
ATOM 5880 N N . VAL A 1 762 ? -5.474 0.115 39.758 1.00 98.38 762 VAL A N 1
ATOM 5881 C CA . VAL A 1 762 ? -5.635 1.334 40.554 1.00 98.38 762 VAL A CA 1
ATOM 5882 C C . VAL A 1 762 ? -4.312 1.643 41.237 1.00 98.38 762 VAL A C 1
ATOM 5884 O O . VAL A 1 762 ? -3.776 0.807 41.965 1.00 98.38 762 VAL A O 1
ATOM 5887 N N . GLY A 1 763 ? -3.788 2.843 40.992 1.00 96.25 763 GLY A N 1
ATOM 5888 C CA . GLY A 1 763 ? -2.472 3.280 41.446 1.00 96.25 763 GLY A CA 1
ATOM 5889 C C . GLY A 1 763 ? -1.304 2.588 40.735 1.00 96.25 763 GLY A C 1
ATOM 5890 O O . GLY A 1 763 ? -1.426 1.512 40.151 1.00 96.25 763 GLY A O 1
ATOM 5891 N N . LYS A 1 764 ? -0.126 3.212 40.773 1.00 93.94 764 LYS A N 1
ATOM 5892 C CA . LYS A 1 764 ? 1.121 2.613 40.264 1.00 93.94 764 LYS A CA 1
ATOM 5893 C C . LYS A 1 764 ? 2.342 3.247 40.914 1.00 93.94 764 LYS A C 1
ATOM 5895 O O . LYS A 1 764 ? 2.300 4.398 41.341 1.00 93.94 764 LYS A O 1
ATOM 5900 N N . TYR A 1 765 ? 3.455 2.528 40.862 1.00 88.69 765 TYR A N 1
ATOM 5901 C CA . TYR A 1 765 ? 4.766 3.061 41.199 1.00 88.69 765 TYR A CA 1
ATOM 5902 C C . TYR A 1 765 ? 5.737 2.902 40.043 1.00 88.69 765 TYR A C 1
ATOM 5904 O O . TYR A 1 765 ? 5.825 1.843 39.426 1.00 88.69 765 TYR A O 1
ATOM 5912 N N . ILE A 1 766 ? 6.507 3.956 39.782 1.00 82.56 766 ILE A N 1
ATOM 5913 C CA . ILE A 1 766 ? 7.515 3.957 38.716 1.00 82.56 766 ILE A CA 1
ATOM 5914 C C . ILE A 1 766 ? 8.929 4.040 39.299 1.00 82.56 766 ILE A C 1
ATOM 5916 O O . ILE A 1 766 ? 9.841 3.363 38.829 1.00 82.56 766 ILE A O 1
ATOM 5920 N N . ALA A 1 767 ? 9.134 4.881 40.314 1.00 82.50 767 ALA A N 1
ATOM 5921 C CA . ALA A 1 767 ? 10.436 5.117 40.926 1.00 82.50 767 ALA A CA 1
ATOM 5922 C C . ALA A 1 767 ? 10.282 5.781 42.299 1.00 82.50 767 ALA A C 1
ATOM 5924 O O . ALA A 1 767 ? 9.229 6.328 42.627 1.00 82.50 767 ALA A O 1
ATOM 5925 N N . ALA A 1 768 ? 11.365 5.815 43.079 1.00 78.50 768 ALA A N 1
ATOM 5926 C CA . ALA A 1 768 ? 11.379 6.478 44.381 1.00 78.50 768 ALA A CA 1
ATOM 5927 C C . ALA A 1 768 ? 10.861 7.926 44.277 1.00 78.50 768 ALA A C 1
ATOM 5929 O O . ALA A 1 768 ? 11.275 8.673 43.386 1.00 78.50 768 ALA A O 1
ATOM 5930 N N . ASN A 1 769 ? 9.964 8.312 45.192 1.00 78.06 769 ASN A N 1
ATOM 5931 C CA . ASN A 1 769 ? 9.267 9.607 45.239 1.00 78.06 769 ASN A CA 1
ATOM 5932 C C . ASN A 1 769 ? 8.282 9.889 44.082 1.00 78.06 769 ASN A C 1
ATOM 5934 O O . ASN A 1 769 ? 7.804 11.016 43.947 1.00 78.06 769 ASN A O 1
ATOM 5938 N N . HIS A 1 770 ? 7.957 8.893 43.258 1.00 85.31 770 HIS A N 1
ATOM 5939 C CA . HIS A 1 770 ? 6.956 8.997 42.196 1.00 85.31 770 HIS A CA 1
ATOM 5940 C C . HIS A 1 770 ? 5.792 8.049 42.496 1.00 85.31 770 HIS A C 1
ATOM 5942 O O . HIS A 1 770 ? 5.670 6.995 41.876 1.00 85.31 770 HIS A O 1
ATOM 5948 N N . HIS A 1 771 ? 4.976 8.452 43.471 1.00 90.62 771 HIS A N 1
ATOM 5949 C CA . HIS A 1 771 ? 3.785 7.731 43.914 1.00 90.62 771 HIS A CA 1
ATOM 5950 C C . HIS A 1 771 ? 2.552 8.239 43.164 1.00 90.62 771 HIS A C 1
ATOM 5952 O O . HIS A 1 771 ? 2.336 9.457 43.078 1.00 90.62 771 HIS A O 1
ATOM 5958 N N . TYR A 1 772 ? 1.763 7.318 42.614 1.00 95.75 772 TYR A N 1
ATOM 5959 C CA . TYR A 1 772 ? 0.580 7.642 41.821 1.00 95.75 772 TYR A CA 1
ATOM 5960 C C . TYR A 1 772 ? -0.659 7.014 42.458 1.00 95.75 772 TYR A C 1
ATOM 5962 O O . TYR A 1 772 ? -0.805 5.793 42.420 1.00 95.75 772 TYR A O 1
ATOM 5970 N N . GLY A 1 773 ? -1.530 7.865 43.005 1.00 95.31 773 GLY A N 1
ATOM 5971 C CA . GLY A 1 773 ? -2.832 7.470 43.542 1.00 95.31 773 GLY A CA 1
ATOM 5972 C C . GLY A 1 773 ? -3.893 7.405 42.446 1.00 95.31 773 GLY A C 1
ATOM 5973 O O . GLY A 1 773 ? -3.679 7.910 41.338 1.00 95.31 773 GLY A O 1
ATOM 5974 N N . GLY A 1 774 ? -5.025 6.774 42.746 1.00 97.06 774 GLY A N 1
ATOM 5975 C CA . GLY A 1 774 ? -6.168 6.657 41.844 1.00 97.06 774 GLY A CA 1
ATOM 5976 C C . GLY A 1 774 ? -7.387 6.064 42.544 1.00 97.06 774 GLY A C 1
ATOM 5977 O O . GLY A 1 774 ? -7.255 5.360 43.543 1.00 97.06 774 GLY A O 1
ATOM 5978 N N . GLU A 1 775 ? -8.575 6.348 42.015 1.00 98.06 775 GLU A N 1
ATOM 5979 C CA . GLU A 1 775 ? -9.846 5.971 42.635 1.00 98.06 775 GLU A CA 1
ATOM 5980 C C . GLU A 1 775 ? -10.742 5.209 41.652 1.00 98.06 775 GLU A C 1
ATOM 5982 O O . GLU A 1 775 ? -11.032 5.693 40.555 1.00 98.06 775 GLU A O 1
ATOM 5987 N N . LEU A 1 776 ? -11.233 4.037 42.057 1.00 98.50 776 LEU A N 1
ATOM 5988 C CA . LEU A 1 776 ? -12.281 3.309 41.339 1.00 98.50 776 LEU A CA 1
ATOM 5989 C C . LEU A 1 776 ? -13.579 3.348 42.148 1.00 98.50 776 LEU A C 1
ATOM 5991 O O . LEU A 1 776 ? -13.651 2.777 43.234 1.00 98.50 776 LEU A O 1
ATOM 5995 N N . PHE A 1 777 ? -14.602 4.001 41.599 1.00 98.44 777 PHE A N 1
ATOM 5996 C CA . PHE A 1 777 ? -15.941 4.091 42.176 1.00 98.44 777 PHE A CA 1
ATOM 5997 C C . PHE A 1 777 ? -16.936 3.348 41.287 1.00 98.44 777 PHE A C 1
ATOM 5999 O O . PHE A 1 777 ? -17.323 3.832 40.224 1.00 98.44 777 PHE A O 1
ATOM 6006 N N . ALA A 1 778 ? -17.363 2.166 41.721 1.00 97.81 778 ALA A N 1
ATOM 6007 C CA . ALA A 1 778 ? -18.434 1.404 41.094 1.00 97.81 778 ALA A CA 1
ATOM 6008 C C . ALA A 1 778 ? -19.651 1.401 42.029 1.00 97.81 778 ALA A C 1
ATOM 6010 O O . ALA A 1 778 ? -19.816 0.517 42.866 1.00 97.81 778 ALA A O 1
ATOM 6011 N N . GLU A 1 779 ? -20.493 2.424 41.890 1.00 91.75 779 GLU A N 1
ATOM 6012 C CA . GLU A 1 779 ? -21.645 2.686 42.760 1.00 91.75 779 GLU A CA 1
ATOM 6013 C C . GLU A 1 779 ? -22.916 2.026 42.194 1.00 91.75 779 GLU A C 1
ATOM 6015 O O . GLU A 1 779 ? -23.796 2.682 41.628 1.00 91.75 779 GLU A O 1
ATOM 6020 N N . GLY A 1 780 ? -23.008 0.698 42.274 1.00 94.88 780 GLY A N 1
ATOM 6021 C CA . GLY A 1 780 ? -24.184 -0.048 41.827 1.00 94.88 780 GLY A CA 1
ATOM 6022 C C . GLY A 1 780 ? -25.416 0.176 42.713 1.00 94.88 780 GLY A C 1
ATOM 6023 O O . GLY A 1 780 ? -25.380 0.842 43.745 1.00 94.88 780 GLY A O 1
ATOM 6024 N N . LYS A 1 781 ? -26.544 -0.437 42.335 1.00 96.00 781 LYS A N 1
ATOM 6025 C CA . LYS A 1 781 ? -27.756 -0.497 43.176 1.00 96.00 781 LYS A CA 1
ATOM 6026 C C . LYS A 1 781 ? -28.341 -1.899 43.169 1.00 96.00 781 LYS A C 1
ATOM 6028 O O . LYS A 1 781 ? -28.142 -2.642 42.213 1.00 96.00 781 LYS A O 1
ATOM 6033 N N . ALA A 1 782 ? -29.138 -2.227 44.184 1.00 94.00 782 ALA A N 1
ATOM 6034 C CA . ALA A 1 782 ? -29.790 -3.533 44.310 1.00 94.00 782 ALA A CA 1
ATOM 6035 C C . ALA A 1 782 ? -30.633 -3.945 43.081 1.00 94.00 782 ALA A C 1
ATOM 6037 O O . ALA A 1 782 ? -30.783 -5.135 42.818 1.00 94.00 782 ALA A O 1
ATOM 6038 N N . ASP A 1 783 ? -31.183 -2.982 42.336 1.00 95.25 783 ASP A N 1
ATOM 6039 C CA . ASP A 1 783 ? -31.980 -3.184 41.118 1.00 95.25 783 ASP A CA 1
ATOM 6040 C C . ASP A 1 783 ? -31.207 -2.928 39.810 1.00 95.25 783 ASP A C 1
ATOM 6042 O O . ASP A 1 783 ? -31.729 -3.184 38.725 1.00 95.25 783 ASP A O 1
ATOM 6046 N N . SER A 1 784 ? -29.962 -2.457 39.894 1.00 95.56 784 SER A N 1
ATOM 6047 C CA . SER A 1 784 ? -29.104 -2.149 38.748 1.00 95.56 784 SER A CA 1
ATOM 6048 C C . SER A 1 784 ? -27.638 -2.391 39.113 1.00 95.56 784 SER A C 1
ATOM 6050 O O . SER A 1 784 ? -26.869 -1.449 39.345 1.00 95.56 784 SER A O 1
ATOM 6052 N N . LEU A 1 785 ? -27.271 -3.670 39.210 1.00 97.00 785 LEU A N 1
ATOM 6053 C CA . LEU A 1 785 ? -25.909 -4.096 39.527 1.00 97.00 785 LEU A CA 1
ATOM 6054 C C . LEU A 1 785 ? -24.926 -3.624 38.450 1.00 97.00 785 LEU A C 1
ATOM 6056 O O . LEU A 1 785 ? -25.266 -3.583 37.266 1.00 97.00 785 LEU A O 1
ATOM 6060 N N . ILE A 1 786 ? -23.699 -3.313 38.858 1.00 98.38 786 ILE A N 1
ATOM 6061 C CA . ILE A 1 786 ? -22.571 -3.169 37.928 1.00 98.38 786 ILE A CA 1
ATOM 6062 C C . ILE A 1 786 ? -21.927 -4.546 37.767 1.00 98.38 786 ILE A C 1
ATOM 6064 O O . ILE A 1 786 ? -21.829 -5.298 38.733 1.00 98.38 786 ILE A O 1
ATOM 6068 N N . THR A 1 787 ? -21.519 -4.926 36.560 1.00 98.06 787 THR A N 1
ATOM 6069 C CA . THR A 1 787 ? -20.872 -6.224 36.310 1.00 98.06 787 THR A CA 1
ATOM 6070 C C . THR A 1 787 ? -19.526 -6.047 35.621 1.00 98.06 787 THR A C 1
ATOM 6072 O O . THR A 1 787 ? -19.465 -5.403 34.579 1.00 98.06 787 THR A O 1
ATOM 6075 N N . PHE A 1 788 ? -18.477 -6.653 36.174 1.00 98.62 788 PHE A N 1
ATOM 6076 C CA . PHE A 1 788 ? -17.144 -6.774 35.581 1.00 98.62 788 PHE A CA 1
ATOM 6077 C C . PHE A 1 788 ? -16.908 -8.249 35.236 1.00 98.62 788 PHE A C 1
ATOM 6079 O O . PHE A 1 788 ? -17.009 -9.104 36.117 1.00 98.62 788 PHE A O 1
ATOM 6086 N N . THR A 1 789 ? -16.663 -8.565 33.963 1.00 98.19 789 THR A N 1
ATOM 6087 C CA . THR A 1 789 ? -16.564 -9.962 33.503 1.00 98.19 789 THR A CA 1
ATOM 6088 C C . THR A 1 789 ? -15.733 -10.095 32.222 1.00 98.19 789 THR A C 1
ATOM 6090 O O . THR A 1 789 ? -15.478 -9.119 31.520 1.00 98.19 789 THR A O 1
ATOM 6093 N N . SER A 1 790 ? -15.328 -11.314 31.878 1.00 97.44 790 SER A N 1
ATOM 6094 C CA . SER A 1 790 ? -14.601 -11.623 30.640 1.00 97.44 790 SER A CA 1
ATOM 6095 C C . SER A 1 790 ? -15.467 -11.430 29.387 1.00 97.44 790 SER A C 1
ATOM 6097 O O . SER A 1 790 ? -16.608 -11.901 29.345 1.00 97.44 790 SER A O 1
ATOM 6099 N N . LEU A 1 791 ? -14.907 -10.857 28.321 1.00 96.19 791 LEU A N 1
ATOM 6100 C CA . LEU A 1 791 ? -15.554 -10.690 27.013 1.00 96.19 791 LEU A CA 1
ATOM 6101 C C . LEU A 1 791 ? -15.919 -12.030 26.360 1.00 96.19 791 LEU A C 1
ATOM 6103 O O . LEU A 1 791 ? -16.983 -12.158 25.759 1.00 96.19 791 LEU A O 1
ATOM 6107 N N . ASN A 1 792 ? -15.069 -13.044 26.525 1.00 94.50 792 ASN A N 1
ATOM 6108 C CA . ASN A 1 792 ? -15.297 -14.396 26.006 1.00 94.50 792 ASN A CA 1
ATOM 6109 C C . ASN A 1 792 ? -16.270 -15.237 26.867 1.00 94.50 792 ASN A C 1
ATOM 6111 O O . ASN A 1 792 ? -16.614 -16.355 26.482 1.00 94.50 792 ASN A O 1
ATOM 6115 N N . GLY A 1 793 ? -16.712 -14.713 28.017 1.00 94.12 793 GLY A N 1
ATOM 6116 C CA . GLY A 1 793 ? -17.596 -15.396 28.967 1.00 94.12 793 GLY A CA 1
ATOM 6117 C C . GLY A 1 793 ? -16.980 -16.603 29.687 1.00 94.12 793 GLY A C 1
ATOM 6118 O O . GLY A 1 793 ? -17.714 -17.366 30.316 1.00 94.12 793 GLY A O 1
ATOM 6119 N N . LEU A 1 794 ? -15.667 -16.819 29.572 1.00 95.62 794 LEU A N 1
ATOM 6120 C CA . LEU A 1 794 ? -14.957 -17.929 30.199 1.00 95.62 794 LEU A CA 1
ATOM 6121 C C . LEU A 1 794 ? -14.329 -17.489 31.517 1.00 95.62 794 LEU A C 1
ATOM 6123 O O . LEU A 1 794 ? -13.706 -16.435 31.595 1.00 95.62 794 LEU A O 1
ATOM 6127 N N . SER A 1 795 ? -14.394 -18.360 32.524 1.00 95.50 795 SER A N 1
ATOM 6128 C CA . SER A 1 795 ? -13.551 -18.226 33.713 1.00 95.50 795 SER A CA 1
ATOM 6129 C C . SER A 1 795 ? -12.075 -18.176 33.298 1.00 95.50 795 SER A C 1
ATOM 6131 O O . SER A 1 795 ? -11.625 -18.988 32.485 1.00 95.50 795 SER A O 1
ATOM 6133 N N . GLY A 1 796 ? -11.343 -17.192 33.815 1.00 95.06 796 GLY A N 1
ATOM 6134 C CA . GLY A 1 796 ? -9.978 -16.874 33.410 1.00 95.06 796 GLY A CA 1
ATOM 6135 C C . GLY A 1 796 ? -9.840 -16.086 32.116 1.00 95.06 796 GLY A C 1
ATOM 6136 O O . GLY A 1 796 ? -8.755 -16.034 31.539 1.00 95.06 796 GLY A O 1
ATOM 6137 N N . GLY A 1 797 ? -10.928 -15.472 31.656 1.00 94.81 797 GLY A N 1
ATOM 6138 C CA . GLY A 1 797 ? -10.964 -14.699 30.422 1.00 94.81 797 GLY A CA 1
ATOM 6139 C C . GLY A 1 797 ? -10.440 -13.265 30.531 1.00 94.81 797 GLY A C 1
ATOM 6140 O O . GLY A 1 797 ? -10.465 -12.581 29.517 1.00 94.81 797 GLY A O 1
ATOM 6141 N N . TRP A 1 798 ? -9.994 -12.811 31.708 1.00 98.31 798 TRP A N 1
ATOM 6142 C CA . TRP A 1 798 ? -9.366 -11.500 31.950 1.00 98.31 798 TRP A CA 1
ATOM 6143 C C . TRP A 1 798 ? -8.523 -11.521 33.240 1.00 98.31 798 TRP A C 1
ATOM 6145 O O . TRP A 1 798 ? -8.630 -12.465 34.025 1.00 98.31 798 TRP A O 1
ATOM 6155 N N . ASP A 1 799 ? -7.694 -10.501 33.474 1.00 98.00 799 ASP A N 1
ATOM 6156 C CA . ASP A 1 799 ? -6.684 -10.502 34.551 1.00 98.00 799 ASP A CA 1
ATOM 6157 C C . ASP A 1 799 ? -7.163 -9.867 35.873 1.00 98.00 799 ASP A C 1
ATOM 6159 O O . ASP A 1 799 ? -6.452 -9.914 36.874 1.00 98.00 799 ASP A O 1
ATOM 6163 N N . GLY A 1 800 ? -8.394 -9.350 35.920 1.00 97.88 800 GLY A N 1
ATOM 6164 C CA . GLY A 1 800 ? -9.029 -8.873 37.152 1.00 97.88 800 GLY A CA 1
ATOM 6165 C C . GLY A 1 800 ? -8.811 -7.385 37.456 1.00 97.88 800 GLY A C 1
ATOM 6166 O O . GLY A 1 800 ? -8.359 -6.596 36.622 1.00 97.88 800 GLY A O 1
ATOM 6167 N N . ILE A 1 801 ? -9.180 -6.987 38.677 1.00 98.56 801 ILE A N 1
ATOM 6168 C CA . ILE A 1 801 ? -8.976 -5.636 39.221 1.00 98.56 801 ILE A CA 1
ATOM 6169 C C . ILE A 1 801 ? -7.813 -5.674 40.212 1.00 98.56 801 ILE A C 1
ATOM 6171 O O . ILE A 1 801 ? -7.869 -6.380 41.216 1.00 98.56 801 ILE A O 1
ATOM 6175 N N . TYR A 1 802 ? -6.775 -4.886 39.967 1.00 98.12 802 TYR A N 1
ATOM 6176 C CA . TYR A 1 802 ? -5.569 -4.830 40.778 1.00 98.12 802 TYR A CA 1
ATOM 6177 C C . TYR A 1 802 ? -5.437 -3.492 41.516 1.00 98.12 802 TYR A C 1
ATOM 6179 O O . TYR A 1 802 ? -5.240 -2.441 40.910 1.00 98.12 802 TYR A O 1
ATOM 6187 N N . PHE A 1 803 ? -5.490 -3.539 42.844 1.00 98.19 803 PHE A N 1
ATOM 6188 C CA . PHE A 1 803 ? -5.165 -2.426 43.730 1.00 98.19 803 PHE A CA 1
ATOM 6189 C C . PHE A 1 803 ? -3.701 -2.527 44.158 1.00 98.19 803 PHE A C 1
ATOM 6191 O O . PHE A 1 803 ? -3.324 -3.374 44.973 1.00 98.19 803 PHE A O 1
ATOM 6198 N N . HIS A 1 804 ? -2.882 -1.660 43.570 1.00 96.19 804 HIS A N 1
ATOM 6199 C CA . HIS A 1 804 ? -1.449 -1.556 43.826 1.00 96.19 804 HIS A CA 1
ATOM 6200 C C . HIS A 1 804 ? -1.167 -0.881 45.187 1.00 96.19 804 HIS A C 1
ATOM 6202 O O . HIS A 1 804 ? -2.033 -0.207 45.746 1.00 96.19 804 HIS A O 1
ATOM 6208 N N . TYR A 1 805 ? 0.063 -0.972 45.700 1.00 94.00 805 TYR A N 1
ATOM 6209 C CA . TYR A 1 805 ? 0.417 -0.423 47.022 1.00 94.00 805 TYR A CA 1
ATOM 6210 C C . TYR A 1 805 ? 0.344 1.104 47.130 1.00 94.00 805 TYR A C 1
ATOM 6212 O O . TYR A 1 805 ? 0.263 1.650 48.218 1.00 94.00 805 TYR A O 1
ATOM 6220 N N . ASP A 1 806 ? 0.384 1.800 45.995 1.00 95.06 806 ASP A N 1
ATOM 6221 C CA . ASP A 1 806 ? 0.222 3.260 45.913 1.00 95.06 806 ASP A CA 1
ATOM 6222 C C . ASP A 1 806 ? -1.229 3.667 45.638 1.00 95.06 806 ASP A C 1
ATOM 6224 O O . ASP A 1 806 ? -1.527 4.844 45.444 1.00 95.06 806 ASP A O 1
ATOM 6228 N N . SER A 1 807 ? -2.148 2.705 45.579 1.00 95.69 807 SER A N 1
ATOM 6229 C CA . SER A 1 807 ? -3.526 2.974 45.191 1.00 95.69 807 SER A CA 1
ATOM 6230 C C . SER A 1 807 ? -4.256 3.874 46.195 1.00 95.69 807 SER A C 1
ATOM 6232 O O . SER A 1 807 ? -5.132 4.624 45.781 1.00 95.69 807 SER A O 1
ATOM 6234 N N . ASP A 1 808 ? -3.864 3.871 47.472 1.00 93.69 808 ASP A N 1
ATOM 6235 C CA . ASP A 1 808 ? -4.368 4.751 48.539 1.00 93.69 808 ASP A CA 1
ATOM 6236 C C . ASP A 1 808 ? -3.481 5.996 48.781 1.00 93.69 808 ASP A C 1
ATOM 6238 O O . ASP A 1 808 ? -3.703 6.781 49.714 1.00 93.69 808 ASP A O 1
ATOM 6242 N N . HIS A 1 809 ? -2.488 6.237 47.914 1.00 93.75 809 HIS A N 1
ATOM 6243 C CA . HIS A 1 809 ? -1.664 7.446 47.960 1.00 93.75 809 HIS A CA 1
ATOM 6244 C C . HIS A 1 809 ? -2.501 8.703 47.696 1.00 93.75 809 HIS A C 1
ATOM 6246 O O . HIS A 1 809 ? -3.578 8.653 47.107 1.00 93.75 809 HIS A O 1
ATOM 6252 N N . ALA A 1 810 ? -2.005 9.863 48.134 1.00 92.25 810 ALA A N 1
ATOM 6253 C CA . ALA A 1 810 ? -2.698 11.153 48.028 1.00 92.25 810 ALA A CA 1
ATOM 6254 C C . ALA A 1 810 ? -4.093 11.192 48.699 1.00 92.25 810 ALA A C 1
ATOM 6256 O O . ALA A 1 810 ? -4.861 12.121 48.465 1.00 92.25 810 ALA A O 1
ATOM 6257 N N . GLY A 1 811 ? -4.398 10.229 49.581 1.00 91.69 811 GLY A N 1
ATOM 6258 C CA . GLY A 1 811 ? -5.708 10.104 50.224 1.00 91.69 811 GLY A CA 1
ATOM 6259 C C . GLY A 1 811 ? -6.773 9.466 49.330 1.00 91.69 811 GLY A C 1
ATOM 6260 O O . GLY A 1 811 ? -7.956 9.600 49.639 1.00 91.69 811 GLY A O 1
ATOM 6261 N N . SER A 1 812 ? -6.354 8.805 48.247 1.00 95.69 812 SER A N 1
ATOM 6262 C CA . SER A 1 812 ? -7.237 8.100 47.318 1.00 95.69 812 SER A CA 1
ATOM 6263 C C . SER A 1 812 ? -8.024 7.004 48.033 1.00 95.69 812 SER A C 1
ATOM 6265 O O . SER A 1 812 ? -7.496 6.298 48.897 1.00 95.69 812 SER A O 1
ATOM 6267 N N . VAL A 1 813 ? -9.289 6.851 47.653 1.00 95.56 813 VAL A N 1
ATOM 6268 C CA . VAL A 1 813 ? -10.176 5.790 48.140 1.00 95.56 813 VAL A CA 1
ATOM 6269 C C . VAL A 1 813 ? -10.943 5.169 46.981 1.00 95.56 813 VAL A C 1
ATOM 6271 O O . VAL A 1 813 ? -11.248 5.839 46.003 1.00 95.56 813 VAL A O 1
ATOM 6274 N N . SER A 1 814 ? -11.279 3.889 47.095 1.00 97.88 814 SER A N 1
ATOM 6275 C CA . SER A 1 814 ? -12.023 3.148 46.080 1.00 97.88 814 SER A CA 1
ATOM 6276 C C . SER A 1 814 ? -13.162 2.375 46.721 1.00 97.88 814 SER A C 1
ATOM 6278 O O . SER A 1 814 ? -13.017 1.808 47.812 1.00 97.88 814 SER A O 1
ATOM 6280 N N . GLU A 1 815 ? -14.290 2.341 46.024 1.00 97.50 815 GLU A N 1
ATOM 6281 C CA . GLU A 1 815 ? -15.545 1.782 46.506 1.00 97.50 815 GLU A CA 1
ATOM 6282 C C . GLU A 1 815 ? -16.198 0.927 45.424 1.00 97.50 815 GLU A C 1
ATOM 6284 O O . GLU A 1 815 ? -16.409 1.363 44.291 1.00 97.50 815 GLU A O 1
ATOM 6289 N N . LEU A 1 816 ? -16.514 -0.311 45.795 1.00 97.81 816 LEU A N 1
ATOM 6290 C CA . LEU A 1 816 ? -17.250 -1.263 44.979 1.00 97.81 816 LEU A CA 1
ATOM 6291 C C . LEU A 1 816 ? -18.532 -1.616 45.733 1.00 97.81 816 LEU A C 1
ATOM 6293 O O . LEU A 1 816 ? -18.491 -2.375 46.706 1.00 97.81 816 LEU A O 1
ATOM 6297 N N . GLU A 1 817 ? -19.661 -1.073 45.287 1.00 96.62 817 GLU A N 1
ATOM 6298 C CA . GLU A 1 817 ? -20.971 -1.324 45.885 1.00 96.62 817 GLU A CA 1
ATOM 6299 C C . GLU A 1 817 ? -21.918 -1.975 44.869 1.00 96.62 817 GLU A C 1
ATOM 6301 O O . GLU A 1 817 ? -21.976 -1.558 43.713 1.00 96.62 817 GLU A O 1
ATOM 6306 N N . TYR A 1 818 ? -22.666 -3.012 45.270 1.00 97.25 818 TYR A N 1
ATOM 6307 C CA . TYR A 1 818 ? -23.637 -3.704 44.402 1.00 97.25 818 TYR A CA 1
ATOM 6308 C C . TYR A 1 818 ? -23.045 -4.130 43.041 1.00 97.25 818 TYR A C 1
ATOM 6310 O O . TYR A 1 818 ? -23.649 -3.948 41.977 1.00 97.25 818 TYR A O 1
ATOM 6318 N N . CYS A 1 819 ? -21.842 -4.705 43.081 1.00 98.06 819 CYS A N 1
ATOM 6319 C CA . CYS A 1 819 ? -21.125 -5.199 41.910 1.00 98.06 819 CYS A CA 1
ATOM 6320 C C . CYS A 1 819 ? -21.153 -6.733 41.818 1.00 98.06 819 CYS A C 1
ATOM 6322 O O . CYS A 1 819 ? -21.112 -7.436 42.827 1.00 98.06 819 CYS A O 1
ATOM 6324 N N . THR A 1 820 ? -21.156 -7.257 40.595 1.00 97.81 820 THR A N 1
ATOM 6325 C CA . THR A 1 820 ? -20.792 -8.646 40.276 1.00 97.81 820 THR A CA 1
ATOM 6326 C C . THR A 1 820 ? -19.437 -8.634 39.580 1.00 97.81 820 THR A C 1
ATOM 6328 O O . THR A 1 820 ? -19.285 -7.966 38.562 1.00 97.81 820 THR A O 1
ATOM 6331 N N . ILE A 1 821 ? -18.443 -9.320 40.136 1.00 98.31 821 ILE A N 1
ATOM 6332 C CA . ILE A 1 821 ? -17.076 -9.355 39.600 1.00 98.31 821 ILE A CA 1
ATOM 6333 C C . ILE A 1 821 ? -16.698 -10.820 39.435 1.00 98.31 821 ILE A C 1
ATOM 6335 O O . ILE A 1 821 ? -16.616 -11.559 40.417 1.00 98.31 821 ILE A O 1
ATOM 6339 N N . GLU A 1 822 ? -16.528 -11.258 38.196 1.00 98.06 822 GLU A N 1
ATOM 6340 C CA . GLU A 1 822 ? -16.417 -12.682 37.900 1.00 98.06 822 GLU A CA 1
ATOM 6341 C C . GLU A 1 822 ? -15.496 -12.995 36.725 1.00 98.06 822 GLU A C 1
ATOM 6343 O O . GLU A 1 822 ? -15.150 -12.124 35.929 1.00 98.06 822 GLU A O 1
ATOM 6348 N N . ASN A 1 823 ? -15.157 -14.277 36.581 1.00 97.75 823 ASN A N 1
ATOM 6349 C CA . ASN A 1 823 ? -14.419 -14.829 35.445 1.00 97.75 823 ASN A CA 1
ATOM 6350 C C . ASN A 1 823 ? -12.954 -14.377 35.315 1.00 97.75 823 ASN A C 1
ATOM 6352 O O . ASN A 1 823 ? -12.364 -14.532 34.246 1.00 97.75 823 ASN A O 1
ATOM 6356 N N . GLY A 1 824 ? -12.352 -13.857 36.384 1.00 97.50 824 GLY A N 1
ATOM 6357 C CA . GLY A 1 824 ? -10.929 -13.528 36.440 1.00 97.50 824 GLY A CA 1
ATOM 6358 C C . GLY A 1 824 ? -10.020 -14.757 36.341 1.00 97.50 824 GLY A C 1
ATOM 6359 O O . GLY A 1 824 ? -10.437 -15.895 36.577 1.00 97.50 824 GLY A O 1
ATOM 6360 N N . LYS A 1 825 ? -8.768 -14.535 35.944 1.00 96.62 825 LYS A N 1
ATOM 6361 C CA . LYS A 1 825 ? -7.747 -15.574 35.756 1.00 96.62 825 LYS A CA 1
ATOM 6362 C C . LYS A 1 825 ? -7.130 -15.991 37.074 1.00 96.62 825 LYS A C 1
ATOM 6364 O O . LYS A 1 825 ? -7.608 -16.934 37.700 1.00 96.62 825 LYS A O 1
ATOM 6369 N N . ASP A 1 826 ? -6.088 -15.295 37.503 1.00 96.31 826 ASP A N 1
ATOM 6370 C CA . ASP A 1 826 ? -5.448 -15.588 38.782 1.00 96.31 826 ASP A CA 1
ATOM 6371 C C . ASP A 1 826 ? -6.288 -15.024 39.930 1.00 96.31 826 ASP A C 1
ATOM 6373 O O . ASP A 1 826 ? -6.330 -15.602 41.019 1.00 96.31 826 ASP A O 1
ATOM 6377 N N . TYR A 1 827 ? -6.988 -13.916 39.667 1.00 97.19 827 TYR A N 1
ATOM 6378 C CA . TYR A 1 827 ? -7.896 -13.284 40.603 1.00 97.19 827 TYR A CA 1
ATOM 6379 C C . TYR A 1 827 ? -9.021 -12.496 39.927 1.00 97.19 827 TYR A C 1
ATOM 6381 O O . TYR A 1 827 ? -8.883 -12.059 38.788 1.00 97.19 827 TYR A O 1
ATOM 6389 N N . ASN A 1 828 ? -10.128 -12.277 40.645 1.00 98.12 828 ASN A N 1
ATOM 6390 C CA . ASN A 1 828 ? -11.089 -11.229 40.281 1.00 98.12 828 ASN A CA 1
ATOM 6391 C C . ASN A 1 828 ? -10.658 -9.873 40.857 1.00 98.12 828 ASN A C 1
ATOM 6393 O O . ASN A 1 828 ? -10.763 -8.852 40.183 1.00 98.12 828 ASN A O 1
ATOM 6397 N N . ILE A 1 829 ? -10.163 -9.864 42.101 1.00 98.00 829 ILE A N 1
ATOM 6398 C CA . ILE A 1 829 ? -9.603 -8.680 42.764 1.00 98.00 829 ILE A CA 1
ATOM 6399 C C . ILE A 1 829 ? -8.272 -9.050 43.421 1.00 98.00 829 ILE A C 1
ATOM 6401 O O . ILE A 1 829 ? -8.208 -10.045 44.142 1.00 98.00 829 ILE A O 1
ATOM 6405 N N . LYS A 1 830 ? -7.237 -8.230 43.234 1.00 97.56 830 LYS A N 1
ATOM 6406 C CA . LYS A 1 830 ? -5.963 -8.316 43.956 1.00 97.56 830 LYS A CA 1
ATOM 6407 C C . LYS A 1 830 ? -5.706 -7.046 44.764 1.00 97.56 830 LYS A C 1
ATOM 6409 O O . LYS A 1 830 ? -5.797 -5.953 44.214 1.00 97.56 830 LYS A O 1
ATOM 6414 N N . CYS A 1 831 ? -5.312 -7.198 46.025 1.00 96.44 831 CYS A N 1
ATOM 6415 C CA . CYS A 1 831 ? -4.862 -6.116 46.905 1.00 96.44 831 CYS A CA 1
ATOM 6416 C C . CYS A 1 831 ? -3.414 -6.366 47.351 1.00 96.44 831 CYS A C 1
ATOM 6418 O O . CYS A 1 831 ? -3.100 -7.426 47.900 1.00 96.44 831 CYS A O 1
ATOM 6420 N N . GLU A 1 832 ? -2.535 -5.392 47.127 1.00 93.75 832 GLU A N 1
ATOM 6421 C CA . GLU A 1 832 ? -1.106 -5.451 47.462 1.00 93.75 832 GLU A CA 1
ATOM 6422 C C . GLU A 1 832 ? -0.691 -4.172 48.179 1.00 93.75 832 GLU A C 1
ATOM 6424 O O . GLU A 1 832 ? -0.800 -3.098 47.601 1.00 93.75 832 GLU A O 1
ATOM 6429 N N . GLY A 1 833 ? -0.218 -4.278 49.424 1.00 90.31 833 GLY A N 1
ATOM 6430 C CA . GLY A 1 833 ? 0.279 -3.149 50.213 1.00 90.31 833 GLY A CA 1
ATOM 6431 C C . GLY A 1 833 ? -0.685 -1.965 50.366 1.00 90.31 833 GLY A C 1
ATOM 6432 O O . GLY A 1 833 ? -0.214 -0.835 50.408 1.00 90.31 833 GLY A O 1
ATOM 6433 N N . THR A 1 834 ? -2.001 -2.189 50.418 1.00 92.00 834 THR A N 1
ATOM 6434 C CA . THR A 1 834 ? -3.019 -1.127 50.341 1.00 92.00 834 THR A CA 1
ATOM 6435 C C . THR A 1 834 ? -4.204 -1.338 51.285 1.00 92.00 834 THR A C 1
ATOM 6437 O O . THR A 1 834 ? -4.629 -2.460 51.533 1.00 92.00 834 THR A O 1
ATOM 6440 N N . LEU A 1 835 ? -4.794 -0.258 51.807 1.00 88.00 835 LEU A N 1
ATOM 6441 C CA . LEU A 1 835 ? -5.945 -0.322 52.719 1.00 88.00 835 LEU A CA 1
ATOM 6442 C C . LEU A 1 835 ? -7.316 -0.395 52.024 1.00 88.00 835 LEU A C 1
ATOM 6444 O O . LEU A 1 835 ? -8.333 -0.489 52.718 1.00 88.00 835 LEU A O 1
ATOM 6448 N N . GLN A 1 836 ? -7.353 -0.360 50.694 1.00 87.62 836 GLN A N 1
ATOM 6449 C CA . GLN A 1 836 ? -8.567 -0.316 49.874 1.00 87.62 836 GLN A CA 1
ATOM 6450 C C . GLN A 1 836 ? -8.688 -1.567 48.968 1.00 87.62 836 GLN A C 1
ATOM 6452 O O . GLN A 1 836 ? -7.730 -2.336 48.865 1.00 87.62 836 GLN A O 1
ATOM 6457 N N . PRO A 1 837 ? -9.830 -1.817 48.297 1.00 95.06 837 PRO A N 1
ATOM 6458 C CA . PRO A 1 837 ? -11.085 -1.056 48.270 1.00 95.06 837 PRO A CA 1
ATOM 6459 C C . PRO A 1 837 ? -11.989 -1.311 49.485 1.00 95.06 837 PRO A C 1
ATOM 6461 O O . PRO A 1 837 ? -11.771 -2.228 50.278 1.00 95.06 837 PRO A O 1
ATOM 6464 N N . THR A 1 838 ? -13.057 -0.518 49.599 1.00 94.06 838 THR A N 1
ATOM 6465 C CA . THR A 1 838 ? -14.263 -0.934 50.333 1.00 94.06 838 THR A CA 1
ATOM 6466 C C . THR A 1 838 ? -15.164 -1.731 49.392 1.00 94.06 838 THR A C 1
ATOM 6468 O O . THR A 1 838 ? -15.401 -1.312 48.261 1.00 94.06 838 THR A O 1
ATOM 6471 N N . ILE A 1 839 ? -15.659 -2.883 49.848 1.00 94.12 839 ILE A N 1
ATOM 6472 C CA . ILE A 1 839 ? -16.509 -3.793 49.071 1.00 94.12 839 ILE A CA 1
ATOM 6473 C C . ILE A 1 839 ? -17.808 -4.036 49.844 1.00 94.12 839 ILE A C 1
ATOM 6475 O O . ILE A 1 839 ? -17.791 -4.597 50.943 1.00 94.12 839 ILE A O 1
ATOM 6479 N N . ALA A 1 840 ? -18.947 -3.640 49.282 1.00 93.06 840 ALA A N 1
ATOM 6480 C CA . ALA A 1 840 ? -20.240 -3.741 49.951 1.00 93.06 840 ALA A CA 1
ATOM 6481 C C . ALA A 1 840 ? -21.337 -4.281 49.024 1.00 93.06 840 ALA A C 1
ATOM 6483 O O . ALA A 1 840 ? -21.516 -3.820 47.903 1.00 93.06 840 ALA A O 1
ATOM 6484 N N . ASN A 1 841 ? -22.121 -5.251 49.502 1.00 93.69 841 ASN A N 1
ATOM 6485 C CA . ASN A 1 841 ? -23.228 -5.848 48.737 1.00 93.69 841 ASN A CA 1
ATOM 6486 C C . ASN A 1 841 ? -22.807 -6.441 47.372 1.00 93.69 841 ASN A C 1
ATOM 6488 O O . ASN A 1 841 ? -23.590 -6.440 46.422 1.00 93.69 841 ASN A O 1
ATOM 6492 N N . CYS A 1 842 ? -21.575 -6.943 47.264 1.00 94.62 842 CYS A N 1
ATOM 6493 C CA . CYS A 1 842 ? -21.009 -7.462 46.020 1.00 94.62 842 CYS A CA 1
ATOM 6494 C C . CYS A 1 842 ? -21.011 -8.995 45.967 1.00 94.62 842 CYS A C 1
ATOM 6496 O O . CYS A 1 842 ? -20.984 -9.681 46.990 1.00 94.62 842 CYS A O 1
ATOM 6498 N N . THR A 1 843 ? -20.973 -9.540 44.754 1.00 94.62 843 THR A N 1
ATOM 6499 C CA . THR A 1 843 ? -20.667 -10.952 44.488 1.00 94.62 843 THR A CA 1
ATOM 6500 C C . THR A 1 843 ? -19.341 -11.026 43.742 1.00 94.62 843 THR A C 1
ATOM 6502 O O . THR A 1 843 ? -19.224 -10.442 42.667 1.00 94.62 843 THR A O 1
ATOM 6505 N N . VAL A 1 844 ? -18.348 -11.724 44.298 1.00 95.69 844 VAL A N 1
ATOM 6506 C CA . VAL A 1 844 ? -17.049 -11.947 43.640 1.00 95.69 844 VAL A CA 1
ATOM 6507 C C . VAL A 1 844 ? -16.822 -13.448 43.534 1.00 95.69 844 VAL A C 1
ATOM 6509 O O . VAL A 1 844 ? -16.801 -14.121 44.564 1.00 95.69 844 VAL A O 1
ATOM 6512 N N . THR A 1 845 ? -16.756 -13.986 42.314 1.00 95.19 845 THR A N 1
ATOM 6513 C CA . THR A 1 845 ? -16.816 -15.444 42.112 1.00 95.19 845 THR A CA 1
ATOM 6514 C C . THR A 1 845 ? -16.254 -15.915 40.766 1.00 95.19 845 THR A C 1
ATOM 6516 O O . THR A 1 845 ? -15.977 -15.123 39.871 1.00 95.19 845 THR A O 1
ATOM 6519 N N . ASN A 1 846 ? -16.143 -17.230 40.582 1.00 95.06 846 ASN A N 1
ATOM 6520 C CA . ASN A 1 846 ? -15.811 -17.883 39.313 1.00 95.06 846 ASN A CA 1
ATOM 6521 C C . ASN A 1 846 ? -14.454 -17.474 38.707 1.00 95.06 846 ASN A C 1
ATOM 6523 O O . ASN A 1 846 ? -14.293 -17.480 37.485 1.00 95.06 846 ASN A O 1
ATOM 6527 N N . SER A 1 847 ? -13.479 -17.121 39.545 1.00 95.25 847 SER A N 1
ATOM 6528 C CA . SER A 1 847 ? -12.071 -17.037 39.138 1.00 95.25 847 SER A CA 1
ATOM 6529 C C . SER A 1 847 ? -11.481 -18.437 38.894 1.00 95.25 847 SER A C 1
ATOM 6531 O O . SER A 1 847 ? -11.909 -19.399 39.537 1.00 95.25 847 SER A O 1
ATOM 6533 N N . THR A 1 848 ? -10.490 -18.577 38.000 1.00 95.88 848 THR A N 1
ATOM 6534 C CA . THR A 1 848 ? -9.729 -19.846 37.894 1.00 95.88 848 THR A CA 1
ATOM 6535 C C . THR A 1 848 ? -8.721 -20.035 39.027 1.00 95.88 848 THR A C 1
ATOM 6537 O O . THR A 1 848 ? -8.323 -21.167 39.307 1.00 95.88 848 THR A O 1
ATOM 6540 N N . GLY A 1 849 ? -8.313 -18.940 39.669 1.00 93.00 849 GLY A N 1
ATOM 6541 C CA . GLY A 1 849 ? -7.430 -18.913 40.827 1.00 93.00 849 GLY A CA 1
ATOM 6542 C C . GLY A 1 849 ? -8.197 -18.555 42.097 1.00 93.00 849 GLY A C 1
ATOM 6543 O O . GLY A 1 849 ? -8.891 -19.385 42.680 1.00 93.00 849 GLY A O 1
ATOM 6544 N N . MET A 1 850 ? -8.029 -17.317 42.551 1.00 94.44 850 MET A N 1
ATOM 6545 C CA . MET A 1 850 ? -8.585 -16.794 43.801 1.00 94.44 850 MET A CA 1
ATOM 6546 C C . MET A 1 850 ? -9.697 -15.789 43.505 1.00 94.44 850 MET A C 1
ATOM 6548 O O . MET A 1 850 ? -9.613 -15.057 42.534 1.00 94.44 850 MET A O 1
ATOM 6552 N N . ASP A 1 851 ? -10.751 -15.696 44.310 1.00 94.25 851 ASP A N 1
ATOM 6553 C CA . ASP A 1 851 ? -11.756 -14.649 44.071 1.00 94.25 851 ASP A CA 1
ATOM 6554 C C . ASP A 1 851 ? -11.185 -13.280 44.463 1.00 94.25 851 ASP A C 1
ATOM 6556 O O . ASP A 1 851 ? -10.971 -12.419 43.608 1.00 94.25 851 ASP A O 1
ATOM 6560 N N . ILE A 1 852 ? -10.843 -13.105 45.739 1.00 95.75 852 ILE A N 1
ATOM 6561 C CA . ILE A 1 852 ? -10.083 -11.944 46.212 1.00 95.75 852 ILE A CA 1
ATOM 6562 C C . ILE A 1 852 ? -8.726 -12.430 46.711 1.00 95.75 852 ILE A C 1
ATOM 6564 O O . ILE A 1 852 ? -8.672 -13.162 47.696 1.00 95.75 852 ILE A O 1
ATOM 6568 N N . TYR A 1 853 ? -7.642 -12.021 46.057 1.00 96.31 853 TYR A N 1
ATOM 6569 C CA . TYR A 1 853 ? -6.274 -12.285 46.494 1.00 96.31 853 TYR A CA 1
ATOM 6570 C C . TYR A 1 853 ? -5.704 -11.082 47.243 1.00 96.31 853 TYR A C 1
ATOM 6572 O O . TYR A 1 853 ? -5.698 -9.959 46.746 1.00 96.31 853 TYR A O 1
ATOM 6580 N N . VAL A 1 854 ? -5.191 -11.318 48.441 1.00 94.81 854 VAL A N 1
ATOM 6581 C CA . VAL A 1 854 ? -4.567 -10.302 49.280 1.00 94.81 854 VAL A CA 1
ATOM 6582 C C . VAL A 1 854 ? -3.138 -10.739 49.569 1.00 94.81 854 VAL A C 1
ATOM 6584 O O . VAL A 1 854 ? -2.927 -11.776 50.192 1.00 94.81 854 VAL A O 1
ATOM 6587 N N . GLN A 1 855 ? -2.156 -9.955 49.127 1.00 92.81 855 GLN A N 1
ATOM 6588 C CA . GLN A 1 855 ? -0.740 -10.333 49.214 1.00 92.81 855 GLN A CA 1
ATOM 6589 C C . GLN A 1 855 ? -0.147 -10.189 50.624 1.00 92.81 855 GLN A C 1
ATOM 6591 O O . GLN A 1 855 ? 0.902 -10.753 50.928 1.00 92.81 855 GLN A O 1
ATOM 6596 N N . ASP A 1 856 ? -0.792 -9.424 51.499 1.00 89.56 856 ASP A N 1
ATOM 6597 C CA . ASP A 1 856 ? -0.376 -9.300 52.888 1.00 89.56 856 ASP A CA 1
ATOM 6598 C C . ASP A 1 856 ? -1.580 -9.071 53.818 1.00 89.56 856 ASP A C 1
ATOM 6600 O O . ASP A 1 856 ? -2.578 -8.472 53.414 1.00 89.56 856 ASP A O 1
ATOM 6604 N N . PRO A 1 857 ? -1.517 -9.487 55.093 1.00 87.94 857 PRO A N 1
ATOM 6605 C CA . PRO A 1 857 ? -2.672 -9.406 55.988 1.00 87.94 857 PRO A CA 1
ATOM 6606 C C . PRO A 1 857 ? -3.153 -7.981 56.306 1.00 87.94 857 PRO A C 1
ATOM 6608 O O . PRO A 1 857 ? -4.298 -7.814 56.738 1.00 87.94 857 PRO A O 1
ATOM 6611 N N . ASN A 1 858 ? -2.314 -6.953 56.119 1.00 87.50 858 ASN A N 1
ATOM 6612 C CA . ASN A 1 858 ? -2.728 -5.556 56.290 1.00 87.50 858 ASN A CA 1
ATOM 6613 C C . ASN A 1 858 ? -3.529 -5.046 55.092 1.00 87.50 858 ASN A C 1
ATOM 6615 O O . ASN A 1 858 ? -4.333 -4.124 55.254 1.00 87.50 858 ASN A O 1
ATOM 6619 N N . SER A 1 859 ? -3.375 -5.684 53.935 1.00 90.81 859 SER A N 1
ATOM 6620 C CA . SER A 1 859 ? -4.084 -5.334 52.711 1.00 90.81 859 SER A CA 1
ATOM 6621 C C . SER A 1 859 ? -5.487 -5.915 52.593 1.00 90.81 859 SER A C 1
ATOM 6623 O O . SER A 1 859 ? -6.144 -5.753 51.568 1.00 90.81 859 SER A O 1
ATOM 6625 N N . VAL A 1 860 ? -5.983 -6.595 53.633 1.00 90.19 860 VAL A N 1
ATOM 6626 C CA . VAL A 1 860 ? -7.346 -7.139 53.625 1.00 90.19 860 VAL A CA 1
ATOM 6627 C C . VAL A 1 860 ? -8.352 -5.987 53.461 1.00 90.19 860 VAL A C 1
ATOM 6629 O O . VAL A 1 860 ? -8.377 -5.087 54.307 1.00 90.19 860 VAL A O 1
ATOM 6632 N N . PRO A 1 861 ? -9.184 -5.977 52.405 1.00 90.31 861 PRO A N 1
ATOM 6633 C CA . PRO A 1 861 ? -10.124 -4.887 52.175 1.00 90.31 861 PRO A CA 1
ATOM 6634 C C . PRO A 1 861 ? -11.259 -4.891 53.206 1.00 90.31 861 PRO A C 1
ATOM 6636 O O . PRO A 1 861 ? -11.537 -5.897 53.868 1.00 90.31 861 PRO A O 1
ATOM 6639 N N . HIS A 1 862 ? -11.947 -3.758 53.343 1.00 89.31 862 HIS A N 1
ATOM 6640 C CA . HIS A 1 862 ? -13.150 -3.684 54.169 1.00 89.31 862 HIS A CA 1
ATOM 6641 C C . HIS A 1 862 ? -14.333 -4.266 53.388 1.00 89.31 862 HIS A C 1
ATOM 6643 O O . HIS A 1 862 ? -14.820 -3.639 52.450 1.00 89.31 862 HIS A O 1
ATOM 6649 N N . ILE A 1 863 ? -14.795 -5.461 53.772 1.00 87.81 863 ILE A N 1
ATOM 6650 C CA . ILE A 1 863 ? -15.878 -6.175 53.081 1.00 87.81 863 ILE A CA 1
ATOM 6651 C C . ILE A 1 863 ? -17.114 -6.284 53.978 1.00 87.81 863 ILE A C 1
ATOM 6653 O O . ILE A 1 863 ? -17.024 -6.773 55.103 1.00 87.81 863 ILE A O 1
ATOM 6657 N N . THR A 1 864 ? -18.286 -5.895 53.471 1.00 86.31 864 THR A N 1
ATOM 6658 C CA . THR A 1 864 ? -19.572 -6.033 54.177 1.00 86.31 864 THR A CA 1
ATOM 6659 C C . THR A 1 864 ? -20.662 -6.601 53.267 1.00 86.31 864 THR A C 1
ATOM 6661 O O . THR A 1 864 ? -20.677 -6.345 52.063 1.00 86.31 864 THR A O 1
ATOM 6664 N N . SER A 1 865 ? -21.569 -7.413 53.827 1.00 83.50 865 SER A N 1
ATOM 6665 C CA . SER A 1 865 ? -22.779 -7.930 53.146 1.00 83.50 865 SER A CA 1
ATOM 6666 C C . SER A 1 865 ? -22.564 -8.519 51.738 1.00 83.50 865 SER A C 1
ATOM 6668 O O . SER A 1 865 ? -23.466 -8.485 50.910 1.00 83.50 865 SER A O 1
ATOM 6670 N N . SER A 1 866 ? -21.371 -9.042 51.457 1.00 83.19 866 SER A N 1
ATOM 6671 C CA . SER A 1 866 ? -20.957 -9.545 50.141 1.00 83.19 866 SER A CA 1
ATOM 6672 C C . SER A 1 866 ? -20.828 -11.069 50.169 1.00 83.19 866 SER A C 1
ATOM 6674 O O . SER A 1 866 ? -20.688 -11.637 51.244 1.00 83.19 866 SER A O 1
ATOM 6676 N N . THR A 1 867 ? -20.852 -11.746 49.023 1.00 81.88 867 THR A N 1
ATOM 6677 C CA . THR A 1 867 ? -20.584 -13.196 48.922 1.00 81.88 867 THR A CA 1
ATOM 6678 C C . THR A 1 867 ? -19.303 -13.422 48.124 1.00 81.88 867 THR A C 1
ATOM 6680 O O . THR A 1 867 ? -19.275 -13.151 46.923 1.00 81.88 867 THR A O 1
ATOM 6683 N N . THR A 1 868 ? -18.234 -13.866 48.793 1.00 84.44 868 THR A N 1
ATOM 6684 C CA . THR A 1 868 ? -16.893 -14.043 48.201 1.00 84.44 868 THR A CA 1
ATOM 6685 C C . THR A 1 868 ? -16.025 -15.004 49.035 1.00 84.44 868 THR A C 1
ATOM 6687 O O . THR A 1 868 ? -16.433 -15.442 50.112 1.00 84.44 868 THR A O 1
ATOM 6690 N N . THR A 1 869 ? -14.836 -15.344 48.542 1.00 89.94 869 THR A N 1
ATOM 6691 C CA . THR A 1 869 ? -13.769 -16.007 49.300 1.00 89.94 869 THR A CA 1
ATOM 6692 C C . THR A 1 869 ? -12.515 -15.138 49.246 1.00 89.94 869 THR A C 1
ATOM 6694 O O . THR A 1 869 ? -12.074 -14.742 48.165 1.00 89.94 869 THR A O 1
ATOM 6697 N N . VAL A 1 870 ? -11.933 -14.833 50.408 1.00 92.31 870 VAL A N 1
ATOM 6698 C CA . VAL A 1 870 ? -10.729 -13.992 50.507 1.00 92.31 870 VAL A CA 1
ATOM 6699 C C . VAL A 1 870 ? -9.521 -14.866 50.793 1.00 92.31 870 VAL A C 1
ATOM 6701 O O . VAL A 1 870 ? -9.455 -15.514 51.832 1.00 92.31 870 VAL A O 1
ATOM 6704 N N . TYR A 1 871 ? -8.550 -14.854 49.895 1.00 93.44 871 TYR A N 1
ATOM 6705 C CA . TYR A 1 871 ? -7.292 -15.573 50.011 1.00 93.44 871 TYR A CA 1
ATOM 6706 C C . TYR A 1 871 ? -6.223 -14.607 50.511 1.00 93.44 871 TYR A C 1
ATOM 6708 O O . TYR A 1 871 ? -5.898 -13.636 49.833 1.00 93.44 871 TYR A O 1
ATOM 6716 N N . VAL A 1 872 ? -5.706 -14.851 51.711 1.00 92.56 872 VAL A N 1
ATOM 6717 C CA . VAL A 1 872 ? -4.742 -13.985 52.392 1.00 92.56 872 VAL A CA 1
ATOM 6718 C C . VAL A 1 872 ? -3.390 -14.677 52.427 1.00 92.56 872 VAL A C 1
ATOM 6720 O O . VAL A 1 872 ? -3.239 -15.753 53.012 1.00 92.56 872 VAL A O 1
ATOM 6723 N N . ASP A 1 873 ? -2.406 -14.045 51.803 1.00 89.62 873 ASP A N 1
ATOM 6724 C CA . ASP A 1 873 ? -1.019 -14.469 51.864 1.00 89.62 873 ASP A CA 1
ATOM 6725 C C . ASP A 1 873 ? -0.358 -14.022 53.180 1.00 89.62 873 ASP A C 1
ATOM 6727 O O . ASP A 1 873 ? -0.755 -13.045 53.824 1.00 89.62 873 ASP A O 1
ATOM 6731 N N . GLY A 1 874 ? 0.616 -14.810 53.617 1.00 79.31 874 GLY A N 1
ATOM 6732 C CA . GLY A 1 874 ? 1.276 -14.691 54.910 1.00 79.31 874 GLY A CA 1
ATOM 6733 C C . GLY A 1 874 ? 2.563 -13.869 54.874 1.00 79.31 874 GLY A C 1
ATOM 6734 O O . GLY A 1 874 ? 2.993 -13.341 53.853 1.00 79.31 874 GLY A O 1
ATOM 6735 N N . GLY A 1 875 ? 3.214 -13.759 56.028 1.00 76.94 875 GLY A N 1
ATOM 6736 C CA . GLY A 1 875 ? 4.490 -13.071 56.180 1.00 76.94 875 GLY A CA 1
ATOM 6737 C C . GLY A 1 875 ? 4.746 -12.576 57.602 1.00 76.94 875 GLY A C 1
ATOM 6738 O O . GLY A 1 875 ? 3.850 -12.479 58.442 1.00 76.94 875 GLY A O 1
ATOM 6739 N N . THR A 1 876 ? 6.005 -12.221 57.879 1.00 68.25 876 THR A N 1
ATOM 6740 C CA . THR A 1 876 ? 6.387 -11.565 59.140 1.00 68.25 876 THR A CA 1
ATOM 6741 C C . THR A 1 876 ? 6.176 -10.058 59.021 1.00 68.25 876 THR A C 1
ATOM 6743 O O . THR A 1 876 ? 7.084 -9.343 58.600 1.00 68.25 876 THR A O 1
ATOM 6746 N N . GLN A 1 877 ? 4.988 -9.565 59.377 1.00 69.81 877 GLN A N 1
ATOM 6747 C CA . GLN A 1 877 ? 4.653 -8.139 59.296 1.00 69.81 877 GLN A CA 1
ATOM 6748 C C . GLN A 1 877 ? 3.900 -7.655 60.544 1.00 69.81 877 GLN A C 1
ATOM 6750 O O . GLN A 1 877 ? 3.347 -8.439 61.306 1.00 69.81 877 GLN A O 1
ATOM 6755 N N . SER A 1 878 ? 3.891 -6.343 60.775 1.00 78.06 878 SER A N 1
ATOM 6756 C CA . SER A 1 878 ? 3.100 -5.734 61.848 1.00 78.06 878 SER A CA 1
ATOM 6757 C C . SER A 1 878 ? 1.641 -5.640 61.422 1.00 78.06 878 SER A C 1
ATOM 6759 O O . SER A 1 878 ? 1.325 -4.792 60.595 1.00 78.06 878 SER A O 1
ATOM 6761 N N . ILE A 1 879 ? 0.768 -6.481 61.978 1.00 80.06 879 ILE A N 1
ATOM 6762 C CA . ILE A 1 879 ? -0.640 -6.580 61.568 1.00 80.06 879 ILE A CA 1
ATOM 6763 C C . ILE A 1 879 ? -1.554 -5.812 62.520 1.00 80.06 879 ILE A C 1
ATOM 6765 O O . ILE A 1 879 ? -1.754 -6.257 63.650 1.00 80.06 879 ILE A O 1
ATOM 6769 N N . ASP A 1 880 ? -2.146 -4.715 62.048 1.00 84.69 880 ASP A N 1
ATOM 6770 C CA . ASP A 1 880 ? -3.164 -3.942 62.775 1.00 84.69 880 ASP A CA 1
ATOM 6771 C C . ASP A 1 880 ? -4.423 -3.800 61.909 1.00 84.69 880 ASP A C 1
ATOM 6773 O O . ASP A 1 880 ? -4.537 -2.898 61.076 1.00 84.69 880 ASP A O 1
ATOM 6777 N N . LYS A 1 881 ? -5.339 -4.770 62.021 1.00 89.31 881 LYS A N 1
ATOM 6778 C CA . LYS A 1 881 ? -6.433 -4.934 61.053 1.00 89.31 881 LYS A CA 1
ATOM 6779 C C . LYS A 1 881 ? -7.679 -5.570 61.663 1.00 89.31 881 LYS A C 1
ATOM 6781 O O . LYS A 1 881 ? -7.611 -6.309 62.645 1.00 89.31 881 LYS A O 1
ATOM 6786 N N . ILE A 1 882 ? -8.825 -5.302 61.039 1.00 88.88 882 ILE A N 1
ATOM 6787 C CA . ILE A 1 882 ? -10.117 -5.924 61.343 1.00 88.88 882 ILE A CA 1
ATOM 6788 C C . ILE A 1 882 ? -10.534 -6.787 60.149 1.00 88.88 882 ILE A C 1
ATOM 6790 O O . ILE A 1 882 ? -10.568 -6.303 59.018 1.00 88.88 882 ILE A O 1
ATOM 6794 N N . TRP A 1 883 ? -10.842 -8.056 60.399 1.00 89.00 883 TRP A N 1
ATOM 6795 C CA . TRP A 1 883 ? -11.428 -8.986 59.437 1.00 89.00 883 TRP A CA 1
ATOM 6796 C C . TRP A 1 883 ? -12.924 -9.105 59.711 1.00 89.00 883 TRP A C 1
ATOM 6798 O O . TRP A 1 883 ? -13.343 -9.425 60.827 1.00 89.00 883 TRP A O 1
ATOM 6808 N N . TYR A 1 884 ? -13.724 -8.820 58.689 1.00 85.44 884 TYR A N 1
ATOM 6809 C CA . TYR A 1 884 ? -15.166 -8.627 58.800 1.00 85.44 884 TYR A CA 1
ATOM 6810 C C . TYR A 1 884 ? -15.938 -9.882 58.393 1.00 85.44 884 TYR A C 1
ATOM 6812 O O . TYR A 1 884 ? -15.485 -10.667 57.567 1.00 85.44 884 TYR A O 1
ATOM 6820 N N . ASN A 1 885 ? -17.142 -10.056 58.938 1.00 74.50 885 ASN A N 1
ATOM 6821 C CA . ASN A 1 885 ? -18.071 -11.083 58.476 1.00 74.50 885 ASN A CA 1
ATOM 6822 C C . ASN A 1 885 ? -18.918 -10.536 57.318 1.00 74.50 885 ASN A C 1
ATOM 6824 O O . ASN A 1 885 ? -19.719 -9.620 57.511 1.00 74.50 885 ASN A O 1
ATOM 6828 N N . PHE A 1 886 ? -18.767 -11.109 56.127 1.00 69.25 886 PHE A N 1
ATOM 6829 C CA . PHE A 1 886 ? -19.492 -10.686 54.933 1.00 69.25 886 PHE A CA 1
ATOM 6830 C C . PHE A 1 886 ? -20.383 -11.824 54.412 1.00 69.25 886 PHE A C 1
ATOM 6832 O O . PHE A 1 886 ? -19.943 -12.700 53.691 1.00 69.25 886 PHE A O 1
ATOM 6839 N N . GLY A 1 887 ? -21.659 -11.863 54.808 1.00 60.94 887 GLY A N 1
ATOM 6840 C CA . GLY A 1 887 ? -22.665 -12.716 54.149 1.00 60.94 887 GLY A CA 1
ATOM 6841 C C . GLY A 1 887 ? -22.426 -14.240 54.157 1.00 60.94 887 GLY A C 1
ATOM 6842 O O . GLY A 1 887 ? -23.156 -14.950 53.469 1.00 60.94 887 GLY A O 1
ATOM 6843 N N . GLY A 1 888 ? -21.458 -14.753 54.931 1.00 65.06 888 GLY A N 1
ATOM 6844 C CA . GLY A 1 888 ? -21.138 -16.185 55.035 1.00 65.06 888 GLY A CA 1
ATOM 6845 C C . GLY A 1 888 ? -19.955 -16.690 54.194 1.00 65.06 888 GLY A C 1
ATOM 6846 O O . GLY A 1 888 ? -19.853 -17.902 54.012 1.00 65.06 888 GLY A O 1
ATOM 6847 N N . GLY A 1 889 ? -19.089 -15.809 53.678 1.00 73.94 889 GLY A N 1
ATOM 6848 C CA . GLY A 1 889 ? -17.843 -16.195 52.997 1.00 73.94 889 GLY A CA 1
ATOM 6849 C C . GLY A 1 889 ? -16.703 -16.638 53.930 1.00 73.94 889 GLY A C 1
ATOM 6850 O O . GLY A 1 889 ? -16.766 -16.454 55.149 1.00 73.94 889 GLY A O 1
ATOM 6851 N N . ASP A 1 890 ? -15.648 -17.210 53.341 1.00 88.06 890 ASP A N 1
ATOM 6852 C CA . ASP A 1 890 ? -14.470 -17.723 54.054 1.00 88.06 890 ASP A CA 1
ATOM 6853 C C . ASP A 1 890 ? -13.227 -16.843 53.827 1.00 88.06 890 ASP A C 1
ATOM 6855 O O . ASP A 1 890 ? -12.999 -16.336 52.725 1.00 88.06 890 ASP A O 1
ATOM 6859 N N . TYR A 1 891 ? -12.377 -16.736 54.851 1.00 91.19 891 TYR A N 1
ATOM 6860 C CA . TYR A 1 891 ? -10.976 -16.335 54.697 1.00 91.19 891 TYR A CA 1
ATOM 6861 C C . TYR A 1 891 ? -10.105 -17.584 54.581 1.00 91.19 891 TYR A C 1
ATOM 6863 O O . TYR A 1 891 ? -10.176 -18.459 55.442 1.00 91.19 891 TYR A O 1
ATOM 6871 N N . ILE A 1 892 ? -9.266 -17.663 53.554 1.00 92.50 892 ILE A N 1
ATOM 6872 C CA . ILE A 1 892 ? -8.303 -18.741 53.330 1.00 92.50 892 ILE A CA 1
ATOM 6873 C C . ILE A 1 892 ? -6.897 -18.179 53.518 1.00 92.50 892 ILE A C 1
ATOM 6875 O O . ILE A 1 892 ? -6.463 -17.324 52.756 1.00 92.50 892 ILE A O 1
ATOM 6879 N N . ILE A 1 893 ? -6.181 -18.662 54.525 1.00 92.19 893 ILE A N 1
ATOM 6880 C CA . ILE A 1 893 ? -4.793 -18.296 54.796 1.00 92.19 893 ILE A CA 1
ATOM 6881 C C . ILE A 1 893 ? -3.873 -19.254 54.036 1.00 92.19 893 ILE A C 1
ATOM 6883 O O . ILE A 1 893 ? -3.947 -20.470 54.233 1.00 92.19 893 ILE A O 1
ATOM 6887 N N . LEU A 1 894 ? -3.009 -18.690 53.192 1.00 91.31 894 LEU A N 1
ATOM 6888 C CA . LEU A 1 894 ? -2.116 -19.439 52.304 1.00 91.31 894 LEU A CA 1
ATOM 6889 C C . LEU A 1 894 ? -0.729 -19.705 52.905 1.00 91.31 894 LEU A C 1
ATOM 6891 O O . LEU A 1 894 ? -0.117 -20.719 52.590 1.00 91.31 894 LEU A O 1
ATOM 6895 N N . ASN A 1 895 ? -0.238 -18.813 53.767 1.00 90.62 895 ASN A N 1
ATOM 6896 C CA . ASN A 1 895 ? 1.069 -18.907 54.423 1.00 90.62 895 ASN A CA 1
ATOM 6897 C C . ASN A 1 895 ? 0.987 -18.389 55.864 1.00 90.62 895 ASN A C 1
ATOM 6899 O O . ASN A 1 895 ? 0.019 -17.727 56.238 1.00 90.62 895 ASN A O 1
ATOM 6903 N N . ASP A 1 896 ? 2.018 -18.655 56.668 1.00 90.88 896 ASP A N 1
ATOM 6904 C CA . ASP A 1 896 ? 2.063 -18.238 58.072 1.00 90.88 896 ASP A CA 1
ATOM 6905 C C . ASP A 1 896 ? 1.791 -16.745 58.254 1.00 90.88 896 ASP A C 1
ATOM 6907 O O . ASP A 1 896 ? 2.465 -15.887 57.680 1.00 90.88 896 ASP A O 1
ATOM 6911 N N . ILE A 1 897 ? 0.836 -16.427 59.121 1.00 90.88 897 ILE A N 1
ATOM 6912 C CA . ILE A 1 897 ? 0.527 -15.052 59.503 1.00 90.88 897 ILE A CA 1
ATOM 6913 C C . ILE A 1 897 ? 1.108 -14.803 60.887 1.00 90.88 897 ILE A C 1
ATOM 6915 O O . ILE A 1 897 ? 0.743 -15.478 61.848 1.00 90.88 897 ILE A O 1
ATOM 6919 N N . ILE A 1 898 ? 1.979 -13.802 61.013 1.00 90.50 898 ILE A N 1
ATOM 6920 C CA . ILE A 1 898 ? 2.558 -13.403 62.300 1.00 90.50 898 ILE A CA 1
ATOM 6921 C C . ILE A 1 898 ? 2.020 -12.025 62.682 1.00 90.50 898 ILE A C 1
ATOM 6923 O O . ILE A 1 898 ? 2.411 -11.021 62.102 1.00 90.50 898 ILE A O 1
ATOM 6927 N N . VAL A 1 899 ? 1.158 -11.964 63.695 1.00 91.25 899 VAL A N 1
ATOM 6928 C CA . VAL A 1 899 ? 0.652 -10.715 64.282 1.00 91.25 899 VAL A CA 1
ATOM 6929 C C . VAL A 1 899 ? 1.658 -10.239 65.323 1.00 91.25 899 VAL A C 1
ATOM 6931 O O . VAL A 1 899 ? 1.625 -10.688 66.473 1.00 91.25 899 VAL A O 1
ATOM 6934 N N . ALA A 1 900 ? 2.600 -9.379 64.930 1.00 88.94 900 ALA A N 1
ATOM 6935 C CA . ALA A 1 900 ? 3.601 -8.876 65.867 1.00 88.94 900 ALA A CA 1
ATOM 6936 C C . ALA A 1 900 ? 4.230 -7.536 65.439 1.00 88.94 900 ALA A C 1
ATOM 6938 O O . ALA A 1 900 ? 4.650 -7.385 64.295 1.00 88.94 900 ALA A O 1
ATOM 6939 N N . LEU A 1 901 ? 4.394 -6.589 66.371 1.00 88.12 901 LEU A N 1
ATOM 6940 C CA . LEU A 1 901 ? 5.093 -5.316 66.140 1.00 88.12 901 LEU A CA 1
ATOM 6941 C C . LEU A 1 901 ? 6.276 -5.151 67.097 1.00 88.12 901 LEU A C 1
ATOM 6943 O O . LEU A 1 901 ? 6.162 -5.394 68.296 1.00 88.12 901 LEU A O 1
ATOM 6947 N N . GLN A 1 902 ? 7.425 -4.720 66.576 1.00 88.19 902 GLN A N 1
ATOM 6948 C CA . GLN A 1 902 ? 8.632 -4.535 67.379 1.00 88.19 902 GLN A CA 1
ATOM 6949 C C . GLN A 1 902 ? 8.450 -3.414 68.410 1.00 88.19 902 GLN A C 1
ATOM 6951 O O . GLN A 1 902 ? 8.050 -2.306 68.064 1.00 88.19 902 GLN A O 1
ATOM 6956 N N . ASN A 1 903 ? 8.831 -3.675 69.663 1.00 87.62 903 ASN A N 1
ATOM 6957 C CA . ASN A 1 903 ? 8.815 -2.713 70.773 1.00 87.62 903 ASN A CA 1
ATOM 6958 C C . ASN A 1 903 ? 7.434 -2.093 71.074 1.00 87.62 903 ASN A C 1
ATOM 6960 O O . ASN A 1 903 ? 7.352 -1.072 71.757 1.00 87.62 903 ASN A O 1
ATOM 6964 N N . SER A 1 904 ? 6.364 -2.704 70.570 1.00 89.25 904 SER A N 1
ATOM 6965 C CA . SER A 1 904 ? 4.972 -2.300 70.754 1.00 89.25 904 SER A CA 1
ATOM 6966 C C . SER A 1 904 ? 4.075 -3.535 70.589 1.00 89.25 904 SER A C 1
ATOM 6968 O O . SER A 1 904 ? 4.559 -4.667 70.576 1.00 89.25 904 SER A O 1
ATOM 6970 N N . HIS A 1 905 ? 2.768 -3.334 70.474 1.00 88.44 905 HIS A N 1
ATOM 6971 C CA . HIS A 1 905 ? 1.821 -4.363 70.070 1.00 88.44 905 HIS A CA 1
ATOM 6972 C C . HIS A 1 905 ? 0.925 -3.864 68.941 1.00 88.44 905 HIS A C 1
ATOM 6974 O O . HIS A 1 905 ? 0.779 -2.659 68.747 1.00 88.44 905 HIS A O 1
ATOM 6980 N N . VAL A 1 906 ? 0.343 -4.814 68.217 1.00 91.69 906 VAL A N 1
ATOM 6981 C CA . VAL A 1 906 ? -0.681 -4.604 67.190 1.00 91.69 906 VAL A CA 1
ATOM 6982 C C . VAL A 1 906 ? -1.748 -5.676 67.310 1.00 91.69 906 VAL A C 1
ATOM 6984 O O . VAL A 1 906 ? -1.493 -6.726 67.909 1.00 91.69 906 VAL A O 1
ATOM 6987 N N . ARG A 1 907 ? -2.944 -5.402 66.786 1.00 91.69 907 ARG A N 1
ATOM 6988 C CA . ARG A 1 907 ? -4.111 -6.256 66.979 1.00 91.69 907 ARG A CA 1
ATOM 6989 C C . ARG A 1 907 ? -4.685 -6.731 65.651 1.00 91.69 907 ARG A C 1
ATOM 6991 O O . ARG A 1 907 ? -5.076 -5.932 64.808 1.00 91.69 907 ARG A O 1
ATOM 6998 N N . LEU A 1 908 ? -4.876 -8.042 65.541 1.00 92.31 908 LEU A N 1
ATOM 6999 C CA . LEU A 1 908 ? -5.797 -8.625 64.574 1.00 92.31 908 LEU A CA 1
ATOM 7000 C C . LEU A 1 908 ? -7.160 -8.830 65.244 1.00 92.31 908 LEU A C 1
ATOM 7002 O O . LEU A 1 908 ? -7.287 -9.608 66.192 1.00 92.31 908 LEU A O 1
ATOM 7006 N N . THR A 1 909 ? -8.178 -8.128 64.758 1.00 92.62 909 THR A N 1
ATOM 7007 C CA . THR A 1 909 ? -9.570 -8.290 65.197 1.00 92.62 909 THR A CA 1
ATOM 7008 C C . THR A 1 909 ? -10.321 -9.146 64.187 1.00 92.62 909 THR A C 1
ATOM 7010 O O . THR A 1 909 ? -10.265 -8.868 62.997 1.00 92.62 909 THR A O 1
ATOM 7013 N N . ILE A 1 910 ? -11.037 -10.168 64.647 1.00 91.38 910 ILE A N 1
ATOM 7014 C CA . ILE A 1 910 ? -11.894 -11.010 63.808 1.00 91.38 910 ILE A CA 1
ATOM 7015 C C . ILE A 1 910 ? -13.325 -10.867 64.313 1.00 91.38 910 ILE A C 1
ATOM 7017 O O . ILE A 1 910 ? -13.621 -11.197 65.467 1.00 91.38 910 ILE A O 1
ATOM 7021 N N . GLU A 1 911 ? -14.205 -10.368 63.451 1.00 90.75 911 GLU A N 1
ATOM 7022 C CA . GLU A 1 911 ? -15.607 -10.134 63.782 1.00 90.75 911 GLU A CA 1
ATOM 7023 C C . GLU A 1 911 ? -16.404 -11.449 63.941 1.00 90.75 911 GLU A C 1
ATOM 7025 O O . GLU A 1 911 ? -16.061 -12.481 63.352 1.00 90.75 911 GLU A O 1
ATOM 7030 N N . PRO A 1 912 ? -17.492 -11.458 64.737 1.00 89.56 912 PRO A N 1
ATOM 7031 C CA . PRO A 1 912 ? -18.327 -12.640 64.942 1.00 89.56 912 PRO A CA 1
ATOM 7032 C C . PRO A 1 912 ? -18.861 -13.259 63.642 1.00 89.56 912 PRO A C 1
ATOM 7034 O O . PRO A 1 912 ? -19.417 -12.572 62.787 1.00 89.56 912 PRO A O 1
ATOM 7037 N N . GLY A 1 913 ? -18.781 -14.589 63.538 1.00 85.88 913 GLY A N 1
ATOM 7038 C CA . GLY A 1 913 ? -19.297 -15.373 62.408 1.00 85.88 913 GLY A CA 1
ATOM 7039 C C . GLY A 1 913 ? -18.349 -15.506 61.213 1.00 85.88 913 GLY A C 1
ATOM 7040 O O . GLY A 1 913 ? -18.708 -16.167 60.244 1.00 85.88 913 GLY A O 1
ATOM 7041 N N . VAL A 1 914 ? -17.144 -14.934 61.288 1.00 88.88 914 VAL A N 1
ATOM 7042 C CA . VAL A 1 914 ? -16.076 -15.184 60.311 1.00 88.88 914 VAL A CA 1
ATOM 7043 C C . VAL A 1 914 ? -15.614 -16.645 60.377 1.00 88.88 914 VAL A C 1
ATOM 7045 O O . VAL A 1 914 ? -15.386 -17.188 61.463 1.00 88.88 914 VAL A O 1
ATOM 7048 N N . THR A 1 915 ? -15.421 -17.263 59.211 1.00 89.81 915 THR A N 1
ATOM 7049 C CA . THR A 1 915 ? -14.743 -18.558 59.081 1.00 89.81 915 THR A CA 1
ATOM 7050 C C . THR A 1 915 ? -13.354 -18.357 58.488 1.00 89.81 915 THR A C 1
ATOM 7052 O O . THR A 1 915 ? -13.205 -17.774 57.419 1.00 89.81 915 THR A O 1
ATOM 7055 N N . ILE A 1 916 ? -12.339 -18.847 59.196 1.00 91.00 916 ILE A N 1
ATOM 7056 C CA . ILE A 1 916 ? -10.944 -18.871 58.767 1.00 91.00 916 ILE A CA 1
ATOM 7057 C C . ILE A 1 916 ? -10.555 -20.315 58.477 1.00 91.00 916 ILE A C 1
ATOM 7059 O O . ILE A 1 916 ? -10.689 -21.209 59.320 1.00 91.00 916 ILE A O 1
ATOM 7063 N N . LYS A 1 917 ? -10.052 -20.516 57.270 1.00 91.38 917 LYS A N 1
ATOM 7064 C CA . LYS A 1 917 ? -9.492 -21.754 56.755 1.00 91.38 917 LYS A CA 1
ATOM 7065 C C . LYS A 1 917 ? -8.001 -21.546 56.534 1.00 91.38 917 LYS A C 1
ATOM 7067 O O . LYS A 1 917 ? -7.607 -20.499 56.040 1.00 91.38 917 LYS A O 1
ATOM 7072 N N . ALA A 1 918 ? -7.176 -22.515 56.889 1.00 90.25 918 ALA A N 1
ATOM 7073 C CA . ALA A 1 918 ? -5.731 -22.448 56.673 1.00 90.25 918 ALA A CA 1
ATOM 7074 C C . ALA A 1 918 ? -5.257 -23.654 55.856 1.00 90.25 918 ALA A C 1
ATOM 7076 O O . ALA A 1 918 ? -5.796 -24.753 56.026 1.00 90.25 918 ALA A O 1
ATOM 7077 N N . ASP A 1 919 ? -4.291 -23.451 54.961 1.00 84.31 919 ASP A N 1
ATOM 7078 C CA . ASP A 1 919 ? -3.661 -24.547 54.218 1.00 84.31 919 ASP A CA 1
ATOM 7079 C C . ASP A 1 919 ? -2.750 -25.410 55.126 1.00 84.31 919 ASP A C 1
ATOM 7081 O O . ASP A 1 919 ? -2.535 -25.133 56.311 1.00 84.31 919 ASP A O 1
ATOM 7085 N N . THR A 1 920 ? -2.231 -26.503 54.577 1.00 83.56 920 THR A N 1
ATOM 7086 C CA . THR A 1 920 ? -1.382 -27.467 55.279 1.00 83.56 920 THR A CA 1
ATOM 7087 C C . THR A 1 920 ? -0.088 -26.799 55.733 1.00 83.56 920 THR A C 1
ATOM 7089 O O . THR A 1 920 ? 0.569 -26.130 54.944 1.00 83.56 920 THR A O 1
ATOM 7092 N N . SER A 1 921 ? 0.299 -27.018 56.994 1.00 84.50 921 SER A N 1
ATOM 7093 C CA . SER A 1 921 ? 1.496 -26.414 57.606 1.00 84.50 921 SER A CA 1
ATOM 7094 C C . SER A 1 921 ? 1.459 -24.887 57.743 1.00 84.50 921 SER A C 1
ATOM 7096 O O . SER A 1 921 ? 2.506 -24.271 57.899 1.00 84.50 921 SER A O 1
ATOM 7098 N N . VAL A 1 922 ? 0.266 -24.284 57.704 1.00 89.56 922 VAL A N 1
ATOM 7099 C CA . VAL A 1 922 ? 0.064 -22.858 57.989 1.00 89.56 922 VAL A CA 1
ATOM 7100 C C . VAL A 1 922 ? -0.316 -22.652 59.453 1.00 89.56 922 VAL A C 1
ATOM 7102 O O . VAL A 1 922 ? -1.225 -23.314 59.971 1.00 89.56 922 VAL A O 1
ATOM 7105 N N . MET A 1 923 ? 0.321 -21.678 60.102 1.00 89.75 923 MET A N 1
ATOM 7106 C CA . MET A 1 923 ? -0.006 -21.210 61.450 1.00 89.75 923 MET A CA 1
ATOM 7107 C C . MET A 1 923 ? -0.381 -19.724 61.497 1.00 89.75 923 MET A C 1
ATOM 7109 O O . MET A 1 923 ? 0.168 -18.881 60.789 1.00 89.75 923 MET A O 1
ATOM 7113 N N . LEU A 1 924 ? -1.297 -19.386 62.409 1.00 91.19 924 LEU A N 1
ATOM 7114 C CA . LEU A 1 924 ? -1.548 -18.003 62.824 1.00 91.19 924 LEU A CA 1
ATOM 7115 C C . LEU A 1 924 ? -0.833 -17.759 64.158 1.00 91.19 924 LEU A C 1
ATOM 7117 O O . LEU A 1 924 ? -1.268 -18.236 65.210 1.00 91.19 924 LEU A O 1
ATOM 7121 N N . GLN A 1 925 ? 0.276 -17.027 64.106 1.00 91.69 925 GLN A N 1
ATOM 7122 C CA . GLN A 1 925 ? 1.138 -16.727 65.242 1.00 91.69 925 GLN A CA 1
ATOM 7123 C C . GLN A 1 925 ? 0.860 -15.346 65.838 1.00 91.69 925 GLN A C 1
ATOM 7125 O O . GLN A 1 925 ? 0.821 -14.347 65.125 1.00 91.69 925 GLN A O 1
ATOM 7130 N N . ILE A 1 926 ? 0.765 -15.270 67.166 1.00 92.56 926 ILE A N 1
ATOM 7131 C CA . ILE A 1 926 ? 0.588 -14.029 67.926 1.00 92.56 926 ILE A CA 1
ATOM 7132 C C . ILE A 1 926 ? 1.849 -13.739 68.741 1.00 92.56 926 ILE A C 1
ATOM 7134 O O . ILE A 1 926 ? 2.276 -14.557 69.561 1.00 92.56 926 ILE A O 1
ATOM 7138 N N . GLY A 1 927 ? 2.442 -12.562 68.520 1.00 87.00 927 GLY A N 1
ATOM 7139 C CA . GLY A 1 927 ? 3.759 -12.193 69.040 1.00 87.00 927 GLY A CA 1
ATOM 7140 C C . GLY A 1 927 ? 4.904 -12.893 68.298 1.00 87.00 927 GLY A C 1
ATOM 7141 O O . GLY A 1 927 ? 4.708 -13.863 67.572 1.00 87.00 927 GLY A O 1
ATOM 7142 N N . ASN A 1 928 ? 6.136 -12.410 68.456 1.00 85.00 928 ASN A N 1
ATOM 7143 C CA . ASN A 1 928 ? 7.310 -13.039 67.836 1.00 85.00 928 ASN A CA 1
ATOM 7144 C C . ASN A 1 928 ? 8.594 -12.773 68.641 1.00 85.00 928 ASN A C 1
ATOM 7146 O O . ASN A 1 928 ? 8.634 -11.915 69.534 1.00 85.00 928 ASN A O 1
ATOM 7150 N N . TYR A 1 929 ? 9.661 -13.502 68.326 1.00 69.69 929 TYR A N 1
ATOM 7151 C CA . TYR A 1 929 ? 11.003 -13.227 68.818 1.00 69.69 929 TYR A CA 1
ATOM 7152 C C . TYR A 1 929 ? 12.058 -13.564 67.777 1.00 69.69 929 TYR A C 1
ATOM 7154 O O . TYR A 1 929 ? 12.236 -14.715 67.392 1.00 69.69 929 TYR A O 1
ATOM 7162 N N . ILE A 1 930 ? 12.796 -12.534 67.374 1.00 69.25 930 ILE A N 1
ATOM 7163 C CA . ILE A 1 930 ? 13.895 -12.664 66.416 1.00 69.25 930 ILE A CA 1
ATOM 7164 C C . ILE A 1 930 ? 15.249 -12.594 67.146 1.00 69.25 930 ILE A C 1
ATOM 7166 O O . ILE A 1 930 ? 16.176 -13.321 66.798 1.00 69.25 930 ILE A O 1
ATOM 7170 N N . ALA A 1 931 ? 15.377 -11.760 68.192 1.00 67.00 931 ALA A N 1
ATOM 7171 C CA . ALA A 1 931 ? 16.597 -11.617 68.996 1.00 67.00 931 ALA A CA 1
ATOM 7172 C C . ALA A 1 931 ? 16.327 -10.952 70.362 1.00 67.00 931 ALA A C 1
ATOM 7174 O O . ALA A 1 931 ? 15.330 -10.259 70.540 1.00 67.00 931 ALA A O 1
ATOM 7175 N N . ALA A 1 932 ? 17.264 -11.074 71.313 1.00 63.41 932 ALA A N 1
ATOM 7176 C CA . ALA A 1 932 ? 17.128 -10.587 72.699 1.00 63.41 932 ALA A CA 1
ATOM 7177 C C . ALA A 1 932 ? 16.847 -9.082 72.858 1.00 63.41 932 ALA A C 1
ATOM 7179 O O . ALA A 1 932 ? 16.334 -8.666 73.892 1.00 63.41 932 ALA A O 1
ATOM 7180 N N . SER A 1 933 ? 17.173 -8.272 71.850 1.00 66.44 933 SER A N 1
ATOM 7181 C CA . SER A 1 933 ? 16.912 -6.827 71.805 1.00 66.44 933 SER A CA 1
ATOM 7182 C C . SER A 1 933 ? 15.659 -6.438 71.004 1.00 66.44 933 SER A C 1
ATOM 7184 O O . SER A 1 933 ? 15.403 -5.250 70.827 1.00 66.44 933 SER A O 1
ATOM 7186 N N . HIS A 1 934 ? 14.893 -7.412 70.503 1.00 73.75 934 HIS A N 1
ATOM 7187 C CA . HIS A 1 934 ? 13.739 -7.209 69.629 1.00 73.75 934 HIS A CA 1
ATOM 7188 C C . HIS A 1 934 ? 12.538 -8.011 70.161 1.00 73.75 934 HIS A C 1
ATOM 7190 O O . HIS A 1 934 ? 12.294 -9.145 69.747 1.00 73.75 934 HIS A O 1
ATOM 7196 N N . ASN A 1 935 ? 11.797 -7.429 71.109 1.00 80.50 935 ASN A N 1
ATOM 7197 C CA . ASN A 1 935 ? 10.542 -8.005 71.600 1.00 80.50 935 ASN A CA 1
ATOM 7198 C C . ASN A 1 935 ? 9.396 -7.560 70.687 1.00 80.50 935 ASN A C 1
ATOM 7200 O O . ASN A 1 935 ? 9.257 -6.361 70.445 1.00 80.50 935 ASN A O 1
ATOM 7204 N N . TYR A 1 936 ? 8.574 -8.499 70.214 1.00 87.62 936 TYR A N 1
ATOM 7205 C CA . TYR A 1 936 ? 7.424 -8.200 69.361 1.00 87.62 936 TYR A CA 1
ATOM 7206 C C . TYR A 1 936 ? 6.126 -8.613 70.058 1.00 87.62 936 TYR A C 1
ATOM 7208 O O . TYR A 1 936 ? 5.903 -9.810 70.261 1.00 87.62 936 TYR A O 1
ATOM 7216 N N . GLY A 1 937 ? 5.293 -7.637 70.427 1.00 88.19 937 GLY A N 1
ATOM 7217 C CA . GLY A 1 937 ? 3.965 -7.878 70.997 1.00 88.19 937 GLY A CA 1
ATOM 7218 C C . GLY A 1 937 ? 2.905 -8.011 69.907 1.00 88.19 937 GLY A C 1
ATOM 7219 O O . GLY A 1 937 ? 3.039 -7.427 68.831 1.00 88.19 937 GLY A O 1
ATOM 7220 N N . GLY A 1 938 ? 1.847 -8.767 70.184 1.00 90.38 938 GLY A N 1
ATOM 7221 C CA . GLY A 1 938 ? 0.737 -8.974 69.259 1.00 90.38 938 GLY A CA 1
ATOM 7222 C C . GLY A 1 938 ? -0.522 -9.412 69.991 1.00 90.38 938 GLY A C 1
ATOM 7223 O O . GLY A 1 938 ? -0.443 -10.050 71.036 1.00 90.38 938 GLY A O 1
ATOM 7224 N N . GLU A 1 939 ? -1.683 -9.081 69.441 1.00 92.81 939 GLU A N 1
ATOM 7225 C CA . GLU A 1 939 ? -2.980 -9.380 70.037 1.00 92.81 939 GLU A CA 1
ATOM 7226 C C . GLU A 1 939 ? -3.929 -10.000 69.006 1.00 92.81 939 GLU A C 1
ATOM 7228 O O . GLU A 1 939 ? -4.072 -9.489 67.897 1.00 92.81 939 GLU A O 1
ATOM 7233 N N . LEU A 1 940 ? -4.620 -11.076 69.390 1.00 93.31 940 LEU A N 1
ATOM 7234 C CA . LEU A 1 940 ? -5.745 -11.630 68.639 1.00 93.31 940 LEU A CA 1
ATOM 7235 C C . LEU A 1 940 ? -7.047 -11.361 69.389 1.00 93.31 940 LEU A C 1
ATOM 7237 O O . LEU A 1 940 ? -7.273 -11.906 70.472 1.00 93.31 940 LEU A O 1
ATOM 7241 N N . TYR A 1 941 ? -7.918 -10.548 68.798 1.00 94.19 941 TYR A N 1
ATOM 7242 C CA . TYR A 1 941 ? -9.250 -10.268 69.318 1.00 94.19 941 TYR A CA 1
ATOM 7243 C C . TYR A 1 941 ? -10.304 -10.961 68.449 1.00 94.19 941 TYR A C 1
ATOM 7245 O O . TYR A 1 941 ? -10.778 -10.411 67.463 1.00 94.19 941 TYR A O 1
ATOM 7253 N N . ALA A 1 942 ? -10.679 -12.186 68.815 1.00 92.50 942 ALA A N 1
ATOM 7254 C CA . ALA A 1 942 ? -11.678 -12.995 68.118 1.00 92.50 942 ALA A CA 1
ATOM 7255 C C . ALA A 1 942 ? -12.837 -13.323 69.073 1.00 92.50 942 ALA A C 1
ATOM 7257 O O . ALA A 1 942 ? -12.890 -14.389 69.692 1.00 92.50 942 ALA A O 1
ATOM 7258 N N . ALA A 1 943 ? -13.767 -12.381 69.231 1.00 90.06 943 ALA A N 1
ATOM 7259 C CA . ALA A 1 943 ? -14.821 -12.428 70.243 1.00 90.06 943 ALA A CA 1
ATOM 7260 C C . ALA A 1 943 ? -16.195 -12.825 69.668 1.00 90.06 943 ALA A C 1
ATOM 7262 O O . ALA A 1 943 ? -17.148 -12.053 69.750 1.00 90.06 943 ALA A O 1
ATOM 7263 N N . GLY A 1 944 ? -16.319 -14.041 69.126 1.00 85.31 944 GLY A N 1
ATOM 7264 C CA . GLY A 1 944 ? -17.587 -14.570 68.612 1.00 85.31 944 GLY A CA 1
ATOM 7265 C C . GLY A 1 944 ? -18.736 -14.581 69.635 1.00 85.31 944 GLY A C 1
ATOM 7266 O O . GLY A 1 944 ? -18.535 -14.522 70.856 1.00 85.31 944 GLY A O 1
ATOM 7267 N N . THR A 1 945 ? -19.965 -14.673 69.127 1.00 87.62 945 THR A N 1
ATOM 7268 C CA . THR A 1 945 ? -21.198 -14.769 69.927 1.00 87.62 945 THR A CA 1
ATOM 7269 C C . THR A 1 945 ? -21.792 -16.177 69.837 1.00 87.62 945 THR A C 1
ATOM 7271 O O . THR A 1 945 ? -21.332 -17.004 69.055 1.00 87.62 945 THR A O 1
ATOM 7274 N N . THR A 1 946 ? -22.815 -16.480 70.642 1.00 83.75 946 THR A N 1
ATOM 7275 C CA . THR A 1 946 ? -23.542 -17.760 70.545 1.00 83.75 946 THR A CA 1
ATOM 7276 C C . THR A 1 946 ? -24.244 -17.944 69.202 1.00 83.75 946 THR A C 1
ATOM 7278 O O . THR A 1 946 ? -24.371 -19.079 68.752 1.00 83.75 946 THR A O 1
ATOM 7281 N N . ASP A 1 947 ? -24.659 -16.843 68.572 1.00 83.69 947 ASP A N 1
ATOM 7282 C CA . ASP A 1 947 ? -25.400 -16.847 67.307 1.00 83.69 947 ASP A CA 1
ATOM 7283 C C . ASP A 1 947 ? -24.474 -16.697 66.084 1.00 83.69 947 ASP A C 1
ATOM 7285 O O . ASP A 1 947 ? -24.834 -17.115 64.988 1.00 83.69 947 ASP A O 1
ATOM 7289 N N . SER A 1 948 ? -23.259 -16.172 66.287 1.00 86.44 948 SER A N 1
ATOM 7290 C CA . SER A 1 948 ? -22.242 -15.948 65.252 1.00 86.44 948 SER A CA 1
ATOM 7291 C C . SER A 1 948 ? -20.862 -16.347 65.782 1.00 86.44 948 SER A C 1
ATOM 7293 O O . SER A 1 948 ? -20.055 -15.515 66.209 1.00 86.44 948 SER A O 1
ATOM 7295 N N . ILE A 1 949 ? -20.603 -17.654 65.801 1.00 87.94 949 ILE A N 1
ATOM 7296 C CA . ILE A 1 949 ? -19.338 -18.218 66.283 1.00 87.94 949 ILE A CA 1
ATOM 7297 C C . ILE A 1 949 ? -18.249 -18.008 65.224 1.00 87.94 949 ILE A C 1
ATOM 7299 O O . ILE A 1 949 ? -18.484 -18.236 64.044 1.00 87.94 949 ILE A O 1
ATOM 7303 N N . ILE A 1 950 ? -17.045 -17.614 65.644 1.00 91.12 950 ILE A N 1
ATOM 7304 C CA . ILE A 1 950 ? -15.868 -17.553 64.762 1.00 91.12 950 ILE A CA 1
ATOM 7305 C C . ILE A 1 950 ? -15.289 -18.957 64.611 1.00 91.12 950 ILE A C 1
ATOM 7307 O O . ILE A 1 950 ? -15.038 -19.630 65.618 1.00 91.12 950 ILE A O 1
ATOM 7311 N N . HIS A 1 951 ? -15.093 -19.408 63.377 1.00 90.12 951 HIS A N 1
ATOM 7312 C CA . HIS A 1 951 ? -14.626 -20.758 63.072 1.00 90.12 951 HIS A CA 1
ATOM 7313 C C . HIS A 1 951 ? -13.175 -20.737 62.590 1.00 90.12 951 HIS A C 1
ATOM 7315 O O . HIS A 1 951 ? -12.836 -19.966 61.704 1.00 90.12 951 HIS A O 1
ATOM 7321 N N . PHE A 1 952 ? -12.344 -21.625 63.137 1.00 90.50 952 PHE A N 1
ATOM 7322 C CA . PHE A 1 952 ? -11.012 -21.930 62.606 1.00 90.50 952 PHE A CA 1
ATOM 7323 C C . PHE A 1 952 ? -10.957 -23.399 62.194 1.00 90.50 952 PHE A C 1
ATOM 7325 O O . PHE A 1 952 ? -11.350 -24.275 62.977 1.00 90.50 952 PHE A O 1
ATOM 7332 N N . THR A 1 953 ? -10.488 -23.679 60.980 1.00 89.69 953 THR A N 1
ATOM 7333 C CA . THR A 1 953 ? -10.386 -25.046 60.454 1.00 89.69 953 THR A CA 1
ATOM 7334 C C . THR A 1 953 ? -9.335 -25.158 59.342 1.00 89.69 953 THR A C 1
ATOM 7336 O O . THR A 1 953 ? -8.838 -24.150 58.849 1.00 89.69 953 THR A O 1
ATOM 7339 N N . SER A 1 954 ? -8.983 -26.377 58.941 1.00 88.94 954 SER A N 1
ATOM 7340 C CA . SER A 1 954 ? -8.128 -26.619 57.776 1.00 88.94 954 SER A CA 1
ATOM 7341 C C . SER A 1 954 ? -8.910 -26.420 56.475 1.00 88.94 954 SER A C 1
ATOM 7343 O O . SER A 1 954 ? -10.106 -26.715 56.400 1.00 88.94 954 SER A O 1
ATOM 7345 N N . LEU A 1 955 ? -8.236 -25.958 55.422 1.00 88.44 955 LEU A N 1
ATOM 7346 C CA . LEU A 1 955 ? -8.831 -25.716 54.105 1.00 88.44 955 LEU A CA 1
ATOM 7347 C C . LEU A 1 955 ? -9.491 -26.975 53.525 1.00 88.44 955 LEU A C 1
ATOM 7349 O O . LEU A 1 955 ? -10.584 -26.915 52.965 1.00 88.44 955 LEU A O 1
ATOM 7353 N N . ASN A 1 956 ? -8.852 -28.128 53.717 1.00 84.44 956 ASN A N 1
ATOM 7354 C CA . ASN A 1 956 ? -9.334 -29.436 53.273 1.00 84.44 956 ASN A CA 1
ATOM 7355 C C . ASN A 1 956 ? -10.298 -30.119 54.267 1.00 84.44 956 ASN A C 1
ATOM 7357 O O . ASN A 1 956 ? -10.785 -31.216 53.988 1.00 84.44 956 ASN A O 1
ATOM 7361 N N . GLY A 1 957 ? -10.562 -29.510 55.429 1.00 80.69 957 GLY A N 1
ATOM 7362 C CA . GLY A 1 957 ? -11.390 -30.079 56.496 1.00 80.69 957 GLY A CA 1
ATOM 7363 C C . GLY A 1 957 ? -10.810 -31.339 57.155 1.00 80.69 957 GLY A C 1
ATOM 7364 O O . GLY A 1 957 ? -11.531 -32.035 57.876 1.00 80.69 957 GLY A O 1
ATOM 7365 N N . LEU A 1 958 ? -9.537 -31.667 56.905 1.00 80.81 958 LEU A N 1
ATOM 7366 C CA . LEU A 1 958 ? -8.857 -32.828 57.475 1.00 80.81 958 LEU A CA 1
ATOM 7367 C C . LEU A 1 958 ? -8.248 -32.502 58.844 1.00 80.81 958 LEU A C 1
ATOM 7369 O O . LEU A 1 958 ? -7.737 -31.404 59.080 1.00 80.81 958 LEU A O 1
ATOM 7373 N N . SER A 1 959 ? -8.251 -33.498 59.734 1.00 78.94 959 SER A N 1
ATOM 7374 C CA . SER A 1 959 ? -7.528 -33.446 61.012 1.00 78.94 959 SER A CA 1
ATOM 7375 C C . SER A 1 959 ? -6.026 -33.275 60.763 1.00 78.94 959 SER A C 1
ATOM 7377 O O . SER A 1 959 ? -5.472 -33.989 59.928 1.00 78.94 959 SER A O 1
ATOM 7379 N N . GLY A 1 960 ? -5.373 -32.354 61.481 1.00 74.88 960 GLY A N 1
ATOM 7380 C CA . GLY A 1 960 ? -3.954 -32.029 61.273 1.00 74.88 960 GLY A CA 1
ATOM 7381 C C . GLY A 1 960 ? -3.651 -31.301 59.956 1.00 74.88 960 GLY A C 1
ATOM 7382 O O . GLY A 1 960 ? -2.499 -31.242 59.544 1.00 74.88 960 GLY A O 1
ATOM 7383 N N . GLY A 1 961 ? -4.672 -30.777 59.269 1.00 78.88 961 GLY A N 1
ATOM 7384 C CA . GLY A 1 961 ? -4.526 -30.081 57.987 1.00 78.88 961 GLY A CA 1
ATOM 7385 C C . GLY A 1 961 ? -4.062 -28.621 58.075 1.00 78.88 961 GLY A C 1
ATOM 7386 O O . GLY A 1 961 ? -4.145 -27.942 57.064 1.00 78.88 961 GLY A O 1
ATOM 7387 N N . TRP A 1 962 ? -3.650 -28.138 59.254 1.00 89.38 962 TRP A N 1
ATOM 7388 C CA . TRP A 1 962 ? -3.026 -26.829 59.519 1.00 89.38 962 TRP A CA 1
ATOM 7389 C C . TRP A 1 962 ? -2.340 -26.863 60.903 1.00 89.38 962 TRP A C 1
ATOM 7391 O O . TRP A 1 962 ? -2.690 -27.714 61.727 1.00 89.38 962 TRP A O 1
ATOM 7401 N N . ASP A 1 963 ? -1.398 -25.955 61.180 1.00 88.00 963 ASP A N 1
ATOM 7402 C CA . ASP A 1 963 ? -0.567 -25.977 62.403 1.00 88.00 963 ASP A CA 1
ATOM 7403 C C . ASP A 1 963 ? -1.225 -25.275 63.608 1.00 88.00 963 ASP A C 1
ATOM 7405 O O . ASP A 1 963 ? -0.804 -25.441 64.758 1.00 88.00 963 ASP A O 1
ATOM 7409 N N . GLY A 1 964 ? -2.312 -24.538 63.372 1.00 88.38 964 GLY A N 1
ATOM 7410 C CA . GLY A 1 964 ? -3.161 -23.987 64.424 1.00 88.38 964 GLY A CA 1
ATOM 7411 C C . GLY A 1 964 ? -2.866 -22.534 64.811 1.00 88.38 964 GLY A C 1
ATOM 7412 O O . GLY A 1 964 ? -2.194 -21.775 64.111 1.00 88.38 964 GLY A O 1
ATOM 7413 N N . LEU A 1 965 ? -3.418 -22.139 65.964 1.00 91.31 965 LEU A N 1
ATOM 7414 C CA . LEU A 1 965 ? -3.140 -20.855 66.611 1.00 91.31 965 LEU A CA 1
ATOM 7415 C C . LEU A 1 965 ? -1.928 -21.000 67.539 1.00 91.31 965 LEU A C 1
ATOM 7417 O O . LEU A 1 965 ? -1.977 -21.786 68.489 1.00 91.31 965 LEU A O 1
ATOM 7421 N N . TYR A 1 966 ? -0.880 -20.209 67.319 1.00 91.06 966 TYR A N 1
ATOM 7422 C CA . TYR A 1 966 ? 0.335 -20.233 68.134 1.00 91.06 966 TYR A CA 1
ATOM 7423 C C . TYR A 1 966 ? 0.546 -18.904 68.866 1.00 91.06 966 TYR A C 1
ATOM 7425 O O . TYR A 1 966 ? 0.778 -17.865 68.259 1.00 91.06 966 TYR A O 1
ATOM 7433 N N . PHE A 1 967 ? 0.500 -18.929 70.197 1.00 91.69 967 PHE A N 1
ATOM 7434 C CA . PHE A 1 967 ? 0.799 -17.762 71.029 1.00 91.69 967 PHE A CA 1
ATOM 7435 C C . PHE A 1 967 ? 2.241 -17.855 71.525 1.00 91.69 967 PHE A C 1
ATOM 7437 O O . PHE A 1 967 ? 2.579 -18.727 72.327 1.00 91.69 967 PHE A O 1
ATOM 7444 N N . HIS A 1 968 ? 3.101 -16.968 71.029 1.00 90.69 968 HIS A N 1
ATOM 7445 C CA . HIS A 1 968 ? 4.502 -16.905 71.429 1.00 90.69 968 HIS A CA 1
ATOM 7446 C C . HIS A 1 968 ? 4.643 -16.343 72.858 1.00 90.69 968 HIS A C 1
ATOM 7448 O O . HIS A 1 968 ? 3.796 -15.580 73.304 1.00 90.69 968 HIS A O 1
ATOM 7454 N N . TYR A 1 969 ? 5.749 -16.601 73.571 1.00 87.81 969 TYR A N 1
ATOM 7455 C CA . TYR A 1 969 ? 5.935 -16.094 74.949 1.00 87.81 969 TYR A CA 1
ATOM 7456 C C . TYR A 1 969 ? 5.959 -14.556 75.078 1.00 87.81 969 TYR A C 1
ATOM 7458 O O . TYR A 1 969 ? 5.925 -14.042 76.186 1.00 87.81 969 TYR A O 1
ATOM 7466 N N . ASN A 1 970 ? 6.053 -13.833 73.956 1.00 87.38 970 ASN A N 1
ATOM 7467 C CA . ASN A 1 970 ? 5.982 -12.368 73.890 1.00 87.38 970 ASN A CA 1
ATOM 7468 C C . ASN A 1 970 ? 4.576 -11.858 73.523 1.00 87.38 970 ASN A C 1
ATOM 7470 O O . ASN A 1 970 ? 4.395 -10.652 73.372 1.00 87.38 970 ASN A O 1
ATOM 7474 N N . SER A 1 971 ? 3.584 -12.735 73.337 1.00 87.94 971 SER A N 1
ATOM 7475 C CA . SER A 1 971 ? 2.230 -12.342 72.923 1.00 87.94 971 SER A CA 1
ATOM 7476 C C . SER A 1 971 ? 1.508 -11.469 73.952 1.00 87.94 971 SER A C 1
ATOM 7478 O O . SER A 1 971 ? 0.507 -10.851 73.630 1.00 87.94 971 SER A O 1
ATOM 7480 N N . ASP A 1 972 ? 1.974 -11.430 75.197 1.00 87.88 972 ASP A N 1
ATOM 7481 C CA . ASP A 1 972 ? 1.457 -10.589 76.285 1.00 87.88 972 ASP A CA 1
ATOM 7482 C C . ASP A 1 972 ? 2.367 -9.380 76.588 1.00 87.88 972 ASP A C 1
ATOM 7484 O O . ASP A 1 972 ? 2.106 -8.588 77.502 1.00 87.88 972 ASP A O 1
ATOM 7488 N N . ALA A 1 973 ? 3.431 -9.190 75.801 1.00 86.94 973 ALA A N 1
ATOM 7489 C CA . ALA A 1 973 ? 4.308 -8.038 75.927 1.00 86.94 973 ALA A CA 1
ATOM 7490 C C . ALA A 1 973 ? 3.554 -6.733 75.617 1.00 86.94 973 ALA A C 1
ATOM 7492 O O . ALA A 1 973 ? 2.560 -6.705 74.886 1.00 86.94 973 ALA A O 1
ATOM 7493 N N . PHE A 1 974 ? 4.046 -5.624 76.177 1.00 90.38 974 PHE A N 1
ATOM 7494 C CA . PHE A 1 974 ? 3.519 -4.268 75.953 1.00 90.38 974 PHE A CA 1
ATOM 7495 C C . PHE A 1 974 ? 2.031 -4.071 76.311 1.00 90.38 974 PHE A C 1
ATOM 7497 O O . PHE A 1 974 ? 1.413 -3.120 75.841 1.00 90.38 974 PHE A O 1
ATOM 7504 N N . GLY A 1 975 ? 1.471 -4.926 77.177 1.00 85.88 975 GLY A N 1
ATOM 7505 C CA . GLY A 1 975 ? 0.080 -4.831 77.640 1.00 85.88 975 GLY A CA 1
ATOM 7506 C C . GLY A 1 975 ? -0.945 -5.539 76.746 1.00 85.88 975 GLY A C 1
ATOM 7507 O O . GLY A 1 975 ? -2.143 -5.396 76.986 1.00 85.88 975 GLY A O 1
ATOM 7508 N N . SER A 1 976 ? -0.491 -6.305 75.751 1.00 87.31 976 SER A N 1
ATOM 7509 C CA . SER A 1 976 ? -1.345 -7.078 74.839 1.00 87.31 976 SER A CA 1
ATOM 7510 C C . SER A 1 976 ? -2.207 -8.091 75.597 1.00 87.31 976 SER A C 1
ATOM 7512 O O . SER A 1 976 ? -1.706 -8.817 76.455 1.00 87.31 976 SER A O 1
ATOM 7514 N N . THR A 1 977 ? -3.504 -8.174 75.285 1.00 89.69 977 THR A N 1
ATOM 7515 C CA . THR A 1 977 ? -4.416 -9.167 75.887 1.00 89.69 977 THR A CA 1
ATOM 7516 C C . THR A 1 977 ? -5.317 -9.777 74.822 1.00 89.69 977 THR A C 1
ATOM 7518 O O . THR A 1 977 ? -6.296 -9.166 74.416 1.00 89.69 977 THR A O 1
ATOM 7521 N N . SER A 1 978 ? -5.018 -11.003 74.390 1.00 91.56 978 SER A N 1
ATOM 7522 C CA . SER A 1 978 ? -5.836 -11.691 73.383 1.00 91.56 978 SER A CA 1
ATOM 7523 C C . SER A 1 978 ? -7.152 -12.217 73.971 1.00 91.56 978 SER A C 1
ATOM 7525 O O . SER A 1 978 ? -7.195 -12.683 75.113 1.00 91.56 978 SER A O 1
ATOM 7527 N N . LEU A 1 979 ? -8.227 -12.185 73.180 1.00 92.44 979 LEU A N 1
ATOM 7528 C CA . LEU A 1 979 ? -9.556 -12.677 73.551 1.00 92.44 979 LEU A CA 1
ATOM 7529 C C . LEU A 1 979 ? -10.059 -13.674 72.506 1.00 92.44 979 LEU A C 1
ATOM 7531 O O . LEU A 1 979 ? -10.168 -13.341 71.332 1.00 92.44 979 LEU A O 1
ATOM 7535 N N . LEU A 1 980 ? -10.429 -14.877 72.950 1.00 90.81 980 LEU A N 1
ATOM 7536 C CA . LEU A 1 980 ? -10.916 -15.953 72.086 1.00 90.81 980 LEU A CA 1
ATOM 7537 C C . LEU A 1 980 ? -12.291 -16.451 72.554 1.00 90.81 980 LEU A C 1
ATOM 7539 O O . LEU A 1 980 ? -12.425 -17.048 73.622 1.00 90.81 980 LEU A O 1
ATOM 7543 N N . LYS A 1 981 ? -13.315 -16.243 71.725 1.00 89.88 981 LYS A N 1
ATOM 7544 C CA . LYS A 1 981 ? -14.629 -16.902 71.781 1.00 89.88 981 LYS A CA 1
ATOM 7545 C C . LYS A 1 981 ? -14.892 -17.542 70.423 1.00 89.88 981 LYS A C 1
ATOM 7547 O O . LYS A 1 981 ? -15.623 -17.016 69.587 1.00 89.88 981 LYS A O 1
ATOM 7552 N N . VAL A 1 982 ? -14.208 -18.652 70.194 1.00 88.00 982 VAL A N 1
ATOM 7553 C CA . VAL A 1 982 ? -14.064 -19.270 68.875 1.00 88.00 982 VAL A CA 1
ATOM 7554 C C . VAL A 1 982 ? -14.404 -20.754 68.959 1.00 88.00 982 VAL A C 1
ATOM 7556 O O . VAL A 1 982 ? -14.344 -21.358 70.033 1.00 88.00 982 VAL A O 1
ATOM 7559 N N . LYS A 1 983 ? -14.727 -21.361 67.820 1.00 83.44 983 LYS A N 1
ATOM 7560 C CA . LYS A 1 983 ? -14.801 -22.811 67.655 1.00 83.44 983 LYS A CA 1
ATOM 7561 C C . LYS A 1 983 ? -13.668 -23.249 66.740 1.00 83.44 983 LYS A C 1
ATOM 7563 O O . LYS A 1 983 ? -13.648 -22.912 65.562 1.00 83.44 983 LYS A O 1
ATOM 7568 N N . VAL A 1 984 ? -12.740 -24.015 67.297 1.00 78.06 984 VAL A N 1
ATOM 7569 C CA . VAL A 1 984 ? -11.647 -24.637 66.544 1.00 78.06 984 VAL A CA 1
ATOM 7570 C C . VAL A 1 984 ? -12.060 -26.068 66.220 1.00 78.06 984 VAL A C 1
ATOM 7572 O O . VAL A 1 984 ? -12.408 -26.830 67.125 1.00 78.06 984 VAL A O 1
ATOM 7575 N N . LEU A 1 985 ? -12.100 -26.419 64.936 1.00 68.94 985 LEU A N 1
ATOM 7576 C CA . LEU A 1 985 ? -12.541 -27.733 64.473 1.00 68.94 985 LEU A CA 1
ATOM 7577 C C . LEU A 1 985 ? -11.332 -28.615 64.122 1.00 68.94 985 LEU A C 1
ATOM 7579 O O . LEU A 1 985 ? -10.630 -28.321 63.162 1.00 68.94 985 LEU A O 1
ATOM 7583 N N . TYR A 1 986 ? -11.192 -29.707 64.890 1.00 65.06 986 TYR A N 1
ATOM 7584 C CA . TYR A 1 986 ? -10.189 -30.788 64.822 1.00 65.06 986 TYR A CA 1
ATOM 7585 C C . TYR A 1 986 ? -8.734 -30.369 65.124 1.00 65.06 986 TYR A C 1
ATOM 7587 O O . TYR A 1 986 ? -8.148 -29.559 64.413 1.00 65.06 986 TYR A O 1
ATOM 7595 N N . TYR A 1 987 ? -8.187 -30.956 66.201 1.00 47.41 987 TYR A N 1
ATOM 7596 C CA . TYR A 1 987 ? -6.792 -30.883 66.662 1.00 47.41 987 TYR A CA 1
ATOM 7597 C C . TYR A 1 987 ? -6.097 -32.208 66.349 1.00 47.41 987 TYR A C 1
ATOM 7599 O O . TYR A 1 987 ? -6.744 -33.256 66.601 1.00 47.41 987 TYR A O 1
#